Protein AF-0000000067852064 (afdb_homodimer)

pLDDT: mean 93.6, std 8.23, range [38.44, 98.94]

Sequence (1352 aa):
MKDIIADLPKGPLDPYRKCATFDWKLLKLNLEGEDFVKFQKTLWDFIKTSPVFQNHVCDTLDEQRKLCNSRVRALKDNDIANPLIHRHWFTIIYQYEASLPIKMGVMDGMVPITILALGTEDHYDTVTKIQNGQYICCFALTEISHGTNAKGIRTTATYDVKSKSFVLNTPDFEAAKCWVGGLGKTATHAIVFAQLITPDRQNHGLHTFIVPIRDPDTHIPYPNINVGDMGEKIALNGVDNGFMMFHNYHISRTCLLNKTANVTEDGNYTASVKDKSKRFGASLGALSSGRITITSLCSNFTSVAITIAIRYCAVRKQFGPSEFEEWPVIEYQAQQWRLFPHLAATYAIKIFSVAFVNQMFEFNLKLITMNAKNQDNIDSEGMEIHALSSATKPVCSWTSRDIIQDCRESCGGHGYLKISRLGDLRAENDVTCTFEGENNVLIQQASNWLLNQWSNVLSGKPINSPLKTADFMKDANNILIQKFSYTTVDDILKPENLFLSFTWLLCYYLKRTYEQTQNLKRKGCDDFDIRNNTQVFFAQTLSILYGQHVIMKYFIECIQNPLWRSEERNILTKLCSLYGAVILEKRLGDFYAGGYASTKSNMDSLLREGIIILCKQLVREAVALVDVLAPPDFILKSPLGMADGQVYKHIKEEIFKHKENFERPSWWREIVRSKLMKDIIADLPKGPLDPYRKCATFDWKLLKLNLEGEDFVKFQKTLWDFIKTSPVFQNHVCDTLDEQRKLCNSRVRALKDNDIANPLIHRHWFTIIYQYEASLPIKMGVMDGMVPITILALGTEDHYDTVTKIQNGQYICCFALTEISHGTNAKGIRTTATYDVKSKSFVLNTPDFEAAKCWVGGLGKTATHAIVFAQLITPDRQNHGLHTFIVPIRDPDTHIPYPNINVGDMGEKIALNGVDNGFMMFHNYHISRTCLLNKTANVTEDGNYTASVKDKSKRFGASLGALSSGRITITSLCSNFTSVAITIAIRYCAVRKQFGPSEFEEWPVIEYQAQQWRLFPHLAATYAIKIFSVAFVNQMFEFNLKLITMNAKNQDNIDSEGMEIHALSSATKPVCSWTSRDIIQDCRESCGGHGYLKISRLGDLRAENDVTCTFEGENNVLIQQASNWLLNQWSNVLSGKPINSPLKTADFMKDANNILIQKFSYTTVDDILKPENLFLSFTWLLCYYLKRTYEQTQNLKRKGCDDFDIRNNTQVFFAQTLSILYGQHVIMKYFIECIQNPLWRSEERNILTKLCSLYGAVILEKRLGDFYAGGYASTKSNMDSLLREGIIILCKQLVREAVALVDVLAPPDFILKSPLGMADGQVYKHIKEEIFKHKENFERPSWWREIVRSKL

Radius of gyration: 31.58 Å; Cα contacts (8 Å, |Δi|>4): 2363; chains: 2; bounding box: 76×99×89 Å

Foldseek 3Di:
DLVLDDDFAAALCVQLVVLALDFLSVLLCVLQPVVVSNLLVLVVVLLVVDPLNDDDDDPDLVSLQVSLVVVLCSCLVVVSDDCVVPVCNLLLCLLFPNLNSVLCCFFVNLVLLLCVLLADPLCVVVNVCSSVVLFTEWEWQDFQQQAQVSQPAAWAWEQDLVVQWTWTFQPDRRNKTWQIWCQAQHGQWYWYWHFYAFPVRDTLTIFTFTGGQADSVPRHGDPQKDKHFPDDALDSSNTGIIIMGGGRDIDHLNRTSANQWHADSNGDIDGPDPDSVVVVVSSCLSLLLVLLSLLSSLLSLLLLLLLLLLLLQSQDWDDDPDPVDTHRNLQDLVLLLLRLLLLLVSVLSNLVSVVLNVVVVVLSVCSVPDDPPCVVLSVLQSLLSLLLSLQQLQLSLVSSLSSLVSSLVSNPPLSVDVLQVSSVSNSSSVCSCRPSHHNLGSLLSNLVLLLVQLVCLVVPHDRSHPVCLNVLSVCLVVLLVAAQDDDALVVCLFLVNLLSVLSNLLSLLSVVLNVQLVVVVVVVDDPVCSSVVSCPPHSVVNSNSSNLSVSLVSLVVVLPPPVDDPSSSVLSSLSSSLNSLVVVLVCVVVCDVSRRYHPVSCSNVSSVVSNSVSSNVCSSNSNSSSVSSDDACSSSSHLSNHSNSPNVVSVCCVQVVDVVNVDDDPCNCVPDDDPD/DLVLDDDFAAALCVQLVVLALDFLSVLLCVQQPVVLSNLLVLVVVLLVVDPLNDDDDDPDLVSLQVSLVVVLCSCLVVCSDDCVVPVCNLLLCLLFPNLNSVLCCFFVNLVLVLCVLLADPLCVVVNVCSSVVLFTEWEWQDFQQQAQVSQPAAWAWEQDLVVQWTWTFQPDRRNKTWQIWCQAQHGQWYWYWHFYAFPVRDTLTIFTFTGGQADSVPRHGDPQKDKHFPDDALDSSNTGIIIMGGGRDIDHLNRTSANQWHADSNGDIDGPDDDSVVVVVSSCLSLLLVLLSLLSSLLSLLLLLLLLLLLLQSQDWDDDPDPVDTHRNLQDLVLLLLRLLLLLVSVLSNLVSVVLNVVVVVLVVCVVPDDPPCVVLSVLQSLLSLLLSLQQLQLSLVSSLSSLVSSLVSNPPLSVDVLQVSSVSNSSSVCSCPPSHHNLGSLLSNLVLLLVQLVCLVVPHDRSHPVCLNVLSVCLVVLLVAAQDDDALVVCLFLVNLLSVLSNLLSLLSVVLNVQLVVVVVVVDDPVCSSVVSCPPHSVVNSNSSNLSVSLVSLVVVLPPPVDDPSSSVLSSLSSSLNSLVVVLVCVVVCDVSRRYHPVSCSNVSSVVSNSVSSNVCSSNSNSSSVSSDDACVSSSHLSNHSNSPNVVSVCCVQVVDVVNVDDDPCNCVPDDDPD

Structure (mmCIF, N/CA/C/O backbone):
data_AF-0000000067852064-model_v1
#
loop_
_entity.id
_entity.type
_entity.pdbx_description
1 polymer 'Acyl-coenzyme A oxidase'
#
loop_
_atom_site.group_PDB
_atom_site.id
_atom_site.type_symbol
_atom_site.label_atom_id
_atom_site.label_alt_id
_atom_site.label_comp_id
_atom_site.label_asym_id
_atom_site.label_entity_id
_atom_site.label_seq_id
_atom_site.pdbx_PDB_ins_code
_atom_site.Cartn_x
_atom_site.Cartn_y
_atom_site.Cartn_z
_atom_site.occupancy
_atom_site.B_iso_or_equiv
_atom_site.auth_seq_id
_atom_site.auth_comp_id
_atom_site.auth_asym_id
_atom_site.auth_atom_id
_atom_site.pdbx_PDB_model_num
ATOM 1 N N . MET A 1 1 ? 39.031 -6.098 -12.891 1 60.34 1 MET A N 1
ATOM 2 C CA . MET A 1 1 ? 37.656 -6.629 -12.773 1 60.34 1 MET A CA 1
ATOM 3 C C . MET A 1 1 ? 36.656 -5.516 -12.469 1 60.34 1 MET A C 1
ATOM 5 O O . MET A 1 1 ? 35.594 -5.438 -13.086 1 60.34 1 MET A O 1
ATOM 9 N N . LYS A 1 2 ? 37.188 -4.555 -11.82 1 68.94 2 LYS A N 1
ATOM 10 C CA . LYS A 1 2 ? 36.25 -3.482 -11.43 1 68.94 2 LYS A CA 1
ATOM 11 C C . LYS A 1 2 ? 36.062 -2.49 -12.57 1 68.94 2 LYS A C 1
ATOM 13 O O . LYS A 1 2 ? 35.094 -1.724 -12.57 1 68.94 2 LYS A O 1
ATOM 18 N N . ASP A 1 3 ? 36.812 -2.613 -13.523 1 79.94 3 ASP A N 1
ATOM 19 C CA . ASP A 1 3 ? 36.781 -1.632 -14.609 1 79.94 3 ASP A CA 1
ATOM 20 C C . ASP A 1 3 ? 35.594 -1.842 -15.508 1 79.94 3 ASP A C 1
ATOM 22 O O . ASP A 1 3 ? 35.25 -0.98 -16.328 1 79.94 3 ASP A O 1
ATOM 26 N N . ILE A 1 4 ? 35.031 -2.904 -15.25 1 86.06 4 ILE A N 1
ATOM 27 C CA . ILE A 1 4 ? 33.812 -3.221 -16.016 1 86.06 4 ILE A CA 1
ATOM 28 C C . ILE A 1 4 ? 32.688 -2.289 -15.594 1 86.06 4 ILE A C 1
ATOM 30 O O . ILE A 1 4 ? 31.781 -2.012 -16.375 1 86.06 4 ILE A O 1
ATOM 34 N N . ILE A 1 5 ? 32.75 -1.868 -14.406 1 93 5 ILE A N 1
ATOM 35 C CA . ILE A 1 5 ? 31.703 -0.989 -13.867 1 93 5 ILE A CA 1
ATOM 36 C C . ILE A 1 5 ? 32.25 0.439 -13.781 1 93 5 ILE A C 1
ATOM 38 O O . ILE A 1 5 ? 33.281 0.683 -13.172 1 93 5 ILE A O 1
ATOM 42 N N . ALA A 1 6 ? 31.531 1.317 -14.391 1 91.5 6 ALA A N 1
ATOM 43 C CA . ALA A 1 6 ? 31.953 2.717 -14.391 1 91.5 6 ALA A CA 1
ATOM 44 C C . ALA A 1 6 ? 31.844 3.324 -12.992 1 91.5 6 ALA A C 1
ATOM 46 O O . ALA A 1 6 ? 31 2.92 -12.195 1 91.5 6 ALA A O 1
ATOM 47 N N . ASP A 1 7 ? 32.719 4.293 -12.711 1 94.62 7 ASP A N 1
ATOM 48 C CA . ASP A 1 7 ? 32.594 5.051 -11.469 1 94.62 7 ASP A CA 1
ATOM 49 C C . ASP A 1 7 ? 31.328 5.883 -11.438 1 94.62 7 ASP A C 1
ATOM 51 O O . ASP A 1 7 ? 30.781 6.227 -12.484 1 94.62 7 ASP A O 1
ATOM 55 N N . LEU A 1 8 ? 30.922 6.16 -10.281 1 96.25 8 LEU A N 1
ATOM 56 C CA . LEU A 1 8 ? 29.75 7.008 -10.094 1 96.25 8 LEU A CA 1
ATOM 57 C C . LEU A 1 8 ? 30.156 8.484 -10.062 1 96.25 8 LEU A C 1
ATOM 59 O O . LEU A 1 8 ? 31.281 8.82 -9.695 1 96.25 8 LEU A O 1
ATOM 63 N N . PRO A 1 9 ? 29.266 9.312 -10.461 1 97 9 PRO A N 1
ATOM 64 C CA . PRO A 1 9 ? 29.578 10.742 -10.414 1 97 9 PRO A CA 1
ATOM 65 C C . PRO A 1 9 ? 29.734 11.258 -8.984 1 97 9 PRO A C 1
ATOM 67 O O . PRO A 1 9 ? 29.156 10.703 -8.047 1 97 9 PRO A O 1
ATOM 70 N N . LYS A 1 10 ? 30.531 12.344 -8.875 1 97.12 10 LYS A N 1
ATOM 71 C CA . LYS A 1 10 ? 30.703 12.984 -7.578 1 97.12 10 LYS A CA 1
ATOM 72 C C . LYS A 1 10 ? 29.5 13.852 -7.227 1 97.12 10 LYS A C 1
ATOM 74 O O . LYS A 1 10 ? 28.766 14.297 -8.109 1 97.12 10 LYS A O 1
ATOM 79 N N . GLY A 1 11 ? 29.328 14.039 -5.965 1 97.62 11 GLY A N 1
ATOM 80 C CA . GLY A 1 11 ? 28.219 14.867 -5.527 1 97.62 11 GLY A CA 1
ATOM 81 C C . GLY A 1 11 ? 27.875 14.688 -4.059 1 97.62 11 GLY A C 1
ATOM 82 O O . GLY A 1 11 ? 28.703 14.211 -3.281 1 97.62 11 GLY A O 1
ATOM 83 N N . PRO A 1 12 ? 26.688 15.062 -3.701 1 97.94 12 PRO A N 1
ATOM 84 C CA . PRO A 1 12 ? 26.266 15.109 -2.301 1 97.94 12 PRO A CA 1
ATOM 85 C C . PRO A 1 12 ? 26.219 13.727 -1.65 1 97.94 12 PRO A C 1
ATOM 87 O O . PRO A 1 12 ? 26.141 13.617 -0.425 1 97.94 12 PRO A O 1
ATOM 90 N N . LEU A 1 13 ? 26.328 12.672 -2.369 1 98.62 13 LEU A N 1
ATOM 91 C CA . LEU A 1 13 ? 26.266 11.32 -1.824 1 98.62 13 LEU A CA 1
ATOM 92 C C . LEU A 1 13 ? 27.656 10.828 -1.436 1 98.62 13 LEU A C 1
ATOM 94 O O . LEU A 1 13 ? 27.797 9.828 -0.729 1 98.62 13 LEU A O 1
ATOM 98 N N . ASP A 1 14 ? 28.734 11.516 -1.827 1 98.12 14 ASP A N 1
ATOM 99 C CA . ASP A 1 14 ? 30.109 11.078 -1.69 1 98.12 14 ASP A CA 1
ATOM 100 C C . ASP A 1 14 ? 30.484 10.875 -0.223 1 98.12 14 ASP A C 1
ATOM 102 O O . ASP A 1 14 ? 31.203 9.93 0.116 1 98.12 14 ASP A O 1
ATOM 106 N N . PRO A 1 15 ? 30 11.805 0.646 1 97.62 15 PRO A N 1
ATOM 107 C CA . PRO A 1 15 ? 30.375 11.602 2.049 1 97.62 15 PRO A CA 1
ATOM 108 C C . PRO A 1 15 ? 29.953 10.234 2.578 1 97.62 15 PRO A C 1
ATOM 110 O O . PRO A 1 15 ? 30.688 9.609 3.348 1 97.62 15 PRO A O 1
ATOM 113 N N . TYR A 1 16 ? 28.859 9.773 2.195 1 98.25 16 TYR A N 1
ATOM 114 C CA . TYR A 1 16 ? 28.406 8.461 2.639 1 98.25 16 TYR A CA 1
ATOM 115 C C . TYR A 1 16 ? 29.156 7.348 1.914 1 98.25 16 TYR A C 1
ATOM 117 O O . TYR A 1 16 ? 29.5 6.332 2.518 1 98.25 16 TYR A O 1
ATOM 125 N N . ARG A 1 17 ? 29.406 7.5 0.625 1 98.19 17 ARG A N 1
ATOM 126 C CA . ARG A 1 17 ? 30.141 6.504 -0.146 1 98.19 17 ARG A CA 1
ATOM 127 C C . ARG A 1 17 ? 31.547 6.301 0.424 1 98.19 17 ARG A C 1
ATOM 129 O O . ARG A 1 17 ? 32.062 5.176 0.444 1 98.19 17 ARG A O 1
ATOM 136 N N . LYS A 1 18 ? 32.094 7.355 0.894 1 97.69 18 LYS A N 1
ATOM 137 C CA . LYS A 1 18 ? 33.469 7.312 1.431 1 97.69 18 LYS A CA 1
ATOM 138 C C . LYS A 1 18 ? 33.5 6.555 2.756 1 97.69 18 LYS A C 1
ATOM 140 O O . LYS A 1 18 ? 34.562 6.039 3.148 1 97.69 18 LYS A O 1
ATOM 145 N N . CYS A 1 19 ? 32.344 6.492 3.379 1 97.12 19 CYS A N 1
ATOM 146 C CA . CYS A 1 19 ? 32.281 5.844 4.684 1 97.12 19 CYS A CA 1
ATOM 147 C C . CYS A 1 19 ? 32.125 4.336 4.535 1 97.12 19 CYS A C 1
ATOM 149 O O . CYS A 1 19 ? 32.375 3.59 5.488 1 97.12 19 CYS A O 1
ATOM 151 N N . ALA A 1 20 ? 31.812 3.854 3.422 1 97.81 20 ALA A N 1
ATOM 152 C CA . ALA A 1 20 ? 31.516 2.438 3.221 1 97.81 20 ALA A CA 1
ATOM 153 C C . ALA A 1 20 ? 32.719 1.572 3.551 1 97.81 20 ALA A C 1
ATOM 155 O O . ALA A 1 20 ? 33.875 1.942 3.248 1 97.81 20 ALA A O 1
ATOM 156 N N . THR A 1 21 ? 32.5 0.439 4.102 1 98.12 21 THR A N 1
ATOM 157 C CA . THR A 1 21 ? 33.594 -0.436 4.543 1 98.12 21 THR A CA 1
ATOM 158 C C . THR A 1 21 ? 33.844 -1.522 3.506 1 98.12 21 THR A C 1
ATOM 160 O O . THR A 1 21 ? 34.688 -2.418 3.74 1 98.12 21 THR A O 1
ATOM 163 N N . PHE A 1 22 ? 33.156 -1.501 2.43 1 97.81 22 PHE A N 1
ATOM 164 C CA . PHE A 1 22 ? 33.312 -2.461 1.344 1 97.81 22 PHE A CA 1
ATOM 165 C C . PHE A 1 22 ? 33.344 -1.751 -0.004 1 97.81 22 PHE A C 1
ATOM 167 O O . PHE A 1 22 ? 33 -0.574 -0.101 1 97.81 22 PHE A O 1
ATOM 174 N N . ASP A 1 23 ? 33.844 -2.465 -1.002 1 97.06 23 ASP A N 1
ATOM 175 C CA . ASP A 1 23 ? 33.844 -1.951 -2.367 1 97.06 23 ASP A CA 1
ATOM 176 C C . ASP A 1 23 ? 32.594 -2.348 -3.104 1 97.06 23 ASP A C 1
ATOM 178 O O . ASP A 1 23 ? 32.375 -3.518 -3.434 1 97.06 23 ASP A O 1
ATOM 182 N N . TRP A 1 24 ? 31.766 -1.371 -3.428 1 97.5 24 TRP A N 1
ATOM 183 C CA . TRP A 1 24 ? 30.438 -1.66 -3.977 1 97.5 24 TRP A CA 1
ATOM 184 C C . TRP A 1 24 ? 30.547 -2.32 -5.348 1 97.5 24 TRP A C 1
ATOM 186 O O . TRP A 1 24 ? 29.719 -3.148 -5.715 1 97.5 24 TRP A O 1
ATOM 196 N N . LYS A 1 25 ? 31.562 -1.978 -6.191 1 96.81 25 LYS A N 1
ATOM 197 C CA . LYS A 1 25 ? 31.766 -2.598 -7.496 1 96.81 25 LYS A CA 1
ATOM 198 C C . LYS A 1 25 ? 32.094 -4.082 -7.359 1 96.81 25 LYS A C 1
ATOM 200 O O . LYS A 1 25 ? 31.531 -4.914 -8.078 1 96.81 25 LYS A O 1
ATOM 205 N N . LEU A 1 26 ? 33 -4.363 -6.406 1 96.56 26 LEU A N 1
ATOM 206 C CA . LEU A 1 26 ? 33.375 -5.754 -6.188 1 96.56 26 LEU A CA 1
ATOM 207 C C . LEU A 1 26 ? 32.188 -6.57 -5.66 1 96.56 26 LEU A C 1
ATOM 209 O O . LEU A 1 26 ? 32 -7.715 -6.07 1 96.56 26 LEU A O 1
ATOM 213 N N . LEU A 1 27 ? 31.453 -5.977 -4.715 1 97.62 27 LEU A N 1
ATOM 214 C CA . LEU A 1 27 ? 30.281 -6.691 -4.203 1 97.62 27 LEU A CA 1
ATOM 215 C C . LEU A 1 27 ? 29.281 -6.949 -5.312 1 97.62 27 LEU A C 1
ATOM 217 O O . LEU A 1 27 ? 28.672 -8.016 -5.371 1 97.62 27 LEU A O 1
ATOM 221 N N . LYS A 1 28 ? 29.062 -5.996 -6.184 1 96.88 28 LYS A N 1
ATOM 222 C CA . LYS A 1 28 ? 28.156 -6.18 -7.309 1 96.88 28 LYS A CA 1
ATOM 223 C C . LYS A 1 28 ? 28.625 -7.316 -8.211 1 96.88 28 LYS A C 1
ATOM 225 O O . LYS A 1 28 ? 27.828 -8.188 -8.586 1 96.88 28 LYS A O 1
ATOM 230 N N . LEU A 1 29 ? 29.891 -7.316 -8.57 1 95.69 29 LEU A N 1
ATOM 231 C CA . LEU A 1 29 ? 30.469 -8.328 -9.445 1 95.69 29 LEU A CA 1
ATOM 232 C C . LEU A 1 29 ? 30.359 -9.719 -8.82 1 95.69 29 LEU A C 1
ATOM 234 O O . LEU A 1 29 ? 30.016 -10.688 -9.508 1 95.69 29 LEU A O 1
ATOM 238 N N . ASN A 1 30 ? 30.609 -9.766 -7.523 1 95.12 30 ASN A N 1
ATOM 239 C CA . ASN A 1 30 ? 30.594 -11.055 -6.848 1 95.12 30 ASN A CA 1
ATOM 240 C C . ASN A 1 30 ? 29.172 -11.555 -6.602 1 95.12 30 ASN A C 1
ATOM 242 O O . ASN A 1 30 ? 28.922 -12.758 -6.621 1 95.12 30 ASN A O 1
ATOM 246 N N . LEU A 1 31 ? 28.281 -10.633 -6.367 1 94.81 31 LEU A N 1
ATOM 247 C CA . LEU A 1 31 ? 26.891 -10.984 -6.094 1 94.81 31 LEU A CA 1
ATOM 248 C C . LEU A 1 31 ? 26.172 -11.383 -7.375 1 94.81 31 LEU A C 1
ATOM 250 O O . LEU A 1 31 ? 25.406 -12.352 -7.387 1 94.81 31 LEU A O 1
ATOM 254 N N . GLU A 1 32 ? 26.422 -10.672 -8.484 1 92 32 GLU A N 1
ATOM 255 C CA . GLU A 1 32 ? 25.672 -10.867 -9.727 1 92 32 GLU A CA 1
ATOM 256 C C . GLU A 1 32 ? 26.422 -11.773 -10.688 1 92 32 GLU A C 1
ATOM 258 O O . GLU A 1 32 ? 25.828 -12.43 -11.539 1 92 32 GLU A O 1
ATOM 263 N N . GLY A 1 33 ? 27.672 -11.828 -10.547 1 90.25 33 GLY A N 1
ATOM 264 C CA . GLY A 1 33 ? 28.516 -12.508 -11.523 1 90.25 33 GLY A CA 1
ATOM 265 C C . GLY A 1 33 ? 29 -11.594 -12.633 1 90.25 33 GLY A C 1
ATOM 266 O O . GLY A 1 33 ? 28.25 -10.758 -13.133 1 90.25 33 GLY A O 1
ATOM 267 N N . GLU A 1 34 ? 30.203 -11.742 -13.031 1 91.25 34 GLU A N 1
ATOM 268 C CA . GLU A 1 34 ? 30.844 -10.883 -14.023 1 91.25 34 GLU A CA 1
ATOM 269 C C . GLU A 1 34 ? 30.109 -10.938 -15.359 1 91.25 34 GLU A C 1
ATOM 271 O O . GLU A 1 34 ? 29.875 -9.906 -15.992 1 91.25 34 GLU A O 1
ATOM 276 N N . ASP A 1 35 ? 29.703 -12.109 -15.773 1 87.62 35 ASP A N 1
ATOM 277 C CA . ASP A 1 35 ? 29.047 -12.281 -17.062 1 87.62 35 ASP A CA 1
ATOM 278 C C . ASP A 1 35 ? 27.703 -11.555 -17.094 1 87.62 35 ASP A C 1
ATOM 280 O O . ASP A 1 35 ? 27.344 -10.953 -18.109 1 87.62 35 ASP A O 1
ATOM 284 N N . PHE A 1 36 ? 27.031 -11.641 -16.047 1 90 36 PHE A N 1
ATOM 285 C CA . PHE A 1 36 ? 25.734 -10.977 -15.977 1 90 36 PHE A CA 1
ATOM 286 C C . PHE A 1 36 ? 25.906 -9.461 -15.961 1 90 36 PHE A C 1
ATOM 288 O O . PHE A 1 36 ? 25.094 -8.734 -16.562 1 90 36 PHE A O 1
ATOM 295 N N . VAL A 1 37 ? 26.891 -8.953 -15.273 1 92.5 37 VAL A N 1
ATOM 296 C CA . VAL A 1 37 ? 27.156 -7.516 -15.227 1 92.5 37 VAL A CA 1
ATOM 297 C C . VAL A 1 37 ? 27.484 -7.004 -16.625 1 92.5 37 VAL A C 1
ATOM 299 O O . VAL A 1 37 ? 27.047 -5.922 -17.016 1 92.5 37 VAL A O 1
ATOM 302 N N . LYS A 1 38 ? 28.281 -7.789 -17.344 1 90.75 38 LYS A N 1
ATOM 303 C CA . LYS A 1 38 ? 28.625 -7.434 -18.734 1 90.75 38 LYS A CA 1
ATOM 304 C C . LYS A 1 38 ? 27.375 -7.422 -19.609 1 90.75 38 LYS A C 1
ATOM 306 O O . LYS A 1 38 ? 27.219 -6.543 -20.453 1 90.75 38 LYS A O 1
ATOM 311 N N . PHE A 1 39 ? 26.562 -8.367 -19.438 1 90 39 PHE A N 1
ATOM 312 C CA . PHE A 1 39 ? 25.312 -8.422 -20.188 1 90 39 PHE A CA 1
ATOM 313 C C . PHE A 1 39 ? 24.438 -7.207 -19.875 1 90 39 PHE A C 1
ATOM 315 O O . PHE A 1 39 ? 23.844 -6.625 -20.781 1 90 39 PHE A O 1
ATOM 322 N N . GLN A 1 40 ? 24.312 -6.852 -18.594 1 91.94 40 GLN A N 1
ATOM 323 C CA . GLN A 1 40 ? 23.547 -5.668 -18.203 1 91.94 40 GLN A CA 1
ATOM 324 C C . GLN A 1 40 ? 24.031 -4.434 -18.969 1 91.94 40 GLN A C 1
ATOM 326 O O . GLN A 1 40 ? 23.219 -3.641 -19.453 1 91.94 40 GLN A O 1
ATOM 331 N N . LYS A 1 41 ? 25.297 -4.262 -18.984 1 92 41 LYS A N 1
ATOM 332 C CA . LYS A 1 41 ? 25.859 -3.119 -19.688 1 92 41 LYS A CA 1
ATOM 333 C C . LYS A 1 41 ? 25.438 -3.107 -21.141 1 92 41 LYS A C 1
ATOM 335 O O . LYS A 1 41 ? 25.078 -2.059 -21.688 1 92 41 LYS A O 1
ATOM 340 N N . THR A 1 42 ? 25.484 -4.285 -21.75 1 90.19 42 THR A N 1
ATOM 341 C CA . THR A 1 42 ? 25.078 -4.41 -23.156 1 90.19 42 THR A CA 1
ATOM 342 C C . THR A 1 42 ? 23.609 -4.043 -23.328 1 90.19 42 THR A C 1
ATOM 344 O O . THR A 1 42 ? 23.25 -3.297 -24.234 1 90.19 42 THR A O 1
ATOM 347 N N . LEU A 1 43 ? 22.828 -4.531 -22.5 1 92.06 43 LEU A N 1
ATOM 348 C CA . LEU A 1 43 ? 21.391 -4.289 -22.562 1 92.06 43 LEU A CA 1
ATOM 349 C C . LEU A 1 43 ? 21.078 -2.814 -22.328 1 92.06 43 LEU A C 1
ATOM 351 O O . LEU A 1 43 ? 20.297 -2.211 -23.078 1 92.06 43 LEU A O 1
ATOM 355 N N . TRP A 1 44 ? 21.609 -2.195 -21.328 1 94.31 44 TRP A N 1
ATOM 356 C CA . TRP A 1 44 ? 21.328 -0.806 -20.969 1 94.31 44 TRP A CA 1
ATOM 357 C C . TRP A 1 44 ? 21.844 0.141 -22.047 1 94.31 44 TRP A C 1
ATOM 359 O O . TRP A 1 44 ? 21.203 1.154 -22.359 1 94.31 44 TRP A O 1
ATOM 369 N N . ASP A 1 45 ? 23.047 -0.194 -22.578 1 93.81 45 ASP A N 1
ATOM 370 C CA . ASP A 1 45 ? 23.562 0.615 -23.672 1 93.81 45 ASP A CA 1
ATOM 371 C C . ASP A 1 45 ? 22.609 0.577 -24.875 1 93.81 45 ASP A C 1
ATOM 373 O O . ASP A 1 45 ? 22.391 1.6 -25.516 1 93.81 45 ASP A O 1
ATOM 377 N N . PHE A 1 46 ? 22.141 -0.595 -25.141 1 93.81 46 PHE A N 1
ATOM 378 C CA . PHE A 1 46 ? 21.172 -0.733 -26.234 1 93.81 46 PHE A CA 1
ATOM 379 C C . PHE A 1 46 ? 19.938 0.112 -25.969 1 93.81 46 PHE A C 1
ATOM 381 O O . PHE A 1 46 ? 19.469 0.833 -26.859 1 93.81 46 PHE A O 1
ATOM 388 N N . ILE A 1 47 ? 19.391 0.103 -24.797 1 94.75 47 ILE A N 1
ATOM 389 C CA . ILE A 1 47 ? 18.188 0.84 -24.422 1 94.75 47 ILE A CA 1
ATOM 390 C C . ILE A 1 47 ? 18.453 2.342 -24.5 1 94.75 47 ILE A C 1
ATOM 392 O O . ILE A 1 47 ? 17.656 3.094 -25.047 1 94.75 47 ILE A O 1
ATOM 396 N N . LYS A 1 48 ? 19.531 2.746 -23.984 1 95.31 48 LYS A N 1
ATOM 397 C CA . LYS A 1 48 ? 19.891 4.16 -23.938 1 95.31 48 LYS A CA 1
ATOM 398 C C . LYS A 1 48 ? 20 4.75 -25.344 1 95.31 48 LYS A C 1
ATOM 400 O O . LYS A 1 48 ? 19.656 5.914 -25.562 1 95.31 48 LYS A O 1
ATOM 405 N N . THR A 1 49 ? 20.406 3.949 -26.266 1 95.69 49 THR A N 1
ATOM 406 C CA . THR A 1 49 ? 20.75 4.496 -27.578 1 95.69 49 THR A CA 1
ATOM 407 C C . THR A 1 49 ? 19.641 4.188 -28.594 1 95.69 49 THR A C 1
ATOM 409 O O . THR A 1 49 ? 19.672 4.695 -29.719 1 95.69 49 THR A O 1
ATOM 412 N N . SER A 1 50 ? 18.688 3.395 -28.266 1 95.44 50 SER A N 1
ATOM 413 C CA . SER A 1 50 ? 17.609 3.021 -29.172 1 95.44 50 SER A CA 1
ATOM 414 C C . SER A 1 50 ? 16.438 4.004 -29.094 1 95.44 50 SER A C 1
ATOM 416 O O . SER A 1 50 ? 15.883 4.215 -28.016 1 95.44 50 SER A O 1
ATOM 418 N N . PRO A 1 51 ? 15.984 4.5 -30.172 1 95.44 51 PRO A N 1
ATOM 419 C CA . PRO A 1 51 ? 14.93 5.52 -30.172 1 95.44 51 PRO A CA 1
ATOM 420 C C . PRO A 1 51 ? 13.633 5.023 -29.547 1 95.44 51 PRO A C 1
ATOM 422 O O . PRO A 1 51 ? 12.938 5.789 -28.875 1 95.44 51 PRO A O 1
ATOM 425 N N . VAL A 1 52 ? 13.312 3.824 -29.719 1 96.19 52 VAL A N 1
ATOM 426 C CA . VAL A 1 52 ? 12.031 3.291 -29.266 1 96.19 52 VAL A CA 1
ATOM 427 C C . VAL A 1 52 ? 12.008 3.234 -27.734 1 96.19 52 VAL A C 1
ATOM 429 O O . VAL A 1 52 ? 10.938 3.199 -27.125 1 96.19 52 VAL A O 1
ATOM 432 N N . PHE A 1 53 ? 13.156 3.332 -27.125 1 95.81 53 PHE A N 1
ATOM 433 C CA . PHE A 1 53 ? 13.242 3.234 -25.672 1 95.81 53 PHE A CA 1
ATOM 434 C C . PHE A 1 53 ? 13.383 4.617 -25.047 1 95.81 53 PHE A C 1
ATOM 436 O O . PHE A 1 53 ? 13.43 4.746 -23.812 1 95.81 53 PHE A O 1
ATOM 443 N N . GLN A 1 54 ? 13.383 5.633 -25.844 1 92 54 GLN A N 1
ATOM 444 C CA . GLN A 1 54 ? 13.422 6.988 -25.297 1 92 54 GLN A CA 1
ATOM 445 C C . GLN A 1 54 ? 12.078 7.375 -24.688 1 92 54 GLN A C 1
ATOM 447 O O . GLN A 1 54 ? 11.125 6.594 -24.719 1 92 54 GLN A O 1
ATOM 452 N N . ASN A 1 55 ? 12.078 8.531 -24.078 1 84.31 55 ASN A N 1
ATOM 453 C CA . ASN A 1 55 ? 10.859 8.953 -23.391 1 84.31 55 ASN A CA 1
ATOM 454 C C . ASN A 1 55 ? 9.734 9.242 -24.375 1 84.31 55 ASN A C 1
ATOM 456 O O . ASN A 1 55 ? 9.891 10.07 -25.281 1 84.31 55 ASN A O 1
ATOM 460 N N . HIS A 1 56 ? 8.734 8.453 -24.25 1 87.06 56 HIS A N 1
ATOM 461 C CA . HIS A 1 56 ? 7.535 8.633 -25.062 1 87.06 56 HIS A CA 1
ATOM 462 C C . HIS A 1 56 ? 6.324 8.953 -24.188 1 87.06 56 HIS A C 1
ATOM 464 O O . HIS A 1 56 ? 6.172 8.391 -23.109 1 87.06 56 HIS A O 1
ATOM 470 N N . VAL A 1 57 ? 5.57 9.938 -24.609 1 84.81 57 VAL A N 1
ATOM 471 C CA . VAL A 1 57 ? 4.301 10.227 -23.953 1 84.81 57 VAL A CA 1
ATOM 472 C C . VAL A 1 57 ? 3.162 9.547 -24.719 1 84.81 57 VAL A C 1
ATOM 474 O O . VAL A 1 57 ? 2.969 9.797 -25.906 1 84.81 57 VAL A O 1
ATOM 477 N N . CYS A 1 58 ? 2.535 8.555 -24.031 1 89.88 58 CYS A N 1
ATOM 478 C CA . CYS A 1 58 ? 1.373 7.887 -24.609 1 89.88 58 CYS A CA 1
ATOM 479 C C . CYS A 1 58 ? 0.08 8.43 -24.016 1 89.88 58 CYS A C 1
ATOM 481 O O . CYS A 1 58 ? -0.171 8.281 -22.812 1 89.88 58 CYS A O 1
ATOM 483 N N . ASP A 1 59 ? -0.753 8.984 -24.844 1 87.19 59 ASP A N 1
ATOM 484 C CA . ASP A 1 59 ? -1.993 9.594 -24.359 1 87.19 59 ASP A CA 1
ATOM 485 C C . ASP A 1 59 ? -3.123 8.562 -24.312 1 87.19 59 ASP A C 1
ATOM 487 O O . ASP A 1 59 ? -4.102 8.75 -23.594 1 87.19 59 ASP A O 1
ATOM 491 N N . THR A 1 60 ? -2.943 7.496 -25.125 1 91.44 60 THR A N 1
ATOM 492 C CA . THR A 1 60 ? -4.012 6.508 -25.203 1 91.44 60 THR A CA 1
ATOM 493 C C . THR A 1 60 ? -3.486 5.117 -24.859 1 91.44 60 THR A C 1
ATOM 495 O O . THR A 1 60 ? -2.279 4.879 -24.906 1 91.44 60 THR A O 1
ATOM 498 N N . LEU A 1 61 ? -4.418 4.254 -24.578 1 93.25 61 LEU A N 1
ATOM 499 C CA . LEU A 1 61 ? -4.098 2.854 -24.312 1 93.25 61 LEU A CA 1
ATOM 500 C C . LEU A 1 61 ? -3.461 2.203 -25.531 1 93.25 61 LEU A C 1
ATOM 502 O O . LEU A 1 61 ? -2.518 1.42 -25.406 1 93.25 61 LEU A O 1
ATOM 506 N N . ASP A 1 62 ? -3.977 2.488 -26.672 1 94.75 62 ASP A N 1
ATOM 507 C CA . ASP A 1 62 ? -3.486 1.929 -27.922 1 94.75 62 ASP A CA 1
ATOM 508 C C . ASP A 1 62 ? -2.033 2.328 -28.172 1 94.75 62 ASP A C 1
ATOM 510 O O . ASP A 1 62 ? -1.23 1.512 -28.625 1 94.75 62 ASP A O 1
ATOM 514 N N . GLU A 1 63 ? -1.688 3.543 -27.859 1 95.31 63 GLU A N 1
ATOM 515 C CA . GLU A 1 63 ? -0.315 4.012 -28.031 1 95.31 63 GLU A CA 1
ATOM 516 C C . GLU A 1 63 ? 0.642 3.254 -27.109 1 95.31 63 GLU A C 1
ATOM 518 O O . GLU A 1 63 ? 1.767 2.939 -27.5 1 95.31 63 GLU A O 1
ATOM 523 N N . GLN A 1 64 ? 0.205 2.98 -25.938 1 95.75 64 GLN A N 1
ATOM 524 C CA . GLN A 1 64 ? 1.027 2.227 -25 1 95.75 64 GLN A CA 1
ATOM 525 C C . GLN A 1 64 ? 1.28 0.809 -25.5 1 95.75 64 GLN A C 1
ATOM 527 O O . GLN A 1 64 ? 2.395 0.294 -25.391 1 95.75 64 GLN A O 1
ATOM 532 N N . ARG A 1 65 ? 0.269 0.177 -26.047 1 97 65 ARG A N 1
ATOM 533 C CA . ARG A 1 65 ? 0.389 -1.179 -26.578 1 97 65 ARG A CA 1
ATOM 534 C C . ARG A 1 65 ? 1.328 -1.22 -27.781 1 97 65 ARG A C 1
ATOM 536 O O . ARG A 1 65 ? 2.15 -2.131 -27.906 1 97 65 ARG A O 1
ATOM 543 N N . LYS A 1 66 ? 1.167 -0.263 -28.594 1 97.12 66 LYS A N 1
ATOM 544 C CA . LYS A 1 66 ? 2.023 -0.178 -29.781 1 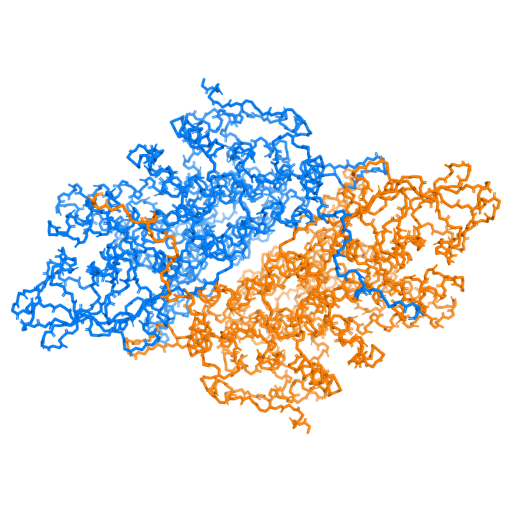97.12 66 LYS A CA 1
ATOM 545 C C . LYS A 1 66 ? 3.486 -0.001 -29.375 1 97.12 66 LYS A C 1
ATOM 547 O O . LYS A 1 66 ? 4.367 -0.661 -29.938 1 97.12 66 LYS A O 1
ATOM 552 N N . LEU A 1 67 ? 3.68 0.915 -28.469 1 97.31 67 LEU A N 1
ATOM 553 C CA . LEU A 1 67 ? 5.039 1.176 -28.016 1 97.31 67 LEU A CA 1
ATOM 554 C C . LEU A 1 67 ? 5.668 -0.084 -27.422 1 97.31 67 LEU A C 1
ATOM 556 O O . LEU A 1 67 ? 6.832 -0.391 -27.703 1 97.31 67 LEU A O 1
ATOM 560 N N . CYS A 1 68 ? 4.973 -0.785 -26.609 1 96.62 68 CYS A N 1
ATOM 561 C CA . CYS A 1 68 ? 5.465 -2.025 -26.016 1 96.62 68 CYS A CA 1
ATOM 562 C C . CYS A 1 68 ? 5.828 -3.037 -27.094 1 96.62 68 CYS A C 1
ATOM 564 O O . CYS A 1 68 ? 6.883 -3.67 -27.031 1 96.62 68 CYS A O 1
ATOM 566 N N . ASN A 1 69 ? 4.969 -3.205 -28.047 1 95.44 69 ASN A N 1
ATOM 567 C CA . ASN A 1 69 ? 5.238 -4.113 -29.156 1 95.44 69 ASN A CA 1
ATOM 568 C C . ASN A 1 69 ? 6.516 -3.729 -29.906 1 95.44 69 ASN A C 1
ATOM 570 O O . ASN A 1 69 ? 7.32 -4.594 -30.25 1 95.44 69 ASN A O 1
ATOM 574 N N . SER A 1 70 ? 6.645 -2.455 -30.109 1 96.06 70 SER A N 1
ATOM 575 C CA . SER A 1 70 ? 7.828 -1.963 -30.812 1 96.06 70 SER A CA 1
ATOM 576 C C . SER A 1 70 ? 9.102 -2.264 -30.031 1 96.06 70 SER A C 1
ATOM 578 O O . SER A 1 70 ? 10.133 -2.605 -30.609 1 96.06 70 SER A O 1
ATOM 580 N N . ARG A 1 71 ? 9.039 -2.111 -28.781 1 94.88 71 ARG A N 1
ATOM 581 C CA . ARG A 1 71 ? 10.188 -2.377 -27.922 1 94.88 71 ARG A CA 1
ATOM 582 C C . ARG A 1 71 ? 10.531 -3.863 -27.922 1 94.88 71 ARG A C 1
ATOM 584 O O . ARG A 1 71 ? 11.711 -4.234 -27.953 1 94.88 71 ARG A O 1
ATOM 591 N N . VAL A 1 72 ? 9.523 -4.715 -27.844 1 92.12 72 VAL A N 1
ATOM 592 C CA . VAL A 1 72 ? 9.742 -6.156 -27.906 1 92.12 72 VAL A CA 1
ATOM 593 C C . VAL A 1 72 ? 10.438 -6.523 -29.203 1 92.12 72 VAL A C 1
ATOM 595 O O . VAL A 1 72 ? 11.398 -7.293 -29.219 1 92.12 72 VAL A O 1
ATOM 598 N N . ARG A 1 73 ? 9.984 -5.984 -30.312 1 91.25 73 ARG A N 1
ATOM 599 C CA . ARG A 1 73 ? 10.57 -6.25 -31.625 1 91.25 73 ARG A CA 1
ATOM 600 C C . ARG A 1 73 ? 12.016 -5.777 -31.688 1 91.25 73 ARG A C 1
ATOM 602 O O . ARG A 1 73 ? 12.867 -6.449 -32.281 1 91.25 73 ARG A O 1
ATOM 609 N N . ALA A 1 74 ? 12.195 -4.609 -31.094 1 92.75 74 ALA A N 1
ATOM 610 C CA . ALA A 1 74 ? 13.555 -4.074 -31.094 1 92.75 74 ALA A CA 1
ATOM 611 C C . ALA A 1 74 ? 14.516 -5.008 -30.359 1 92.75 74 ALA A C 1
ATOM 613 O O . ALA A 1 74 ? 15.641 -5.223 -30.812 1 92.75 74 ALA A O 1
ATOM 614 N N . LEU A 1 75 ? 14.133 -5.527 -29.266 1 90.06 75 LEU A N 1
ATOM 615 C CA . LEU A 1 75 ? 14.969 -6.441 -28.484 1 90.06 75 LEU A CA 1
ATOM 616 C C . LEU A 1 75 ? 15.211 -7.738 -29.266 1 90.06 75 LEU A C 1
ATOM 618 O O . LEU A 1 75 ? 16.328 -8.234 -29.312 1 90.06 75 LEU A O 1
ATOM 622 N N . LYS A 1 76 ? 14.188 -8.289 -29.875 1 86 76 LYS A N 1
ATOM 623 C CA . LYS A 1 76 ? 14.281 -9.555 -30.594 1 86 76 LYS A CA 1
ATOM 624 C C . LYS A 1 76 ? 15.125 -9.406 -31.859 1 86 76 LYS A C 1
ATOM 626 O O . LYS A 1 76 ? 15.961 -10.258 -32.156 1 86 76 LYS A O 1
ATOM 631 N N . ASP A 1 77 ? 14.883 -8.344 -32.562 1 88.12 77 ASP A N 1
ATOM 632 C CA . ASP A 1 77 ? 15.547 -8.133 -33.844 1 88.12 77 ASP A CA 1
ATOM 633 C C . ASP A 1 77 ? 17.047 -7.875 -33.656 1 88.12 77 ASP A C 1
ATOM 635 O O . ASP A 1 77 ? 17.828 -8.094 -34.562 1 88.12 77 ASP A O 1
ATOM 639 N N . ASN A 1 78 ? 17.422 -7.453 -32.531 1 88.81 78 ASN A N 1
ATOM 640 C CA . ASN A 1 78 ? 18.828 -7.148 -32.281 1 88.81 78 ASN A CA 1
ATOM 641 C C . ASN A 1 78 ? 19.5 -8.219 -31.438 1 88.81 78 ASN A C 1
ATOM 643 O O . ASN A 1 78 ? 20.609 -8.023 -30.953 1 88.81 78 ASN A O 1
ATOM 647 N N . ASP A 1 79 ? 18.875 -9.258 -31.172 1 82.69 79 ASP A N 1
ATOM 648 C CA . ASP A 1 79 ? 19.391 -10.438 -30.469 1 82.69 79 ASP A CA 1
ATOM 649 C C . ASP A 1 79 ? 20 -10.047 -29.125 1 82.69 79 ASP A C 1
ATOM 651 O O . ASP A 1 79 ? 21.109 -10.461 -28.797 1 82.69 79 ASP A O 1
ATOM 655 N N . ILE A 1 80 ? 19.516 -9.016 -28.531 1 78.25 80 ILE A N 1
ATOM 656 C CA . ILE A 1 80 ? 20.031 -8.555 -27.25 1 78.25 80 ILE A CA 1
ATOM 657 C C . ILE A 1 80 ? 19.828 -9.641 -26.203 1 78.25 80 ILE A C 1
ATOM 659 O O . ILE A 1 80 ? 20.625 -9.758 -25.25 1 78.25 80 ILE A O 1
ATOM 663 N N . ALA A 1 81 ? 18.828 -10.688 -26.578 1 62.44 81 ALA A N 1
ATOM 664 C CA . ALA A 1 81 ? 18.469 -11.602 -25.484 1 62.44 81 ALA A CA 1
ATOM 665 C C . ALA A 1 81 ? 18.625 -13.055 -25.922 1 62.44 81 ALA A C 1
ATOM 667 O O . ALA A 1 81 ? 17.922 -13.516 -26.828 1 62.44 81 ALA A O 1
ATOM 668 N N . ASN A 1 82 ? 19.906 -13.5 -25.703 1 63.31 82 ASN A N 1
ATOM 669 C CA . ASN A 1 82 ? 20 -14.945 -25.891 1 63.31 82 ASN A CA 1
ATOM 670 C C . ASN A 1 82 ? 19.688 -15.695 -24.594 1 63.31 82 ASN A C 1
ATOM 672 O O . ASN A 1 82 ? 20.469 -15.648 -23.641 1 63.31 82 ASN A O 1
ATOM 676 N N . PRO A 1 83 ? 18.469 -16.219 -24.547 1 61.22 83 PRO A N 1
ATOM 677 C CA . PRO A 1 83 ? 18.094 -16.875 -23.297 1 61.22 83 PRO A CA 1
ATOM 678 C C . PRO A 1 83 ? 19.031 -18.016 -22.906 1 61.22 83 PRO A C 1
ATOM 680 O O . PRO A 1 83 ? 19.094 -18.406 -21.734 1 61.22 83 PRO A O 1
ATOM 683 N N . LEU A 1 84 ? 19.703 -18.5 -23.844 1 58.06 84 LEU A N 1
ATOM 684 C CA . LEU A 1 84 ? 20.594 -19.609 -23.578 1 58.06 84 LEU A CA 1
ATOM 685 C C . LEU A 1 84 ? 21.844 -19.141 -22.844 1 58.06 84 LEU A C 1
ATOM 687 O O . LEU A 1 84 ? 22.484 -19.938 -22.141 1 58.06 84 LEU A O 1
ATOM 691 N N . ILE A 1 85 ? 22.109 -17.922 -23.047 1 59.19 85 ILE A N 1
ATOM 692 C CA . ILE A 1 85 ? 23.328 -17.438 -22.422 1 59.19 85 ILE A CA 1
ATOM 693 C C . ILE A 1 85 ? 23.016 -16.844 -21.047 1 59.19 85 ILE A C 1
ATOM 695 O O . ILE A 1 85 ? 23.75 -17.094 -20.078 1 59.19 85 ILE A O 1
ATOM 699 N N . HIS A 1 86 ? 22 -16.125 -20.938 1 64.62 86 HIS A N 1
ATOM 700 C CA . HIS A 1 86 ? 21.672 -15.539 -19.656 1 64.62 86 HIS A CA 1
ATOM 701 C C . HIS A 1 86 ? 20.234 -15.844 -19.25 1 64.62 86 HIS A C 1
ATOM 703 O O . HIS A 1 86 ? 19.297 -15.188 -19.703 1 64.62 86 HIS A O 1
ATOM 709 N N . ARG A 1 87 ? 20.188 -16.75 -18.297 1 63.47 87 ARG A N 1
ATOM 710 C CA . ARG A 1 87 ? 18.891 -17.25 -17.844 1 63.47 87 ARG A CA 1
ATOM 711 C C . ARG A 1 87 ? 18.078 -16.125 -17.203 1 63.47 87 ARG A C 1
ATOM 713 O O . ARG A 1 87 ? 16.844 -16.172 -17.203 1 63.47 87 ARG A O 1
ATOM 720 N N . HIS A 1 88 ? 18.844 -15.078 -16.719 1 67.56 88 HIS A N 1
ATOM 721 C CA . HIS A 1 88 ? 18.219 -14 -15.969 1 67.56 88 HIS A CA 1
ATOM 722 C C . HIS A 1 88 ? 18 -12.773 -16.844 1 67.56 88 HIS A C 1
ATOM 724 O O . HIS A 1 88 ? 17.641 -11.703 -16.344 1 67.56 88 HIS A O 1
ATOM 730 N N . TRP A 1 89 ? 18.281 -13 -18.094 1 66.12 89 TRP A N 1
ATOM 731 C CA . TRP A 1 89 ? 18.375 -11.805 -18.922 1 66.12 89 TRP A CA 1
ATOM 732 C C . TRP A 1 89 ? 17.047 -11.039 -18.922 1 66.12 89 TRP A C 1
ATOM 734 O O . TRP A 1 89 ? 17.031 -9.812 -18.891 1 66.12 89 TRP A O 1
ATOM 744 N N . PHE A 1 90 ? 16 -11.773 -18.734 1 78.75 90 PHE A N 1
ATOM 745 C CA . PHE A 1 90 ? 14.711 -11.133 -18.969 1 78.75 90 PHE A CA 1
ATOM 746 C C . PHE A 1 90 ? 14.203 -10.453 -17.703 1 78.75 90 PHE A C 1
ATOM 748 O O . PHE A 1 90 ? 13.461 -9.469 -17.781 1 78.75 90 PHE A O 1
ATOM 755 N N . THR A 1 91 ? 14.781 -10.805 -16.641 1 85.62 91 THR A N 1
ATOM 756 C CA . THR A 1 91 ? 14.227 -10.289 -15.398 1 85.62 91 THR A CA 1
ATOM 757 C C . THR A 1 91 ? 14.781 -8.906 -15.086 1 85.62 91 THR A C 1
ATOM 759 O O . THR A 1 91 ? 14.109 -8.094 -14.438 1 85.62 91 THR A O 1
ATOM 762 N N . ILE A 1 92 ? 15.945 -8.539 -15.656 1 91.81 92 ILE A N 1
ATOM 763 C CA . ILE A 1 92 ? 16.562 -7.266 -15.305 1 91.81 92 ILE A CA 1
ATOM 764 C C . ILE A 1 92 ? 15.82 -6.125 -15.992 1 91.81 92 ILE A C 1
ATOM 766 O O . ILE A 1 92 ? 15.891 -4.977 -15.547 1 91.81 92 ILE A O 1
ATOM 770 N N . ILE A 1 93 ? 15.07 -6.422 -17.062 1 93.19 93 ILE A N 1
ATOM 771 C CA . ILE A 1 93 ? 14.336 -5.414 -17.828 1 93.19 93 ILE A CA 1
ATOM 772 C C . ILE A 1 93 ? 13.195 -4.852 -16.984 1 93.19 93 ILE A C 1
ATOM 774 O O . ILE A 1 93 ? 12.688 -3.764 -17.266 1 93.19 93 ILE A O 1
ATOM 778 N N . TYR A 1 94 ? 12.828 -5.57 -15.891 1 95.12 94 TYR A N 1
ATOM 779 C CA . TYR A 1 94 ? 11.797 -5.09 -14.977 1 95.12 94 TYR A CA 1
ATOM 780 C C . TYR A 1 94 ? 12.203 -3.771 -14.336 1 95.12 94 TYR A C 1
ATOM 782 O O . TYR A 1 94 ? 11.352 -3 -13.883 1 95.12 94 TYR A O 1
ATOM 790 N N . GLN A 1 95 ? 13.484 -3.506 -14.297 1 96.69 95 GLN A N 1
ATOM 791 C CA . GLN A 1 95 ? 13.969 -2.258 -13.711 1 96.69 95 GLN A CA 1
ATOM 792 C C . GLN A 1 95 ? 13.656 -1.071 -14.617 1 96.69 95 GLN A C 1
ATOM 794 O O . GLN A 1 95 ? 13.625 0.074 -14.164 1 96.69 95 GLN A O 1
ATOM 799 N N . TYR A 1 96 ? 13.5 -1.319 -15.914 1 94.81 96 TYR A N 1
ATOM 800 C CA . TYR A 1 96 ? 13.203 -0.269 -16.875 1 94.81 96 TYR A CA 1
ATOM 801 C C . TYR A 1 96 ? 11.703 -0.117 -17.078 1 94.81 96 TYR A C 1
ATOM 803 O O . TYR A 1 96 ? 11.141 0.959 -16.844 1 94.81 96 TYR A O 1
ATOM 811 N N . GLU A 1 97 ? 11.078 -1.229 -17.516 1 93.62 97 GLU A N 1
ATOM 812 C CA . GLU A 1 97 ? 9.648 -1.244 -17.797 1 93.62 97 GLU A CA 1
ATOM 813 C C . GLU A 1 97 ? 9.086 -2.66 -17.719 1 93.62 97 GLU A C 1
ATOM 815 O O . GLU A 1 97 ? 9.523 -3.551 -18.438 1 93.62 97 GLU A O 1
ATOM 820 N N . ALA A 1 98 ? 7.992 -2.83 -16.969 1 95.25 98 ALA A N 1
ATOM 821 C CA . ALA A 1 98 ? 7.594 -4.176 -16.562 1 95.25 98 ALA A CA 1
ATOM 822 C C . ALA A 1 98 ? 6.727 -4.836 -17.641 1 95.25 98 ALA A C 1
ATOM 824 O O . ALA A 1 98 ? 6.652 -6.062 -17.719 1 95.25 98 ALA A O 1
ATOM 825 N N . SER A 1 99 ? 6.027 -4.098 -18.516 1 95.94 99 SER A N 1
ATOM 826 C CA . SER A 1 99 ? 5.18 -4.699 -19.547 1 95.94 99 SER A CA 1
ATOM 827 C C . SER A 1 99 ? 5.996 -5.547 -20.516 1 95.94 99 SER A C 1
ATOM 829 O O . SER A 1 99 ? 5.527 -6.586 -20.984 1 95.94 99 SER A O 1
ATOM 831 N N . LEU A 1 100 ? 7.223 -5.16 -20.734 1 94.06 100 LEU A N 1
ATOM 832 C CA . LEU A 1 100 ? 8.062 -5.793 -21.75 1 94.06 100 LEU A CA 1
ATOM 833 C C . LEU A 1 100 ? 8.406 -7.223 -21.344 1 94.06 100 LEU A C 1
ATOM 835 O O . LEU A 1 100 ? 8.062 -8.172 -22.062 1 94.06 100 LEU A O 1
ATOM 839 N N . PRO A 1 101 ? 9.023 -7.363 -20.203 1 92.38 101 PRO A N 1
ATOM 840 C CA . PRO A 1 101 ? 9.375 -8.742 -19.828 1 92.38 101 PRO A CA 1
ATOM 841 C C . PRO A 1 101 ? 8.148 -9.602 -19.531 1 92.38 101 PRO A C 1
ATOM 843 O O . PRO A 1 101 ? 8.18 -10.82 -19.734 1 92.38 101 PRO A O 1
ATOM 846 N N . ILE A 1 102 ? 7.062 -9.07 -19.109 1 92.88 102 ILE A N 1
ATOM 847 C CA . ILE A 1 102 ? 5.852 -9.844 -18.859 1 92.88 102 ILE A CA 1
ATOM 848 C C . ILE A 1 102 ? 5.305 -10.375 -20.188 1 92.88 102 ILE A C 1
ATOM 850 O O . ILE A 1 102 ? 4.984 -11.555 -20.297 1 92.88 102 ILE A O 1
ATOM 854 N N . LYS A 1 103 ? 5.234 -9.484 -21.156 1 92.88 103 LYS A N 1
ATOM 855 C CA . LYS A 1 103 ? 4.738 -9.875 -22.469 1 92.88 103 LYS A CA 1
ATOM 856 C C . LYS A 1 103 ? 5.648 -10.922 -23.109 1 92.88 103 LYS A C 1
ATOM 858 O O . LYS A 1 103 ? 5.172 -11.945 -23.609 1 92.88 103 LYS A O 1
ATOM 863 N N . MET A 1 104 ? 6.906 -10.703 -23.047 1 90 104 MET A N 1
ATOM 864 C CA . MET A 1 104 ? 7.879 -11.633 -23.625 1 90 104 MET A CA 1
ATOM 865 C C . MET A 1 104 ? 7.871 -12.961 -22.875 1 90 104 MET A C 1
ATOM 867 O O . MET A 1 104 ? 7.996 -14.023 -23.484 1 90 104 MET A O 1
ATOM 871 N N . GLY A 1 105 ? 7.746 -12.852 -21.531 1 87.5 105 GLY A N 1
ATOM 872 C CA . GLY A 1 105 ? 7.746 -14.055 -20.719 1 87.5 105 GLY A CA 1
ATOM 873 C C . GLY A 1 105 ? 6.625 -15.016 -21.078 1 87.5 105 GLY A C 1
ATOM 874 O O . GLY A 1 105 ? 6.812 -16.234 -21.062 1 87.5 105 GLY A O 1
ATOM 875 N N . VAL A 1 106 ? 5.52 -14.453 -21.438 1 88.56 106 VAL A N 1
ATOM 876 C CA . VAL A 1 106 ? 4.371 -15.289 -21.781 1 88.56 106 VAL A CA 1
ATOM 877 C C . VAL A 1 106 ? 4.512 -15.789 -23.219 1 88.56 106 VAL A C 1
ATOM 879 O O . VAL A 1 106 ? 4.535 -17 -23.453 1 88.56 106 VAL A O 1
ATOM 882 N N . MET A 1 107 ? 4.727 -14.945 -24.109 1 89.5 107 MET A N 1
ATOM 883 C CA . MET A 1 107 ? 4.617 -15.25 -25.531 1 89.5 107 MET A CA 1
ATOM 884 C C . MET A 1 107 ? 5.844 -16.016 -26.016 1 89.5 107 MET A C 1
ATOM 886 O O . MET A 1 107 ? 5.727 -16.906 -26.875 1 89.5 107 MET A O 1
ATOM 890 N N . ASP A 1 108 ? 6.984 -15.711 -25.422 1 86.62 108 ASP A N 1
ATOM 891 C CA . ASP A 1 108 ? 8.227 -16.297 -25.922 1 86.62 108 ASP A CA 1
ATOM 892 C C . ASP A 1 108 ? 8.766 -17.344 -24.953 1 86.62 108 ASP A C 1
ATOM 894 O O . ASP A 1 108 ? 9.672 -18.109 -25.281 1 86.62 108 ASP A O 1
ATOM 898 N N . GLY A 1 109 ? 8.227 -17.328 -23.75 1 84.19 109 GLY A N 1
ATOM 899 C CA . GLY A 1 109 ? 8.703 -18.281 -22.766 1 84.19 109 GLY A CA 1
ATOM 900 C C . GLY A 1 109 ? 7.68 -19.328 -22.391 1 84.19 109 GLY A C 1
ATOM 901 O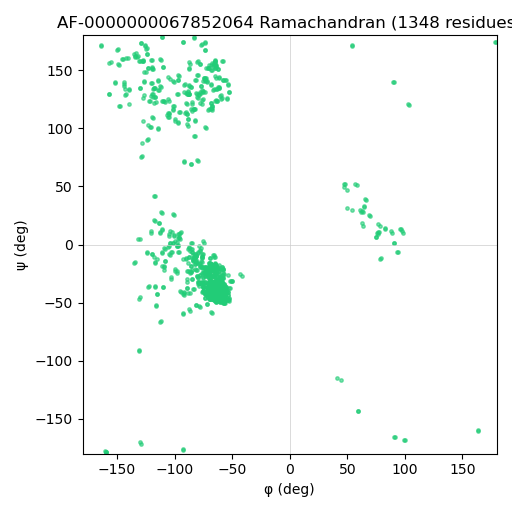 O . GLY A 1 109 ? 7.742 -20.469 -22.875 1 84.19 109 GLY A O 1
ATOM 902 N N . MET A 1 110 ? 6.668 -18.938 -21.797 1 85.25 110 MET A N 1
ATOM 903 C CA . MET A 1 110 ? 5.684 -19.844 -21.203 1 85.25 110 MET A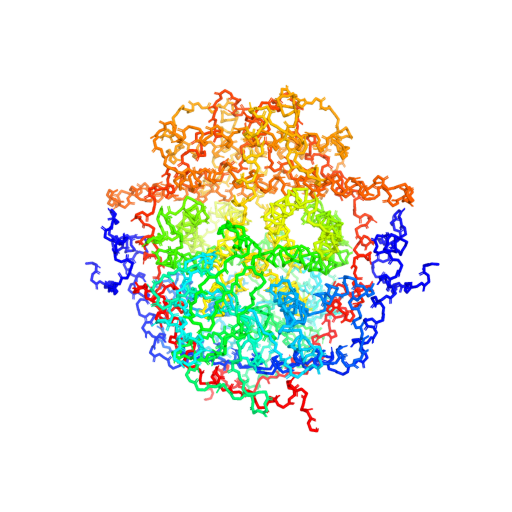 CA 1
ATOM 904 C C . MET A 1 110 ? 4.996 -20.672 -22.281 1 85.25 110 MET A C 1
ATOM 906 O O . MET A 1 110 ? 4.836 -21.875 -22.125 1 85.25 110 MET A O 1
ATOM 910 N N . VAL A 1 111 ? 4.645 -20.062 -23.391 1 90.69 111 VAL A N 1
ATOM 911 C CA . VAL A 1 111 ? 3.846 -20.75 -24.406 1 90.69 111 VAL A CA 1
ATOM 912 C C . VAL A 1 111 ? 4.699 -21.797 -25.125 1 90.69 111 VAL A C 1
ATOM 914 O O . VAL A 1 111 ? 4.336 -22.969 -25.172 1 90.69 111 VAL A O 1
ATOM 917 N N . PRO A 1 112 ? 5.871 -21.391 -25.609 1 88.25 112 PRO A N 1
ATOM 918 C CA . PRO A 1 112 ? 6.695 -22.422 -26.25 1 88.25 112 PRO A CA 1
ATOM 919 C C . PRO A 1 112 ? 7.062 -23.562 -25.297 1 88.25 112 PRO A C 1
ATOM 921 O O . PRO A 1 112 ? 7.066 -24.719 -25.703 1 88.25 112 PRO A O 1
ATOM 924 N N . ILE A 1 113 ? 7.305 -23.266 -24.047 1 82.75 113 ILE A N 1
ATOM 925 C CA . ILE A 1 113 ? 7.672 -24.281 -23.078 1 82.75 113 ILE A CA 1
ATOM 926 C C . ILE A 1 113 ? 6.492 -25.234 -22.844 1 82.75 113 ILE A C 1
ATOM 928 O O . ILE A 1 113 ? 6.68 -26.438 -22.688 1 82.75 113 ILE A O 1
ATOM 932 N N . THR A 1 114 ? 5.352 -24.688 -22.812 1 86.81 114 THR A N 1
ATOM 933 C CA . THR A 1 114 ? 4.148 -25.5 -22.641 1 86.81 114 THR A CA 1
ATOM 934 C C . THR A 1 114 ? 3.949 -26.438 -23.828 1 86.81 114 THR A C 1
ATOM 936 O O . THR A 1 114 ? 3.615 -27.609 -23.641 1 86.81 114 THR A O 1
ATOM 939 N N . ILE A 1 115 ? 4.195 -25.953 -25.016 1 91.06 115 ILE A N 1
ATOM 940 C CA . ILE A 1 115 ? 4.031 -26.781 -26.203 1 91.06 115 ILE A CA 1
ATOM 941 C C . ILE A 1 115 ? 5.059 -27.906 -26.203 1 91.06 115 ILE A C 1
ATOM 943 O O . ILE A 1 115 ? 4.73 -29.062 -26.5 1 91.06 115 ILE A O 1
ATOM 947 N N . LEU A 1 116 ? 6.254 -27.578 -25.797 1 85.38 116 LEU A N 1
ATOM 948 C CA . LEU A 1 116 ? 7.312 -28.578 -25.781 1 85.38 116 LEU A CA 1
ATOM 949 C C . LEU A 1 116 ? 7.062 -29.609 -24.672 1 85.38 116 LEU A C 1
ATOM 951 O O . LEU A 1 116 ? 7.398 -30.781 -24.828 1 85.38 116 LEU A O 1
ATOM 955 N N . ALA A 1 117 ? 6.477 -29.141 -23.594 1 81.38 117 ALA A N 1
ATOM 956 C CA . ALA A 1 117 ? 6.273 -30.016 -22.438 1 81.38 117 ALA A CA 1
ATOM 957 C C . ALA A 1 117 ? 5.066 -30.922 -22.625 1 81.38 117 ALA A C 1
ATOM 959 O O . ALA A 1 117 ? 5.059 -32.062 -22.172 1 81.38 117 ALA A O 1
ATOM 960 N N . LEU A 1 118 ? 4.07 -30.422 -23.328 1 87.69 118 LEU A N 1
ATOM 961 C CA . LEU A 1 118 ? 2.803 -31.156 -23.328 1 87.69 118 LEU A CA 1
ATOM 962 C C . LEU A 1 118 ? 2.461 -31.625 -24.734 1 87.69 118 LEU A C 1
ATOM 964 O O . LEU A 1 118 ? 1.551 -32.438 -24.922 1 87.69 118 LEU A O 1
ATOM 968 N N . GLY A 1 119 ? 3.207 -31.109 -25.688 1 91.06 119 GLY A N 1
ATOM 969 C CA . GLY A 1 119 ? 2.957 -31.484 -27.078 1 91.06 119 GLY A CA 1
ATOM 970 C C . GLY A 1 119 ? 3.814 -32.656 -27.531 1 91.06 119 GLY A C 1
ATOM 971 O O . GLY A 1 119 ? 4.477 -33.312 -26.719 1 91.06 119 GLY A O 1
ATOM 972 N N . THR A 1 120 ? 3.682 -33 -28.797 1 91.69 120 THR A N 1
ATOM 973 C CA . THR A 1 120 ? 4.453 -34.031 -29.5 1 91.69 120 THR A CA 1
ATOM 974 C C . THR A 1 120 ? 5.031 -33.469 -30.797 1 91.69 120 THR A C 1
ATOM 976 O O . THR A 1 120 ? 5.027 -32.25 -31.016 1 91.69 120 THR A O 1
ATOM 979 N N . GLU A 1 121 ? 5.578 -34.344 -31.578 1 92.69 121 GLU A N 1
ATOM 980 C CA . GLU A 1 121 ? 6.219 -33.938 -32.812 1 92.69 121 GLU A CA 1
ATOM 981 C C . GLU A 1 121 ? 5.254 -33.188 -33.719 1 92.69 121 GLU A C 1
ATOM 983 O O . GLU A 1 121 ? 5.672 -32.281 -34.469 1 92.69 121 GLU A O 1
ATOM 988 N N . ASP A 1 122 ? 3.992 -33.438 -33.531 1 91.38 122 ASP A N 1
ATOM 989 C CA . ASP A 1 122 ? 2.965 -32.781 -34.312 1 91.38 122 ASP A CA 1
ATOM 990 C C . ASP A 1 122 ? 2.932 -31.281 -34 1 91.38 122 ASP A C 1
ATOM 992 O O . ASP A 1 122 ? 2.406 -30.5 -34.812 1 91.38 122 ASP A O 1
ATOM 996 N N . HIS A 1 123 ? 3.492 -30.859 -32.938 1 94.94 123 HIS A N 1
ATOM 997 C CA . HIS A 1 123 ? 3.32 -29.484 -32.469 1 94.94 123 HIS A CA 1
ATOM 998 C C . HIS A 1 123 ? 4.613 -28.703 -32.594 1 94.94 123 HIS A C 1
ATOM 1000 O O . HIS A 1 123 ? 4.617 -27.469 -32.438 1 94.94 123 HIS A O 1
ATOM 1006 N N . TYR A 1 124 ? 5.684 -29.312 -32.938 1 92.56 124 TYR A N 1
ATOM 1007 C CA . TYR A 1 124 ? 6.988 -28.672 -32.875 1 92.56 124 TYR A CA 1
ATOM 1008 C C . TYR A 1 124 ? 7.129 -27.609 -33.969 1 92.56 124 TYR A C 1
ATOM 1010 O O . TYR A 1 124 ? 7.855 -26.625 -33.812 1 92.56 124 TYR A O 1
ATOM 1018 N N . ASP A 1 125 ? 6.371 -27.859 -35.031 1 93.12 125 ASP A N 1
ATOM 1019 C CA . ASP A 1 125 ? 6.355 -26.844 -36.094 1 93.12 125 ASP A CA 1
ATOM 1020 C C . ASP A 1 125 ? 5.805 -25.531 -35.562 1 93.12 125 ASP A C 1
ATOM 1022 O O . ASP A 1 125 ? 6.266 -24.453 -35.969 1 93.12 125 ASP A O 1
ATOM 1026 N N . THR A 1 126 ? 4.828 -25.562 -34.75 1 93.62 126 THR A N 1
ATOM 1027 C CA . THR A 1 126 ? 4.246 -24.359 -34.156 1 93.62 126 THR A CA 1
ATOM 1028 C C . THR A 1 126 ? 5.297 -23.594 -33.344 1 93.62 126 THR A C 1
ATOM 1030 O O . THR A 1 126 ? 5.336 -22.359 -33.406 1 93.62 126 THR A O 1
ATOM 1033 N N . VAL A 1 127 ? 6.148 -24.281 -32.625 1 93.12 127 VAL A N 1
ATOM 1034 C CA . VAL A 1 127 ? 7.203 -23.656 -31.844 1 93.12 127 VAL A CA 1
ATOM 1035 C C . VAL A 1 127 ? 8.164 -22.906 -32.781 1 93.12 127 VAL A C 1
ATOM 1037 O O . VAL A 1 127 ? 8.578 -21.781 -32.469 1 93.12 127 VAL A O 1
ATOM 1040 N N . THR A 1 128 ? 8.477 -23.562 -33.875 1 92.75 128 THR A N 1
ATOM 1041 C CA . THR A 1 128 ? 9.359 -22.938 -34.844 1 92.75 128 THR A CA 1
ATOM 1042 C C . THR A 1 128 ? 8.734 -21.656 -35.406 1 92.75 128 THR A C 1
ATOM 1044 O O . THR A 1 128 ? 9.414 -20.641 -35.562 1 92.75 128 THR A O 1
ATOM 1047 N N . LYS A 1 129 ? 7.469 -21.703 -35.688 1 93.69 129 LYS A N 1
ATOM 1048 C CA . LYS A 1 129 ? 6.754 -20.547 -36.219 1 93.69 129 LYS A CA 1
ATOM 1049 C C . LYS A 1 129 ? 6.703 -19.422 -35.188 1 93.69 129 LYS A C 1
ATOM 1051 O O . LYS A 1 129 ? 6.73 -18.25 -35.531 1 93.69 129 LYS A O 1
ATOM 1056 N N . ILE A 1 130 ? 6.566 -19.734 -33.938 1 92.31 130 ILE A N 1
ATOM 1057 C CA . ILE A 1 130 ? 6.602 -18.734 -32.875 1 92.31 130 ILE A CA 1
ATOM 1058 C C . ILE A 1 130 ? 7.984 -18.094 -32.812 1 92.31 130 ILE A C 1
ATOM 1060 O O . ILE A 1 130 ? 8.094 -16.859 -32.75 1 92.31 130 ILE A O 1
ATOM 1064 N N . GLN A 1 131 ? 9.016 -18.875 -32.844 1 87 131 GLN A N 1
ATOM 1065 C CA . GLN A 1 131 ? 10.391 -18.375 -32.781 1 87 131 GLN A CA 1
ATOM 1066 C C . GLN A 1 131 ? 10.695 -17.438 -33.969 1 87 131 GLN A C 1
ATOM 1068 O O . GLN A 1 131 ? 11.453 -16.469 -33.812 1 87 131 GLN A O 1
ATOM 1073 N N . ASN A 1 132 ? 10.07 -17.812 -35.094 1 88.5 132 ASN A N 1
ATOM 1074 C CA . ASN A 1 132 ? 10.312 -17.016 -36.281 1 88.5 132 ASN A CA 1
ATOM 1075 C C . ASN A 1 132 ? 9.391 -15.797 -36.344 1 88.5 132 ASN A C 1
ATOM 1077 O O . ASN A 1 132 ? 9.5 -14.977 -37.25 1 88.5 132 ASN A O 1
ATOM 1081 N N . GLY A 1 133 ? 8.5 -15.664 -35.438 1 89.38 133 GLY A N 1
ATOM 1082 C CA . GLY A 1 133 ? 7.625 -14.508 -35.344 1 89.38 133 GLY A CA 1
ATOM 1083 C C . GLY A 1 133 ? 6.418 -14.602 -36.281 1 89.38 133 GLY A C 1
ATOM 1084 O O . GLY A 1 133 ? 5.707 -13.617 -36.469 1 89.38 133 GLY A O 1
ATOM 1085 N N . GLN A 1 134 ? 6.203 -15.812 -36.781 1 92.75 134 GLN A N 1
ATOM 1086 C CA . GLN A 1 134 ? 5.055 -16.016 -37.656 1 92.75 134 GLN A CA 1
ATOM 1087 C C . GLN A 1 134 ? 3.766 -16.156 -36.844 1 92.75 134 GLN A C 1
ATOM 1089 O O . GLN A 1 134 ? 2.689 -15.773 -37.312 1 92.75 134 GLN A O 1
ATOM 1094 N N . TYR A 1 135 ? 3.906 -16.734 -35.719 1 95 135 TYR A N 1
ATOM 1095 C CA . TYR A 1 135 ? 2.809 -16.844 -34.781 1 95 135 TYR A CA 1
ATOM 1096 C C . TYR A 1 135 ? 3.141 -16.125 -33.469 1 95 135 TYR A C 1
ATOM 1098 O O . TYR A 1 135 ? 4.289 -16.125 -33.031 1 95 135 TYR A O 1
ATOM 1106 N N . ILE A 1 136 ? 2.234 -15.383 -33 1 95.69 136 ILE A N 1
ATOM 1107 C CA . ILE A 1 136 ? 2.307 -14.844 -31.641 1 95.69 136 ILE A CA 1
ATOM 1108 C C . ILE A 1 136 ? 1.254 -15.523 -30.75 1 95.69 136 ILE A C 1
ATOM 1110 O O . ILE A 1 136 ? 0.061 -15.484 -31.062 1 95.69 136 ILE A O 1
ATOM 1114 N N . CYS A 1 137 ? 1.753 -16.078 -29.719 1 96.12 137 CYS A N 1
ATOM 1115 C CA . CYS A 1 137 ? 0.836 -16.938 -28.969 1 96.12 137 CYS A CA 1
ATOM 1116 C C . CYS A 1 137 ? 0.665 -16.422 -27.531 1 96.12 137 CYS A C 1
ATOM 1118 O O . CYS A 1 137 ? 1.513 -15.68 -27.031 1 96.12 137 CYS A O 1
ATOM 1120 N N . CYS A 1 138 ? -0.451 -16.688 -26.922 1 96.94 138 CYS A N 1
ATOM 1121 C CA . CYS A 1 138 ? -0.765 -16.328 -25.547 1 96.94 138 CYS A CA 1
ATOM 1122 C C . CYS A 1 138 ? -1.279 -17.531 -24.781 1 96.94 138 CYS A C 1
ATOM 1124 O O . CYS A 1 138 ? -1.357 -18.641 -25.312 1 96.94 138 CYS A O 1
ATOM 1126 N N . PHE A 1 139 ? -1.463 -17.375 -23.5 1 95.19 139 PHE A N 1
ATOM 1127 C CA . PHE A 1 139 ? -1.8 -18.453 -22.562 1 95.19 139 PHE A CA 1
ATOM 1128 C C . PHE A 1 139 ? -3.146 -18.188 -21.906 1 95.19 139 PHE A C 1
ATOM 1130 O O . PHE A 1 139 ? -3.254 -17.328 -21.031 1 95.19 139 PHE A O 1
ATOM 1137 N N . ALA A 1 140 ? -4.211 -18.969 -22.25 1 96.62 140 ALA A N 1
ATOM 1138 C CA . ALA A 1 140 ? -5.574 -18.703 -21.812 1 96.62 140 ALA A CA 1
ATOM 1139 C C . ALA A 1 140 ? -6.086 -19.812 -20.891 1 96.62 140 ALA A C 1
ATOM 1141 O O . ALA A 1 140 ? -6.582 -20.828 -21.359 1 96.62 140 ALA A O 1
ATOM 1142 N N . LEU A 1 141 ? -6.047 -19.547 -19.625 1 93.62 141 LEU A N 1
ATOM 1143 C CA . LEU A 1 141 ? -6.516 -20.516 -18.625 1 93.62 141 LEU A CA 1
ATOM 1144 C C . LEU A 1 141 ? -7.723 -19.969 -17.875 1 93.62 141 LEU A C 1
ATOM 1146 O O . LEU A 1 141 ? -8.812 -20.531 -17.953 1 93.62 141 LEU A O 1
ATOM 1150 N N . THR A 1 142 ? -7.633 -18.812 -17.328 1 94.81 142 THR A N 1
ATOM 1151 C CA . THR A 1 142 ? -8.562 -18.234 -16.375 1 94.81 142 THR A CA 1
ATOM 1152 C C . THR A 1 142 ? -9.852 -17.797 -17.047 1 94.81 142 THR A C 1
ATOM 1154 O O . THR A 1 142 ? -9.844 -17.375 -18.203 1 94.81 142 THR A O 1
ATOM 1157 N N . GLU A 1 143 ? -10.922 -18 -16.406 1 97.19 143 GLU A N 1
ATOM 1158 C CA . GLU A 1 143 ? -12.219 -17.5 -16.859 1 97.19 143 GLU A CA 1
ATOM 1159 C C . GLU A 1 143 ? -12.75 -16.422 -15.914 1 97.19 143 GLU A C 1
ATOM 1161 O O . GLU A 1 143 ? -12.352 -16.359 -14.75 1 97.19 143 GLU A O 1
ATOM 1166 N N . ILE A 1 144 ? -13.633 -15.617 -16.344 1 97.06 144 ILE A N 1
ATOM 1167 C CA . ILE A 1 144 ? -14.141 -14.422 -15.672 1 97.06 144 ILE A CA 1
ATOM 1168 C C . ILE A 1 144 ? -14.633 -14.789 -14.273 1 97.06 144 ILE A C 1
ATOM 1170 O O . ILE A 1 144 ? -14.328 -14.102 -13.305 1 97.06 144 ILE A O 1
ATOM 1174 N N . SER A 1 145 ? -15.328 -15.844 -14.125 1 95 145 SER A N 1
ATOM 1175 C CA . SER A 1 145 ? -15.945 -16.156 -12.836 1 95 145 SER A CA 1
ATOM 1176 C C . SER A 1 145 ? -15.156 -17.234 -12.094 1 95 145 SER A C 1
ATOM 1178 O O . SER A 1 145 ? -15.414 -17.5 -10.914 1 95 145 SER A O 1
ATOM 1180 N N . HIS A 1 146 ? -14.117 -17.906 -12.625 1 90.19 146 HIS A N 1
ATOM 1181 C CA . HIS A 1 146 ? -13.516 -19.062 -11.969 1 90.19 146 HIS A CA 1
ATOM 1182 C C . HIS A 1 146 ? -12.125 -18.719 -11.438 1 90.19 146 HIS A C 1
ATOM 1184 O O . HIS A 1 146 ? -11.641 -19.375 -10.508 1 90.19 146 HIS A O 1
ATOM 1190 N N . GLY A 1 147 ? -11.531 -17.734 -11.977 1 85.06 147 GLY A N 1
ATOM 1191 C CA . GLY A 1 147 ? -10.281 -17.281 -11.383 1 85.06 147 GLY A CA 1
ATOM 1192 C C . GLY A 1 147 ? -9.344 -18.406 -11.031 1 85.06 147 GLY A C 1
ATOM 1193 O O . GLY A 1 147 ? -9.008 -19.234 -11.891 1 85.06 147 GLY A O 1
ATOM 1194 N N . THR A 1 148 ? -9.016 -18.594 -9.688 1 85.31 148 THR A N 1
ATOM 1195 C CA . THR A 1 148 ? -8.055 -19.562 -9.18 1 85.31 148 THR A CA 1
ATOM 1196 C C . THR A 1 148 ? -8.625 -20.984 -9.266 1 85.31 148 THR A C 1
ATOM 1198 O O . THR A 1 148 ? -7.879 -21.969 -9.25 1 85.31 148 THR A O 1
ATOM 1201 N N . ASN A 1 149 ? -9.891 -21.141 -9.375 1 88 149 ASN A N 1
ATOM 1202 C CA . ASN A 1 149 ? -10.523 -22.438 -9.508 1 88 149 ASN A CA 1
ATOM 1203 C C . ASN A 1 149 ? -10.438 -22.969 -10.938 1 88 149 ASN A C 1
ATOM 1205 O O . ASN A 1 149 ? -11.461 -23.125 -11.602 1 88 149 ASN A O 1
ATOM 1209 N N . ALA A 1 150 ? -9.297 -23.359 -11.352 1 86.31 150 ALA A N 1
ATOM 1210 C CA . ALA A 1 150 ? -9.039 -23.781 -12.727 1 86.31 150 ALA A CA 1
ATOM 1211 C C . ALA A 1 150 ? -9.844 -25.031 -13.062 1 86.31 150 ALA A C 1
ATOM 1213 O O . ALA A 1 150 ? -10.281 -25.203 -14.203 1 86.31 150 ALA A O 1
ATOM 1214 N N . LYS A 1 151 ? -10.023 -25.844 -12.062 1 85.88 151 LYS A N 1
ATOM 1215 C CA . LYS A 1 151 ? -10.734 -27.094 -12.312 1 85.88 151 LYS A CA 1
ATOM 1216 C C . LYS A 1 151 ? -12.203 -26.828 -12.641 1 85.88 151 LYS A C 1
ATOM 1218 O O . LYS A 1 151 ? -12.859 -27.656 -13.266 1 85.88 151 LYS A O 1
ATOM 1223 N N . GLY A 1 152 ? -12.641 -25.656 -12.25 1 89.31 152 GLY A N 1
ATOM 1224 C CA . GLY A 1 152 ? -14.062 -25.359 -12.391 1 89.31 152 GLY A CA 1
ATOM 1225 C C . GLY A 1 152 ? -14.383 -24.609 -13.672 1 89.31 152 GLY A C 1
ATOM 1226 O O . GLY A 1 152 ? -15.531 -24.219 -13.891 1 89.31 152 GLY A O 1
ATOM 1227 N N . ILE A 1 153 ? -13.414 -24.5 -14.586 1 93.38 153 ILE A N 1
ATOM 1228 C CA . ILE A 1 153 ? -13.672 -23.734 -15.805 1 93.38 153 ILE A CA 1
ATOM 1229 C C . ILE A 1 153 ? -14.758 -24.422 -16.625 1 93.38 153 ILE A C 1
ATOM 1231 O O . ILE A 1 153 ? -14.945 -25.641 -16.516 1 93.38 153 ILE A O 1
ATOM 1235 N N . ARG A 1 154 ? -15.438 -23.672 -17.5 1 96.31 154 ARG A N 1
ATOM 1236 C CA . ARG A 1 154 ? -16.641 -24.203 -18.141 1 96.31 154 ARG A CA 1
ATOM 1237 C C . ARG A 1 154 ? -16.484 -24.25 -19.656 1 96.31 154 ARG A C 1
ATOM 1239 O O . ARG A 1 154 ? -17.344 -24.812 -20.344 1 96.31 154 ARG A O 1
ATOM 1246 N N . THR A 1 155 ? -15.398 -23.672 -20.188 1 98.12 155 THR A N 1
ATOM 1247 C CA . THR A 1 155 ? -15.141 -23.875 -21.609 1 98.12 155 THR A CA 1
ATOM 1248 C C . THR A 1 155 ? -14.938 -25.344 -21.922 1 98.12 155 THR A C 1
ATOM 1250 O O . THR A 1 155 ? -14.219 -26.047 -21.203 1 98.12 155 THR A O 1
ATOM 1253 N N . THR A 1 156 ? -15.594 -25.844 -23.016 1 98.19 156 THR A N 1
ATOM 1254 C CA . THR A 1 156 ? -15.508 -27.25 -23.359 1 98.19 156 THR A CA 1
ATOM 1255 C C . THR A 1 156 ? -14.883 -27.438 -24.734 1 98.19 156 THR A C 1
ATOM 1257 O O . THR A 1 156 ? -14.883 -26.516 -25.562 1 98.19 156 THR A O 1
ATOM 1260 N N . ALA A 1 157 ? -14.266 -28.5 -24.906 1 98.5 157 ALA A N 1
ATOM 1261 C CA . ALA A 1 157 ? -13.836 -29.031 -26.188 1 98.5 157 ALA A CA 1
ATOM 1262 C C . ALA A 1 157 ? -14.438 -30.422 -26.438 1 98.5 157 ALA A C 1
ATOM 1264 O O . ALA A 1 157 ? -13.945 -31.422 -25.906 1 98.5 157 ALA A O 1
ATOM 1265 N N . THR A 1 158 ? -15.43 -30.453 -27.203 1 98.38 158 THR A N 1
ATOM 1266 C CA . THR A 1 158 ? -16.109 -31.703 -27.5 1 98.38 158 THR A CA 1
ATOM 1267 C C . THR A 1 158 ? -15.625 -32.281 -28.812 1 98.38 158 THR A C 1
ATOM 1269 O O . THR A 1 158 ? -15.625 -31.609 -29.844 1 98.38 158 THR A O 1
ATOM 1272 N N . TYR A 1 159 ? -15.242 -33.594 -28.781 1 98.31 159 TYR A N 1
ATOM 1273 C CA . TYR A 1 159 ? -14.758 -34.219 -30 1 98.31 159 TYR A CA 1
ATOM 1274 C C . TYR A 1 159 ? -15.922 -34.594 -30.906 1 98.31 159 TYR A C 1
ATOM 1276 O O . TYR A 1 159 ? -16.875 -35.25 -30.453 1 98.31 159 TYR A O 1
ATOM 1284 N N . ASP A 1 160 ? -15.812 -34.188 -32.125 1 97.12 160 ASP A N 1
ATOM 1285 C CA . ASP A 1 160 ? -16.766 -34.531 -33.156 1 97.12 160 ASP A CA 1
ATOM 1286 C C . ASP A 1 160 ? -16.188 -35.562 -34.125 1 97.12 160 ASP A C 1
ATOM 1288 O O . ASP A 1 160 ? -15.297 -35.25 -34.906 1 97.12 160 ASP A O 1
ATOM 1292 N N . VAL A 1 161 ? -16.656 -36.75 -34.156 1 96.06 161 VAL A N 1
ATOM 1293 C CA . VAL A 1 161 ? -16.125 -37.875 -34.938 1 96.06 161 VAL A CA 1
ATOM 1294 C C . VAL A 1 161 ? -16.281 -37.562 -36.438 1 96.06 161 VAL A C 1
ATOM 1296 O O . VAL A 1 161 ? -15.406 -37.875 -37.25 1 96.06 161 VAL A O 1
ATOM 1299 N N . LYS A 1 162 ? -17.391 -37.031 -36.781 1 96.31 162 LYS A N 1
ATOM 1300 C CA . LYS A 1 162 ? -17.703 -36.781 -38.188 1 96.31 162 LYS A CA 1
ATOM 1301 C C . LYS A 1 162 ? -16.672 -35.844 -38.812 1 96.31 162 LYS A C 1
ATOM 1303 O O . LYS A 1 162 ? -16.141 -36.125 -39.906 1 96.31 162 LYS A O 1
ATOM 1308 N N . SER A 1 163 ? -16.328 -34.812 -38.156 1 95.5 163 SER A N 1
ATOM 1309 C CA . SER A 1 163 ? -15.406 -33.844 -38.688 1 95.5 163 SER A CA 1
ATOM 1310 C C . SER A 1 163 ? -13.984 -34.062 -38.188 1 95.5 163 SER A C 1
ATOM 1312 O O . SER A 1 163 ? -13.055 -33.375 -38.625 1 95.5 163 SER A O 1
ATOM 1314 N N . LYS A 1 164 ? -13.805 -35.031 -37.375 1 95.44 164 LYS A N 1
ATOM 1315 C CA . LYS A 1 164 ? -12.5 -35.312 -36.75 1 95.44 164 LYS A CA 1
ATOM 1316 C C . LYS A 1 164 ? -11.867 -34.062 -36.188 1 95.44 164 LYS A C 1
ATOM 1318 O O . LYS A 1 164 ? -10.703 -33.75 -36.438 1 95.44 164 LYS A O 1
ATOM 1323 N N . SER A 1 165 ? -12.719 -33.375 -35.438 1 96.94 165 SER A N 1
ATOM 1324 C CA . SER A 1 165 ? -12.297 -32.125 -34.875 1 96.94 165 SER A CA 1
ATOM 1325 C C . SER A 1 165 ? -12.852 -31.938 -33.469 1 96.94 165 SER A C 1
ATOM 1327 O O . SER A 1 165 ? -13.727 -32.688 -33.031 1 96.94 165 SER A O 1
ATOM 1329 N N . PHE A 1 166 ? -12.242 -31.062 -32.719 1 98.31 166 PHE A N 1
ATOM 1330 C CA . PHE A 1 166 ? -12.812 -30.609 -31.453 1 98.31 166 PHE A CA 1
ATOM 1331 C C . PHE A 1 166 ? -13.672 -29.359 -31.656 1 98.31 166 PHE A C 1
ATOM 1333 O O . PHE A 1 166 ? -13.312 -28.484 -32.438 1 98.31 166 PHE A O 1
ATOM 1340 N N . VAL A 1 167 ? -14.812 -29.312 -31.031 1 98.5 167 VAL A N 1
ATOM 1341 C CA . VAL A 1 167 ? -15.688 -28.156 -31.047 1 98.5 167 VAL A CA 1
ATOM 1342 C C . VAL A 1 167 ? -15.594 -27.422 -29.703 1 98.5 167 VAL A C 1
ATOM 1344 O O . VAL A 1 167 ? -16.062 -27.922 -28.672 1 98.5 167 VAL A O 1
ATOM 1347 N N . LEU A 1 168 ? -14.977 -26.219 -29.703 1 98.69 168 LEU A N 1
ATOM 1348 C CA . LEU A 1 168 ? -14.859 -25.422 -28.5 1 98.69 168 LEU A CA 1
ATOM 1349 C C . LEU A 1 168 ? -16.109 -24.562 -28.281 1 98.69 168 LEU A C 1
ATOM 1351 O O . LEU A 1 168 ? -16.641 -24 -29.234 1 98.69 168 LEU A O 1
ATOM 1355 N N . ASN A 1 169 ? -16.594 -24.516 -27.062 1 98.69 169 ASN A N 1
ATOM 1356 C CA . ASN A 1 169 ? -17.766 -23.719 -26.703 1 98.69 169 ASN A CA 1
ATOM 1357 C C . ASN A 1 169 ? -17.625 -23.094 -25.312 1 98.69 169 ASN A C 1
ATOM 1359 O O . ASN A 1 169 ? -17.188 -23.766 -24.375 1 98.69 169 ASN A O 1
ATOM 1363 N N . THR A 1 170 ? -17.844 -21.781 -25.203 1 98.56 170 THR A N 1
ATOM 1364 C CA . THR A 1 170 ? -17.969 -21.031 -23.953 1 98.56 170 THR A CA 1
ATOM 1365 C C . THR A 1 170 ? -19.438 -20.672 -23.688 1 98.56 170 THR A C 1
ATOM 1367 O O . THR A 1 170 ? -20.031 -19.906 -24.438 1 98.56 170 THR A O 1
ATOM 1370 N N . PRO A 1 171 ? -20.016 -21.219 -22.688 1 97.62 171 PRO A N 1
ATOM 1371 C CA . PRO A 1 171 ? -21.469 -21.188 -22.562 1 97.62 171 PRO A CA 1
ATOM 1372 C C . PRO A 1 171 ? -22.016 -19.797 -22.297 1 97.62 171 PRO A C 1
ATOM 1374 O O . PRO A 1 171 ? -23.125 -19.469 -22.719 1 97.62 171 PRO A O 1
ATOM 1377 N N . ASP A 1 172 ? -21.328 -18.922 -21.594 1 97.31 172 ASP A N 1
ATOM 1378 C CA . ASP A 1 172 ? -21.75 -17.562 -21.266 1 97.31 172 ASP A CA 1
ATOM 1379 C C . ASP A 1 172 ? -20.562 -16.688 -20.891 1 97.31 172 ASP A C 1
ATOM 1381 O O . ASP A 1 172 ? -19.422 -17.141 -20.953 1 97.31 172 ASP A O 1
ATOM 1385 N N . PHE A 1 173 ? -20.781 -15.438 -20.531 1 97.44 173 PHE A N 1
ATOM 1386 C CA . PHE A 1 173 ? -19.703 -14.484 -20.266 1 97.44 173 PHE A CA 1
ATOM 1387 C C . PHE A 1 173 ? -18.938 -14.859 -19.016 1 97.44 173 PHE A C 1
ATOM 1389 O O . PHE A 1 173 ? -17.734 -14.625 -18.922 1 97.44 173 PHE A O 1
ATOM 1396 N N . GLU A 1 174 ? -19.562 -15.43 -18.062 1 96.88 174 GLU A N 1
ATOM 1397 C CA . GLU A 1 174 ? -18.891 -15.859 -16.844 1 96.88 174 GLU A CA 1
ATOM 1398 C C . GLU A 1 174 ? -17.781 -16.875 -17.141 1 96.88 174 GLU A C 1
ATOM 1400 O O . GLU A 1 174 ? -16.797 -16.953 -16.422 1 96.88 174 GLU A O 1
ATOM 1405 N N . ALA A 1 175 ? -17.984 -17.641 -18.234 1 97.81 175 ALA A N 1
ATOM 1406 C CA . ALA A 1 175 ? -17.031 -18.672 -18.625 1 97.81 175 ALA A CA 1
ATOM 1407 C C . ALA A 1 175 ? -16.047 -18.141 -19.672 1 97.81 175 ALA A C 1
ATOM 1409 O O . ALA A 1 175 ? -15.234 -18.906 -20.203 1 97.81 175 ALA A O 1
ATOM 1410 N N . ALA A 1 176 ? -16.141 -16.875 -19.969 1 98.38 176 ALA A N 1
ATOM 1411 C CA . ALA A 1 176 ? -15.188 -16.312 -20.922 1 98.38 176 ALA A CA 1
ATOM 1412 C C . ALA A 1 176 ? -13.758 -16.391 -20.391 1 98.38 176 ALA A C 1
ATOM 1414 O O . ALA A 1 176 ? -13.523 -16.125 -19.203 1 98.38 176 ALA A O 1
ATOM 1415 N N . LYS A 1 177 ? -12.828 -16.859 -21.312 1 98.12 177 LYS A N 1
ATOM 1416 C CA . LYS A 1 177 ? -11.422 -16.688 -20.953 1 98.12 177 LYS A CA 1
ATOM 1417 C C . LYS A 1 177 ? -11.094 -15.219 -20.703 1 98.12 177 LYS A C 1
ATOM 1419 O O . LYS A 1 177 ? -11.625 -14.336 -21.375 1 98.12 177 LYS A O 1
ATOM 1424 N N . CYS A 1 178 ? -10.273 -14.953 -19.719 1 97.69 178 CYS A N 1
ATOM 1425 C CA . CYS A 1 178 ? -9.93 -13.57 -19.422 1 97.69 178 CYS A CA 1
ATOM 1426 C C . CYS A 1 178 ? -8.523 -13.461 -18.844 1 97.69 178 CYS A C 1
ATOM 1428 O O . CYS A 1 178 ? -7.879 -14.477 -18.578 1 97.69 178 CYS A O 1
ATOM 1430 N N . TRP A 1 179 ? -7.984 -12.188 -18.781 1 97.06 179 TRP A N 1
ATOM 1431 C CA . TRP A 1 179 ? -6.676 -11.844 -18.219 1 97.06 179 TRP A CA 1
ATOM 1432 C C . TRP A 1 179 ? -5.559 -12.523 -19 1 97.06 179 TRP A C 1
ATOM 1434 O O . TRP A 1 179 ? -4.547 -12.93 -18.438 1 97.06 179 TRP A O 1
ATOM 1444 N N . VAL A 1 180 ? -5.797 -12.75 -20.234 1 97.62 180 VAL A N 1
ATOM 1445 C CA . VAL A 1 180 ? -4.812 -13.406 -21.094 1 97.62 180 VAL A CA 1
ATOM 1446 C C . VAL A 1 180 ? -3.877 -12.367 -21.703 1 97.62 180 VAL A C 1
ATOM 1448 O O . VAL A 1 180 ? -4.281 -11.602 -22.578 1 97.62 180 VAL A O 1
ATOM 1451 N N . GLY A 1 181 ? -2.676 -12.352 -21.25 1 96.69 181 GLY A N 1
ATOM 1452 C CA . GLY A 1 181 ? -1.708 -11.391 -21.75 1 96.69 181 GLY A CA 1
ATOM 1453 C C . GLY A 1 181 ? -1.396 -11.562 -23.219 1 96.69 181 GLY A C 1
ATOM 1454 O O . GLY A 1 181 ? -1.002 -12.648 -23.656 1 96.69 181 GLY A O 1
ATOM 1455 N N . GLY A 1 182 ? -1.59 -10.523 -24 1 96.88 182 GLY A N 1
ATOM 1456 C CA . GLY A 1 182 ? -1.308 -10.539 -25.422 1 96.88 182 GLY A CA 1
ATOM 1457 C C . GLY A 1 182 ? -2.518 -10.891 -26.266 1 96.88 182 GLY A C 1
ATOM 1458 O O . GLY A 1 182 ? -2.488 -10.742 -27.484 1 96.88 182 GLY A O 1
ATOM 1459 N N . LEU A 1 183 ? -3.582 -11.25 -25.625 1 97.75 183 LEU A N 1
ATOM 1460 C CA . LEU A 1 183 ? -4.75 -11.742 -26.359 1 97.75 183 LEU A CA 1
ATOM 1461 C C . LEU A 1 183 ? -5.547 -10.578 -26.938 1 97.75 183 LEU A C 1
ATOM 1463 O O . LEU A 1 183 ? -6.156 -10.719 -28 1 97.75 183 LEU A O 1
ATOM 1467 N N . GLY A 1 184 ? -5.566 -9.445 -26.266 1 97.25 184 GLY A N 1
ATOM 1468 C CA . GLY A 1 184 ? -6.438 -8.344 -26.641 1 97.25 184 GLY A CA 1
ATOM 1469 C C . GLY A 1 184 ? -6.18 -7.836 -28.047 1 97.25 184 GLY A C 1
ATOM 1470 O O . GLY A 1 184 ? -7.113 -7.68 -28.844 1 97.25 184 GLY A O 1
ATOM 1471 N N . LYS A 1 185 ? -4.91 -7.742 -28.359 1 96.19 185 LYS A N 1
ATOM 1472 C CA . LYS A 1 185 ? -4.594 -7.082 -29.625 1 96.19 185 LYS A CA 1
ATOM 1473 C C . LYS A 1 185 ? -3.543 -7.871 -30.406 1 96.19 185 LYS A C 1
ATOM 1475 O O . LYS A 1 185 ? -3.414 -7.711 -31.625 1 96.19 185 LYS A O 1
ATOM 1480 N N . THR A 1 186 ? -2.836 -8.805 -29.781 1 96.56 186 THR A N 1
ATOM 1481 C CA . THR A 1 186 ? -1.557 -9.195 -30.359 1 96.56 186 THR A CA 1
ATOM 1482 C C . THR A 1 186 ? -1.59 -10.656 -30.812 1 96.56 186 THR A C 1
ATOM 1484 O O . THR A 1 186 ? -1.167 -10.969 -31.922 1 96.56 186 THR A O 1
ATOM 1487 N N . ALA A 1 187 ? -2.115 -11.523 -30.109 1 97.25 187 ALA A N 1
ATOM 1488 C CA . ALA A 1 187 ? -1.927 -12.961 -30.281 1 97.25 187 ALA A CA 1
ATOM 1489 C C . ALA A 1 187 ? -2.703 -13.469 -31.5 1 97.25 187 ALA A C 1
ATOM 1491 O O . ALA A 1 187 ? -3.824 -13.031 -31.75 1 97.25 187 ALA A O 1
ATOM 1492 N N . THR A 1 188 ? -2.084 -14.43 -32.188 1 97.19 188 THR A N 1
ATOM 1493 C CA . THR A 1 188 ? -2.736 -15.125 -33.281 1 97.19 188 THR A CA 1
ATOM 1494 C C . THR A 1 188 ? -3.201 -16.516 -32.844 1 97.19 188 THR A C 1
ATOM 1496 O O . THR A 1 188 ? -4.105 -17.094 -33.469 1 97.19 188 THR A O 1
ATOM 1499 N N . HIS A 1 189 ? -2.502 -17.047 -31.906 1 97.5 189 HIS A N 1
ATOM 1500 C CA . HIS A 1 189 ? -2.824 -18.359 -31.359 1 97.5 189 HIS A CA 1
ATOM 1501 C C . HIS A 1 189 ? -2.852 -18.312 -29.828 1 97.5 189 HIS A C 1
ATOM 1503 O O . HIS A 1 189 ? -2.26 -17.422 -29.219 1 97.5 189 HIS A O 1
ATOM 1509 N N . ALA A 1 190 ? -3.547 -19.25 -29.219 1 98.06 190 ALA A N 1
ATOM 1510 C CA . ALA A 1 190 ? -3.627 -19.312 -27.766 1 98.06 190 ALA A CA 1
ATOM 1511 C C . ALA A 1 190 ? -3.539 -20.75 -27.266 1 98.06 190 ALA A C 1
ATOM 1513 O O . ALA A 1 190 ? -4.117 -21.656 -27.875 1 98.06 190 ALA A O 1
ATOM 1514 N N . ILE A 1 191 ? -2.73 -20.953 -26.297 1 96.5 191 ILE A N 1
ATOM 1515 C CA . ILE A 1 191 ? -2.93 -22.141 -25.484 1 96.5 191 ILE A CA 1
ATOM 1516 C C . ILE A 1 191 ? -4.227 -22.016 -24.688 1 96.5 191 ILE A C 1
ATOM 1518 O O . ILE A 1 191 ? -4.371 -21.094 -23.859 1 96.5 191 ILE A O 1
ATOM 1522 N N . VAL A 1 192 ? -5.145 -22.906 -24.906 1 97.44 192 VAL A N 1
ATOM 1523 C CA . VAL A 1 192 ? -6.457 -22.828 -24.266 1 97.44 192 VAL A CA 1
ATOM 1524 C C . VAL A 1 192 ? -6.691 -24.078 -23.422 1 97.44 192 VAL A C 1
ATOM 1526 O O . VAL A 1 192 ? -6.473 -25.203 -23.875 1 97.44 192 VAL A O 1
ATOM 1529 N N . PHE A 1 193 ? -7.066 -23.859 -22.219 1 95.62 193 PHE A N 1
ATOM 1530 C CA . PHE A 1 193 ? -7.523 -24.938 -21.344 1 95.62 193 PHE A CA 1
ATOM 1531 C C . PHE A 1 193 ? -9.031 -25.141 -21.469 1 95.62 193 PHE A C 1
ATOM 1533 O O . PHE A 1 193 ? -9.789 -24.172 -21.422 1 95.62 193 PHE A O 1
ATOM 1540 N N . ALA A 1 194 ? -9.469 -26.359 -21.656 1 96.44 194 ALA A N 1
ATOM 1541 C CA . ALA A 1 194 ? -10.891 -26.641 -21.797 1 96.44 194 ALA A CA 1
ATOM 1542 C C . ALA A 1 194 ? -11.219 -28.031 -21.25 1 96.44 194 ALA A C 1
ATOM 1544 O O . ALA A 1 194 ? -10.344 -28.906 -21.172 1 96.44 194 ALA A O 1
ATOM 1545 N N . GLN A 1 195 ? -12.477 -28.219 -20.844 1 95.75 195 GLN A N 1
ATOM 1546 C CA . GLN A 1 195 ? -12.984 -29.547 -20.5 1 95.75 195 GLN A CA 1
ATOM 1547 C C . GLN A 1 195 ? -13.141 -30.422 -21.734 1 95.75 195 GLN A C 1
ATOM 1549 O O . GLN A 1 195 ? -13.961 -30.125 -22.609 1 95.75 195 GLN A O 1
ATOM 1554 N N . LEU A 1 196 ? -12.352 -31.484 -21.734 1 96.69 196 LEU A N 1
ATOM 1555 C CA . LEU A 1 196 ? -12.406 -32.344 -22.906 1 96.69 196 LEU A CA 1
ATOM 1556 C C . LEU A 1 196 ? -13.547 -33.344 -22.781 1 96.69 196 LEU A C 1
ATOM 1558 O O . LEU A 1 196 ? -13.617 -34.125 -21.812 1 96.69 196 LEU A O 1
ATOM 1562 N N . ILE A 1 197 ? -14.43 -33.344 -23.719 1 97.69 197 ILE A N 1
ATOM 1563 C CA . ILE A 1 197 ? -15.578 -34.25 -23.75 1 97.69 197 ILE A CA 1
ATOM 1564 C C . ILE A 1 197 ? -15.523 -35.094 -25.016 1 97.69 197 ILE A C 1
ATOM 1566 O O . ILE A 1 197 ? -15.367 -34.562 -26.125 1 97.69 197 ILE A O 1
ATOM 1570 N N . THR A 1 198 ? -15.617 -36.375 -24.844 1 97 198 THR A N 1
ATOM 1571 C CA . THR A 1 198 ? -15.609 -37.281 -25.984 1 97 198 THR A CA 1
ATOM 1572 C C . THR A 1 198 ? -17.031 -37.594 -26.453 1 97 198 THR A C 1
ATOM 1574 O O . THR A 1 198 ? -18 -37.156 -25.812 1 97 198 THR A O 1
ATOM 1577 N N . PRO A 1 199 ? -17.172 -38.312 -27.547 1 95.31 199 PRO A N 1
ATOM 1578 C CA . PRO A 1 199 ? -18.5 -38.5 -28.156 1 95.31 199 PRO A CA 1
ATOM 1579 C C . PRO A 1 199 ? -19.469 -39.219 -27.219 1 95.31 199 PRO A C 1
ATOM 1581 O O . PRO A 1 199 ? -20.688 -39 -27.312 1 95.31 199 PRO A O 1
ATOM 1584 N N . ASP A 1 200 ? -19 -40.031 -26.391 1 95.31 200 ASP A N 1
ATOM 1585 C CA . ASP A 1 200 ? -19.844 -40.719 -25.438 1 95.31 200 ASP A CA 1
ATOM 1586 C C . ASP A 1 200 ? -20.281 -39.812 -24.297 1 95.31 200 ASP A C 1
ATOM 1588 O O . ASP A 1 200 ? -20.844 -40.281 -23.297 1 95.31 200 ASP A O 1
ATOM 1592 N N . ARG A 1 201 ? -19.922 -38.562 -24.344 1 94.75 201 ARG A N 1
ATOM 1593 C CA . ARG A 1 201 ? -20.344 -37.5 -23.422 1 94.75 201 ARG A CA 1
ATOM 1594 C C . ARG A 1 201 ? -19.594 -37.625 -22.094 1 94.75 201 ARG A C 1
ATOM 1596 O O . ARG A 1 201 ? -20.031 -37.031 -21.094 1 94.75 201 ARG A O 1
ATOM 1603 N N . GLN A 1 202 ? -18.516 -38.375 -22.156 1 95.56 202 GLN A N 1
ATOM 1604 C CA . GLN A 1 202 ? -17.688 -38.406 -20.969 1 95.56 202 GLN A CA 1
ATOM 1605 C C . GLN A 1 202 ? -16.781 -37.188 -20.875 1 95.56 202 GLN A C 1
ATOM 1607 O O . GLN A 1 202 ? -16.141 -36.812 -21.859 1 95.56 202 GLN A O 1
ATOM 1612 N N . ASN A 1 203 ? -16.844 -36.5 -19.719 1 94.25 203 ASN A N 1
ATOM 1613 C CA . ASN A 1 203 ? -15.938 -35.406 -19.438 1 94.25 203 ASN A CA 1
ATOM 1614 C C . ASN A 1 203 ? -14.617 -35.906 -18.844 1 94.25 203 ASN A C 1
ATOM 1616 O O . ASN A 1 203 ? -14.594 -36.438 -17.719 1 94.25 203 ASN A O 1
ATOM 1620 N N . HIS A 1 204 ? -13.508 -35.75 -19.5 1 93.12 204 HIS A N 1
ATOM 1621 C CA . HIS A 1 204 ? -12.211 -36.281 -19.094 1 93.12 204 HIS A CA 1
ATOM 1622 C C . HIS A 1 204 ? -11.398 -35.219 -18.344 1 93.12 204 HIS A C 1
ATOM 1624 O O . HIS A 1 204 ? -10.219 -35.438 -18.047 1 93.12 204 HIS A O 1
ATOM 1630 N N . GLY A 1 205 ? -12 -34.062 -18.062 1 90.81 205 GLY A N 1
ATOM 1631 C CA . GLY A 1 205 ? -11.328 -33.031 -17.312 1 90.81 205 GLY A CA 1
ATOM 1632 C C . GLY A 1 205 ? -10.578 -32.031 -18.203 1 90.81 205 GLY A C 1
ATOM 1633 O O . GLY A 1 205 ? -10.789 -32 -19.406 1 90.81 205 GLY A O 1
ATOM 1634 N N . LEU A 1 206 ? -9.734 -31.266 -17.656 1 91.56 206 LEU A N 1
ATOM 1635 C CA . LEU A 1 206 ? -9.055 -30.172 -18.328 1 91.56 206 LEU A CA 1
ATOM 1636 C C . LEU A 1 206 ? -7.941 -30.688 -19.234 1 91.56 206 LEU A C 1
ATOM 1638 O O . LEU A 1 206 ? -7.16 -31.547 -18.828 1 91.56 206 LEU A O 1
ATOM 1642 N N . HIS A 1 207 ? -7.852 -30.25 -20.375 1 92.94 207 HIS A N 1
ATOM 1643 C CA . HIS A 1 207 ? -6.797 -30.516 -21.359 1 92.94 207 HIS A CA 1
ATOM 1644 C C . HIS A 1 207 ? -6.352 -29.234 -22.047 1 92.94 207 HIS A C 1
ATOM 1646 O O . HIS A 1 207 ? -7.031 -28.203 -21.953 1 92.94 207 HIS A O 1
ATOM 1652 N N . THR A 1 208 ? -5.227 -29.312 -22.672 1 94.56 208 THR A N 1
ATOM 1653 C CA . THR A 1 208 ? -4.609 -28.125 -23.266 1 94.56 208 THR A CA 1
ATOM 1654 C C . THR A 1 208 ? -4.582 -28.219 -24.781 1 94.56 208 THR A C 1
ATOM 1656 O O . THR A 1 208 ? -4.242 -29.266 -25.344 1 94.56 208 THR A O 1
ATOM 1659 N N . PHE A 1 209 ? -4.977 -27.172 -25.438 1 96.94 209 PHE A N 1
ATOM 1660 C CA . PHE A 1 209 ? -5.031 -27.094 -26.891 1 96.94 209 PHE A CA 1
ATOM 1661 C C . PHE A 1 209 ? -4.27 -25.875 -27.406 1 96.94 209 PHE A C 1
ATOM 1663 O O . PHE A 1 209 ? -4.289 -24.812 -26.766 1 96.94 209 PHE A O 1
ATOM 1670 N N . ILE A 1 210 ? -3.533 -25.969 -28.484 1 97.5 210 ILE A N 1
ATOM 1671 C CA . ILE A 1 210 ? -3.039 -24.797 -29.203 1 97.5 210 ILE A CA 1
ATOM 1672 C C . ILE A 1 210 ? -4.059 -24.375 -30.266 1 97.5 210 ILE A C 1
ATOM 1674 O O . ILE A 1 210 ? -4.242 -25.062 -31.266 1 97.5 210 ILE A O 1
ATOM 1678 N N . VAL A 1 211 ? -4.68 -23.234 -30.078 1 98.25 211 VAL A N 1
ATOM 1679 C CA . VAL A 1 211 ? -5.875 -22.859 -30.828 1 98.25 211 VAL A CA 1
ATOM 1680 C C . VAL A 1 211 ? -5.594 -21.625 -31.672 1 98.25 211 VAL A C 1
ATOM 1682 O O . VAL A 1 211 ? -5.191 -20.578 -31.141 1 98.25 211 VAL A O 1
ATOM 1685 N N . PRO A 1 212 ? -5.785 -21.688 -33 1 97.88 212 PRO A N 1
ATOM 1686 C CA . PRO A 1 212 ? -5.766 -20.453 -33.781 1 97.88 212 PRO A CA 1
ATOM 1687 C C . PRO A 1 212 ? -6.918 -19.516 -33.469 1 97.88 212 PRO A C 1
ATOM 1689 O O . PRO A 1 212 ? -8.07 -19.953 -33.375 1 97.88 212 PRO A O 1
ATOM 1692 N N . ILE A 1 213 ? -6.637 -18.281 -33.281 1 97.88 213 ILE A N 1
ATOM 1693 C CA . ILE A 1 213 ? -7.688 -17.375 -32.844 1 97.88 213 ILE A CA 1
ATOM 1694 C C . ILE A 1 213 ? -7.84 -16.234 -33.844 1 97.88 213 ILE A C 1
ATOM 1696 O O . ILE A 1 213 ? -8.938 -15.703 -34.031 1 97.88 213 ILE A O 1
ATOM 1700 N N . ARG A 1 214 ? -6.766 -15.766 -34.438 1 97.44 214 ARG A N 1
ATOM 1701 C CA . ARG A 1 214 ? -6.746 -14.75 -35.5 1 97.44 214 ARG A CA 1
ATOM 1702 C C . ARG A 1 214 ? -5.98 -15.242 -36.719 1 97.44 214 ARG A C 1
ATOM 1704 O O . ARG A 1 214 ? -5.008 -15.992 -36.594 1 97.44 214 ARG A O 1
ATOM 1711 N N . ASP A 1 215 ? -6.422 -14.773 -37.906 1 96.25 215 ASP A N 1
ATOM 1712 C CA . ASP A 1 215 ? -5.691 -15.07 -39.125 1 96.25 215 ASP A CA 1
ATOM 1713 C C . ASP A 1 215 ? -4.344 -14.352 -39.156 1 96.25 215 ASP A C 1
ATOM 1715 O O . ASP A 1 215 ? -4.289 -13.125 -39.125 1 96.25 215 ASP A O 1
ATOM 1719 N N . PRO A 1 216 ? -3.238 -15.102 -39.188 1 94.5 216 PRO A N 1
ATOM 1720 C CA . PRO A 1 216 ? -1.92 -14.469 -39.125 1 94.5 216 PRO A CA 1
ATOM 1721 C C . PRO A 1 216 ? -1.678 -13.492 -40.25 1 94.5 216 PRO A C 1
ATOM 1723 O O . PRO A 1 216 ? -0.828 -12.602 -40.156 1 94.5 216 PRO A O 1
ATOM 1726 N N . ASP A 1 217 ? -2.449 -13.602 -41.344 1 93.81 217 ASP A N 1
ATOM 1727 C CA . ASP A 1 217 ? -2.236 -12.75 -42.531 1 93.81 217 ASP A CA 1
ATOM 1728 C C . ASP A 1 217 ? -3.041 -11.453 -42.406 1 93.81 217 ASP A C 1
ATOM 1730 O O . ASP A 1 217 ? -2.637 -10.422 -42.938 1 93.81 217 ASP A O 1
ATOM 1734 N N . THR A 1 218 ? -4.184 -11.539 -41.75 1 94.88 218 THR A N 1
ATOM 1735 C CA . THR A 1 218 ? -5.059 -10.375 -41.719 1 94.88 218 THR A CA 1
ATOM 1736 C C . THR A 1 218 ? -5.223 -9.867 -40.281 1 94.88 218 THR A C 1
ATOM 1738 O O . THR A 1 218 ? -5.688 -8.75 -40.062 1 94.88 218 THR A O 1
ATOM 1741 N N . HIS A 1 219 ? -4.875 -10.664 -39.344 1 96.31 219 HIS A N 1
ATOM 1742 C CA . HIS A 1 219 ? -4.977 -10.406 -37.906 1 96.31 219 HIS A CA 1
ATOM 1743 C C . HIS A 1 219 ? -6.43 -10.227 -37.5 1 96.31 219 HIS A C 1
ATOM 1745 O O . HIS A 1 219 ? -6.707 -9.648 -36.438 1 96.31 219 HIS A O 1
ATOM 1751 N N . ILE A 1 220 ? -7.375 -10.656 -38.281 1 96.69 220 ILE A N 1
ATOM 1752 C CA . ILE A 1 220 ? -8.797 -10.641 -37.969 1 96.69 220 ILE A CA 1
ATOM 1753 C C . ILE A 1 220 ? -9.18 -11.93 -37.25 1 96.69 220 ILE A C 1
ATOM 1755 O O . ILE A 1 220 ? -8.766 -13.016 -37.656 1 96.69 220 ILE A O 1
ATOM 1759 N N . PRO A 1 221 ? -9.891 -11.805 -36.156 1 97.12 221 PRO A N 1
ATOM 1760 C CA . PRO A 1 221 ? -10.344 -13.023 -35.469 1 97.12 221 PRO A CA 1
ATOM 1761 C C . PRO A 1 221 ? -11.141 -13.953 -36.375 1 97.12 221 PRO A C 1
ATOM 1763 O O . PRO A 1 221 ? -11.914 -13.492 -37.219 1 97.12 221 PRO A O 1
ATOM 1766 N N . TYR A 1 222 ? -10.93 -15.25 -36.219 1 97.62 222 TYR A N 1
ATOM 1767 C CA . TYR A 1 222 ? -11.703 -16.219 -37 1 97.62 222 TYR A CA 1
ATOM 1768 C C . TYR A 1 222 ? -13.18 -16.156 -36.625 1 97.62 222 TYR A C 1
ATOM 1770 O O . TYR A 1 222 ? -13.531 -15.664 -35.531 1 97.62 222 TYR A O 1
ATOM 1778 N N . PRO A 1 223 ? -14.055 -16.609 -37.469 1 96.94 223 PRO A N 1
ATOM 1779 C CA . PRO A 1 223 ? -15.484 -16.625 -37.156 1 96.94 223 PRO A CA 1
ATOM 1780 C C . PRO A 1 223 ? -15.789 -17.516 -35.938 1 96.94 223 PRO A C 1
ATOM 1782 O O . PRO A 1 223 ? -15.086 -18.5 -35.688 1 96.94 223 PRO A O 1
ATOM 1785 N N . ASN A 1 224 ? -16.812 -17.188 -35.219 1 97.56 224 ASN A N 1
ATOM 1786 C CA . ASN A 1 224 ? -17.328 -17.953 -34.094 1 97.56 224 ASN A CA 1
ATOM 1787 C C . ASN A 1 224 ? -16.453 -17.797 -32.844 1 97.56 224 ASN A C 1
ATOM 1789 O O . ASN A 1 224 ? -16.531 -18.609 -31.922 1 97.56 224 ASN A O 1
ATOM 1793 N N . ILE A 1 225 ? -15.602 -16.922 -32.969 1 97.62 225 ILE A N 1
ATOM 1794 C CA . ILE A 1 225 ? -14.836 -16.531 -31.781 1 97.62 225 ILE A CA 1
ATOM 1795 C C . ILE A 1 225 ? -15.102 -15.07 -31.453 1 97.62 225 ILE A C 1
ATOM 1797 O O . ILE A 1 225 ? -15.039 -14.211 -32.344 1 97.62 225 ILE A O 1
ATOM 1801 N N . ASN A 1 226 ? -15.492 -14.773 -30.234 1 96.56 226 ASN A N 1
ATOM 1802 C CA . ASN A 1 226 ? -15.477 -13.406 -29.719 1 96.56 226 ASN A CA 1
ATOM 1803 C C . ASN A 1 226 ? -14.211 -13.125 -28.906 1 96.56 226 ASN A C 1
ATOM 1805 O O . ASN A 1 226 ? -14.023 -13.688 -27.828 1 96.56 226 ASN A O 1
ATOM 1809 N N . VAL A 1 227 ? -13.383 -12.43 -29.469 1 97.12 227 VAL A N 1
ATOM 1810 C CA . VAL A 1 227 ? -12.117 -12.078 -28.828 1 97.12 227 VAL A CA 1
ATOM 1811 C C . VAL A 1 227 ? -11.992 -10.562 -28.719 1 97.12 227 VAL A C 1
ATOM 1813 O O . VAL A 1 227 ? -12.398 -9.836 -29.625 1 97.12 227 VAL A O 1
ATOM 1816 N N . GLY A 1 228 ? -11.484 -10.023 -27.578 1 96.44 228 GLY A N 1
ATOM 1817 C CA . GLY A 1 228 ? -11.359 -8.586 -27.391 1 96.44 228 GLY A CA 1
ATOM 1818 C C . GLY A 1 228 ? -10.438 -8.219 -26.25 1 96.44 228 GLY A C 1
ATOM 1819 O O . GLY A 1 228 ? -9.953 -9.094 -25.531 1 96.44 228 GLY A O 1
ATOM 1820 N N . ASP A 1 229 ? -10.156 -6.863 -26.172 1 97.81 229 ASP A N 1
ATOM 1821 C CA . ASP A 1 229 ? -9.344 -6.266 -25.109 1 97.81 229 ASP A CA 1
ATOM 1822 C C . ASP A 1 229 ? -10.18 -6.02 -23.859 1 97.81 229 ASP A C 1
ATOM 1824 O O . ASP A 1 229 ? -11.352 -5.641 -23.953 1 97.81 229 ASP A O 1
ATOM 1828 N N . MET A 1 230 ? -9.625 -6.23 -22.672 1 97.75 230 MET A N 1
ATOM 1829 C CA . MET A 1 230 ? -10.352 -6.066 -21.422 1 97.75 230 MET A CA 1
ATOM 1830 C C . MET A 1 230 ? -10.352 -4.605 -20.969 1 97.75 230 MET A C 1
ATOM 1832 O O . MET A 1 230 ? -11.102 -4.227 -20.078 1 97.75 230 MET A O 1
ATOM 1836 N N . GLY A 1 231 ? -9.508 -3.807 -21.641 1 96.56 231 GLY A N 1
ATOM 1837 C CA . GLY A 1 231 ? -9.461 -2.391 -21.312 1 96.56 231 GLY A CA 1
ATOM 1838 C C . GLY A 1 231 ? -8.297 -2.027 -20.391 1 96.56 231 GLY A C 1
ATOM 1839 O O . GLY A 1 231 ? -7.363 -2.809 -20.234 1 96.56 231 GLY A O 1
ATOM 1840 N N . GLU A 1 232 ? -8.383 -0.739 -19.859 1 96.38 232 GLU A N 1
ATOM 1841 C CA . GLU A 1 232 ? -7.301 -0.148 -19.078 1 96.38 232 GLU A CA 1
ATOM 1842 C C . GLU A 1 232 ? -7.203 -0.796 -17.703 1 96.38 232 GLU A C 1
ATOM 1844 O O . GLU A 1 232 ? -8.219 -1.157 -17.094 1 96.38 232 GLU A O 1
ATOM 1849 N N . LYS A 1 233 ? -6.023 -1.022 -17.203 1 97.12 233 LYS A N 1
ATOM 1850 C CA . LYS A 1 233 ? -5.703 -1.521 -15.867 1 97.12 233 LYS A CA 1
ATOM 1851 C C . LYS A 1 233 ? -5.039 -0.44 -15.023 1 97.12 233 LYS A C 1
ATOM 1853 O O . LYS A 1 233 ? -4.824 0.679 -15.492 1 97.12 233 LYS A O 1
ATOM 1858 N N . ILE A 1 234 ? -4.727 -0.771 -13.781 1 97.44 234 ILE A N 1
ATOM 1859 C CA . ILE A 1 234 ? -4.012 0.141 -12.898 1 97.44 234 ILE A CA 1
ATOM 1860 C C . ILE A 1 234 ? -2.652 0.483 -13.492 1 97.44 234 ILE A C 1
ATOM 1862 O O . ILE A 1 234 ? -2.199 1.628 -13.414 1 97.44 234 ILE A O 1
ATOM 1866 N N . ALA A 1 235 ? -1.98 -0.487 -14.062 1 97.25 235 ALA A N 1
ATOM 1867 C CA . ALA A 1 235 ? -0.688 -0.36 -14.734 1 97.25 235 ALA A CA 1
ATOM 1868 C C . ALA A 1 235 ? -0.439 -1.537 -15.672 1 97.25 235 ALA A C 1
ATOM 1870 O O . ALA A 1 235 ? -1.344 -2.332 -15.938 1 97.25 235 ALA A O 1
ATOM 1871 N N . LEU A 1 236 ? 0.728 -1.569 -16.312 1 97.56 236 LEU A N 1
ATOM 1872 C CA . LEU A 1 236 ? 1.127 -2.625 -17.234 1 97.56 236 LEU A CA 1
ATOM 1873 C C . LEU A 1 236 ? 0.24 -2.627 -18.469 1 97.56 236 LEU A C 1
ATOM 1875 O O . LEU A 1 236 ? -0.172 -3.688 -18.953 1 97.56 236 LEU A O 1
ATOM 1879 N N . ASN A 1 237 ? -0.084 -1.472 -18.906 1 97.56 237 ASN A N 1
ATOM 1880 C CA . ASN A 1 237 ? -1.045 -1.343 -19.984 1 97.56 237 ASN A CA 1
ATOM 1881 C C . ASN A 1 237 ? -0.395 -1.611 -21.344 1 97.56 237 ASN A C 1
ATOM 1883 O O . ASN A 1 237 ? -1.086 -1.728 -22.359 1 97.56 237 ASN A O 1
ATOM 1887 N N . GLY A 1 238 ? 0.965 -1.767 -21.297 1 97.44 238 GLY A N 1
ATOM 1888 C CA . GLY A 1 238 ? 1.606 -2.258 -22.516 1 97.44 238 GLY A CA 1
ATOM 1889 C C . GLY A 1 238 ? 1.209 -3.68 -22.859 1 97.44 238 GLY A C 1
ATOM 1890 O O . GLY A 1 238 ? 1.293 -4.086 -24.016 1 97.44 238 GLY A O 1
ATOM 1891 N N . VAL A 1 239 ? 0.859 -4.438 -21.875 1 97.62 239 VAL A N 1
ATOM 1892 C CA . VAL A 1 239 ? 0.349 -5.785 -22.094 1 97.62 239 VAL A CA 1
ATOM 1893 C C . VAL A 1 239 ? -1.144 -5.73 -22.406 1 97.62 239 VAL A C 1
ATOM 1895 O O . VAL A 1 239 ? -1.939 -5.254 -21.594 1 97.62 239 VAL A O 1
ATOM 1898 N N . ASP A 1 240 ? -1.499 -6.133 -23.562 1 97.5 240 ASP A N 1
ATOM 1899 C CA . ASP A 1 240 ? -2.91 -6.16 -23.938 1 97.5 240 ASP A CA 1
ATOM 1900 C C . ASP A 1 240 ? -3.59 -7.426 -23.422 1 97.5 240 ASP A C 1
ATOM 1902 O O . ASP A 1 240 ? -3.668 -8.43 -24.141 1 97.5 240 ASP A O 1
ATOM 1906 N N . ASN A 1 241 ? -4.207 -7.367 -22.25 1 97.88 241 ASN A N 1
ATOM 1907 C CA . ASN A 1 241 ? -4.977 -8.477 -21.703 1 97.88 241 ASN A CA 1
ATOM 1908 C C . ASN A 1 241 ? -6.352 -8.586 -22.344 1 97.88 241 ASN A C 1
ATOM 1910 O O . ASN A 1 241 ? -7.066 -7.586 -22.469 1 97.88 241 ASN A O 1
ATOM 1914 N N . GLY A 1 242 ? -6.656 -9.781 -22.75 1 98.12 242 GLY A N 1
ATOM 1915 C CA . GLY A 1 242 ? -7.902 -9.922 -23.5 1 98.12 242 GLY A CA 1
ATOM 1916 C C . GLY A 1 242 ? -8.828 -10.969 -22.906 1 98.12 242 GLY A C 1
ATOM 1917 O O . GLY A 1 242 ? -8.516 -11.586 -21.875 1 98.12 242 GLY A O 1
ATOM 1918 N N . PHE A 1 243 ? -10.008 -11.008 -23.422 1 98.25 243 PHE A N 1
ATOM 1919 C CA . PHE A 1 243 ? -11 -12.039 -23.172 1 98.25 243 PHE A CA 1
ATOM 1920 C C . PHE A 1 243 ? -11.391 -12.758 -24.453 1 98.25 243 PHE A C 1
ATOM 1922 O O . PHE A 1 243 ? -11.133 -12.258 -25.547 1 98.25 243 PHE A O 1
ATOM 1929 N N . MET A 1 244 ? -11.938 -13.977 -24.234 1 98.25 244 MET A N 1
ATOM 1930 C CA . MET A 1 244 ? -12.32 -14.758 -25.406 1 98.25 244 MET A CA 1
ATOM 1931 C C . MET A 1 244 ? -13.477 -15.695 -25.094 1 98.25 244 MET A C 1
ATOM 1933 O O . MET A 1 244 ? -13.57 -16.219 -23.969 1 98.25 244 MET A O 1
ATOM 1937 N N . MET A 1 245 ? -14.375 -15.797 -26 1 98.31 245 MET A N 1
ATOM 1938 C CA . MET A 1 245 ? -15.484 -16.734 -25.969 1 98.31 245 MET A CA 1
ATOM 1939 C C . MET A 1 245 ? -15.594 -17.516 -27.281 1 98.31 245 MET A C 1
ATOM 1941 O O . MET A 1 245 ? -15.477 -16.922 -28.359 1 98.31 245 MET A O 1
ATOM 1945 N N . PHE A 1 246 ? -15.781 -18.797 -27.156 1 98.69 246 PHE A N 1
ATOM 1946 C CA . PHE A 1 246 ? -15.969 -19.641 -28.328 1 98.69 246 PHE A CA 1
ATOM 1947 C C . PHE A 1 246 ? -17.438 -19.969 -28.531 1 98.69 246 PHE A C 1
ATOM 1949 O O . PHE A 1 246 ? -18.172 -20.203 -27.562 1 98.69 246 PHE A O 1
ATOM 1956 N N . HIS A 1 247 ? -17.797 -19.953 -29.781 1 98.38 247 HIS A N 1
ATOM 1957 C CA . HIS A 1 247 ? -19.141 -20.328 -30.172 1 98.38 247 HIS A CA 1
ATOM 1958 C C . HIS A 1 247 ? -19.125 -21.469 -31.203 1 98.38 247 HIS A C 1
ATOM 1960 O O . HIS A 1 247 ? -19.188 -21.203 -32.406 1 98.38 247 HIS A O 1
ATOM 1966 N N . ASN A 1 248 ? -19.156 -22.656 -30.75 1 97.88 248 ASN A N 1
ATOM 1967 C CA . ASN A 1 248 ? -19.047 -23.828 -31.594 1 97.88 248 ASN A CA 1
ATOM 1968 C C . ASN A 1 248 ? -17.891 -23.703 -32.594 1 97.88 248 ASN A C 1
ATOM 1970 O O . ASN A 1 248 ? -18.078 -23.859 -33.781 1 97.88 248 ASN A O 1
ATOM 1974 N N . TYR A 1 249 ? -16.812 -23.422 -32.125 1 98.31 249 TYR A N 1
ATOM 1975 C CA . TYR A 1 249 ? -15.609 -23.188 -32.938 1 98.31 249 TYR A CA 1
ATOM 1976 C C . TYR A 1 249 ? -14.852 -24.484 -33.156 1 98.31 249 TYR A C 1
ATOM 1978 O O . TYR A 1 249 ? -14.414 -25.141 -32.219 1 98.31 249 TYR A O 1
ATOM 1986 N N . HIS A 1 250 ? -14.648 -24.891 -34.406 1 97.94 250 HIS A N 1
ATOM 1987 C CA . HIS A 1 250 ? -14.008 -26.156 -34.781 1 97.94 250 HIS A CA 1
ATOM 1988 C C . HIS A 1 250 ? -12.492 -25.984 -34.875 1 97.94 250 HIS A C 1
ATOM 1990 O O . HIS A 1 250 ? -12.016 -25.031 -35.5 1 97.94 250 HIS A O 1
ATOM 1996 N N . ILE A 1 251 ? -11.812 -26.859 -34.219 1 97.88 251 ILE A N 1
ATOM 1997 C CA . ILE A 1 251 ? -10.367 -26.906 -34.375 1 97.88 251 ILE A CA 1
ATOM 1998 C C . ILE A 1 251 ? -9.93 -28.328 -34.719 1 97.88 251 ILE A C 1
ATOM 2000 O O . ILE A 1 251 ? -10.617 -29.297 -34.375 1 97.88 251 ILE A O 1
ATOM 2004 N N . SER A 1 252 ? -8.789 -28.422 -35.312 1 95.62 252 SER A N 1
ATOM 2005 C CA . SER A 1 252 ? -8.258 -29.719 -35.719 1 95.62 252 SER A CA 1
ATOM 2006 C C . SER A 1 252 ? -7.969 -30.594 -34.5 1 95.62 252 SER A C 1
ATOM 2008 O O . SER A 1 252 ? -7.617 -30.078 -33.406 1 95.62 252 SER A O 1
ATOM 2010 N N . ARG A 1 253 ? -8.047 -31.922 -34.688 1 95.69 253 ARG A N 1
ATOM 2011 C CA . ARG A 1 253 ? -7.719 -32.875 -33.625 1 95.69 253 ARG A CA 1
ATOM 2012 C C . ARG A 1 253 ? -6.27 -32.719 -33.188 1 95.69 253 ARG A C 1
ATOM 2014 O O . ARG A 1 253 ? -5.961 -32.906 -32 1 95.69 253 ARG A O 1
ATOM 2021 N N . THR A 1 254 ? -5.422 -32.25 -34.062 1 94.38 254 THR A N 1
ATOM 2022 C CA . THR A 1 254 ? -3.994 -32.125 -33.781 1 94.38 254 THR A CA 1
ATOM 2023 C C . THR A 1 254 ? -3.697 -30.922 -32.906 1 94.38 254 THR A C 1
ATOM 2025 O O . THR A 1 254 ? -2.557 -30.703 -32.5 1 94.38 254 THR A O 1
ATOM 2028 N N . CYS A 1 255 ? -4.75 -30.156 -32.594 1 96.88 255 CYS A N 1
ATOM 2029 C CA . CYS A 1 255 ? -4.555 -29 -31.719 1 96.88 255 CYS A CA 1
ATOM 2030 C C . CYS A 1 255 ? -4.387 -29.422 -30.266 1 96.88 255 CYS A C 1
ATOM 2032 O O . CYS A 1 255 ? -3.91 -28.656 -29.438 1 96.88 255 CYS A O 1
ATOM 2034 N N . LEU A 1 256 ? -4.816 -30.625 -29.953 1 97 256 LEU A N 1
ATOM 2035 C CA . LEU A 1 256 ? -4.648 -31.141 -28.609 1 97 256 LEU A CA 1
ATOM 2036 C C . LEU A 1 256 ? -3.176 -31.406 -28.297 1 97 256 LEU A C 1
ATOM 2038 O O . LEU A 1 256 ? -2.492 -32.094 -29.062 1 97 256 LEU A O 1
ATOM 2042 N N . LEU A 1 257 ? -2.66 -30.781 -27.281 1 94.88 257 LEU A N 1
ATOM 2043 C CA . LEU A 1 257 ? -1.328 -31.156 -26.828 1 94.88 257 LEU A CA 1
ATOM 2044 C C . LEU A 1 257 ? -1.357 -32.5 -26.109 1 94.88 257 LEU A C 1
ATOM 2046 O O . LEU A 1 257 ? -1.661 -32.562 -24.922 1 94.88 257 LEU A O 1
ATOM 2050 N N . ASN A 1 258 ? -0.975 -33.531 -26.766 1 93.5 258 ASN A N 1
ATOM 2051 C CA . ASN A 1 258 ? -1.439 -34.875 -26.438 1 93.5 258 ASN A CA 1
ATOM 2052 C C . ASN A 1 258 ? -0.316 -35.719 -25.859 1 93.5 258 ASN A C 1
ATOM 2054 O O . ASN A 1 258 ? -0.326 -36.938 -26 1 93.5 258 ASN A O 1
ATOM 2058 N N . LYS A 1 259 ? 0.644 -35.125 -25.25 1 87.31 259 LYS A N 1
ATOM 2059 C CA . LYS A 1 259 ? 1.707 -35.906 -24.625 1 87.31 259 LYS A CA 1
ATOM 2060 C C . LYS A 1 259 ? 1.154 -36.812 -23.531 1 87.31 259 LYS A C 1
ATOM 2062 O O . LYS A 1 259 ? 1.6 -37.969 -23.391 1 87.31 259 LYS A O 1
ATOM 2067 N N . THR A 1 260 ? 0.18 -36.312 -22.766 1 86.81 260 THR A N 1
ATOM 2068 C CA . THR A 1 260 ? -0.287 -37.062 -21.594 1 86.81 260 THR A CA 1
ATOM 2069 C C . THR A 1 260 ? -1.575 -37.812 -21.922 1 86.81 260 THR A C 1
ATOM 2071 O O . THR A 1 260 ? -1.937 -38.75 -21.234 1 86.81 260 THR A O 1
ATOM 2074 N N . ALA A 1 261 ? -2.275 -37.375 -22.891 1 91.56 261 ALA A N 1
ATOM 2075 C CA . ALA A 1 261 ? -3.521 -38 -23.328 1 91.56 261 ALA A CA 1
ATOM 2076 C C . ALA A 1 261 ? -3.814 -37.688 -24.781 1 91.56 261 ALA A C 1
ATOM 2078 O O . ALA A 1 261 ? -3.297 -36.688 -25.328 1 91.56 261 ALA A O 1
ATOM 2079 N N . ASN A 1 262 ? -4.594 -38.531 -25.359 1 93.69 262 ASN A N 1
ATOM 2080 C CA . ASN A 1 262 ? -4.934 -38.375 -26.781 1 93.69 262 ASN A CA 1
ATOM 2081 C C . ASN A 1 262 ? -6.367 -38.812 -27.062 1 93.69 262 ASN A C 1
ATOM 2083 O O . ASN A 1 262 ? -7.004 -39.469 -26.219 1 93.69 262 ASN A O 1
ATOM 2087 N N . VAL A 1 263 ? -6.887 -38.312 -28.188 1 96.06 263 VAL A N 1
ATOM 2088 C CA . VAL A 1 263 ? -8.164 -38.781 -28.719 1 96.06 263 VAL A CA 1
ATOM 2089 C C . VAL A 1 263 ? -7.965 -39.312 -30.141 1 96.06 263 VAL A C 1
ATOM 2091 O O . VAL A 1 263 ? -7.477 -38.562 -31.016 1 96.06 263 VAL A O 1
ATOM 2094 N N . THR A 1 264 ? -8.359 -40.562 -30.328 1 95.12 264 THR A N 1
ATOM 2095 C CA . THR A 1 264 ? -8.203 -41.156 -31.641 1 95.12 264 THR A CA 1
ATOM 2096 C C . THR A 1 264 ? -9.234 -40.594 -32.625 1 95.12 264 THR A C 1
ATOM 2098 O O . THR A 1 264 ? -10.188 -39.938 -32.219 1 95.12 264 THR A O 1
ATOM 2101 N N . GLU A 1 265 ? -9.07 -40.844 -33.938 1 95.62 265 GLU A N 1
ATOM 2102 C CA . GLU A 1 265 ? -9.961 -40.344 -34.969 1 95.62 265 GLU A CA 1
ATOM 2103 C C . GLU A 1 265 ? -11.398 -40.812 -34.75 1 95.62 265 GLU A C 1
ATOM 2105 O O . GLU A 1 265 ? -12.344 -40.125 -35.094 1 95.62 265 GLU A O 1
ATOM 2110 N N . ASP A 1 266 ? -11.477 -42.062 -34.156 1 95.06 266 ASP A N 1
ATOM 2111 C CA . ASP A 1 266 ? -12.805 -42.625 -33.938 1 95.06 266 ASP A CA 1
ATOM 2112 C C . ASP A 1 266 ? -13.398 -42.125 -32.625 1 95.06 266 ASP A C 1
ATOM 2114 O O . ASP A 1 266 ? -14.516 -42.5 -32.25 1 95.06 266 ASP A O 1
ATOM 2118 N N . GLY A 1 267 ? -12.617 -41.219 -31.875 1 95.5 267 GLY A N 1
ATOM 2119 C CA . GLY A 1 267 ? -13.18 -40.531 -30.719 1 95.5 267 GLY A CA 1
ATOM 2120 C C . GLY A 1 267 ? -12.852 -41.219 -29.406 1 95.5 267 GLY A C 1
ATOM 2121 O O . GLY A 1 267 ? -13.406 -40.875 -28.375 1 95.5 267 GLY A O 1
ATOM 2122 N N . ASN A 1 268 ? -11.906 -42.156 -29.422 1 95.69 268 ASN A N 1
ATOM 2123 C CA . ASN A 1 268 ? -11.539 -42.844 -28.203 1 95.69 268 ASN A CA 1
ATOM 2124 C C . ASN A 1 268 ? -10.445 -42.094 -27.438 1 95.69 268 ASN A C 1
ATOM 2126 O O . ASN A 1 268 ? -9.453 -41.688 -28.016 1 95.69 268 ASN A O 1
ATOM 2130 N N . TYR A 1 269 ? -10.742 -41.906 -26.172 1 95.38 269 TYR A N 1
ATOM 2131 C CA . TYR A 1 269 ? -9.789 -41.25 -25.281 1 95.38 269 TYR A CA 1
ATOM 2132 C C . TYR A 1 269 ? -8.727 -42.25 -24.797 1 95.38 269 TYR A C 1
ATOM 2134 O O . TYR A 1 269 ? -9.055 -43.344 -24.328 1 95.38 269 TYR A O 1
ATOM 2142 N N . THR A 1 270 ? -7.469 -41.969 -24.875 1 93.38 270 THR A N 1
ATOM 2143 C CA . THR A 1 270 ? -6.352 -42.781 -24.391 1 93.38 270 THR A CA 1
ATOM 2144 C C . THR A 1 270 ? -5.445 -41.938 -23.5 1 93.38 270 THR A C 1
ATOM 2146 O O . THR A 1 270 ? -5.066 -40.812 -23.859 1 93.38 270 THR A O 1
ATOM 2149 N N . ALA A 1 271 ? -5.207 -42.438 -22.297 1 89.56 271 ALA A N 1
ATOM 2150 C CA . ALA A 1 271 ? -4.352 -41.719 -21.359 1 89.56 271 ALA A CA 1
ATOM 2151 C C . ALA A 1 271 ? -3.012 -42.406 -21.172 1 89.56 271 ALA A C 1
ATOM 2153 O O . ALA A 1 271 ? -2.961 -43.625 -20.984 1 89.56 271 ALA A O 1
ATOM 2154 N N . SER A 1 272 ? -1.927 -41.75 -21.422 1 83.12 272 SER A N 1
ATOM 2155 C CA . SER A 1 272 ? -0.606 -42.281 -21.109 1 83.12 272 SER A CA 1
ATOM 2156 C C . SER A 1 272 ? -0.31 -42.219 -19.625 1 83.12 272 SER A C 1
ATOM 2158 O O . SER A 1 272 ? 0.464 -43.031 -19.094 1 83.12 272 SER A O 1
ATOM 2160 N N . VAL A 1 273 ? -0.743 -41.219 -18.969 1 76.38 273 VAL A N 1
ATOM 2161 C CA . VAL A 1 273 ? -0.682 -41.062 -17.516 1 76.38 273 VAL A CA 1
ATOM 2162 C C . VAL A 1 273 ? -2.049 -41.375 -16.906 1 76.38 273 VAL A C 1
ATOM 2164 O O . VAL A 1 273 ? -3.029 -40.688 -17.188 1 76.38 273 VAL A O 1
ATOM 2167 N N . LYS A 1 274 ? -2.082 -42.375 -16.141 1 73.19 274 LYS A N 1
ATOM 2168 C CA . LYS A 1 274 ? -3.357 -42.938 -15.672 1 73.19 274 LYS A CA 1
ATOM 2169 C C . LYS A 1 274 ? -3.967 -42.062 -14.586 1 73.19 274 LYS A C 1
ATOM 2171 O O . LYS A 1 274 ? -5.184 -41.875 -14.523 1 73.19 274 LYS A O 1
ATOM 2176 N N . ASP A 1 275 ? -3.184 -41.438 -13.789 1 75.38 275 ASP A N 1
ATOM 2177 C CA . ASP A 1 275 ? -3.678 -40.656 -12.664 1 75.38 275 ASP A CA 1
ATOM 2178 C C . ASP A 1 275 ? -4.094 -39.25 -13.125 1 75.38 275 ASP A C 1
ATOM 2180 O O . ASP A 1 275 ? -3.27 -38.5 -13.633 1 75.38 275 ASP A O 1
ATOM 2184 N N . LYS A 1 276 ? -5.406 -38.969 -12.969 1 74.56 276 LYS A N 1
ATOM 2185 C CA . LYS A 1 276 ? -5.977 -37.688 -13.391 1 74.56 276 LYS A CA 1
ATOM 2186 C C . LYS A 1 276 ? -5.285 -36.531 -12.703 1 74.56 276 LYS A C 1
ATOM 2188 O O . LYS A 1 276 ? -5.047 -35.469 -13.32 1 74.56 276 LYS A O 1
ATOM 2193 N N . SER A 1 277 ? -5.004 -36.719 -11.477 1 69.38 277 SER A N 1
ATOM 2194 C CA . SER A 1 277 ? -4.367 -35.656 -10.695 1 69.38 277 SER A CA 1
ATOM 2195 C C . SER A 1 277 ? -2.961 -35.375 -11.203 1 69.38 277 SER A C 1
ATOM 2197 O O . SER A 1 277 ? -2.531 -34.219 -11.234 1 69.38 277 SER A O 1
ATOM 2199 N N . LYS A 1 278 ? -2.314 -36.344 -11.68 1 69.62 278 LYS A N 1
ATOM 2200 C CA . LYS A 1 278 ? -0.965 -36.219 -12.219 1 69.62 278 LYS A CA 1
ATOM 2201 C C . LYS A 1 278 ? -0.992 -35.531 -13.586 1 69.62 278 LYS A C 1
ATOM 2203 O O . LYS A 1 278 ? -0.127 -34.688 -13.883 1 69.62 278 LYS A O 1
ATOM 2208 N N . ARG A 1 279 ? -1.982 -35.875 -14.312 1 68.81 279 ARG A N 1
ATOM 2209 C CA . ARG A 1 279 ? -2.139 -35.25 -15.617 1 68.81 279 ARG A CA 1
ATOM 2210 C C . ARG A 1 279 ? -2.418 -33.75 -15.461 1 68.81 279 ARG A C 1
ATOM 2212 O O . ARG A 1 279 ? -1.841 -32.938 -16.172 1 68.81 279 ARG A O 1
ATOM 2219 N N . PHE A 1 280 ? -3.244 -33.469 -14.445 1 68.12 280 PHE A N 1
ATOM 2220 C CA . PHE A 1 280 ? -3.564 -32.094 -14.148 1 68.12 280 PHE A CA 1
ATOM 2221 C C . PHE A 1 280 ? -2.332 -31.328 -13.648 1 68.12 280 PHE A C 1
ATOM 2223 O O . PHE A 1 280 ? -2.072 -30.203 -14.062 1 68.12 280 PHE A O 1
ATOM 2230 N N . GLY A 1 281 ? -1.646 -32.031 -12.844 1 67.62 281 GLY A N 1
ATOM 2231 C CA . GLY A 1 281 ? -0.418 -31.453 -12.32 1 67.62 281 GLY A CA 1
ATOM 2232 C C . GLY A 1 281 ? 0.613 -31.156 -13.391 1 67.62 281 GLY A C 1
ATOM 2233 O O . GLY A 1 281 ? 1.265 -30.109 -13.367 1 67.62 281 GLY A O 1
ATOM 2234 N N . ALA A 1 282 ? 0.715 -32.031 -14.32 1 65.38 282 ALA A N 1
ATOM 2235 C CA . ALA A 1 282 ? 1.644 -31.828 -15.43 1 65.38 282 ALA A CA 1
ATOM 2236 C C . ALA A 1 282 ? 1.266 -30.609 -16.266 1 65.38 282 ALA A C 1
ATOM 2238 O O . ALA A 1 282 ? 2.139 -29.875 -16.719 1 65.38 282 ALA A O 1
ATOM 2239 N N . SER A 1 283 ? 0.057 -30.453 -16.312 1 65.69 283 SER A N 1
ATOM 2240 C CA . SER A 1 283 ? -0.434 -29.344 -17.109 1 65.69 283 SER A CA 1
ATOM 2241 C C . SER A 1 283 ? -0.168 -28 -16.422 1 65.69 283 SER A C 1
ATOM 2243 O O . SER A 1 283 ? -0.062 -26.969 -17.078 1 65.69 283 SER A O 1
ATOM 2245 N N . LEU A 1 284 ? 0.026 -28.125 -15.102 1 64.19 284 LEU A N 1
ATOM 2246 C CA . LEU A 1 284 ? 0.132 -26.875 -14.359 1 64.19 284 LEU A CA 1
ATOM 2247 C C . LEU A 1 284 ? 1.58 -26.594 -13.969 1 64.19 284 LEU A C 1
ATOM 2249 O O . LEU A 1 284 ? 1.873 -25.562 -13.352 1 64.19 284 LEU A O 1
ATOM 2253 N N . GLY A 1 285 ? 2.443 -27.5 -14.328 1 65.69 285 GLY A N 1
ATOM 2254 C CA . GLY A 1 285 ? 3.85 -27.312 -14.008 1 65.69 285 GLY A CA 1
ATOM 2255 C C . GLY A 1 285 ? 4.387 -25.969 -14.453 1 65.69 285 GLY A C 1
ATOM 2256 O O . GLY A 1 285 ? 5.203 -25.359 -13.766 1 65.69 285 GLY A O 1
ATOM 2257 N N . ALA A 1 286 ? 3.852 -25.516 -15.461 1 67.56 286 ALA A N 1
ATOM 2258 C CA . ALA A 1 286 ? 4.242 -24.219 -15.984 1 67.56 286 ALA A CA 1
ATOM 2259 C C . ALA A 1 286 ? 3.918 -23.109 -14.992 1 67.56 286 ALA A C 1
ATOM 2261 O O . ALA A 1 286 ? 4.594 -22.078 -14.961 1 67.56 286 ALA A O 1
ATOM 2262 N N . LEU A 1 287 ? 3.09 -23.422 -14.125 1 75.12 287 LEU A N 1
ATOM 2263 C CA . LEU A 1 287 ? 2.629 -22.359 -13.227 1 75.12 287 LEU A CA 1
ATOM 2264 C C . LEU A 1 287 ? 3.645 -22.109 -12.117 1 75.12 287 LEU A C 1
ATOM 2266 O O . LEU A 1 287 ? 3.781 -20.984 -11.641 1 75.12 287 LEU A O 1
ATOM 2270 N N . SER A 1 288 ? 4.426 -23.078 -11.742 1 84.62 288 SER A N 1
ATOM 2271 C CA . SER A 1 288 ? 5.453 -22.859 -10.727 1 84.62 288 SER A CA 1
ATOM 2272 C C . SER A 1 288 ? 6.559 -21.953 -11.258 1 84.62 288 SER A C 1
ATOM 2274 O O . SER A 1 288 ? 7.07 -21.094 -10.531 1 84.62 288 SER A O 1
ATOM 2276 N N . SER A 1 289 ? 6.891 -22.109 -12.5 1 85.56 289 SER A N 1
ATOM 2277 C CA . SER A 1 289 ? 7.918 -21.281 -13.102 1 85.56 289 SER A CA 1
ATOM 2278 C C . SER A 1 289 ? 7.512 -19.797 -13.078 1 85.56 289 SER A C 1
ATOM 2280 O O . SER A 1 289 ? 8.344 -18.922 -12.836 1 85.56 289 SER A O 1
ATOM 2282 N N . GLY A 1 290 ? 6.238 -19.562 -13.367 1 88.56 290 GLY A N 1
ATOM 2283 C CA . GLY A 1 290 ? 5.734 -18.203 -13.297 1 88.56 290 GLY A CA 1
ATOM 2284 C C . GLY A 1 290 ? 5.859 -17.594 -11.906 1 88.56 290 GLY A C 1
ATOM 2285 O O . GLY A 1 290 ? 6.27 -16.438 -11.766 1 88.56 290 GLY A O 1
ATOM 2286 N N . ARG A 1 291 ? 5.547 -18.375 -10.898 1 93.62 291 ARG A N 1
ATOM 2287 C CA . ARG A 1 291 ? 5.625 -17.922 -9.516 1 93.62 291 ARG A CA 1
ATOM 2288 C C . ARG A 1 291 ? 7.066 -17.609 -9.125 1 93.62 291 ARG A C 1
ATOM 2290 O O . ARG A 1 291 ? 7.324 -16.609 -8.445 1 93.62 291 ARG A O 1
ATOM 2297 N N . ILE A 1 292 ? 7.961 -18.453 -9.562 1 93.44 292 ILE A N 1
ATOM 2298 C CA . ILE A 1 292 ? 9.375 -18.297 -9.242 1 93.44 292 ILE A CA 1
ATOM 2299 C C . ILE A 1 292 ? 9.898 -17.016 -9.898 1 93.44 292 ILE A C 1
ATOM 2301 O O . ILE A 1 292 ? 10.648 -16.266 -9.281 1 93.44 292 ILE A O 1
ATOM 2305 N N . THR A 1 293 ? 9.453 -16.719 -11.109 1 91.75 293 THR A N 1
ATOM 2306 C CA . THR A 1 293 ? 9.859 -15.516 -11.82 1 91.75 293 THR A CA 1
ATOM 2307 C C . THR A 1 293 ? 9.383 -14.266 -11.094 1 91.75 293 THR A C 1
ATOM 2309 O O . THR A 1 293 ? 10.07 -13.242 -11.086 1 91.75 293 THR A O 1
ATOM 2312 N N . ILE A 1 294 ? 8.266 -14.375 -10.453 1 95.19 294 ILE A N 1
ATOM 2313 C CA . ILE A 1 294 ? 7.699 -13.234 -9.75 1 95.19 294 ILE A CA 1
ATOM 2314 C C . ILE A 1 294 ? 8.609 -12.844 -8.586 1 95.19 294 ILE A C 1
ATOM 2316 O O . ILE A 1 294 ? 8.75 -11.656 -8.273 1 95.19 294 ILE A O 1
ATOM 2320 N N . THR A 1 295 ? 9.305 -13.812 -7.934 1 96.81 295 THR A N 1
ATOM 2321 C CA . THR A 1 295 ? 10.258 -13.461 -6.883 1 96.81 295 THR A CA 1
ATOM 2322 C C . THR A 1 295 ? 11.375 -12.578 -7.438 1 96.81 295 THR A C 1
ATOM 2324 O O . THR A 1 295 ? 11.812 -11.633 -6.777 1 96.81 295 THR A O 1
ATOM 2327 N N . SER A 1 296 ? 11.773 -12.836 -8.672 1 94.94 296 SER A N 1
ATOM 2328 C CA . SER A 1 296 ? 12.789 -12.031 -9.328 1 94.94 296 SER A CA 1
ATOM 2329 C C . SER A 1 296 ? 12.25 -10.656 -9.703 1 94.94 296 SER A C 1
ATOM 2331 O O . SER A 1 296 ? 12.961 -9.656 -9.594 1 94.94 296 SER A O 1
ATOM 2333 N N . LEU A 1 297 ? 11.039 -10.68 -10.203 1 95.88 297 LEU A N 1
ATOM 2334 C CA . LEU A 1 297 ? 10.359 -9.422 -10.5 1 95.88 297 LEU A CA 1
ATOM 2335 C C . LEU A 1 297 ? 10.352 -8.508 -9.281 1 95.88 297 LEU A C 1
ATOM 2337 O O . LEU A 1 297 ? 10.688 -7.328 -9.375 1 95.88 297 LEU A O 1
ATOM 2341 N N . CYS A 1 298 ? 10.008 -9.086 -8.133 1 97.81 298 CYS A N 1
ATOM 2342 C CA . CYS A 1 298 ? 9.945 -8.328 -6.887 1 97.81 298 CYS A CA 1
ATOM 2343 C C . CYS A 1 298 ? 11.312 -7.785 -6.504 1 97.81 298 CYS A C 1
ATOM 2345 O O . CYS A 1 298 ? 11.438 -6.641 -6.066 1 97.81 298 CYS A O 1
ATOM 2347 N N . SER A 1 299 ? 12.352 -8.578 -6.707 1 97.44 299 SER A N 1
ATOM 2348 C CA . SER A 1 299 ? 13.711 -8.156 -6.406 1 97.44 299 SER A CA 1
ATOM 2349 C C . SER A 1 299 ? 14.102 -6.934 -7.227 1 97.44 299 SER A C 1
ATOM 2351 O O . SER A 1 299 ? 14.742 -6.008 -6.715 1 97.44 299 SER A O 1
ATOM 2353 N N . ASN A 1 300 ? 13.711 -6.875 -8.445 1 97.5 300 ASN A N 1
ATOM 2354 C CA . ASN A 1 300 ? 14.062 -5.77 -9.328 1 97.5 300 ASN A CA 1
ATOM 2355 C C . ASN A 1 300 ? 13.289 -4.5 -8.977 1 97.5 300 ASN A C 1
ATOM 2357 O O . ASN A 1 300 ? 13.859 -3.41 -8.938 1 97.5 300 ASN A O 1
ATOM 2361 N N . PHE A 1 301 ? 11.977 -4.609 -8.68 1 98.25 301 PHE A N 1
ATOM 2362 C CA . PHE A 1 301 ? 11.18 -3.461 -8.273 1 98.25 301 PHE A CA 1
ATOM 2363 C C . PHE A 1 301 ? 11.727 -2.842 -6.992 1 98.25 301 PHE A C 1
ATOM 2365 O O . PHE A 1 301 ? 11.875 -1.622 -6.902 1 98.25 301 PHE A O 1
ATOM 2372 N N . THR A 1 302 ? 12.023 -3.74 -6.047 1 98.69 302 THR A N 1
ATOM 2373 C CA . THR A 1 302 ? 12.477 -3.238 -4.754 1 98.69 302 THR A CA 1
ATOM 2374 C C . THR A 1 302 ? 13.867 -2.619 -4.867 1 98.69 302 THR A C 1
ATOM 2376 O O . THR A 1 302 ? 14.18 -1.651 -4.172 1 98.69 302 THR A O 1
ATOM 2379 N N . SER A 1 303 ? 14.703 -3.16 -5.762 1 98.69 303 SER A N 1
ATOM 2380 C CA . SER A 1 303 ? 16.031 -2.588 -5.977 1 98.69 303 SER A CA 1
ATOM 2381 C C . SER A 1 303 ? 15.938 -1.148 -6.469 1 98.69 303 SER A C 1
ATOM 2383 O O . SER A 1 303 ? 16.656 -0.276 -5.992 1 98.69 303 SER A O 1
ATOM 2385 N N . VAL A 1 304 ? 15.023 -0.922 -7.371 1 98.81 304 VAL A N 1
ATOM 2386 C CA . VAL A 1 304 ? 14.844 0.418 -7.918 1 98.81 304 VAL A CA 1
ATOM 2387 C C . VAL A 1 304 ? 14.266 1.343 -6.852 1 98.81 304 VAL A C 1
ATOM 2389 O O . VAL A 1 304 ? 14.789 2.434 -6.617 1 98.81 304 VAL A O 1
ATOM 2392 N N . ALA A 1 305 ? 13.258 0.923 -6.148 1 98.88 305 ALA A N 1
ATOM 2393 C CA . ALA A 1 305 ? 12.547 1.757 -5.184 1 98.88 305 ALA A CA 1
ATOM 2394 C C . ALA A 1 305 ? 13.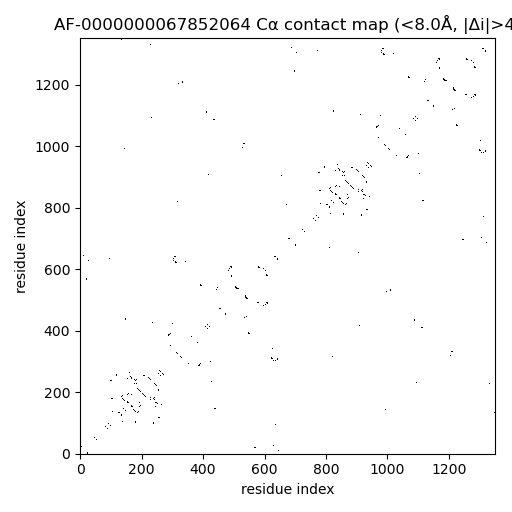445 2.131 -4.012 1 98.88 305 ALA A C 1
ATOM 2396 O O . ALA A 1 305 ? 13.508 3.295 -3.611 1 98.88 305 ALA A O 1
ATOM 2397 N N . ILE A 1 306 ? 14.164 1.12 -3.475 1 98.94 306 ILE A N 1
ATOM 2398 C CA . ILE A 1 306 ? 14.977 1.355 -2.287 1 98.94 306 ILE A CA 1
ATOM 2399 C C . ILE A 1 306 ? 16.156 2.252 -2.643 1 98.94 306 ILE A C 1
ATOM 2401 O O . ILE A 1 306 ? 16.609 3.053 -1.818 1 98.94 306 ILE A O 1
ATOM 2405 N N . THR A 1 307 ? 16.656 2.148 -3.893 1 98.94 307 THR A N 1
ATOM 2406 C CA . THR A 1 307 ? 17.719 3.029 -4.371 1 98.94 307 THR A CA 1
ATOM 2407 C C . THR A 1 307 ? 17.25 4.48 -4.383 1 98.94 307 THR A C 1
ATOM 2409 O O . THR A 1 307 ? 17.922 5.363 -3.857 1 98.94 307 THR A O 1
ATOM 2412 N N . ILE A 1 308 ? 16.062 4.734 -4.91 1 98.94 308 ILE A N 1
ATOM 2413 C CA . ILE A 1 308 ? 15.508 6.082 -4.988 1 98.94 308 ILE A CA 1
ATOM 2414 C C . ILE A 1 308 ? 15.383 6.672 -3.588 1 98.94 308 ILE A C 1
ATOM 2416 O O . ILE A 1 308 ? 15.859 7.781 -3.33 1 98.94 308 ILE A O 1
ATOM 2420 N N . ALA A 1 309 ? 14.859 5.941 -2.693 1 98.94 309 ALA A N 1
ATOM 2421 C CA . ALA A 1 309 ? 14.539 6.457 -1.366 1 98.94 309 ALA A CA 1
ATOM 2422 C C . ALA A 1 309 ? 15.805 6.711 -0.555 1 98.94 309 ALA A C 1
ATOM 2424 O O . ALA A 1 309 ? 15.938 7.75 0.101 1 98.94 309 ALA A O 1
ATOM 2425 N N . ILE A 1 310 ? 16.734 5.773 -0.58 1 98.94 310 ILE A N 1
ATOM 2426 C CA . ILE A 1 310 ? 17.922 5.898 0.252 1 98.94 310 ILE A CA 1
ATOM 2427 C C . ILE A 1 310 ? 18.797 7.039 -0.266 1 98.94 310 ILE A C 1
ATOM 2429 O O . ILE A 1 310 ? 19.297 7.855 0.515 1 98.94 310 ILE A O 1
ATOM 2433 N N . ARG A 1 311 ? 19.031 7.121 -1.601 1 98.94 311 ARG A N 1
ATOM 2434 C CA . ARG A 1 311 ? 19.812 8.227 -2.145 1 98.94 311 ARG A CA 1
ATOM 2435 C C . ARG A 1 311 ? 19.156 9.562 -1.835 1 98.94 311 ARG A C 1
ATOM 2437 O O . ARG A 1 311 ? 19.828 10.523 -1.455 1 98.94 311 ARG A O 1
ATOM 2444 N N . TYR A 1 312 ? 17.859 9.664 -1.947 1 98.75 312 TYR A N 1
ATOM 2445 C CA . TYR A 1 312 ? 17.125 10.883 -1.622 1 98.75 312 TYR A CA 1
ATOM 2446 C C . TYR A 1 312 ? 17.297 11.25 -0.155 1 98.75 312 TYR A C 1
ATOM 2448 O O . TYR A 1 312 ? 17.594 12.406 0.17 1 98.75 312 TYR A O 1
ATOM 2456 N N . CYS A 1 313 ? 17.141 10.25 0.753 1 98.56 313 CYS A N 1
ATOM 2457 C CA . CYS A 1 313 ? 17.156 10.484 2.191 1 98.56 313 CYS A CA 1
ATOM 2458 C C . CYS A 1 313 ? 18.562 10.836 2.666 1 98.56 313 CYS A C 1
ATOM 2460 O O . CYS A 1 313 ? 18.734 11.461 3.715 1 98.56 313 CYS A O 1
ATOM 2462 N N . ALA A 1 314 ? 19.547 10.461 1.864 1 98.56 314 ALA A N 1
ATOM 2463 C CA . ALA A 1 314 ? 20.922 10.789 2.205 1 98.56 314 ALA A CA 1
ATOM 2464 C C . ALA A 1 314 ? 21.234 12.25 1.888 1 98.56 314 ALA A C 1
ATOM 2466 O O . ALA A 1 314 ? 22.188 12.82 2.422 1 98.56 314 ALA A O 1
ATOM 2467 N N . VAL A 1 315 ? 20.406 12.852 1.03 1 97.56 315 VAL A N 1
ATOM 2468 C CA . VAL A 1 315 ? 20.703 14.211 0.583 1 97.56 315 VAL A CA 1
ATOM 2469 C C . VAL A 1 315 ? 19.688 15.188 1.19 1 97.56 315 VAL A C 1
ATOM 2471 O O . VAL A 1 315 ? 20.047 16.312 1.537 1 97.56 315 VAL A O 1
ATOM 2474 N N . ARG A 1 316 ? 18.453 14.781 1.315 1 96.81 316 ARG A N 1
ATOM 2475 C CA . ARG A 1 316 ? 17.391 15.617 1.873 1 96.81 316 ARG A CA 1
ATOM 2476 C C . ARG A 1 316 ? 17.672 15.945 3.336 1 96.81 316 ARG A C 1
ATOM 2478 O O . ARG A 1 316 ? 17.828 15.039 4.16 1 96.81 316 ARG A O 1
ATOM 2485 N N . LYS A 1 317 ? 17.703 17.219 3.631 1 96.06 317 LYS A N 1
ATOM 2486 C CA . LYS A 1 317 ? 17.969 17.625 5.004 1 96.06 317 LYS A CA 1
ATOM 2487 C C . LYS A 1 317 ? 16.75 18.281 5.633 1 96.06 317 LYS A C 1
ATOM 2489 O O . LYS A 1 317 ? 15.992 18.984 4.957 1 96.06 317 LYS A O 1
ATOM 2494 N N . GLN A 1 318 ? 16.453 17.938 6.816 1 94.38 318 GLN A N 1
ATOM 2495 C CA . GLN A 1 318 ? 15.391 18.531 7.617 1 94.38 318 GLN A CA 1
ATOM 2496 C C . GLN A 1 318 ? 15.789 18.609 9.086 1 94.38 318 GLN A C 1
ATOM 2498 O O . GLN A 1 318 ? 16.312 17.656 9.648 1 94.38 318 GLN A O 1
ATOM 2503 N N . PHE A 1 319 ? 15.492 19.688 9.727 1 93.56 319 PHE A N 1
ATOM 2504 C CA . PHE A 1 319 ? 15.734 19.875 11.156 1 93.56 319 PHE A CA 1
ATOM 2505 C C . PHE A 1 319 ? 17.203 19.609 11.5 1 93.56 319 PHE A C 1
ATOM 2507 O O . PHE A 1 319 ? 17.969 19.188 10.641 1 93.56 319 PHE A O 1
ATOM 2514 N N . GLY A 1 320 ? 17.656 19.891 12.711 1 93.06 320 GLY A N 1
ATOM 2515 C CA . GLY A 1 320 ? 19 19.719 13.234 1 93.06 320 GLY A CA 1
ATOM 2516 C C . GLY A 1 320 ? 19.141 20.203 14.664 1 93.06 320 GLY A C 1
ATOM 2517 O O . GLY A 1 320 ? 18.188 20.719 15.258 1 93.06 320 GLY A O 1
ATOM 2518 N N . PRO A 1 321 ? 20.281 19.953 15.164 1 91 321 PRO A N 1
ATOM 2519 C CA . PRO A 1 321 ? 20.5 20.328 16.562 1 91 321 PRO A CA 1
ATOM 2520 C C . PRO A 1 321 ? 20.469 21.844 16.781 1 91 321 PRO A C 1
ATOM 2522 O O . PRO A 1 321 ? 20.297 22.312 17.906 1 91 321 PRO A O 1
ATOM 2525 N N . SER A 1 322 ? 20.734 22.547 15.703 1 88 322 SER A N 1
ATOM 2526 C CA . SER A 1 322 ? 20.641 24 15.773 1 88 322 SER A CA 1
ATOM 2527 C C . SER A 1 322 ? 19.859 24.578 14.602 1 88 322 SER A C 1
ATOM 2529 O O . SER A 1 322 ? 19.609 23.875 13.617 1 88 322 SER A O 1
ATOM 2531 N N . GLU A 1 323 ? 19.422 25.734 14.758 1 80.69 323 GLU A N 1
ATOM 2532 C CA . GLU A 1 323 ? 18.656 26.391 13.703 1 80.69 323 GLU A CA 1
ATOM 2533 C C . GLU A 1 323 ? 19.516 26.656 12.477 1 80.69 323 GLU A C 1
ATOM 2535 O O . GLU A 1 323 ? 19 26.938 11.391 1 80.69 323 GLU A O 1
ATOM 2540 N N . PHE A 1 324 ? 20.812 26.438 12.625 1 82.06 324 PHE A N 1
ATOM 2541 C CA . PHE A 1 324 ? 21.734 26.797 11.555 1 82.06 324 PHE A CA 1
ATOM 2542 C C . PHE A 1 324 ? 22.188 25.562 10.789 1 82.06 324 PHE A C 1
ATOM 2544 O O . PHE A 1 324 ? 22.984 25.672 9.852 1 82.06 324 PHE A O 1
ATOM 2551 N N . GLU A 1 325 ? 21.688 24.547 11.203 1 88.56 325 GLU A N 1
ATOM 2552 C CA . GLU A 1 325 ? 22.109 23.328 10.547 1 88.56 325 GLU A CA 1
ATOM 2553 C C . GLU A 1 325 ? 20.953 22.344 10.406 1 88.56 325 GLU A C 1
ATOM 2555 O O . GLU A 1 325 ? 20.141 22.188 11.32 1 88.56 325 GLU A O 1
ATOM 2560 N N . GLU A 1 326 ? 20.828 21.766 9.203 1 93.31 326 GLU A N 1
ATOM 2561 C CA . GLU A 1 326 ? 19.891 20.656 9.008 1 93.31 326 GLU A CA 1
ATOM 2562 C C . GLU A 1 326 ? 20.625 19.359 8.68 1 93.31 326 GLU A C 1
ATOM 2564 O O . GLU A 1 326 ? 21.641 19.375 7.977 1 93.31 326 GLU A O 1
ATOM 2569 N N . TRP A 1 327 ? 20.156 18.297 9.203 1 95.75 327 TRP A N 1
ATOM 2570 C CA . TRP A 1 327 ? 20.781 17 8.984 1 95.75 327 TRP A CA 1
ATOM 2571 C C . TRP A 1 327 ? 20.062 16.234 7.863 1 95.75 327 TRP A C 1
ATOM 2573 O O . TRP A 1 327 ? 18.859 16.375 7.68 1 95.75 327 TRP A O 1
ATOM 2583 N N . PRO A 1 328 ? 20.938 15.422 7.074 1 97.06 328 PRO A N 1
ATOM 2584 C CA . PRO A 1 328 ? 20.25 14.477 6.188 1 97.06 328 PRO A CA 1
ATOM 2585 C C . PRO A 1 328 ? 19.25 13.586 6.93 1 97.06 328 PRO A C 1
ATOM 2587 O O . PRO A 1 328 ? 19.547 13.102 8.023 1 97.06 328 PRO A O 1
ATOM 2590 N N . VAL A 1 329 ? 18.125 13.406 6.348 1 97.06 329 VAL A N 1
ATOM 2591 C CA . VAL A 1 329 ? 17.047 12.75 7.078 1 97.06 329 VAL A CA 1
ATOM 2592 C C . VAL A 1 329 ? 17.422 11.297 7.359 1 97.06 329 VAL A C 1
ATOM 2594 O O . VAL A 1 329 ? 16.906 10.688 8.305 1 97.06 329 VAL A O 1
ATOM 2597 N N . ILE A 1 330 ? 18.375 10.711 6.598 1 98.12 330 ILE A N 1
ATOM 2598 C CA . ILE A 1 330 ? 18.797 9.328 6.766 1 98.12 330 ILE A CA 1
ATOM 2599 C C . ILE A 1 330 ? 19.469 9.156 8.133 1 98.12 330 ILE A C 1
ATOM 2601 O O . ILE A 1 330 ? 19.609 8.039 8.625 1 98.12 330 ILE A O 1
ATOM 2605 N N . GLU A 1 331 ? 19.859 10.273 8.797 1 97.88 331 GLU A N 1
ATOM 2606 C CA . GLU A 1 331 ? 20.594 10.25 10.07 1 97.88 331 GLU A CA 1
ATOM 2607 C C . GLU A 1 331 ? 19.641 10.031 11.242 1 97.88 331 GLU A C 1
ATOM 2609 O O . GLU A 1 331 ? 20.078 9.711 12.352 1 97.88 331 GLU A O 1
ATOM 2614 N N . TYR A 1 332 ? 18.359 10.172 11.023 1 97.62 332 TYR A N 1
ATOM 2615 C CA . TYR A 1 332 ? 17.391 10.062 12.109 1 97.62 332 TYR A CA 1
ATOM 2616 C C . TYR A 1 332 ? 16.969 8.617 12.305 1 97.62 332 TYR A C 1
ATOM 2618 O O . TYR A 1 332 ? 16.688 7.906 11.336 1 97.62 332 TYR A O 1
ATOM 2626 N N . GLN A 1 333 ? 16.891 8.211 13.562 1 97.94 333 GLN A N 1
ATOM 2627 C CA . GLN A 1 333 ? 16.562 6.848 13.961 1 97.94 333 GLN A CA 1
ATOM 2628 C C . GLN A 1 333 ? 15.25 6.387 13.32 1 97.94 333 GLN A C 1
ATOM 2630 O O . GLN A 1 333 ? 15.141 5.25 12.859 1 97.94 333 GLN A O 1
ATOM 2635 N N . ALA A 1 334 ? 14.281 7.254 13.266 1 97.25 334 ALA A N 1
ATOM 2636 C CA . ALA A 1 334 ? 12.977 6.902 12.719 1 97.25 334 ALA A CA 1
ATOM 2637 C C . ALA A 1 334 ? 13.078 6.578 11.227 1 97.25 334 ALA A C 1
ATOM 2639 O O . ALA A 1 334 ? 12.414 5.656 10.742 1 97.25 334 ALA A O 1
ATOM 2640 N N . GLN A 1 335 ? 13.875 7.332 10.5 1 97.81 335 GLN A N 1
ATOM 2641 C CA . GLN A 1 335 ? 14.047 7.109 9.07 1 97.81 335 GLN A CA 1
ATOM 2642 C C . GLN A 1 335 ? 14.836 5.832 8.805 1 97.81 335 GLN A C 1
ATOM 2644 O O . GLN A 1 335 ? 14.555 5.113 7.84 1 97.81 335 GLN A O 1
ATOM 2649 N N . GLN A 1 336 ? 15.852 5.566 9.617 1 98.62 336 GLN A N 1
ATOM 2650 C CA . GLN A 1 336 ? 16.625 4.332 9.516 1 98.62 336 GLN A CA 1
ATOM 2651 C C . GLN A 1 336 ? 15.734 3.107 9.672 1 98.62 336 GLN A C 1
ATOM 2653 O O . GLN A 1 336 ? 15.789 2.18 8.859 1 98.62 336 GLN A O 1
ATOM 2658 N N . TRP A 1 337 ? 14.891 3.191 10.695 1 98 337 TRP A N 1
ATOM 2659 C CA . TRP A 1 337 ? 13.961 2.105 10.977 1 98 337 TRP A CA 1
ATOM 2660 C C . TRP A 1 337 ? 13 1.902 9.812 1 98 337 TRP A C 1
ATOM 2662 O O . TRP A 1 337 ? 12.625 0.77 9.492 1 98 337 TRP A O 1
ATOM 2672 N N . ARG A 1 338 ? 12.648 2.896 9.156 1 97.12 338 ARG A N 1
ATOM 2673 C CA . ARG A 1 338 ? 11.664 2.857 8.078 1 97.12 338 ARG A CA 1
ATOM 2674 C C . ARG A 1 338 ? 12.266 2.242 6.82 1 97.12 338 ARG A C 1
ATOM 2676 O O . ARG A 1 338 ? 11.555 1.615 6.031 1 97.12 338 ARG A O 1
ATOM 2683 N N . LEU A 1 339 ? 13.586 2.348 6.59 1 98.69 339 LEU A N 1
ATOM 2684 C CA . LEU A 1 339 ? 14.133 2.02 5.277 1 98.69 339 LEU A CA 1
ATOM 2685 C C . LEU A 1 339 ? 15.086 0.831 5.367 1 98.69 339 LEU A C 1
ATOM 2687 O O . LEU A 1 339 ? 15.125 -0.006 4.461 1 98.69 339 LEU A O 1
ATOM 2691 N N . PHE A 1 340 ? 15.852 0.702 6.422 1 98.88 340 PHE A N 1
ATOM 2692 C CA . PHE A 1 340 ? 16.984 -0.218 6.414 1 98.88 340 PHE A CA 1
ATOM 2693 C C . PHE A 1 340 ? 16.516 -1.661 6.535 1 98.88 340 PHE A C 1
ATOM 2695 O O . PHE A 1 340 ? 17.094 -2.566 5.945 1 98.88 340 PHE A O 1
ATOM 2702 N N . PRO A 1 341 ? 15.422 -1.951 7.332 1 98.88 341 PRO A N 1
ATOM 2703 C CA . PRO A 1 341 ? 14.859 -3.299 7.23 1 98.88 341 PRO A CA 1
ATOM 2704 C C . PRO A 1 341 ? 14.469 -3.668 5.801 1 98.88 341 PRO A C 1
ATOM 2706 O O . PRO A 1 341 ? 14.625 -4.82 5.391 1 98.88 341 PRO A O 1
ATOM 2709 N N . HIS A 1 342 ? 13.969 -2.709 5.051 1 98.88 342 HIS A N 1
ATOM 2710 C CA . HIS A 1 342 ? 13.586 -2.932 3.662 1 98.88 342 HIS A CA 1
ATOM 2711 C C . HIS A 1 342 ? 14.812 -3.15 2.783 1 98.88 342 HIS A C 1
ATOM 2713 O O . HIS A 1 342 ? 14.766 -3.928 1.826 1 98.88 342 HIS A O 1
ATOM 2719 N N . LEU A 1 343 ? 15.875 -2.428 3.086 1 98.94 343 LEU A N 1
ATOM 2720 C CA . LEU A 1 343 ? 17.141 -2.674 2.395 1 98.94 343 LEU A CA 1
ATOM 2721 C C . LEU A 1 343 ? 17.594 -4.113 2.6 1 98.94 343 LEU A C 1
ATOM 2723 O O . LEU A 1 343 ? 17.969 -4.797 1.639 1 98.94 343 LEU A O 1
ATOM 2727 N N . ALA A 1 344 ? 17.547 -4.566 3.844 1 98.94 344 ALA A N 1
ATOM 2728 C CA . ALA A 1 344 ? 17.906 -5.941 4.164 1 98.94 344 ALA A CA 1
ATOM 2729 C C . ALA A 1 344 ? 17.016 -6.938 3.441 1 98.94 344 ALA A C 1
ATOM 2731 O O . ALA A 1 344 ? 17.484 -7.934 2.893 1 98.94 344 ALA A O 1
ATOM 2732 N N . ALA A 1 345 ? 15.75 -6.676 3.418 1 98.94 345 ALA A N 1
ATOM 2733 C CA . ALA A 1 345 ? 14.789 -7.555 2.756 1 98.94 345 ALA A CA 1
ATOM 2734 C C . ALA A 1 345 ? 15.031 -7.598 1.25 1 98.94 345 ALA A C 1
ATOM 2736 O O . ALA A 1 345 ? 14.859 -8.641 0.615 1 98.94 345 ALA A O 1
ATOM 2737 N N . THR A 1 346 ? 15.398 -6.465 0.658 1 98.94 346 THR A N 1
ATOM 2738 C CA . THR A 1 346 ? 15.695 -6.418 -0.77 1 98.94 346 THR A CA 1
ATOM 2739 C C . THR A 1 346 ? 16.859 -7.34 -1.112 1 98.94 346 THR A C 1
ATOM 2741 O O . THR A 1 346 ? 16.797 -8.094 -2.084 1 98.94 346 THR A O 1
ATOM 2744 N N . TYR A 1 347 ? 17.875 -7.305 -0.291 1 98.94 347 TYR A N 1
ATOM 2745 C CA . TYR A 1 347 ? 19.016 -8.195 -0.504 1 98.94 347 TYR A CA 1
ATOM 2746 C C . TYR A 1 347 ? 18.609 -9.656 -0.301 1 98.94 347 TYR A C 1
ATOM 2748 O O . TYR A 1 347 ? 19.031 -10.531 -1.052 1 98.94 347 TYR A O 1
ATOM 2756 N N . ALA A 1 348 ? 17.797 -9.906 0.716 1 98.94 348 ALA A N 1
ATOM 2757 C CA . ALA A 1 348 ? 17.344 -11.266 0.979 1 98.94 348 ALA A CA 1
ATOM 2758 C C . ALA A 1 348 ? 16.562 -11.828 -0.214 1 98.94 348 ALA A C 1
ATOM 2760 O O . ALA A 1 348 ? 16.812 -12.953 -0.651 1 98.94 348 ALA A O 1
ATOM 2761 N N . ILE A 1 349 ? 15.672 -11.062 -0.787 1 98.81 349 ILE A N 1
ATOM 2762 C CA . ILE A 1 349 ? 14.836 -11.484 -1.908 1 98.81 349 ILE A CA 1
ATOM 2763 C C . ILE A 1 349 ? 15.703 -11.664 -3.154 1 98.81 349 ILE A C 1
ATOM 2765 O O . ILE A 1 349 ? 15.516 -12.617 -3.916 1 98.81 349 ILE A O 1
ATOM 2769 N N . LYS A 1 350 ? 16.609 -10.758 -3.357 1 97.88 350 LYS A N 1
ATOM 2770 C CA . LYS A 1 350 ? 17.484 -10.844 -4.523 1 97.88 350 LYS A CA 1
ATOM 2771 C C . LYS A 1 350 ? 18.312 -12.133 -4.5 1 97.88 350 LYS A C 1
ATOM 2773 O O . LYS A 1 350 ? 18.328 -12.875 -5.484 1 97.88 350 LYS A O 1
ATOM 2778 N N . ILE A 1 351 ? 18.938 -12.414 -3.34 1 98.31 351 ILE A N 1
ATOM 2779 C CA . ILE A 1 351 ? 19.781 -13.594 -3.193 1 98.31 351 ILE A CA 1
ATOM 2780 C C . ILE A 1 351 ? 18.922 -14.852 -3.373 1 98.31 351 ILE A C 1
ATOM 2782 O O . ILE A 1 351 ? 19.312 -15.766 -4.109 1 98.31 351 ILE A O 1
ATOM 2786 N N . PHE A 1 352 ? 17.812 -14.898 -2.768 1 98.19 352 PHE A N 1
ATOM 2787 C CA . PHE A 1 352 ? 16.922 -16.062 -2.836 1 98.19 352 PHE A CA 1
ATOM 2788 C C . PHE A 1 352 ? 16.422 -16.266 -4.258 1 98.19 352 PHE A C 1
ATOM 2790 O O . PHE A 1 352 ? 16.422 -17.391 -4.766 1 98.19 352 PHE A O 1
ATOM 2797 N N . SER A 1 353 ? 15.906 -15.18 -4.926 1 96.62 353 SER A N 1
ATOM 2798 C CA . SER A 1 353 ? 15.266 -15.289 -6.23 1 96.62 353 SER A CA 1
ATOM 2799 C C . SER A 1 353 ? 16.234 -15.836 -7.273 1 96.62 353 SER A C 1
ATOM 2801 O O . SER A 1 353 ? 15.852 -16.656 -8.117 1 96.62 353 SER A O 1
ATOM 2803 N N . VAL A 1 354 ? 17.469 -15.414 -7.223 1 94.06 354 VAL A N 1
ATOM 2804 C CA . VAL A 1 354 ? 18.484 -15.906 -8.164 1 94.06 354 VAL A CA 1
ATOM 2805 C C . VAL A 1 354 ? 18.688 -17.406 -7.953 1 94.06 354 VAL A C 1
ATOM 2807 O O . VAL A 1 354 ? 18.719 -18.172 -8.914 1 94.06 354 VAL A O 1
ATOM 2810 N N . ALA A 1 355 ? 18.797 -17.797 -6.688 1 94.81 355 ALA A N 1
ATOM 2811 C CA . ALA A 1 355 ? 19 -19.203 -6.371 1 94.81 355 ALA A CA 1
ATOM 2812 C C . ALA A 1 355 ? 17.797 -20.047 -6.797 1 94.81 355 ALA A C 1
ATOM 2814 O O . ALA A 1 355 ? 17.953 -21.141 -7.316 1 94.81 355 ALA A O 1
ATOM 2815 N N . PHE A 1 356 ? 16.641 -19.562 -6.562 1 94.81 356 PHE A N 1
ATOM 2816 C CA . PHE A 1 356 ? 15.422 -20.312 -6.844 1 94.81 356 PHE A CA 1
ATOM 2817 C C . PHE A 1 356 ? 15.195 -20.422 -8.344 1 94.81 356 PHE A C 1
ATOM 2819 O O . PHE A 1 356 ? 14.75 -21.469 -8.828 1 94.81 356 PHE A O 1
ATOM 2826 N N . VAL A 1 357 ? 15.469 -19.375 -9.109 1 90.94 357 VAL A N 1
ATOM 2827 C CA . VAL A 1 357 ? 15.367 -19.422 -10.57 1 90.94 357 VAL A CA 1
ATOM 2828 C C . VAL A 1 357 ? 16.344 -20.453 -11.125 1 90.94 357 VAL A C 1
ATOM 2830 O O . VAL A 1 357 ? 16 -21.219 -12.023 1 90.94 357 VAL A O 1
ATOM 2833 N N . ASN A 1 358 ? 17.562 -20.453 -10.57 1 90.12 358 ASN A N 1
ATOM 2834 C CA . ASN A 1 358 ? 18.562 -21.438 -11 1 90.12 358 ASN A CA 1
ATOM 2835 C C . ASN A 1 358 ? 18.094 -22.859 -10.672 1 90.12 358 ASN A C 1
ATOM 2837 O O . ASN A 1 358 ? 18.297 -23.781 -11.469 1 90.12 358 ASN A O 1
ATOM 2841 N N . GLN A 1 359 ? 17.516 -23 -9.492 1 91.44 359 GLN A N 1
ATOM 2842 C CA . GLN A 1 359 ? 16.984 -24.312 -9.102 1 91.44 359 GLN A CA 1
ATOM 2843 C C . GLN A 1 359 ? 15.898 -24.766 -10.062 1 91.44 359 GLN A C 1
ATOM 2845 O O . GLN A 1 359 ? 15.828 -25.953 -10.422 1 91.44 359 GLN A O 1
ATOM 2850 N N . MET A 1 360 ? 15.023 -23.922 -10.469 1 87.88 360 MET A N 1
ATOM 2851 C CA . MET A 1 360 ? 13.945 -24.25 -11.398 1 87.88 360 MET A CA 1
ATOM 2852 C C . MET A 1 360 ? 14.508 -24.641 -12.766 1 87.88 360 MET A C 1
ATOM 2854 O O . MET A 1 360 ? 13.992 -25.547 -13.422 1 87.88 360 MET A O 1
ATOM 2858 N N . PHE A 1 361 ? 15.547 -23.906 -13.188 1 84.25 361 PHE A N 1
ATOM 2859 C CA . PHE A 1 361 ? 16.188 -24.219 -14.453 1 84.25 361 PHE A CA 1
ATOM 2860 C C . PHE A 1 361 ? 16.766 -25.625 -14.43 1 84.25 361 PHE A C 1
ATOM 2862 O O . PHE A 1 361 ? 16.594 -26.391 -15.383 1 84.25 361 PHE A O 1
ATOM 2869 N N . GLU A 1 362 ? 17.453 -25.984 -13.359 1 86.38 362 GLU A N 1
ATOM 2870 C CA . GLU A 1 362 ? 18.016 -27.328 -13.211 1 86.38 362 GLU A CA 1
ATOM 2871 C C . GLU A 1 362 ? 16.922 -28.391 -13.203 1 86.38 362 GLU A C 1
ATOM 2873 O O . GLU A 1 362 ? 17.094 -29.469 -13.773 1 86.38 362 GLU A O 1
ATOM 2878 N N . PHE A 1 363 ? 15.875 -28.125 -12.5 1 85.75 363 PHE A N 1
ATOM 2879 C CA . PHE A 1 363 ? 14.742 -29.047 -12.438 1 85.75 363 PHE A CA 1
ATOM 2880 C C . PHE A 1 363 ? 14.148 -29.266 -13.828 1 85.75 363 PHE A C 1
ATOM 2882 O O . PHE A 1 363 ? 13.859 -30.406 -14.203 1 85.75 363 PHE A O 1
ATOM 2889 N N . ASN A 1 364 ? 13.977 -28.188 -14.625 1 79.31 364 ASN A N 1
ATOM 2890 C CA . ASN A 1 364 ? 13.438 -28.281 -15.984 1 79.31 364 ASN A CA 1
ATOM 2891 C C . ASN A 1 364 ? 14.352 -29.094 -16.891 1 79.31 364 ASN A C 1
ATOM 2893 O O . ASN A 1 364 ? 13.875 -29.859 -17.734 1 79.31 364 ASN A O 1
ATOM 2897 N N . LEU A 1 365 ? 15.68 -28.906 -16.719 1 79.5 365 LEU A N 1
ATOM 2898 C CA . LEU A 1 365 ? 16.625 -29.688 -17.5 1 79.5 365 LEU A CA 1
ATOM 2899 C C . LEU A 1 365 ? 16.516 -31.172 -17.188 1 79.5 365 LEU A C 1
ATOM 2901 O O . LEU A 1 365 ? 16.594 -32 -18.078 1 79.5 365 LEU A O 1
ATOM 2905 N N . LYS A 1 366 ? 16.328 -31.438 -15.898 1 79.06 366 LYS A N 1
ATOM 2906 C CA . LYS A 1 366 ? 16.141 -32.844 -15.477 1 79.06 366 LYS A CA 1
ATOM 2907 C C . LYS A 1 366 ? 14.883 -33.438 -16.094 1 79.06 366 LYS A C 1
ATOM 2909 O O . LYS A 1 366 ? 14.867 -34.594 -16.484 1 79.06 366 LYS A O 1
ATOM 2914 N N . LEU A 1 367 ? 13.867 -32.656 -16.172 1 72.88 367 LEU A N 1
ATOM 2915 C CA . LEU A 1 367 ? 12.594 -33.125 -16.703 1 72.88 367 LEU A CA 1
ATOM 2916 C C . LEU A 1 367 ? 12.719 -33.438 -18.188 1 72.88 367 LEU A C 1
ATOM 2918 O O . LEU A 1 367 ? 12.062 -34.375 -18.688 1 72.88 367 LEU A O 1
ATOM 2922 N N . ILE A 1 368 ? 13.586 -32.688 -18.844 1 70.25 368 ILE A N 1
ATOM 2923 C CA . ILE A 1 368 ? 13.719 -32.844 -20.281 1 70.25 368 ILE A CA 1
ATOM 2924 C C . ILE A 1 368 ? 14.664 -34 -20.578 1 70.25 368 ILE A C 1
ATOM 2926 O O . ILE A 1 368 ? 14.453 -34.75 -21.547 1 70.25 368 ILE A O 1
ATOM 2930 N N . THR A 1 369 ? 15.789 -34.219 -19.797 1 69.62 369 THR A N 1
ATOM 2931 C CA . THR A 1 369 ? 16.844 -35.156 -20.141 1 69.62 369 THR A CA 1
ATOM 2932 C C . THR A 1 369 ? 16.547 -36.531 -19.516 1 69.62 369 THR A C 1
ATOM 2934 O O . THR A 1 369 ? 17.109 -37.531 -19.953 1 69.62 369 THR A O 1
ATOM 2937 N N . MET A 1 370 ? 16.094 -36.594 -18.312 1 59.69 370 MET A N 1
ATOM 2938 C CA . MET A 1 370 ? 16.141 -37.812 -17.516 1 59.69 370 MET A CA 1
ATOM 2939 C C . MET A 1 370 ? 15.07 -38.781 -17.984 1 59.69 370 MET A C 1
ATOM 2941 O O . MET A 1 370 ? 13.984 -38.375 -18.406 1 59.69 370 MET A O 1
ATOM 2945 N N . ASN A 1 371 ? 15.57 -40.031 -18.188 1 54.62 371 ASN A N 1
ATOM 2946 C CA . ASN A 1 371 ? 14.844 -41.281 -18.422 1 54.62 371 ASN A CA 1
ATOM 2947 C C . ASN A 1 371 ? 14.008 -41.688 -17.203 1 54.62 371 ASN A C 1
ATOM 2949 O O . ASN A 1 371 ? 14.273 -41.219 -16.094 1 54.62 371 ASN A O 1
ATOM 2953 N N . ALA A 1 372 ? 12.875 -42.5 -17.359 1 54.97 372 ALA A N 1
ATOM 2954 C CA . ALA A 1 372 ? 11.797 -42.969 -16.5 1 54.97 372 ALA A CA 1
ATOM 2955 C C . ALA A 1 372 ? 12.32 -43.406 -15.133 1 54.97 372 ALA A C 1
ATOM 2957 O O . ALA A 1 372 ? 11.57 -43.469 -14.156 1 54.97 372 ALA A O 1
ATOM 2958 N N . LYS A 1 373 ? 13.641 -43.844 -14.891 1 56.34 373 LYS A N 1
ATOM 2959 C CA . LYS A 1 373 ? 14.07 -44.625 -13.727 1 56.34 373 LYS A CA 1
ATOM 2960 C C . LYS A 1 373 ? 14.133 -43.75 -12.477 1 56.34 373 LYS A C 1
ATOM 2962 O O . LYS A 1 373 ? 14.023 -44.25 -11.359 1 56.34 373 LYS A O 1
ATOM 2967 N N . ASN A 1 374 ? 14.227 -42.375 -12.477 1 63.34 374 ASN A N 1
ATOM 2968 C CA . ASN A 1 374 ? 14.359 -41.531 -11.281 1 63.34 374 ASN A CA 1
ATOM 2969 C C . ASN A 1 374 ? 13.164 -40.594 -11.109 1 63.34 374 ASN A C 1
ATOM 2971 O O . ASN A 1 374 ? 13.32 -39.5 -10.609 1 63.34 374 ASN A O 1
ATOM 2975 N N . GLN A 1 375 ? 12.148 -41.281 -11.391 1 68.81 375 GLN A N 1
ATOM 2976 C CA . GLN A 1 375 ? 10.914 -40.5 -11.516 1 68.81 375 GLN A CA 1
ATOM 2977 C C . GLN A 1 375 ? 10.406 -40.062 -10.148 1 68.81 375 GLN A C 1
ATOM 2979 O O . GLN A 1 375 ? 9.938 -38.938 -10 1 68.81 375 GLN A O 1
ATOM 2984 N N . ASP A 1 376 ? 10.633 -40.875 -9.117 1 71.38 376 ASP A N 1
ATOM 2985 C CA . ASP A 1 376 ? 10.102 -40.531 -7.801 1 71.38 376 ASP A CA 1
ATOM 2986 C C . ASP A 1 376 ? 10.805 -39.312 -7.215 1 71.38 376 ASP A C 1
ATOM 2988 O O . ASP A 1 376 ? 10.172 -38.438 -6.613 1 71.38 376 ASP A O 1
ATOM 2992 N N . ASN A 1 377 ? 12.047 -39.25 -7.406 1 78.5 377 ASN A N 1
ATOM 2993 C CA . ASN A 1 377 ? 12.82 -38.156 -6.891 1 78.5 377 ASN A CA 1
ATOM 2994 C C . ASN A 1 377 ? 12.477 -36.844 -7.609 1 78.5 377 ASN A C 1
ATOM 2996 O O . ASN A 1 377 ? 12.422 -35.781 -6.992 1 78.5 377 ASN A O 1
ATOM 3000 N N . ILE A 1 378 ? 12.18 -37 -8.781 1 82.5 378 ILE A N 1
ATOM 3001 C CA . ILE A 1 378 ? 11.828 -35.812 -9.586 1 82.5 378 ILE A CA 1
ATOM 3002 C C . ILE A 1 378 ? 10.453 -35.312 -9.18 1 82.5 378 ILE A C 1
ATOM 3004 O O . ILE A 1 378 ? 10.227 -34.094 -9.109 1 82.5 378 ILE A O 1
ATOM 3008 N N . ASP A 1 379 ? 9.602 -36.25 -8.852 1 83.38 379 ASP A N 1
ATOM 3009 C CA . ASP A 1 379 ? 8.258 -35.875 -8.422 1 83.38 379 ASP A CA 1
ATOM 3010 C C . ASP A 1 379 ? 8.289 -35.156 -7.09 1 83.38 379 ASP A C 1
ATOM 3012 O O . ASP A 1 379 ? 7.586 -34.156 -6.91 1 83.38 379 ASP A O 1
ATOM 3016 N N . SER A 1 380 ? 9.062 -35.656 -6.215 1 89.44 380 SER A N 1
ATOM 3017 C CA . SER A 1 380 ? 9.172 -35.031 -4.902 1 89.44 380 SER A CA 1
ATOM 3018 C C . SER A 1 380 ? 9.805 -33.656 -5 1 89.44 380 SER A C 1
ATOM 3020 O O . SER A 1 380 ? 9.406 -32.719 -4.281 1 89.44 380 SER A O 1
ATOM 3022 N N . GLU A 1 381 ? 10.734 -33.562 -5.852 1 91.06 381 GLU A N 1
ATOM 3023 C CA . GLU A 1 381 ? 11.375 -32.25 -6.07 1 91.06 381 GLU A CA 1
ATOM 3024 C C . GLU A 1 381 ? 10.391 -31.25 -6.645 1 91.06 381 GLU A C 1
ATOM 3026 O O . GLU A 1 381 ? 10.367 -30.094 -6.223 1 91.06 381 GLU A O 1
ATOM 3031 N N . GLY A 1 382 ? 9.617 -31.75 -7.578 1 88.69 382 GLY A N 1
ATOM 3032 C CA . GLY A 1 382 ? 8.594 -30.891 -8.164 1 88.69 382 GLY A CA 1
ATOM 3033 C C . GLY A 1 382 ? 7.57 -30.406 -7.16 1 88.69 382 GLY A C 1
ATOM 3034 O O . GLY A 1 382 ? 7.152 -29.25 -7.195 1 88.69 382 GLY A O 1
ATOM 3035 N N . MET A 1 383 ? 7.191 -31.328 -6.289 1 91.12 383 MET A N 1
ATOM 3036 C CA . MET A 1 383 ? 6.207 -30.984 -5.27 1 91.12 383 MET A CA 1
ATOM 3037 C C . MET A 1 383 ? 6.777 -29.969 -4.285 1 91.12 383 MET A C 1
ATOM 3039 O O . MET A 1 383 ? 6.078 -29.047 -3.854 1 91.12 383 MET A O 1
ATOM 3043 N N . GLU A 1 384 ? 8.016 -30.141 -3.924 1 94.56 384 GLU A N 1
ATOM 3044 C CA . GLU A 1 384 ? 8.664 -29.219 -3.008 1 94.56 384 GLU A CA 1
ATOM 3045 C C . GLU A 1 384 ? 8.828 -27.828 -3.646 1 94.56 384 GLU A C 1
ATOM 3047 O O . GLU A 1 384 ? 8.625 -26.812 -2.988 1 94.56 384 GLU A O 1
ATOM 3052 N N . ILE A 1 385 ? 9.148 -27.797 -4.941 1 94.12 385 ILE A N 1
ATOM 3053 C CA . ILE A 1 385 ? 9.266 -26.547 -5.676 1 94.12 385 ILE A CA 1
ATOM 3054 C C . ILE A 1 385 ? 7.91 -25.844 -5.719 1 94.12 385 ILE A C 1
ATOM 3056 O O . ILE A 1 385 ? 7.828 -24.625 -5.543 1 94.12 385 ILE A O 1
ATOM 3060 N N . HIS A 1 386 ? 6.918 -26.625 -5.934 1 93.25 386 HIS A N 1
ATOM 3061 C CA . HIS A 1 386 ? 5.566 -26.078 -5.949 1 93.25 386 HIS A CA 1
ATOM 3062 C C . HIS A 1 386 ? 5.207 -25.469 -4.598 1 93.25 386 HIS A C 1
ATOM 3064 O O . HIS A 1 386 ? 4.703 -24.344 -4.535 1 93.25 386 HIS A O 1
ATOM 3070 N N . ALA A 1 387 ? 5.484 -26.172 -3.551 1 95.81 387 ALA A N 1
ATOM 3071 C CA . ALA A 1 387 ? 5.188 -25.672 -2.207 1 95.81 387 ALA A CA 1
ATOM 3072 C C . ALA A 1 387 ? 5.988 -24.422 -1.894 1 95.81 387 ALA A C 1
ATOM 3074 O O . ALA A 1 387 ? 5.445 -23.438 -1.361 1 95.81 387 ALA A O 1
ATOM 3075 N N . LEU A 1 388 ? 7.23 -24.469 -2.258 1 96.88 388 LEU A N 1
ATOM 3076 C CA . LEU A 1 388 ? 8.117 -23.344 -2.004 1 96.88 388 LEU A CA 1
ATOM 3077 C C . LEU A 1 388 ? 7.668 -22.109 -2.781 1 96.88 388 LEU A C 1
ATOM 3079 O O . LEU A 1 388 ? 7.641 -21 -2.238 1 96.88 388 LEU A O 1
ATOM 3083 N N . SER A 1 389 ? 7.344 -22.312 -4.082 1 96.81 389 SER A N 1
ATOM 3084 C CA . SER A 1 389 ? 6.887 -21.203 -4.898 1 96.81 389 SER A CA 1
ATOM 3085 C C . SER A 1 389 ? 5.566 -20.641 -4.387 1 96.81 389 SER A C 1
ATOM 3087 O O . SER A 1 389 ? 5.328 -19.438 -4.449 1 96.81 389 SER A O 1
ATOM 3089 N N . SER A 1 390 ? 4.703 -21.484 -3.783 1 97 390 SER A N 1
ATOM 3090 C CA . SER A 1 390 ? 3.406 -21.078 -3.244 1 97 390 SER A CA 1
ATOM 3091 C C . SER A 1 390 ? 3.568 -20.266 -1.965 1 97 390 SER A C 1
ATOM 3093 O O . SER A 1 390 ? 2.688 -19.484 -1.606 1 97 390 SER A O 1
ATOM 3095 N N . ALA A 1 391 ? 4.688 -20.438 -1.342 1 98.44 391 ALA A N 1
ATOM 3096 C CA . ALA A 1 391 ? 4.949 -19.672 -0.118 1 98.44 391 ALA A CA 1
ATOM 3097 C C . ALA A 1 391 ? 5.738 -18.406 -0.416 1 98.44 391 ALA A C 1
ATOM 3099 O O . ALA A 1 391 ? 5.445 -17.344 0.131 1 98.44 391 ALA A O 1
ATOM 3100 N N . THR A 1 392 ? 6.688 -18.516 -1.285 1 98.5 392 THR A N 1
ATOM 3101 C CA . THR A 1 392 ? 7.652 -17.422 -1.43 1 98.5 392 THR A CA 1
ATOM 3102 C C . THR A 1 392 ? 7.121 -16.359 -2.379 1 98.5 392 THR A C 1
ATOM 3104 O O . THR A 1 392 ? 7.445 -15.172 -2.234 1 98.5 392 THR A O 1
ATOM 3107 N N . LYS A 1 393 ? 6.281 -16.734 -3.373 1 98.06 393 LYS A N 1
ATOM 3108 C CA . LYS A 1 393 ? 5.68 -15.695 -4.211 1 98.06 393 LYS A CA 1
ATOM 3109 C C . LYS A 1 393 ? 4.867 -14.711 -3.373 1 98.06 393 LYS A C 1
ATOM 3111 O O . LYS A 1 393 ? 5.078 -13.5 -3.455 1 98.06 393 LYS A O 1
ATOM 3116 N N . PRO A 1 394 ? 4.012 -15.188 -2.492 1 98.56 394 PRO A N 1
ATOM 3117 C CA . PRO A 1 394 ? 3.275 -14.258 -1.635 1 98.56 394 PRO A CA 1
ATOM 3118 C C . PRO A 1 394 ? 4.191 -13.438 -0.729 1 98.56 394 PRO A C 1
ATOM 3120 O O . PRO A 1 394 ? 4.02 -12.227 -0.604 1 98.56 394 PRO A O 1
ATOM 3123 N N . VAL A 1 395 ? 5.227 -14.062 -0.138 1 98.75 395 VAL A N 1
ATOM 3124 C CA . VAL A 1 395 ? 6.129 -13.375 0.784 1 98.75 395 VAL A CA 1
ATOM 3125 C C . VAL A 1 395 ? 6.875 -12.266 0.048 1 98.75 395 VAL A C 1
ATOM 3127 O O . VAL A 1 395 ? 6.93 -11.133 0.52 1 98.75 395 VAL A O 1
ATOM 3130 N N . CYS A 1 396 ? 7.395 -12.609 -1.107 1 98.75 396 CYS A N 1
ATOM 3131 C CA . CYS A 1 396 ? 8.164 -11.633 -1.868 1 98.75 396 CYS A CA 1
ATOM 3132 C C . CYS A 1 396 ? 7.266 -10.516 -2.383 1 98.75 396 CYS A C 1
ATOM 3134 O O . CYS A 1 396 ? 7.633 -9.336 -2.326 1 98.75 396 CYS A O 1
ATOM 3136 N N . SER A 1 397 ? 6.094 -10.891 -2.881 1 98.62 397 SER A N 1
ATOM 3137 C CA . SER A 1 397 ? 5.207 -9.891 -3.471 1 98.62 397 SER A CA 1
ATOM 3138 C C . SER A 1 397 ? 4.668 -8.938 -2.414 1 98.62 397 SER A C 1
ATOM 3140 O O . SER A 1 397 ? 4.629 -7.723 -2.627 1 98.62 397 SER A O 1
ATOM 3142 N N . TRP A 1 398 ? 4.273 -9.438 -1.245 1 98.56 398 TRP A N 1
ATOM 3143 C CA . TRP A 1 398 ? 3.801 -8.578 -0.167 1 98.56 398 TRP A CA 1
ATOM 3144 C C . TRP A 1 398 ? 4.934 -7.719 0.379 1 98.56 398 TRP A C 1
ATOM 3146 O O . TRP A 1 398 ? 4.73 -6.547 0.708 1 98.56 398 TRP A O 1
ATOM 3156 N N . THR A 1 399 ? 6.117 -8.281 0.466 1 98.75 399 THR A N 1
ATOM 3157 C CA . THR A 1 399 ? 7.273 -7.512 0.917 1 98.75 399 THR A CA 1
ATOM 3158 C C . THR A 1 399 ? 7.578 -6.379 -0.056 1 98.75 399 THR A C 1
ATOM 3160 O O . THR A 1 399 ? 7.836 -5.246 0.362 1 98.75 399 THR A O 1
ATOM 3163 N N . SER A 1 400 ? 7.578 -6.711 -1.329 1 98.75 400 SER A N 1
ATOM 3164 C CA . SER A 1 400 ? 7.82 -5.699 -2.35 1 98.75 400 SER A CA 1
ATOM 3165 C C . SER A 1 400 ? 6.785 -4.582 -2.277 1 98.75 400 SER A C 1
ATOM 3167 O O . SER A 1 400 ? 7.125 -3.402 -2.4 1 98.75 400 SER A O 1
ATOM 3169 N N . ARG A 1 401 ? 5.539 -4.934 -2.086 1 98.31 401 ARG A N 1
ATOM 3170 C CA . ARG A 1 401 ? 4.453 -3.975 -1.906 1 98.31 401 ARG A CA 1
ATOM 3171 C C . ARG A 1 401 ? 4.762 -3.008 -0.769 1 98.31 401 ARG A C 1
ATOM 3173 O O . ARG A 1 401 ? 4.664 -1.79 -0.938 1 98.31 401 ARG A O 1
ATOM 3180 N N . ASP A 1 402 ? 5.191 -3.514 0.331 1 98.38 402 ASP A N 1
ATOM 3181 C CA . ASP A 1 402 ? 5.461 -2.699 1.513 1 98.38 402 ASP A CA 1
ATOM 3182 C C . ASP A 1 402 ? 6.695 -1.825 1.308 1 98.38 402 ASP A C 1
ATOM 3184 O O . ASP A 1 402 ? 6.719 -0.667 1.728 1 98.38 402 ASP A O 1
ATOM 3188 N N . ILE A 1 403 ? 7.703 -2.369 0.7 1 98.81 403 ILE A N 1
ATOM 3189 C CA . ILE A 1 403 ? 8.938 -1.634 0.458 1 98.81 403 ILE A CA 1
ATOM 3190 C C . ILE A 1 403 ? 8.648 -0.409 -0.406 1 98.81 403 ILE A C 1
ATOM 3192 O O . ILE A 1 403 ? 9.023 0.711 -0.052 1 98.81 403 ILE A O 1
ATOM 3196 N N . ILE A 1 404 ? 7.953 -0.605 -1.465 1 98.75 404 ILE A N 1
ATOM 3197 C CA . ILE A 1 404 ? 7.723 0.476 -2.416 1 98.75 404 ILE A CA 1
ATOM 3198 C C . ILE A 1 404 ? 6.871 1.562 -1.765 1 98.75 404 ILE A C 1
ATOM 3200 O O . ILE A 1 404 ? 7.133 2.756 -1.943 1 98.75 404 ILE A O 1
ATOM 3204 N N . GLN A 1 405 ? 5.887 1.14 -1.003 1 98.25 405 GLN A N 1
ATOM 3205 C CA . GLN A 1 405 ? 5.023 2.102 -0.323 1 98.25 405 GLN A CA 1
ATOM 3206 C C . GLN A 1 405 ? 5.816 2.941 0.674 1 98.25 405 GLN A C 1
ATOM 3208 O O . GLN A 1 405 ? 5.664 4.164 0.726 1 98.25 405 GLN A O 1
ATOM 3213 N N . ASP A 1 406 ? 6.672 2.332 1.436 1 98.12 406 ASP A N 1
ATOM 3214 C CA . ASP A 1 406 ? 7.457 3.057 2.43 1 98.12 406 ASP A CA 1
ATOM 3215 C C . ASP A 1 406 ? 8.5 3.949 1.762 1 98.12 406 ASP A C 1
ATOM 3217 O O . ASP A 1 406 ? 8.82 5.027 2.266 1 98.12 406 ASP A O 1
ATOM 3221 N N . CYS A 1 407 ? 9.023 3.457 0.648 1 98.75 407 CYS A N 1
ATOM 3222 C CA . CYS A 1 407 ? 9.938 4.301 -0.112 1 98.75 407 CYS A CA 1
ATOM 3223 C C . CYS A 1 407 ? 9.242 5.57 -0.585 1 98.75 407 CYS A C 1
ATOM 3225 O O . CYS A 1 407 ? 9.797 6.668 -0.478 1 98.75 407 CYS A O 1
ATOM 3227 N N . ARG A 1 408 ? 8.055 5.438 -1.054 1 98.38 408 ARG A N 1
ATOM 3228 C CA . ARG A 1 408 ? 7.273 6.594 -1.493 1 98.38 408 ARG A CA 1
ATOM 3229 C C . ARG A 1 408 ? 7.043 7.566 -0.344 1 98.38 408 ARG A C 1
ATOM 3231 O O . ARG A 1 408 ? 7.266 8.773 -0.491 1 98.38 408 ARG A O 1
ATOM 3238 N N . GLU A 1 409 ? 6.652 7.078 0.784 1 97.56 409 GLU A N 1
ATOM 3239 C CA . GLU A 1 409 ? 6.367 7.926 1.938 1 97.56 409 GLU A CA 1
ATOM 3240 C C . GLU A 1 409 ? 7.637 8.586 2.471 1 97.56 409 GLU A C 1
ATOM 3242 O O . GLU A 1 409 ? 7.605 9.727 2.936 1 97.56 409 GLU A O 1
ATOM 3247 N N . SER A 1 410 ? 8.742 7.859 2.354 1 97.62 410 SER A N 1
ATOM 3248 C CA . SER A 1 410 ? 10.008 8.359 2.869 1 97.62 410 SER A CA 1
ATOM 3249 C C . SER A 1 410 ? 10.508 9.547 2.049 1 97.62 410 SER A C 1
ATOM 3251 O O . SER A 1 410 ? 11.383 10.289 2.494 1 97.62 410 SER A O 1
ATOM 3253 N N . CYS A 1 411 ? 9.945 9.711 0.887 1 97.81 411 CYS A N 1
ATOM 3254 C CA . CYS A 1 411 ? 10.367 10.82 0.03 1 97.81 411 CYS A CA 1
ATOM 3255 C C . CYS A 1 411 ? 9.43 12.008 0.178 1 97.81 411 CYS A C 1
ATOM 3257 O O . CYS A 1 411 ? 9.531 12.984 -0.568 1 97.81 411 CYS A O 1
ATOM 3259 N N . GLY A 1 412 ? 8.508 11.969 1.145 1 95.44 412 GLY A N 1
ATOM 3260 C CA . GLY A 1 412 ? 7.609 13.086 1.414 1 95.44 412 GLY A CA 1
ATOM 3261 C C . GLY A 1 412 ? 6.746 13.453 0.224 1 95.44 412 GLY A C 1
ATOM 3262 O O . GLY A 1 412 ? 6.27 12.578 -0.5 1 95.44 412 GLY A O 1
ATOM 3263 N N . GLY A 1 413 ? 6.543 14.68 0.106 1 96.19 413 GLY A N 1
ATOM 3264 C CA . GLY A 1 413 ? 5.742 15.172 -1.005 1 96.19 413 GLY A CA 1
ATOM 3265 C C . GLY A 1 413 ? 6.355 14.875 -2.359 1 96.19 413 GLY A C 1
ATOM 3266 O O . GLY A 1 413 ? 5.641 14.578 -3.318 1 96.19 413 GLY A O 1
ATOM 3267 N N . HIS A 1 414 ? 7.68 14.883 -2.416 1 97.94 414 HIS A N 1
ATOM 3268 C CA . HIS A 1 414 ? 8.352 14.672 -3.695 1 97.94 414 HIS A CA 1
ATOM 3269 C C . HIS A 1 414 ? 8.18 13.234 -4.176 1 97.94 414 HIS A C 1
ATOM 3271 O O . HIS A 1 414 ? 8.242 12.969 -5.379 1 97.94 414 HIS A O 1
ATOM 3277 N N . GLY A 1 415 ? 7.93 12.336 -3.227 1 97.69 415 GLY A N 1
ATOM 3278 C CA . GLY A 1 415 ? 7.621 10.969 -3.596 1 97.69 415 GLY A CA 1
ATOM 3279 C C . GLY A 1 415 ? 6.273 10.82 -4.273 1 97.69 415 GLY A C 1
ATOM 3280 O O . GLY A 1 415 ? 5.988 9.789 -4.883 1 97.69 415 GLY A O 1
ATOM 3281 N N . TYR A 1 416 ? 5.469 11.867 -4.219 1 97.56 416 TYR A N 1
ATOM 3282 C CA . TYR A 1 416 ? 4.125 11.836 -4.777 1 97.56 416 TYR A CA 1
ATOM 3283 C C . TYR A 1 416 ? 4.102 12.43 -6.18 1 97.56 416 TYR A C 1
ATOM 3285 O O . TYR A 1 416 ? 3.09 12.359 -6.879 1 97.56 416 TYR A O 1
ATOM 3293 N N . LEU A 1 417 ? 5.219 13 -6.645 1 97.94 417 LEU A N 1
ATOM 3294 C CA . LEU A 1 417 ? 5.344 13.453 -8.023 1 97.94 417 LEU A CA 1
ATOM 3295 C C . LEU A 1 417 ? 5.504 12.266 -8.977 1 97.94 417 LEU A C 1
ATOM 3297 O O . LEU A 1 417 ? 6.184 11.289 -8.648 1 97.94 417 LEU A O 1
ATOM 3301 N N . LYS A 1 418 ? 4.895 12.383 -10.109 1 96.88 418 LYS A N 1
ATOM 3302 C CA . LYS A 1 418 ? 5.055 11.336 -11.117 1 96.88 418 LYS A CA 1
ATOM 3303 C C . LYS A 1 418 ? 6.527 11.133 -11.469 1 96.88 418 LYS A C 1
ATOM 3305 O O . LYS A 1 418 ? 6.965 10 -11.695 1 96.88 418 LYS A O 1
ATOM 3310 N N . ILE A 1 419 ? 7.328 12.148 -11.469 1 97.06 419 ILE A N 1
ATOM 3311 C CA . ILE A 1 419 ? 8.719 12.109 -11.898 1 97.06 419 ILE A CA 1
ATOM 3312 C C . ILE A 1 419 ? 9.539 11.297 -10.891 1 97.06 419 ILE A C 1
ATOM 3314 O O . ILE A 1 419 ? 10.68 10.906 -11.18 1 97.06 419 ILE A O 1
ATOM 3318 N N . SER A 1 420 ? 9.008 11.055 -9.68 1 98.19 420 SER A N 1
ATOM 3319 C CA . SER A 1 420 ? 9.727 10.25 -8.695 1 98.19 420 SER A CA 1
ATOM 3320 C C . SER A 1 420 ? 9.781 8.781 -9.102 1 98.19 420 SER A C 1
ATOM 3322 O O . SER A 1 420 ? 10.633 8.031 -8.625 1 98.19 420 SER A O 1
ATOM 3324 N N . ARG A 1 421 ? 8.805 8.367 -9.891 1 98.06 421 ARG A N 1
ATOM 3325 C CA . ARG A 1 421 ? 8.656 7.023 -10.445 1 98.06 421 ARG A CA 1
ATOM 3326 C C . ARG A 1 421 ? 8.094 6.059 -9.414 1 98.06 421 ARG A C 1
ATOM 3328 O O . ARG A 1 421 ? 7.73 4.926 -9.742 1 98.06 421 ARG A O 1
ATOM 3335 N N . LEU A 1 422 ? 8.031 6.398 -8.141 1 98.56 422 LEU A N 1
ATOM 3336 C CA . LEU A 1 422 ? 7.641 5.484 -7.074 1 98.56 422 LEU A CA 1
ATOM 3337 C C . LEU A 1 422 ? 6.172 5.09 -7.207 1 98.56 422 LEU A C 1
ATOM 3339 O O . LEU A 1 422 ? 5.805 3.945 -6.93 1 98.56 422 LEU A O 1
ATOM 3343 N N . GLY A 1 423 ? 5.316 6.066 -7.629 1 97.62 423 GLY A N 1
ATOM 3344 C CA . GLY A 1 423 ? 3.926 5.734 -7.895 1 97.62 423 GLY A CA 1
ATOM 3345 C C . GLY A 1 423 ? 3.758 4.711 -9 1 97.62 423 GLY A C 1
ATOM 3346 O O . GLY A 1 423 ? 2.924 3.809 -8.898 1 97.62 423 GLY A O 1
ATOM 3347 N N . ASP A 1 424 ? 4.547 4.82 -10.07 1 96.81 424 ASP A N 1
ATOM 3348 C CA . ASP A 1 424 ? 4.5 3.873 -11.18 1 96.81 424 ASP A CA 1
ATOM 3349 C C . ASP A 1 424 ? 4.957 2.486 -10.734 1 96.81 424 ASP A C 1
ATOM 3351 O O . ASP A 1 424 ? 4.336 1.48 -11.094 1 96.81 424 ASP A O 1
ATOM 3355 N N . LEU A 1 425 ? 6.051 2.479 -9.961 1 98.12 425 LEU A N 1
ATOM 3356 C CA . LEU A 1 425 ? 6.562 1.208 -9.461 1 98.12 425 LEU A CA 1
ATOM 3357 C C . LEU A 1 425 ? 5.516 0.504 -8.602 1 98.12 425 LEU A C 1
ATOM 3359 O O . LEU A 1 425 ? 5.348 -0.714 -8.695 1 98.12 425 LEU A O 1
ATOM 3363 N N . ARG A 1 426 ? 4.867 1.261 -7.793 1 97.31 426 ARG A N 1
ATOM 3364 C CA . ARG A 1 426 ? 3.828 0.702 -6.93 1 97.31 426 ARG A CA 1
ATOM 3365 C C . ARG A 1 426 ? 2.697 0.098 -7.758 1 97.31 426 ARG A C 1
ATOM 3367 O O . ARG A 1 426 ? 2.248 -1.016 -7.48 1 97.31 426 ARG A O 1
ATOM 3374 N N . ALA A 1 427 ? 2.225 0.841 -8.742 1 97.38 427 ALA A N 1
ATOM 3375 C CA . ALA A 1 427 ? 1.136 0.383 -9.602 1 97.38 427 ALA A CA 1
ATOM 3376 C C . ALA A 1 427 ? 1.531 -0.881 -10.359 1 97.38 427 ALA A C 1
ATOM 3378 O O . ALA A 1 427 ? 0.73 -1.81 -10.492 1 97.38 427 ALA A O 1
ATOM 3379 N N . GLU A 1 428 ? 2.736 -0.931 -10.836 1 97.12 428 GLU A N 1
ATOM 3380 C CA . GLU A 1 428 ? 3.229 -2.088 -11.578 1 97.12 428 GLU A CA 1
ATOM 3381 C C . GLU A 1 428 ? 3.393 -3.299 -10.664 1 97.12 428 GLU A C 1
ATOM 3383 O O . GLU A 1 428 ? 3.154 -4.434 -11.078 1 97.12 428 GLU A O 1
ATOM 3388 N N . ASN A 1 429 ? 3.783 -3.041 -9.477 1 97.25 429 ASN A N 1
ATOM 3389 C CA . ASN A 1 429 ? 4.062 -4.117 -8.531 1 97.25 429 ASN A CA 1
ATOM 3390 C C . ASN A 1 429 ? 2.777 -4.762 -8.016 1 97.25 429 ASN A C 1
ATOM 3392 O O . ASN A 1 429 ? 2.785 -5.918 -7.594 1 97.25 429 ASN A O 1
ATOM 3396 N N . ASP A 1 430 ? 1.656 -4.07 -8.047 1 95.62 430 ASP A N 1
ATOM 3397 C CA . ASP A 1 430 ? 0.426 -4.504 -7.391 1 95.62 430 ASP A CA 1
ATOM 3398 C C . ASP A 1 430 ? -0.019 -5.871 -7.906 1 95.62 430 ASP A C 1
ATOM 3400 O O . ASP A 1 430 ? -0.536 -6.688 -7.145 1 95.62 430 ASP A O 1
ATOM 3404 N N . VAL A 1 431 ? 0.178 -6.109 -9.102 1 95.12 431 VAL A N 1
ATOM 3405 C CA . VAL A 1 431 ? -0.337 -7.32 -9.734 1 95.12 431 VAL A CA 1
ATOM 3406 C C . VAL A 1 431 ? 0.418 -8.539 -9.211 1 95.12 431 VAL A C 1
ATOM 3408 O O . VAL A 1 431 ? -0.082 -9.664 -9.281 1 95.12 431 VAL A O 1
ATOM 3411 N N . THR A 1 432 ? 1.634 -8.352 -8.648 1 96.94 432 THR A N 1
ATOM 3412 C CA . THR A 1 432 ? 2.436 -9.469 -8.164 1 96.94 432 THR A CA 1
ATOM 3413 C C . THR A 1 432 ? 1.746 -10.164 -6.996 1 96.94 432 THR A C 1
ATOM 3415 O O . THR A 1 432 ? 2.018 -11.336 -6.711 1 96.94 432 THR A O 1
ATOM 3418 N N . CYS A 1 433 ? 0.793 -9.516 -6.395 1 96.88 433 CYS A N 1
ATOM 3419 C CA . CYS A 1 433 ? 0.055 -10.086 -5.273 1 96.88 433 CYS A CA 1
ATOM 3420 C C . CYS A 1 433 ? -1.138 -10.898 -5.762 1 96.88 433 CYS A C 1
ATOM 3422 O O . CYS A 1 433 ? -1.829 -11.539 -4.965 1 96.88 433 CYS A O 1
ATOM 3424 N N . THR A 1 434 ? -1.349 -10.922 -7.105 1 94.56 434 THR A N 1
ATOM 3425 C CA . THR A 1 434 ? -2.609 -11.453 -7.605 1 94.56 434 THR A CA 1
ATOM 3426 C C . THR A 1 434 ? -2.361 -12.469 -8.719 1 94.56 434 THR A C 1
ATOM 3428 O O . THR A 1 434 ? -2.92 -13.57 -8.703 1 94.56 434 THR A O 1
ATOM 3431 N N . PHE A 1 435 ? -1.495 -12.109 -9.664 1 91.12 435 PHE A N 1
ATOM 3432 C CA . PHE A 1 435 ? -1.419 -12.969 -10.836 1 91.12 435 PHE A CA 1
ATOM 3433 C C . PHE A 1 435 ? -0.575 -14.203 -10.555 1 91.12 435 PHE A C 1
ATOM 3435 O O . PHE A 1 435 ? 0.159 -14.25 -9.562 1 91.12 435 PHE A O 1
ATOM 3442 N N . GLU A 1 436 ? -0.749 -15.273 -11.297 1 90.31 436 GLU A N 1
ATOM 3443 C CA . GLU A 1 436 ? -0.136 -16.594 -11.133 1 90.31 436 GLU A CA 1
ATOM 3444 C C . GLU A 1 436 ? -0.589 -17.25 -9.836 1 90.31 436 GLU A C 1
ATOM 3446 O O . GLU A 1 436 ? 0.182 -17.969 -9.195 1 90.31 436 GLU A O 1
ATOM 3451 N N . GLY A 1 437 ? -1.794 -16.984 -9.445 1 90.75 437 GLY A N 1
ATOM 3452 C CA . GLY A 1 437 ? -2.381 -17.469 -8.211 1 90.75 437 GLY A CA 1
ATOM 3453 C C . GLY A 1 437 ? -2.441 -16.422 -7.117 1 90.75 437 GLY A C 1
ATOM 3454 O O . GLY A 1 437 ? -1.411 -15.883 -6.707 1 90.75 437 GLY A O 1
ATOM 3455 N N . GLU A 1 438 ? -3.656 -16.172 -6.691 1 93.44 438 GLU A N 1
ATOM 3456 C CA . GLU A 1 438 ? -3.857 -15.188 -5.625 1 93.44 438 GLU A CA 1
ATOM 3457 C C . GLU A 1 438 ? -3.158 -15.617 -4.34 1 93.44 438 GLU A C 1
ATOM 3459 O O . GLU A 1 438 ? -3.217 -16.797 -3.957 1 93.44 438 GLU A O 1
ATOM 3464 N N . ASN A 1 439 ? -2.479 -14.711 -3.676 1 96.62 439 ASN A N 1
ATOM 3465 C CA . ASN A 1 439 ? -1.549 -15 -2.588 1 96.62 439 ASN A CA 1
ATOM 3466 C C . ASN A 1 439 ? -2.217 -15.797 -1.473 1 96.62 439 ASN A C 1
ATOM 3468 O O . ASN A 1 439 ? -1.621 -16.734 -0.926 1 96.62 439 ASN A O 1
ATOM 3472 N N . ASN A 1 440 ? -3.439 -15.508 -1.113 1 94.44 440 ASN A N 1
ATOM 3473 C CA . ASN A 1 440 ? -4.098 -16.141 0.021 1 94.44 440 ASN A CA 1
ATOM 3474 C C . ASN A 1 440 ? -4.562 -17.562 -0.324 1 94.44 440 ASN A C 1
ATOM 3476 O O . ASN A 1 440 ? -4.887 -18.344 0.567 1 94.44 440 ASN A O 1
ATOM 3480 N N . VAL A 1 441 ? -4.582 -17.875 -1.592 1 93.81 441 VAL A N 1
ATOM 3481 C CA . VAL A 1 441 ? -4.867 -19.234 -2.025 1 93.81 441 VAL A CA 1
ATOM 3482 C C . VAL A 1 441 ? -3.57 -20.047 -2.117 1 93.81 441 VAL A C 1
ATOM 3484 O O . VAL A 1 441 ? -3.514 -21.203 -1.692 1 93.81 441 VAL A O 1
ATOM 3487 N N . LEU A 1 442 ? -2.549 -19.375 -2.559 1 95.38 442 LEU A N 1
ATOM 3488 C CA . LEU A 1 442 ? -1.271 -20.047 -2.762 1 95.38 442 LEU A CA 1
ATOM 3489 C C . LEU A 1 442 ? -0.7 -20.547 -1.436 1 95.38 442 LEU A C 1
ATOM 3491 O O . LEU A 1 442 ? -0.163 -21.641 -1.36 1 95.38 442 LEU A O 1
ATOM 3495 N N . ILE A 1 443 ? -0.808 -19.719 -0.465 1 97.56 443 ILE A N 1
ATOM 3496 C CA . ILE A 1 443 ? -0.166 -20.094 0.791 1 97.56 443 ILE A CA 1
ATOM 3497 C C . ILE A 1 443 ? -0.857 -21.312 1.378 1 97.56 443 ILE A C 1
ATOM 3499 O O . ILE A 1 443 ? -0.257 -22.062 2.154 1 97.56 443 ILE A O 1
ATOM 3503 N N . GLN A 1 444 ? -2.1 -21.625 0.992 1 96.56 444 GLN A N 1
ATOM 3504 C CA . GLN A 1 444 ? -2.779 -22.828 1.437 1 96.56 444 GLN A CA 1
ATOM 3505 C C . GLN A 1 444 ? -2.113 -24.078 0.859 1 96.56 444 GLN A C 1
ATOM 3507 O O . GLN A 1 444 ? -2.084 -25.125 1.505 1 96.56 444 GLN A O 1
ATOM 3512 N N . GLN A 1 445 ? -1.557 -23.938 -0.385 1 94.62 445 GLN A N 1
ATOM 3513 C CA . GLN A 1 445 ? -0.857 -25.062 -1.003 1 94.62 445 GLN A CA 1
ATOM 3514 C C . GLN A 1 445 ? 0.437 -25.391 -0.259 1 94.62 445 GLN A C 1
ATOM 3516 O O . GLN A 1 445 ? 0.788 -26.547 -0.086 1 94.62 445 GLN A O 1
ATOM 3521 N N . ALA A 1 446 ? 1.032 -24.344 0.223 1 97.25 446 ALA A N 1
ATOM 3522 C CA . ALA A 1 446 ? 2.268 -24.547 0.977 1 97.25 446 ALA A CA 1
ATOM 3523 C C . ALA A 1 446 ? 1.994 -25.219 2.316 1 97.25 446 ALA A C 1
ATOM 3525 O O . ALA A 1 446 ? 2.68 -26.172 2.689 1 97.25 446 ALA A O 1
ATOM 3526 N N . SER A 1 447 ? 0.986 -24.734 3.051 1 98.12 447 SER A N 1
ATOM 3527 C CA . SER A 1 447 ? 0.687 -25.328 4.352 1 98.12 447 SER A CA 1
ATOM 3528 C C . SER A 1 447 ? 0.202 -26.766 4.211 1 98.12 447 SER A C 1
ATOM 3530 O O . SER A 1 447 ? 0.514 -27.609 5.051 1 98.12 447 SER A O 1
ATOM 3532 N N . ASN A 1 448 ? -0.557 -27.031 3.119 1 96.44 448 ASN A N 1
ATOM 3533 C CA . ASN A 1 448 ? -0.995 -28.406 2.877 1 96.44 448 ASN A CA 1
ATOM 3534 C C . ASN A 1 448 ? 0.191 -29.344 2.686 1 96.44 448 ASN A C 1
ATOM 3536 O O . ASN A 1 448 ? 0.204 -30.453 3.229 1 96.44 448 ASN A O 1
ATOM 3540 N N . TRP A 1 449 ? 1.126 -28.922 1.915 1 96.44 449 TRP A N 1
ATOM 3541 C CA . TRP A 1 449 ? 2.316 -29.734 1.69 1 96.44 449 TRP A CA 1
ATOM 3542 C C . TRP A 1 449 ? 3.08 -29.953 2.992 1 96.44 449 TRP A C 1
ATOM 3544 O O . TRP A 1 449 ? 3.523 -31.062 3.281 1 96.44 449 TRP A O 1
ATOM 3554 N N . LEU A 1 450 ? 3.213 -28.922 3.787 1 98.12 450 LEU A N 1
ATOM 3555 C CA . LEU A 1 450 ? 3.936 -29 5.051 1 98.12 450 LEU A CA 1
ATOM 3556 C C . LEU A 1 450 ? 3.242 -29.953 6.012 1 98.12 450 LEU A C 1
ATOM 3558 O O . LEU A 1 450 ? 3.898 -30.766 6.68 1 98.12 450 LEU A O 1
ATOM 3562 N N . LEU A 1 451 ? 1.926 -29.875 6.117 1 97.5 451 LEU A N 1
ATOM 3563 C CA . LEU A 1 451 ? 1.165 -30.719 7.023 1 97.5 451 LEU A CA 1
ATOM 3564 C C . LEU A 1 451 ? 1.243 -32.188 6.59 1 97.5 451 LEU A C 1
ATOM 3566 O O . LEU A 1 451 ? 1.254 -33.094 7.43 1 97.5 451 LEU A O 1
ATOM 3570 N N . ASN A 1 452 ? 1.291 -32.375 5.254 1 95.44 452 ASN A N 1
ATOM 3571 C CA . ASN A 1 452 ? 1.478 -33.75 4.75 1 95.44 452 ASN A CA 1
ATOM 3572 C C . ASN A 1 452 ? 2.838 -34.312 5.145 1 95.44 452 ASN A C 1
ATOM 3574 O O . ASN A 1 452 ? 2.945 -35.469 5.531 1 95.44 452 ASN A O 1
ATOM 3578 N N . GLN A 1 453 ? 3.867 -33.5 5.016 1 96.44 453 GLN A N 1
ATOM 3579 C CA . GLN A 1 453 ? 5.195 -33.938 5.441 1 96.44 453 GLN A CA 1
ATOM 3580 C C . GLN A 1 453 ? 5.227 -34.219 6.938 1 96.44 453 GLN A C 1
ATOM 3582 O O . GLN A 1 453 ? 5.875 -35.156 7.387 1 96.44 453 GLN A O 1
ATOM 3587 N N . TRP A 1 454 ? 4.555 -33.344 7.691 1 96.5 454 TRP A N 1
ATOM 3588 C CA . TRP A 1 454 ? 4.504 -33.531 9.141 1 96.5 454 TRP A CA 1
ATOM 3589 C C . TRP A 1 454 ? 3.809 -34.844 9.5 1 96.5 454 TRP A C 1
ATOM 3591 O O . TRP A 1 454 ? 4.238 -35.562 10.414 1 96.5 454 TRP A O 1
ATOM 3601 N N . SER A 1 455 ? 2.748 -35.125 8.82 1 94.12 455 SER A N 1
ATOM 3602 C CA . SER A 1 455 ? 2.047 -36.375 9.016 1 94.12 455 SER A CA 1
ATOM 3603 C C . SER A 1 455 ? 2.959 -37.562 8.727 1 94.12 455 SER A C 1
ATOM 3605 O O . SER A 1 455 ? 2.875 -38.594 9.398 1 94.12 455 SER A O 1
ATOM 3607 N N . ASN A 1 456 ? 3.766 -37.438 7.711 1 93.19 456 ASN A N 1
ATOM 3608 C CA . ASN A 1 456 ? 4.75 -38.469 7.41 1 93.19 456 ASN A CA 1
ATOM 3609 C C . ASN A 1 456 ? 5.719 -38.656 8.57 1 93.19 456 ASN A C 1
ATOM 3611 O O . ASN A 1 456 ? 5.984 -39.812 8.969 1 93.19 456 ASN A O 1
ATOM 3615 N N . VAL A 1 457 ? 6.141 -37.594 9.094 1 93.06 457 VAL A N 1
ATOM 3616 C CA . VAL A 1 457 ? 7.09 -37.656 10.203 1 93.06 457 VAL A CA 1
ATOM 3617 C C . VAL A 1 457 ? 6.449 -38.344 11.398 1 93.06 457 VAL A C 1
ATOM 3619 O O . VAL A 1 457 ? 7.062 -39.219 12.023 1 93.06 457 VAL A O 1
ATOM 3622 N N . LEU A 1 458 ? 5.266 -38 11.727 1 93.12 458 LEU A N 1
ATOM 3623 C CA . LEU A 1 458 ? 4.551 -38.562 12.867 1 93.12 458 LEU A CA 1
ATOM 3624 C C . LEU A 1 458 ? 4.277 -40.031 12.672 1 93.12 458 LEU A C 1
ATOM 3626 O O . LEU A 1 458 ? 4.207 -40.812 13.648 1 93.12 458 LEU A O 1
ATOM 3630 N N . SER A 1 459 ? 4.211 -40.469 11.445 1 93.88 459 SER A N 1
ATOM 3631 C CA . SER A 1 459 ? 3.922 -41.875 11.141 1 93.88 459 SER A CA 1
ATOM 3632 C C . SER A 1 459 ? 5.203 -42.656 10.891 1 93.88 459 SER A C 1
ATOM 3634 O O . SER A 1 459 ? 5.156 -43.812 10.477 1 93.88 459 SER A O 1
ATOM 3636 N N . GLY A 1 460 ? 6.348 -42.062 10.945 1 91.81 460 GLY A N 1
ATOM 3637 C CA . GLY A 1 460 ? 7.629 -42.719 10.789 1 91.81 460 GLY A CA 1
ATOM 3638 C C . GLY A 1 460 ? 8.086 -42.812 9.344 1 91.81 460 GLY A C 1
ATOM 3639 O O . GLY A 1 460 ? 9.023 -43.531 9.023 1 91.81 460 GLY A O 1
ATOM 3640 N N . LYS A 1 461 ? 7.453 -42.125 8.469 1 92.81 461 LYS A N 1
ATOM 3641 C CA . LYS A 1 461 ? 7.852 -42.094 7.066 1 92.81 461 LYS A CA 1
ATOM 3642 C C . LYS A 1 461 ? 8.883 -41 6.824 1 92.81 461 LYS A C 1
ATOM 3644 O O . LYS A 1 461 ? 9.016 -40.062 7.633 1 92.81 461 LYS A O 1
ATOM 3649 N N . PRO A 1 462 ? 9.625 -41.156 5.812 1 91.81 462 PRO A N 1
ATOM 3650 C CA . PRO A 1 462 ? 10.633 -40.125 5.52 1 91.81 462 PRO A CA 1
ATOM 3651 C C . PRO A 1 462 ? 10.031 -38.844 4.992 1 91.81 462 PRO A C 1
ATOM 3653 O O . PRO A 1 462 ? 8.953 -38.844 4.395 1 91.81 462 PRO A O 1
ATOM 3656 N N . ILE A 1 463 ? 10.727 -37.75 5.25 1 93.19 463 ILE A N 1
ATOM 3657 C CA . ILE A 1 463 ? 10.383 -36.469 4.68 1 93.19 463 ILE A CA 1
ATOM 3658 C C . ILE A 1 463 ? 10.805 -36.406 3.213 1 93.19 463 ILE A C 1
ATOM 3660 O O . ILE A 1 463 ? 11.953 -36.688 2.881 1 93.19 463 ILE A O 1
ATOM 3664 N N . ASN A 1 464 ? 9.984 -36.125 2.277 1 90.62 464 ASN A N 1
ATOM 3665 C CA . ASN A 1 464 ? 10.266 -36 0.852 1 90.62 464 ASN A CA 1
ATOM 3666 C C . ASN A 1 464 ? 10.609 -34.562 0.473 1 90.62 464 ASN A C 1
ATOM 3668 O O . ASN A 1 464 ? 9.82 -33.875 -0.181 1 90.62 464 ASN A O 1
ATOM 3672 N N . SER A 1 465 ? 11.758 -34.125 0.87 1 94.06 465 SER A N 1
ATOM 3673 C CA . SER A 1 465 ? 12.227 -32.781 0.648 1 94.06 465 SER A CA 1
ATOM 3674 C C . SER A 1 465 ? 13.625 -32.75 0.034 1 94.06 465 SER A C 1
ATOM 3676 O O . SER A 1 465 ? 14.594 -32.406 0.7 1 94.06 465 SER A O 1
ATOM 3678 N N . PRO A 1 466 ? 13.68 -33.062 -1.297 1 93.12 466 PRO A N 1
ATOM 3679 C CA . PRO A 1 466 ? 14.984 -33.094 -1.955 1 93.12 466 PRO A CA 1
ATOM 3680 C C . PRO A 1 466 ? 15.742 -31.781 -1.861 1 93.12 466 PRO A C 1
ATOM 3682 O O . PRO A 1 466 ? 16.969 -31.781 -1.826 1 93.12 466 PRO A O 1
ATOM 3685 N N . LEU A 1 467 ? 15 -30.688 -1.772 1 94.88 467 LEU A N 1
ATOM 3686 C CA . LEU A 1 467 ? 15.648 -29.391 -1.656 1 94.88 467 LEU A CA 1
ATOM 3687 C C . LEU A 1 467 ? 15.992 -29.078 -0.202 1 94.88 467 LEU A C 1
ATOM 3689 O O . LEU A 1 467 ? 16.641 -28.062 0.088 1 94.88 467 LEU A O 1
ATOM 3693 N N . LYS A 1 468 ? 15.57 -29.891 0.693 1 95.81 468 LYS A N 1
ATOM 3694 C CA . LYS A 1 468 ? 15.93 -29.891 2.109 1 95.81 468 LYS A CA 1
ATOM 3695 C C . LYS A 1 468 ? 15.344 -28.672 2.822 1 95.81 468 LYS A C 1
ATOM 3697 O O . LYS A 1 468 ? 15.906 -28.188 3.803 1 95.81 468 LYS A O 1
ATOM 3702 N N . THR A 1 469 ? 14.281 -28.156 2.301 1 97.19 469 THR A N 1
ATOM 3703 C CA . THR A 1 469 ? 13.68 -26.984 2.922 1 97.19 469 THR A CA 1
ATOM 3704 C C . THR A 1 469 ? 12.789 -27.375 4.09 1 97.19 469 THR A C 1
ATOM 3706 O O . THR A 1 469 ? 12.414 -26.547 4.914 1 97.19 469 THR A O 1
ATOM 3709 N N . ALA A 1 470 ? 12.398 -28.609 4.203 1 96.5 470 ALA A N 1
ATOM 3710 C CA . ALA A 1 470 ? 11.523 -29.078 5.281 1 96.5 470 ALA A CA 1
ATOM 3711 C C . ALA A 1 470 ? 12.273 -30 6.234 1 96.5 470 ALA A C 1
ATOM 3713 O O . ALA A 1 470 ? 11.664 -30.625 7.109 1 96.5 470 ALA A O 1
ATOM 3714 N N . ASP A 1 471 ? 13.57 -30.062 6.164 1 94.25 471 ASP A N 1
ATOM 3715 C CA . ASP A 1 471 ? 14.383 -30.984 6.953 1 94.25 471 ASP A CA 1
ATOM 3716 C C . ASP A 1 471 ? 14.273 -30.672 8.445 1 94.25 471 ASP A C 1
ATOM 3718 O O . ASP A 1 471 ? 14.57 -31.531 9.281 1 94.25 471 ASP A O 1
ATOM 3722 N N . PHE A 1 472 ? 13.859 -29.5 8.773 1 94.56 472 PHE A N 1
ATOM 3723 C CA . PHE A 1 472 ? 13.766 -29.078 10.172 1 94.56 472 PHE A CA 1
ATOM 3724 C C . PHE A 1 472 ? 12.773 -29.953 10.93 1 94.56 472 PHE A C 1
ATOM 3726 O O . PHE A 1 472 ? 12.852 -30.062 12.156 1 94.56 472 PHE A O 1
ATOM 3733 N N . MET A 1 473 ? 11.867 -30.625 10.242 1 96.69 473 MET A N 1
ATOM 3734 C CA . MET A 1 473 ? 10.805 -31.406 10.875 1 96.69 473 MET A CA 1
ATOM 3735 C C . MET A 1 473 ? 11.359 -32.656 11.562 1 96.69 473 MET A C 1
ATOM 3737 O O . MET A 1 473 ? 10.742 -33.188 12.484 1 96.69 473 MET A O 1
ATOM 3741 N N . LYS A 1 474 ? 12.516 -33.062 11.047 1 93.31 474 LYS A N 1
ATOM 3742 C CA . LYS A 1 474 ? 13.125 -34.281 11.617 1 93.31 474 LYS A CA 1
ATOM 3743 C C . LYS A 1 474 ? 13.406 -34.094 13.102 1 93.31 474 LYS A C 1
ATOM 3745 O O . LYS A 1 474 ? 13.281 -35.031 13.883 1 93.31 474 LYS A O 1
ATOM 3750 N N . ASP A 1 475 ? 13.688 -32.906 13.492 1 93.38 475 ASP A N 1
ATOM 3751 C CA . ASP A 1 475 ? 14.062 -32.625 14.875 1 93.38 475 ASP A CA 1
ATOM 3752 C C . ASP A 1 475 ? 13.055 -31.688 15.539 1 93.38 475 ASP A C 1
ATOM 3754 O O . ASP A 1 475 ? 13.406 -30.922 16.438 1 93.38 475 ASP A O 1
ATOM 3758 N N . ALA A 1 476 ? 11.891 -31.625 15.016 1 95.69 476 ALA A N 1
ATOM 3759 C CA . ALA A 1 476 ? 10.898 -30.641 15.438 1 95.69 476 ALA A CA 1
ATOM 3760 C C . ALA A 1 476 ? 10.594 -30.766 16.922 1 95.69 476 ALA A C 1
ATOM 3762 O O . ALA A 1 476 ? 10.492 -29.75 17.625 1 95.69 476 ALA A O 1
ATOM 3763 N N . ASN A 1 477 ? 10.406 -31.984 17.438 1 93.44 477 ASN A N 1
ATOM 3764 C CA . ASN A 1 477 ? 10.078 -32.188 18.844 1 93.44 477 ASN A CA 1
ATOM 3765 C C . ASN A 1 477 ? 11.188 -31.703 19.766 1 93.44 477 ASN A C 1
ATOM 3767 O O . ASN A 1 477 ? 10.906 -31.109 20.812 1 93.44 477 ASN A O 1
ATOM 3771 N N . ASN A 1 478 ? 12.391 -31.938 19.359 1 96.06 478 ASN A N 1
ATOM 3772 C CA . ASN A 1 478 ? 13.523 -31.453 20.141 1 96.06 478 ASN A CA 1
ATOM 3773 C C . ASN A 1 478 ? 13.633 -29.938 20.078 1 96.06 478 ASN A C 1
ATOM 3775 O O . ASN A 1 478 ? 14.008 -29.297 21.062 1 96.06 478 ASN A O 1
ATOM 3779 N N . ILE A 1 479 ? 13.383 -29.406 18.953 1 97.31 479 ILE A N 1
ATOM 3780 C CA . ILE A 1 479 ? 13.445 -27.953 18.75 1 97.31 479 ILE A CA 1
ATOM 3781 C C . ILE A 1 479 ? 12.391 -27.266 19.609 1 97.31 479 ILE A C 1
ATOM 3783 O O . ILE A 1 479 ? 12.656 -26.234 20.219 1 97.31 479 ILE A O 1
ATOM 3787 N N . LEU A 1 480 ? 11.227 -27.844 19.719 1 96.81 480 LEU A N 1
ATOM 3788 C CA . LEU A 1 480 ? 10.086 -27.234 20.391 1 96.81 480 LEU A CA 1
ATOM 3789 C C . LEU A 1 480 ? 10.305 -27.188 21.906 1 96.81 480 LEU A C 1
ATOM 3791 O O . LEU A 1 480 ? 9.656 -26.406 22.594 1 96.81 480 LEU A O 1
ATOM 3795 N N . ILE A 1 481 ? 11.219 -28.016 22.422 1 96.62 481 ILE A N 1
ATOM 3796 C CA . ILE A 1 481 ? 11.461 -28.031 23.859 1 96.62 481 ILE A CA 1
ATOM 3797 C C . ILE A 1 481 ? 12.508 -26.969 24.203 1 96.62 481 ILE A C 1
ATOM 3799 O O . ILE A 1 481 ? 12.688 -26.641 25.375 1 96.62 481 ILE A O 1
ATOM 3803 N N . GLN A 1 482 ? 13.125 -26.438 23.188 1 96.5 482 GLN A N 1
ATOM 3804 C CA . GLN A 1 482 ? 14.156 -25.438 23.422 1 96.5 482 GLN A CA 1
ATOM 3805 C C . GLN A 1 482 ? 13.547 -24.125 23.906 1 96.5 482 GLN A C 1
ATOM 3807 O O . GLN A 1 482 ? 12.391 -23.828 23.609 1 96.5 482 GLN A O 1
ATOM 3812 N N . LYS A 1 483 ? 14.352 -23.359 24.688 1 97.12 483 LYS A N 1
ATOM 3813 C CA . LYS A 1 483 ? 13.977 -22.047 25.188 1 97.12 483 LYS A CA 1
ATOM 3814 C C . LYS A 1 483 ? 14.992 -20.984 24.766 1 97.12 483 LYS A C 1
ATOM 3816 O O . LYS A 1 483 ? 16.141 -21.297 24.484 1 97.12 483 LYS A O 1
ATOM 3821 N N . PHE A 1 484 ? 14.461 -19.828 24.656 1 97.25 484 PHE A N 1
ATOM 3822 C CA . PHE A 1 484 ? 15.344 -18.719 24.359 1 97.25 484 PHE A CA 1
ATOM 3823 C C . PHE A 1 484 ? 16.422 -18.562 25.438 1 97.25 484 PHE A C 1
ATOM 3825 O O . PHE A 1 484 ? 16.109 -18.469 26.625 1 97.25 484 PHE A O 1
ATOM 3832 N N . SER A 1 485 ? 17.703 -18.531 25.062 1 95.25 485 SER A N 1
ATOM 3833 C CA . SER A 1 485 ? 18.75 -18.594 26.078 1 95.25 485 SER A CA 1
ATOM 3834 C C . SER A 1 485 ? 19.797 -17.516 25.844 1 95.25 485 SER A C 1
ATOM 3836 O O . SER A 1 485 ? 20.797 -17.453 26.562 1 95.25 485 SER A O 1
ATOM 3838 N N . TYR A 1 486 ? 19.594 -16.688 24.906 1 96.62 486 TYR A N 1
ATOM 3839 C CA . TYR A 1 486 ? 20.594 -15.672 24.625 1 96.62 486 TYR A CA 1
ATOM 3840 C C . TYR A 1 486 ? 20.469 -14.516 25.625 1 96.62 486 TYR A C 1
ATOM 3842 O O . TYR A 1 486 ? 19.359 -14.125 26 1 96.62 486 TYR A O 1
ATOM 3850 N N . THR A 1 487 ? 21.641 -13.906 25.984 1 96 487 THR A N 1
ATOM 3851 C CA . THR A 1 487 ? 21.594 -12.883 27.031 1 96 487 THR A CA 1
ATOM 3852 C C . THR A 1 487 ? 22.188 -11.57 26.531 1 96 487 THR A C 1
ATOM 3854 O O . THR A 1 487 ? 22.125 -10.555 27.234 1 96 487 THR A O 1
ATOM 3857 N N . THR A 1 488 ? 22.734 -11.609 25.344 1 97.75 488 THR A N 1
ATOM 3858 C CA . THR A 1 488 ? 23.312 -10.375 24.812 1 97.75 488 THR A CA 1
ATOM 3859 C C . THR A 1 488 ? 22.766 -10.086 23.406 1 97.75 488 THR A C 1
ATOM 3861 O O . THR A 1 488 ? 22.328 -11 22.703 1 97.75 488 THR A O 1
ATOM 3864 N N . VAL A 1 489 ? 22.844 -8.859 23.047 1 98.12 489 VAL A N 1
ATOM 3865 C CA . VAL A 1 489 ? 22.422 -8.422 21.719 1 98.12 489 VAL A CA 1
ATOM 3866 C C . VAL A 1 489 ? 23.312 -9.086 20.656 1 98.12 489 VAL A C 1
ATOM 3868 O O . VAL A 1 489 ? 22.812 -9.555 19.625 1 98.12 489 VAL A O 1
ATOM 3871 N N . ASP A 1 490 ? 24.578 -9.188 20.875 1 98 490 ASP A N 1
ATOM 3872 C CA . ASP A 1 490 ? 25.516 -9.789 19.938 1 98 490 ASP A CA 1
ATOM 3873 C C . ASP A 1 490 ? 25.172 -11.25 19.672 1 98 490 ASP A C 1
ATOM 3875 O O . ASP A 1 490 ? 25.234 -11.719 18.531 1 98 490 ASP A O 1
ATOM 3879 N N . ASP A 1 491 ? 24.766 -11.922 20.688 1 97.62 491 ASP A N 1
ATOM 3880 C CA . ASP A 1 491 ? 24.453 -13.336 20.562 1 97.62 491 ASP A CA 1
ATOM 3881 C C . ASP A 1 491 ? 23.188 -13.539 19.719 1 97.62 491 ASP A C 1
ATOM 3883 O O . ASP A 1 491 ? 23.172 -14.383 18.812 1 97.62 491 ASP A O 1
ATOM 3887 N N . ILE A 1 492 ? 22.188 -12.805 19.984 1 97.88 492 ILE A N 1
ATOM 3888 C CA . ILE A 1 492 ? 20.906 -13.047 19.312 1 97.88 492 ILE A CA 1
ATOM 3889 C C . ILE A 1 492 ? 21 -12.586 17.859 1 97.88 492 ILE A C 1
ATOM 3891 O O . ILE A 1 492 ? 20.344 -13.148 16.984 1 97.88 492 ILE A O 1
ATOM 3895 N N . LEU A 1 493 ? 21.906 -11.633 17.547 1 98.38 493 LEU A N 1
ATOM 3896 C CA . LEU A 1 493 ? 21.969 -11.07 16.203 1 98.38 493 LEU A CA 1
ATOM 3897 C C . LEU A 1 493 ? 22.781 -11.969 15.273 1 98.38 493 LEU A C 1
ATOM 3899 O O . LEU A 1 493 ? 22.797 -11.75 14.055 1 98.38 493 LEU A O 1
ATOM 3903 N N . LYS A 1 494 ? 23.469 -12.992 15.844 1 98.5 494 LYS A N 1
ATOM 3904 C CA . LYS A 1 494 ? 24.125 -13.953 14.945 1 98.5 494 LYS A CA 1
ATOM 3905 C C . LYS A 1 494 ? 23.094 -14.648 14.055 1 98.5 494 LYS A C 1
ATOM 3907 O O . LYS A 1 494 ? 22.109 -15.211 14.547 1 98.5 494 LYS A O 1
ATOM 3912 N N . PRO A 1 495 ? 23.328 -14.641 12.719 1 98.56 495 PRO A N 1
ATOM 3913 C CA . PRO A 1 495 ? 22.344 -15.219 11.805 1 98.56 495 PRO A CA 1
ATOM 3914 C C . PRO A 1 495 ? 21.938 -16.641 12.18 1 98.56 495 PRO A C 1
ATOM 3916 O O . PRO A 1 495 ? 20.766 -17 12.086 1 98.56 495 PRO A O 1
ATOM 3919 N N . GLU A 1 496 ? 22.859 -17.406 12.641 1 97.81 496 GLU A N 1
ATOM 3920 C CA . GLU A 1 496 ? 22.594 -18.797 13.008 1 97.81 496 GLU A CA 1
ATOM 3921 C C . GLU A 1 496 ? 21.641 -18.875 14.203 1 97.81 496 GLU A C 1
ATOM 3923 O O . GLU A 1 496 ? 20.766 -19.75 14.25 1 97.81 496 GLU A O 1
ATOM 3928 N N . ASN A 1 497 ? 21.875 -18 15.195 1 98.38 497 ASN A N 1
ATOM 3929 C CA . ASN A 1 497 ? 21.016 -18 16.375 1 98.38 497 ASN A CA 1
ATOM 3930 C C . ASN A 1 497 ? 19.609 -17.5 16.031 1 98.38 497 ASN A C 1
ATOM 3932 O O . ASN A 1 497 ? 18.625 -18.031 16.531 1 98.38 497 ASN A O 1
ATOM 3936 N N . LEU A 1 498 ? 19.562 -16.438 15.234 1 98.75 498 LEU A N 1
ATOM 3937 C CA . LEU A 1 498 ? 18.266 -15.977 14.742 1 98.75 498 LEU A CA 1
ATOM 3938 C C . LEU A 1 498 ? 17.531 -17.094 14.016 1 98.75 498 LEU A C 1
ATOM 3940 O O . LEU A 1 498 ? 16.328 -17.281 14.203 1 98.75 498 LEU A O 1
ATOM 3944 N N . PHE A 1 499 ? 18.281 -17.828 13.203 1 98.5 499 PHE A N 1
ATOM 3945 C CA . PHE A 1 499 ? 17.703 -18.891 12.391 1 98.5 499 PHE A CA 1
ATOM 3946 C C . PHE A 1 499 ? 17.156 -20.016 13.273 1 98.5 499 PHE A C 1
ATOM 3948 O O . PHE A 1 499 ? 16.109 -20.594 12.961 1 98.5 499 PHE A O 1
ATOM 3955 N N . LEU A 1 500 ? 17.781 -20.312 14.375 1 97.88 500 LEU A N 1
ATOM 3956 C CA . LEU A 1 500 ? 17.297 -21.312 15.32 1 97.88 500 LEU A CA 1
ATOM 3957 C C . LEU A 1 500 ? 15.969 -20.891 15.93 1 97.88 500 LEU A C 1
ATOM 3959 O O . LEU A 1 500 ? 15.047 -21.703 16.047 1 97.88 500 LEU A O 1
ATOM 3963 N N . SER A 1 501 ? 15.898 -19.594 16.391 1 98.31 501 SER A N 1
ATOM 3964 C CA . SER A 1 501 ? 14.641 -19.062 16.906 1 98.31 501 SER A CA 1
ATOM 3965 C C . SER A 1 501 ? 13.547 -19.125 15.859 1 98.31 501 SER A C 1
ATOM 3967 O O . SER A 1 501 ? 12.391 -19.438 16.172 1 98.31 501 SER A O 1
ATOM 3969 N N . PHE A 1 502 ? 13.945 -18.828 14.672 1 98.25 502 PHE A N 1
ATOM 3970 C CA . PHE A 1 502 ? 13.031 -18.859 13.539 1 98.25 502 PHE A CA 1
ATOM 3971 C C . PHE A 1 502 ? 12.5 -20.281 13.312 1 98.25 502 PHE A C 1
ATOM 3973 O O . PHE A 1 502 ? 11.305 -20.469 13.086 1 98.25 502 PHE A O 1
ATOM 3980 N N . THR A 1 503 ? 13.344 -21.234 13.359 1 98.5 503 THR A N 1
ATOM 3981 C CA . THR A 1 503 ? 12.969 -22.625 13.164 1 98.5 503 THR A CA 1
ATOM 3982 C C . THR A 1 503 ? 12.023 -23.094 14.266 1 98.5 503 THR A C 1
ATOM 3984 O O . THR A 1 503 ? 11.094 -23.859 14.008 1 98.5 503 THR A O 1
ATOM 3987 N N . TRP A 1 504 ? 12.297 -22.656 15.469 1 98.62 504 TRP A N 1
ATOM 3988 C CA . TRP A 1 504 ? 11.383 -22.969 16.562 1 98.62 504 TRP A CA 1
ATOM 3989 C C . TRP A 1 504 ? 9.977 -22.469 16.266 1 98.62 504 TRP A C 1
ATOM 3991 O O . TRP A 1 504 ? 8.992 -23.188 16.453 1 98.62 504 TRP A O 1
ATOM 4001 N N . LEU A 1 505 ? 9.922 -21.203 15.867 1 98.5 505 LEU A N 1
ATOM 4002 C CA . LEU A 1 505 ? 8.641 -20.578 15.539 1 98.5 505 LEU A CA 1
ATOM 4003 C C . LEU A 1 505 ? 7.914 -21.375 14.453 1 98.5 505 LEU A C 1
ATOM 4005 O O . LEU A 1 505 ? 6.699 -21.562 14.523 1 98.5 505 LEU A O 1
ATOM 4009 N N . LEU A 1 506 ? 8.648 -21.812 13.414 1 98.38 506 LEU A N 1
ATOM 4010 C CA . LEU A 1 506 ? 8.078 -22.594 12.328 1 98.38 506 LEU A CA 1
ATOM 4011 C C . LEU A 1 506 ? 7.535 -23.922 12.844 1 98.38 506 LEU A C 1
ATOM 4013 O O . LEU A 1 506 ? 6.43 -24.328 12.477 1 98.38 506 LEU A O 1
ATOM 4017 N N . CYS A 1 507 ? 8.289 -24.625 13.695 1 98.25 507 CYS A N 1
ATOM 4018 C CA . CYS A 1 507 ? 7.844 -25.875 14.305 1 98.25 507 CYS A CA 1
ATOM 4019 C C . CYS A 1 507 ? 6.605 -25.656 15.172 1 98.25 507 CYS A C 1
ATOM 4021 O O . CYS A 1 507 ? 5.691 -26.484 15.18 1 98.25 507 CYS A O 1
ATOM 4023 N N . TYR A 1 508 ? 6.66 -24.531 15.891 1 98.12 508 TYR A N 1
ATOM 4024 C CA . TYR A 1 508 ? 5.539 -24.172 16.75 1 98.12 508 TYR A CA 1
ATOM 4025 C C . TYR A 1 508 ? 4.25 -24.047 15.945 1 98.12 508 TYR A C 1
ATOM 4027 O O . TYR A 1 508 ? 3.229 -24.641 16.297 1 98.12 508 TYR A O 1
ATOM 4035 N N . TYR A 1 509 ? 4.234 -23.375 14.836 1 98.5 509 TYR A N 1
ATOM 4036 C CA . TYR A 1 509 ? 3.033 -23.188 14.031 1 98.5 509 TYR A CA 1
ATOM 4037 C C . TYR A 1 509 ? 2.67 -24.453 13.266 1 98.5 509 TYR A C 1
ATOM 4039 O O . TYR A 1 509 ? 1.494 -24.703 13 1 98.5 509 TYR A O 1
ATOM 4047 N N . LEU A 1 510 ? 3.715 -25.203 12.883 1 98.25 510 LEU A N 1
ATOM 4048 C CA . LEU A 1 510 ? 3.436 -26.5 12.258 1 98.25 510 LEU A CA 1
ATOM 4049 C C . LEU A 1 510 ? 2.625 -27.391 13.195 1 98.25 510 LEU A C 1
ATOM 4051 O O . LEU A 1 510 ? 1.597 -27.938 12.797 1 98.25 510 LEU A O 1
ATOM 4055 N N . LYS A 1 511 ? 3.072 -27.484 14.398 1 97.38 511 LYS A N 1
ATOM 4056 C CA . LYS A 1 511 ? 2.396 -28.297 15.398 1 97.38 511 LYS A CA 1
ATOM 4057 C C . LYS A 1 511 ? 1.003 -27.75 15.703 1 97.38 511 LYS A C 1
ATOM 4059 O O . LYS A 1 511 ? 0.027 -28.5 15.727 1 97.38 511 LYS A O 1
ATOM 4064 N N . ARG A 1 512 ? 0.929 -26.453 15.945 1 97.31 512 ARG A N 1
ATOM 4065 C CA . ARG A 1 512 ? -0.339 -25.812 16.297 1 97.31 512 ARG A CA 1
ATOM 4066 C C . ARG A 1 512 ? -1.36 -25.984 15.172 1 97.31 512 ARG A C 1
ATOM 4068 O O . ARG A 1 512 ? -2.541 -26.219 15.438 1 97.31 512 ARG A O 1
ATOM 4075 N N . THR A 1 513 ? -0.956 -25.828 13.945 1 98.44 513 THR A N 1
ATOM 4076 C CA . THR A 1 513 ? -1.854 -25.969 12.805 1 98.44 513 THR A CA 1
ATOM 4077 C C . THR A 1 513 ? -2.34 -27.406 12.672 1 98.44 513 THR A C 1
ATOM 4079 O O . THR A 1 513 ? -3.521 -27.656 12.414 1 98.44 513 THR A O 1
ATOM 4082 N N . TYR A 1 514 ? -1.395 -28.312 12.836 1 97.69 514 TYR A N 1
ATOM 4083 C CA . TYR A 1 514 ? -1.765 -29.734 12.781 1 97.69 514 TYR A CA 1
ATOM 4084 C C . TYR A 1 514 ? -2.773 -30.078 13.867 1 97.69 514 TYR A C 1
ATOM 4086 O O . TYR A 1 514 ? -3.762 -30.766 13.617 1 97.69 514 TYR A O 1
ATOM 4094 N N . GLU A 1 515 ? -2.521 -29.594 15.094 1 97.31 515 GLU A N 1
ATOM 4095 C CA . GLU A 1 515 ? -3.426 -29.844 16.203 1 97.31 515 GLU A CA 1
ATOM 4096 C C . GLU A 1 515 ? -4.812 -29.266 15.938 1 97.31 515 GLU A C 1
ATOM 4098 O O . GLU A 1 515 ? -5.824 -29.875 16.281 1 97.31 515 GLU A O 1
ATOM 4103 N N . GLN A 1 516 ? -4.84 -28.078 15.375 1 97.88 516 GLN A N 1
ATOM 4104 C CA . GLN A 1 516 ? -6.125 -27.469 15.031 1 97.88 516 GLN A CA 1
ATOM 4105 C C . GLN A 1 516 ? -6.855 -28.297 13.977 1 97.88 516 GLN A C 1
ATOM 4107 O O . GLN A 1 516 ? -8.078 -28.422 14.016 1 97.88 516 GLN A O 1
ATOM 4112 N N . THR A 1 517 ? -6.133 -28.859 13.016 1 97.81 517 THR A N 1
ATOM 4113 C CA . THR A 1 517 ? -6.719 -29.734 12.008 1 97.81 517 THR A CA 1
ATOM 4114 C C . THR A 1 517 ? -7.344 -30.969 12.664 1 97.81 517 THR A C 1
ATOM 4116 O O . THR A 1 517 ? -8.461 -31.359 12.32 1 97.81 517 THR A O 1
ATOM 4119 N N . GLN A 1 518 ? -6.605 -31.516 13.602 1 96.69 518 GLN A N 1
ATOM 4120 C CA . GLN A 1 518 ? -7.105 -32.688 14.305 1 96.69 518 GLN A CA 1
ATOM 4121 C C . GLN A 1 518 ? -8.336 -32.344 15.148 1 96.69 518 GLN A C 1
ATOM 4123 O O . GLN A 1 518 ? -9.273 -33.156 15.227 1 96.69 518 GLN A O 1
ATOM 4128 N N . ASN A 1 519 ? -8.25 -31.219 15.773 1 97.25 519 ASN A N 1
ATOM 4129 C CA . ASN A 1 519 ? -9.391 -30.766 16.562 1 97.25 519 ASN A CA 1
ATOM 4130 C C . ASN A 1 519 ? -10.656 -30.656 15.727 1 97.25 519 ASN A C 1
ATOM 4132 O O . ASN A 1 519 ? -11.727 -31.094 16.141 1 97.25 519 ASN A O 1
ATOM 4136 N N . LEU A 1 520 ? -10.547 -30.078 14.562 1 97.5 520 LEU A N 1
ATOM 4137 C CA . LEU A 1 520 ? -11.695 -29.922 13.68 1 97.5 520 LEU A CA 1
ATOM 4138 C C . LEU A 1 520 ? -12.172 -31.266 13.148 1 97.5 520 LEU A C 1
ATOM 4140 O O . LEU A 1 520 ? -13.375 -31.484 12.977 1 97.5 520 LEU A O 1
ATOM 4144 N N . LYS A 1 521 ? -11.203 -32.094 12.898 1 96.62 521 LYS A N 1
ATOM 4145 C CA . LYS A 1 521 ? -11.57 -33.469 12.484 1 96.62 521 LYS A CA 1
ATOM 4146 C C . LYS A 1 521 ? -12.398 -34.156 13.547 1 96.62 521 LYS A C 1
ATOM 4148 O O . LYS A 1 521 ? -13.398 -34.812 13.242 1 96.62 521 LYS A O 1
ATOM 4153 N N . ARG A 1 522 ? -12.023 -34.062 14.742 1 97.38 522 ARG A N 1
ATOM 4154 C CA . ARG A 1 522 ? -12.727 -34.688 15.859 1 97.38 522 ARG A CA 1
ATOM 4155 C C . ARG A 1 522 ? -14.125 -34.094 16.016 1 97.38 522 ARG A C 1
ATOM 4157 O O . ARG A 1 522 ? -15.055 -34.781 16.438 1 97.38 522 ARG A O 1
ATOM 4164 N N . LYS A 1 523 ? -14.242 -32.875 15.664 1 96.69 523 LYS A N 1
ATOM 4165 C CA . LYS A 1 523 ? -15.539 -32.188 15.742 1 96.69 523 LYS A CA 1
ATOM 4166 C C . LYS A 1 523 ? -16.422 -32.594 14.562 1 96.69 523 LYS A C 1
ATOM 4168 O O . LYS A 1 523 ? -17.562 -32.094 14.445 1 96.69 523 LYS A O 1
ATOM 4173 N N . GLY A 1 524 ? -15.953 -33.344 13.641 1 96.62 524 GLY A N 1
ATOM 4174 C CA . GLY A 1 524 ? -16.766 -33.875 12.555 1 96.62 524 GLY A CA 1
ATOM 4175 C C . GLY A 1 524 ? -16.656 -33.094 11.273 1 96.62 524 GLY A C 1
ATOM 4176 O O . GLY A 1 524 ? -17.406 -33.312 10.328 1 96.62 524 GLY A O 1
ATOM 4177 N N . CYS A 1 525 ? -15.688 -32.156 11.234 1 96.25 525 CYS A N 1
ATOM 4178 C CA . CYS A 1 525 ? -15.531 -31.375 10.023 1 96.25 525 CYS A CA 1
ATOM 4179 C C . CYS A 1 525 ? -14.906 -32.219 8.906 1 96.25 525 CYS A C 1
ATOM 4181 O O . CYS A 1 525 ? -14.062 -33.062 9.164 1 96.25 525 CYS A O 1
ATOM 4183 N N . ASP A 1 526 ? -15.367 -31.969 7.664 1 95.25 526 ASP A N 1
ATOM 4184 C CA . ASP A 1 526 ? -14.758 -32.625 6.523 1 95.25 526 ASP A CA 1
ATOM 4185 C C . ASP A 1 526 ? -13.5 -31.906 6.062 1 95.25 526 ASP A C 1
ATOM 4187 O O . ASP A 1 526 ? -13.133 -30.875 6.625 1 95.25 526 ASP A O 1
ATOM 4191 N N . ASP A 1 527 ? -12.828 -32.406 5.078 1 93.44 527 ASP A N 1
ATOM 4192 C CA . ASP A 1 527 ? -11.539 -31.906 4.629 1 93.44 527 ASP A CA 1
ATOM 4193 C C . ASP A 1 527 ? -11.672 -30.469 4.109 1 93.44 527 ASP A C 1
ATOM 4195 O O . ASP A 1 527 ? -10.773 -29.656 4.301 1 93.44 527 ASP A O 1
ATOM 4199 N N . PHE A 1 528 ? -12.742 -30.203 3.428 1 94.88 528 PHE A N 1
ATOM 4200 C CA . PHE A 1 528 ? -12.984 -28.859 2.891 1 94.88 528 PHE A CA 1
ATOM 4201 C C . PHE A 1 528 ? -13.094 -27.844 4.016 1 94.88 528 PHE A C 1
ATOM 4203 O O . PHE A 1 528 ? -12.43 -26.797 3.982 1 94.88 528 PHE A O 1
ATOM 4210 N N . ASP A 1 529 ? -13.867 -28.172 5.02 1 95.69 529 ASP A N 1
ATOM 4211 C CA . ASP A 1 529 ? -14.062 -27.281 6.164 1 95.69 529 ASP A CA 1
ATOM 4212 C C . ASP A 1 529 ? -12.758 -27.109 6.945 1 95.69 529 ASP A C 1
ATOM 4214 O O . ASP A 1 529 ? -12.453 -26.016 7.414 1 95.69 529 ASP A O 1
ATOM 4218 N N . ILE A 1 530 ? -12.102 -28.219 7.129 1 97.12 530 ILE A N 1
ATOM 4219 C CA . ILE A 1 530 ? -10.859 -28.188 7.895 1 97.12 530 ILE A CA 1
ATOM 4220 C C . ILE A 1 530 ? -9.859 -27.25 7.215 1 97.12 530 ILE A C 1
ATOM 4222 O O . ILE A 1 530 ? -9.258 -26.391 7.867 1 97.12 530 ILE A O 1
ATOM 4226 N N . ARG A 1 531 ? -9.703 -27.375 5.922 1 95.25 531 ARG A N 1
ATOM 4227 C CA . ARG A 1 531 ? -8.758 -26.547 5.172 1 95.25 531 ARG A CA 1
ATOM 4228 C C . ARG A 1 531 ? -9.117 -25.078 5.277 1 95.25 531 ARG A C 1
ATOM 4230 O O . ARG A 1 531 ? -8.242 -24.234 5.445 1 95.25 531 ARG A O 1
ATOM 4237 N N . ASN A 1 532 ? -10.391 -24.734 5.219 1 96.38 532 ASN A N 1
ATOM 4238 C CA . ASN A 1 532 ? -10.836 -23.344 5.195 1 96.38 532 ASN A CA 1
ATOM 4239 C C . ASN A 1 532 ? -10.828 -22.734 6.594 1 96.38 532 ASN A C 1
ATOM 4241 O O . ASN A 1 532 ? -10.602 -21.531 6.742 1 96.38 532 ASN A O 1
ATOM 4245 N N . ASN A 1 533 ? -11 -23.578 7.625 1 97.44 533 ASN A N 1
ATOM 4246 C CA . ASN A 1 533 ? -11.18 -23.047 8.969 1 97.44 533 ASN A CA 1
ATOM 4247 C C . ASN A 1 533 ? -9.906 -23.203 9.805 1 97.44 533 ASN A C 1
ATOM 4249 O O . ASN A 1 533 ? -9.93 -23 11.016 1 97.44 533 ASN A O 1
ATOM 4253 N N . THR A 1 534 ? -8.805 -23.547 9.172 1 98 534 THR A N 1
ATOM 4254 C CA . THR A 1 534 ? -7.52 -23.609 9.859 1 98 534 THR A CA 1
ATOM 4255 C C . THR A 1 534 ? -6.582 -22.516 9.344 1 98 534 THR A C 1
ATOM 4257 O O . THR A 1 534 ? -5.387 -22.516 9.656 1 98 534 THR A O 1
ATOM 4260 N N . GLN A 1 535 ? -7.086 -21.594 8.555 1 98 535 GLN A N 1
ATOM 4261 C CA . GLN A 1 535 ? -6.211 -20.625 7.883 1 98 535 GLN A CA 1
ATOM 4262 C C . GLN A 1 535 ? -5.762 -19.531 8.836 1 98 535 GLN A C 1
ATOM 4264 O O . GLN A 1 535 ? -4.562 -19.328 9.047 1 98 535 GLN A O 1
ATOM 4269 N N . VAL A 1 536 ? -6.688 -18.859 9.492 1 98.12 536 VAL A N 1
ATOM 4270 C CA . VAL A 1 536 ? -6.43 -17.641 10.234 1 98.12 536 VAL A CA 1
ATOM 4271 C C . VAL A 1 536 ? -5.746 -17.969 11.562 1 98.12 536 VAL A C 1
ATOM 4273 O O . VAL A 1 536 ? -6.254 -18.781 12.336 1 98.12 536 VAL A O 1
ATOM 4276 N N . PHE A 1 537 ? -4.555 -17.422 11.781 1 98.19 537 PHE A N 1
ATOM 4277 C CA . PHE A 1 537 ? -3.715 -17.531 12.969 1 98.19 537 PHE A CA 1
ATOM 4278 C C . PHE A 1 537 ? -3.045 -18.891 13.031 1 98.19 537 PHE A C 1
ATOM 4280 O O . PHE A 1 537 ? -2.445 -19.25 14.047 1 98.19 537 PHE A O 1
ATOM 4287 N N . PHE A 1 538 ? -3.18 -19.781 11.945 1 98.38 538 PHE A N 1
ATOM 4288 C CA . PHE A 1 538 ? -2.566 -21.094 11.883 1 98.38 538 PHE A CA 1
ATOM 4289 C C . PHE A 1 538 ? -1.847 -21.297 10.555 1 98.38 538 PHE A C 1
ATOM 4291 O O . PHE A 1 538 ? -0.791 -20.703 10.32 1 98.38 538 PHE A O 1
ATOM 4298 N N . ALA A 1 539 ? -2.531 -21.844 9.539 1 98.56 539 ALA A N 1
ATOM 4299 C CA . ALA A 1 539 ? -1.914 -22.281 8.289 1 98.56 539 ALA A CA 1
ATOM 4300 C C . ALA A 1 539 ? -1.358 -21.094 7.512 1 98.56 539 ALA A C 1
ATOM 4302 O O . ALA A 1 539 ? -0.316 -21.188 6.863 1 98.56 539 ALA A O 1
ATOM 4303 N N . GLN A 1 540 ? -2.076 -20 7.504 1 98.38 540 GLN A N 1
ATOM 4304 C CA . GLN A 1 540 ? -1.577 -18.812 6.82 1 98.38 540 GLN A CA 1
ATOM 4305 C C . GLN A 1 540 ? -0.228 -18.375 7.383 1 98.38 540 GLN A C 1
ATOM 4307 O O . GLN A 1 540 ? 0.712 -18.125 6.629 1 98.38 540 GLN A O 1
ATOM 4312 N N . THR A 1 541 ? -0.158 -18.266 8.68 1 98.38 541 THR A N 1
ATOM 4313 C CA . THR A 1 541 ? 1.075 -17.859 9.336 1 98.38 541 THR A CA 1
ATOM 4314 C C . THR A 1 541 ? 2.186 -18.875 9.094 1 98.38 541 THR A C 1
ATOM 4316 O O . THR A 1 541 ? 3.334 -18.5 8.844 1 98.38 541 THR A O 1
ATOM 4319 N N . LEU A 1 542 ? 1.806 -20.156 9.148 1 98.69 542 LEU A N 1
ATOM 4320 C CA . LEU A 1 542 ? 2.756 -21.234 8.906 1 98.69 542 LEU A CA 1
ATOM 4321 C C . LEU A 1 542 ? 3.41 -21.094 7.535 1 98.69 542 LEU A C 1
ATOM 4323 O O . LEU A 1 542 ? 4.633 -21.156 7.418 1 98.69 542 LEU A O 1
ATOM 4327 N N . SER A 1 543 ? 2.615 -20.844 6.512 1 98.75 543 SER A N 1
ATOM 4328 C CA . SER A 1 543 ? 3.113 -20.75 5.145 1 98.75 543 SER A CA 1
ATOM 4329 C C . SER A 1 543 ? 4.023 -19.531 4.98 1 98.75 543 SER A C 1
ATOM 4331 O O . SER A 1 543 ? 5.066 -19.625 4.324 1 98.75 543 SER A O 1
ATOM 4333 N N . ILE A 1 544 ? 3.635 -18.406 5.57 1 98.69 544 ILE A N 1
ATOM 4334 C CA . ILE A 1 544 ? 4.414 -17.188 5.461 1 98.69 544 ILE A CA 1
ATOM 4335 C C . ILE A 1 544 ? 5.762 -17.359 6.16 1 98.69 544 ILE A C 1
ATOM 4337 O O . ILE A 1 544 ? 6.805 -17.016 5.609 1 98.69 544 ILE A O 1
ATOM 4341 N N . LEU A 1 545 ? 5.727 -17.938 7.336 1 98.69 545 LEU A N 1
ATOM 4342 C CA . LEU A 1 545 ? 6.957 -18.188 8.078 1 98.69 545 LEU A CA 1
ATOM 4343 C C . LEU A 1 545 ? 7.863 -19.156 7.328 1 98.69 545 LEU A C 1
ATOM 4345 O O . LEU A 1 545 ? 9.086 -19 7.336 1 98.69 545 LEU A O 1
ATOM 4349 N N . TYR A 1 546 ? 7.223 -20.188 6.719 1 98.69 546 TYR A N 1
ATOM 4350 C CA . TYR A 1 546 ? 7.98 -21.141 5.918 1 98.69 546 TYR A CA 1
ATOM 4351 C C . TYR A 1 546 ? 8.734 -20.422 4.797 1 98.69 546 TYR A C 1
ATOM 4353 O O . TYR A 1 546 ? 9.93 -20.641 4.609 1 98.69 546 TYR A O 1
ATOM 4361 N N . GLY A 1 547 ? 8.047 -19.531 4.039 1 98.81 547 GLY A N 1
ATOM 4362 C CA . GLY A 1 547 ? 8.688 -18.75 2.99 1 98.81 547 GLY A CA 1
ATOM 4363 C C . GLY A 1 547 ? 9.828 -17.891 3.502 1 98.81 547 GLY A C 1
ATOM 4364 O O . GLY A 1 547 ? 10.914 -17.875 2.924 1 98.81 547 GLY A O 1
ATOM 4365 N N . GLN A 1 548 ? 9.586 -17.188 4.605 1 98.88 548 GLN A N 1
ATOM 4366 C CA . GLN A 1 548 ? 10.594 -16.312 5.191 1 98.88 548 GLN A CA 1
ATOM 4367 C C . GLN A 1 548 ? 11.789 -17.109 5.691 1 98.88 548 GLN A C 1
ATOM 4369 O O . GLN A 1 548 ? 12.938 -16.672 5.547 1 98.88 548 GLN A O 1
ATOM 4374 N N . HIS A 1 549 ? 11.492 -18.234 6.293 1 98.75 549 HIS A N 1
ATOM 4375 C CA . HIS A 1 549 ? 12.539 -19.109 6.809 1 98.75 549 HIS A CA 1
ATOM 4376 C C . HIS A 1 549 ? 13.461 -19.594 5.688 1 98.75 549 HIS A C 1
ATOM 4378 O O . HIS A 1 549 ? 14.68 -19.594 5.848 1 98.75 549 HIS A O 1
ATOM 4384 N N . VAL A 1 550 ? 12.883 -20.016 4.57 1 98.69 550 VAL A N 1
ATOM 4385 C CA . VAL A 1 550 ? 13.68 -20.516 3.459 1 98.69 550 VAL A CA 1
ATOM 4386 C C . VAL A 1 550 ? 14.492 -19.391 2.848 1 98.69 550 VAL A C 1
ATOM 4388 O O . VAL A 1 550 ? 15.648 -19.578 2.469 1 98.69 550 VAL A O 1
ATOM 4391 N N . ILE A 1 551 ? 13.93 -18.203 2.738 1 98.81 551 ILE A N 1
ATOM 4392 C CA . ILE A 1 551 ? 14.648 -17.047 2.223 1 98.81 551 ILE A CA 1
ATOM 4393 C C . ILE A 1 551 ? 15.859 -16.766 3.102 1 98.81 551 ILE A C 1
ATOM 4395 O O . ILE A 1 551 ? 16.953 -16.516 2.594 1 98.81 551 ILE A O 1
ATOM 4399 N N . MET A 1 552 ? 15.672 -16.781 4.391 1 98.81 552 MET A N 1
ATOM 4400 C CA . MET A 1 552 ? 16.797 -16.562 5.297 1 98.81 552 MET A CA 1
ATOM 4401 C C . MET A 1 552 ? 17.828 -17.688 5.176 1 98.81 552 MET A C 1
ATOM 4403 O O . MET A 1 552 ? 19.031 -17.438 5.254 1 98.81 552 MET A O 1
ATOM 4407 N N . LYS A 1 553 ? 17.328 -18.938 5.047 1 98.44 553 LYS A N 1
ATOM 4408 C CA . LYS A 1 553 ? 18.219 -20.062 4.871 1 98.44 553 LYS A CA 1
ATOM 4409 C C . LYS A 1 553 ? 19.172 -19.844 3.691 1 98.44 553 LYS A C 1
ATOM 4411 O O . LYS A 1 553 ? 20.375 -20.047 3.814 1 98.44 553 LYS A O 1
ATOM 4416 N N . TYR A 1 554 ? 18.609 -19.438 2.586 1 98.12 554 TYR A N 1
ATOM 4417 C CA . TYR A 1 554 ? 19.406 -19.219 1.391 1 98.12 554 TYR A CA 1
ATOM 4418 C C . TYR A 1 554 ? 20.359 -18.031 1.586 1 98.12 554 TYR A C 1
ATOM 4420 O O . TYR A 1 554 ? 21.469 -18.016 1.049 1 98.12 554 TYR A O 1
ATOM 4428 N N . PHE A 1 555 ? 19.938 -17 2.338 1 98.75 555 PHE A N 1
ATOM 4429 C CA . PHE A 1 555 ? 20.812 -15.875 2.656 1 98.75 555 PHE A CA 1
ATOM 4430 C C . PHE A 1 555 ? 22.016 -16.344 3.475 1 98.75 555 PHE A C 1
ATOM 4432 O O . PHE A 1 555 ? 23.141 -15.945 3.193 1 98.75 555 PHE A O 1
ATOM 4439 N N . ILE A 1 556 ? 21.797 -17.156 4.461 1 98.56 556 ILE A N 1
ATOM 4440 C CA . ILE A 1 556 ? 22.859 -17.688 5.309 1 98.56 556 ILE A CA 1
ATOM 4441 C C . ILE A 1 556 ? 23.812 -18.531 4.469 1 98.56 556 ILE A C 1
ATOM 4443 O O . ILE A 1 556 ? 25.031 -18.422 4.617 1 98.56 556 ILE A O 1
ATOM 4447 N N . GLU A 1 557 ? 23.234 -19.359 3.594 1 97.69 557 GLU A N 1
ATOM 4448 C CA . GLU A 1 557 ? 24.062 -20.172 2.703 1 97.69 557 GLU A CA 1
ATOM 4449 C C . GLU A 1 557 ? 24.922 -19.281 1.807 1 97.69 557 GLU A C 1
ATOM 4451 O O . GLU A 1 557 ? 26.078 -19.609 1.546 1 97.69 557 GLU A O 1
ATOM 4456 N N . CYS A 1 558 ? 24.328 -18.203 1.349 1 97.75 558 CYS A N 1
ATOM 4457 C CA . CYS A 1 558 ? 25.078 -17.25 0.533 1 97.75 558 CYS A CA 1
ATOM 4458 C C . CYS A 1 558 ? 26.266 -16.688 1.306 1 97.75 558 CYS A C 1
ATOM 4460 O O . CYS A 1 558 ? 27.375 -16.609 0.778 1 97.75 558 CYS A O 1
ATOM 4462 N N . ILE A 1 559 ? 26.078 -16.312 2.541 1 98 559 ILE A N 1
ATOM 4463 C CA . ILE A 1 559 ? 27.109 -15.719 3.385 1 98 559 ILE A CA 1
ATOM 4464 C C . ILE A 1 559 ? 28.234 -16.719 3.607 1 98 559 ILE A C 1
ATOM 4466 O O . ILE A 1 559 ? 29.406 -16.328 3.723 1 98 559 ILE A O 1
ATOM 4470 N N . GLN A 1 560 ? 27.922 -17.969 3.58 1 96.88 560 GLN A N 1
ATOM 4471 C CA . GLN A 1 560 ? 28.891 -19 3.912 1 96.88 560 GLN A CA 1
ATOM 4472 C C . GLN A 1 560 ? 29.797 -19.312 2.727 1 96.88 560 GLN A C 1
ATOM 4474 O O . GLN A 1 560 ? 30.812 -20 2.875 1 96.88 560 GLN A O 1
ATOM 4479 N N . ASN A 1 561 ? 29.484 -18.781 1.604 1 95.31 561 ASN A N 1
ATOM 4480 C CA . ASN A 1 561 ? 30.406 -18.922 0.483 1 95.31 561 ASN A CA 1
ATOM 4481 C C . ASN A 1 561 ? 31.812 -18.422 0.841 1 95.31 561 ASN A C 1
ATOM 4483 O O . ASN A 1 561 ? 31.984 -17.266 1.206 1 95.31 561 ASN A O 1
ATOM 4487 N N . PRO A 1 562 ? 32.875 -19.188 0.676 1 95.12 562 PRO A N 1
ATOM 4488 C CA . PRO A 1 562 ? 34.219 -18.812 1.107 1 95.12 562 PRO A CA 1
ATOM 4489 C C . PRO A 1 562 ? 34.875 -17.781 0.184 1 95.12 562 PRO A C 1
ATOM 4491 O O . PRO A 1 562 ? 35.906 -17.188 0.533 1 95.12 562 PRO A O 1
ATOM 4494 N N . LEU A 1 563 ? 34.281 -17.5 -0.876 1 93.75 563 LEU A N 1
ATOM 4495 C CA . LEU A 1 563 ? 34.875 -16.625 -1.869 1 93.75 563 LEU A CA 1
ATOM 4496 C C . LEU A 1 563 ? 34.656 -15.156 -1.499 1 93.75 563 LEU A C 1
ATOM 4498 O O . LEU A 1 563 ? 35.312 -14.266 -2.057 1 93.75 563 LEU A O 1
ATOM 4502 N N . TRP A 1 564 ? 33.781 -14.906 -0.491 1 96.94 564 TRP A N 1
ATOM 4503 C CA . TRP A 1 564 ? 33.562 -13.523 -0.086 1 96.94 564 TRP A CA 1
ATOM 4504 C C . TRP A 1 564 ? 34.781 -12.922 0.573 1 96.94 564 TRP A C 1
ATOM 4506 O O . TRP A 1 564 ? 35.469 -13.594 1.357 1 96.94 564 TRP A O 1
ATOM 4516 N N . ARG A 1 565 ? 35.094 -11.695 0.228 1 95.56 565 ARG A N 1
ATOM 4517 C CA . ARG A 1 565 ? 36.031 -10.93 1.039 1 95.56 565 ARG A CA 1
ATOM 4518 C C . ARG A 1 565 ? 35.469 -10.648 2.426 1 95.56 565 ARG A C 1
ATOM 4520 O O . ARG A 1 565 ? 34.25 -10.617 2.607 1 95.56 565 ARG A O 1
ATOM 4527 N N . SER A 1 566 ? 36.312 -10.43 3.369 1 97 566 SER A N 1
ATOM 4528 C CA . SER A 1 566 ? 35.906 -10.25 4.754 1 97 566 SER A CA 1
ATOM 4529 C C . SER A 1 566 ? 34.906 -9.094 4.887 1 97 566 SER A C 1
ATOM 4531 O O . SER A 1 566 ? 33.906 -9.203 5.605 1 97 566 SER A O 1
ATOM 4533 N N . GLU A 1 567 ? 35.188 -7.961 4.234 1 97.44 567 GLU A N 1
ATOM 4534 C CA . GLU A 1 567 ? 34.312 -6.793 4.316 1 97.44 567 GLU A CA 1
ATOM 4535 C C . GLU A 1 567 ? 32.938 -7.082 3.693 1 97.44 567 GLU A C 1
ATOM 4537 O O . GLU A 1 567 ? 31.906 -6.598 4.18 1 97.44 567 GLU A O 1
ATOM 4542 N N . GLU A 1 568 ? 32.938 -7.832 2.596 1 98.12 568 GLU A N 1
ATOM 4543 C CA . GLU A 1 568 ? 31.703 -8.211 1.95 1 98.12 568 GLU A CA 1
ATOM 4544 C C . GLU A 1 568 ? 30.875 -9.133 2.848 1 98.12 568 GLU A C 1
ATOM 4546 O O . GLU A 1 568 ? 29.672 -8.93 3.01 1 98.12 568 GLU A O 1
ATOM 4551 N N . ARG A 1 569 ? 31.5 -10.133 3.43 1 98.12 569 ARG A N 1
ATOM 4552 C CA . ARG A 1 569 ? 30.828 -11.07 4.332 1 98.12 569 ARG A CA 1
ATOM 4553 C C . ARG A 1 569 ? 30.234 -10.336 5.527 1 98.12 569 ARG A C 1
ATOM 4555 O O . ARG A 1 569 ? 29.109 -10.633 5.945 1 98.12 569 ARG A O 1
ATOM 4562 N N . ASN A 1 570 ? 31.031 -9.414 6.027 1 98.06 570 ASN A N 1
ATOM 4563 C CA . ASN A 1 570 ? 30.594 -8.664 7.199 1 98.06 570 ASN A CA 1
ATOM 4564 C C . ASN A 1 570 ? 29.312 -7.879 6.91 1 98.06 570 ASN A C 1
ATOM 4566 O O . ASN A 1 570 ? 28.375 -7.898 7.711 1 98.06 570 ASN A O 1
ATOM 4570 N N . ILE A 1 571 ? 29.281 -7.164 5.797 1 98.44 571 ILE A N 1
ATOM 4571 C CA . ILE A 1 571 ? 28.125 -6.328 5.484 1 98.44 571 ILE A CA 1
ATOM 4572 C C . ILE A 1 571 ? 26.922 -7.211 5.152 1 98.44 571 ILE A C 1
ATOM 4574 O O . ILE A 1 571 ? 25.797 -6.898 5.523 1 98.44 571 ILE A O 1
ATOM 4578 N N . LEU A 1 572 ? 27.078 -8.297 4.438 1 98.81 572 LEU A N 1
ATOM 4579 C CA . LEU A 1 572 ? 26 -9.227 4.133 1 98.81 572 LEU A CA 1
ATOM 4580 C C . LEU A 1 572 ? 25.453 -9.859 5.41 1 98.81 572 LEU A C 1
ATOM 4582 O O . LEU A 1 572 ? 24.25 -10.086 5.527 1 98.81 572 LEU A O 1
ATOM 4586 N N . THR A 1 573 ? 26.344 -10.148 6.348 1 98.81 573 THR A N 1
ATOM 4587 C CA . THR A 1 573 ? 25.922 -10.719 7.629 1 98.81 573 THR A CA 1
ATOM 4588 C C . THR A 1 573 ? 25.031 -9.75 8.391 1 98.81 573 THR A C 1
ATOM 4590 O O . THR A 1 573 ? 24.016 -10.148 8.969 1 98.81 573 THR A O 1
ATOM 4593 N N . LYS A 1 574 ? 25.422 -8.453 8.422 1 98.81 574 LYS A N 1
ATOM 4594 C CA . LYS A 1 574 ? 24.609 -7.441 9.078 1 98.81 574 LYS A CA 1
ATOM 4595 C C . LYS A 1 574 ? 23.219 -7.375 8.461 1 98.81 574 LYS A C 1
ATOM 4597 O O . LYS A 1 574 ? 22.219 -7.273 9.172 1 98.81 574 LYS A O 1
ATOM 4602 N N . LEU A 1 575 ? 23.156 -7.426 7.121 1 98.94 575 LEU A N 1
ATOM 4603 C CA . LEU A 1 575 ? 21.875 -7.387 6.414 1 98.94 575 LEU A CA 1
ATOM 4604 C C . LEU A 1 575 ? 21.047 -8.617 6.734 1 98.94 575 LEU A C 1
ATOM 4606 O O . LEU A 1 575 ? 19.828 -8.516 6.953 1 98.94 575 LEU A O 1
ATOM 4610 N N . CYS A 1 576 ? 21.641 -9.781 6.754 1 98.94 576 CYS A N 1
ATOM 4611 C CA . CYS A 1 576 ? 20.953 -11.016 7.074 1 98.94 576 CYS A CA 1
ATOM 4612 C C . CYS A 1 576 ? 20.391 -10.984 8.492 1 98.94 576 CYS A C 1
ATOM 4614 O O . CYS A 1 576 ? 19.25 -11.383 8.734 1 98.94 576 CYS A O 1
ATOM 4616 N N . SER A 1 577 ? 21.25 -10.484 9.414 1 98.94 577 SER A N 1
ATOM 4617 C CA . SER A 1 577 ? 20.828 -10.359 10.805 1 98.94 577 SER A CA 1
ATOM 4618 C C . SER A 1 577 ? 19.625 -9.422 10.938 1 98.94 577 SER A C 1
ATOM 4620 O O . SER A 1 577 ? 18.688 -9.719 11.672 1 98.94 577 SER A O 1
ATOM 4622 N N . LEU A 1 578 ? 19.703 -8.305 10.266 1 98.94 578 LEU A N 1
ATOM 4623 C CA . LEU A 1 578 ? 18.609 -7.352 10.336 1 98.94 578 LEU A CA 1
ATOM 4624 C C . LEU A 1 578 ? 17.328 -7.957 9.758 1 98.94 578 LEU A C 1
ATOM 4626 O O . LEU A 1 578 ? 16.25 -7.777 10.32 1 98.94 578 LEU A O 1
ATOM 4630 N N . TYR A 1 579 ? 17.453 -8.695 8.609 1 98.88 579 TYR A N 1
ATOM 4631 C CA . TYR A 1 579 ? 16.312 -9.359 8.008 1 98.88 579 TYR A CA 1
ATOM 4632 C C . TYR A 1 579 ? 15.633 -10.297 9 1 98.88 579 TYR A C 1
ATOM 4634 O O . TYR A 1 579 ? 14.422 -10.219 9.219 1 98.88 579 TYR A O 1
ATOM 4642 N N . GLY A 1 580 ? 16.422 -11.164 9.648 1 98.88 580 GLY A N 1
ATOM 4643 C CA . GLY A 1 580 ? 15.883 -12.125 10.602 1 98.88 580 GLY A CA 1
ATOM 4644 C C . GLY A 1 580 ? 15.312 -11.477 11.844 1 98.88 580 GLY A C 1
ATOM 4645 O O . GLY A 1 580 ? 14.219 -11.836 12.297 1 98.88 580 GLY A O 1
ATOM 4646 N N . ALA A 1 581 ? 16.031 -10.469 12.391 1 98.88 581 ALA A N 1
ATOM 4647 C CA . ALA A 1 581 ? 15.641 -9.828 13.648 1 98.88 581 ALA A CA 1
ATOM 4648 C C . ALA A 1 581 ? 14.297 -9.117 13.5 1 98.88 581 ALA A C 1
ATOM 4650 O O . ALA A 1 581 ? 13.461 -9.156 14.414 1 98.88 581 ALA A O 1
ATOM 4651 N N . VAL A 1 582 ? 14.109 -8.508 12.383 1 98.75 582 VAL A N 1
ATOM 4652 C CA . VAL A 1 582 ? 12.883 -7.746 12.148 1 98.75 582 VAL A CA 1
ATOM 4653 C C . VAL A 1 582 ? 11.695 -8.695 12.086 1 98.75 582 VAL A C 1
ATOM 4655 O O . VAL A 1 582 ? 10.625 -8.398 12.625 1 98.75 582 VAL A O 1
ATOM 4658 N N . ILE A 1 583 ? 11.836 -9.812 11.445 1 98.56 583 ILE A N 1
ATOM 4659 C CA . ILE A 1 583 ? 10.766 -10.797 11.32 1 98.56 583 ILE A CA 1
ATOM 4660 C C . ILE A 1 583 ? 10.43 -11.367 12.703 1 98.56 583 ILE A C 1
ATOM 4662 O O . ILE A 1 583 ? 9.258 -11.469 13.07 1 98.56 583 ILE A O 1
ATOM 4666 N N . LEU A 1 584 ? 11.469 -11.703 13.445 1 98.69 584 LEU A N 1
ATOM 4667 C CA . LEU A 1 584 ? 11.266 -12.312 14.758 1 98.69 584 LEU A CA 1
ATOM 4668 C C . LEU A 1 584 ? 10.633 -11.32 15.727 1 98.69 584 LEU A C 1
ATOM 4670 O O . LEU A 1 584 ? 9.812 -11.695 16.562 1 98.69 584 LEU A O 1
ATOM 4674 N N . GLU A 1 585 ? 11.062 -10.039 15.648 1 98.69 585 GLU A N 1
ATOM 4675 C CA . GLU A 1 585 ? 10.5 -9.008 16.516 1 98.69 585 GLU A CA 1
ATOM 4676 C C . GLU A 1 585 ? 8.984 -8.914 16.344 1 98.69 585 GLU A C 1
ATOM 4678 O O . GLU A 1 585 ? 8.258 -8.734 17.312 1 98.69 585 GLU A O 1
ATOM 4683 N N . LYS A 1 586 ? 8.516 -9.133 15.203 1 97.94 586 LYS A N 1
ATOM 4684 C CA . LYS A 1 586 ? 7.09 -9.039 14.906 1 97.94 586 LYS A CA 1
ATOM 4685 C C . LYS A 1 586 ? 6.336 -10.25 15.438 1 97.94 586 LYS A C 1
ATOM 4687 O O . LYS A 1 586 ? 5.105 -10.242 15.508 1 97.94 586 LYS A O 1
ATOM 4692 N N . ARG A 1 587 ? 7.023 -11.227 15.844 1 98.38 587 ARG A N 1
ATOM 4693 C CA . ARG A 1 587 ? 6.41 -12.477 16.281 1 98.38 587 ARG A CA 1
ATOM 4694 C C . ARG A 1 587 ? 6.641 -12.703 17.781 1 98.38 587 ARG A C 1
ATOM 4696 O O 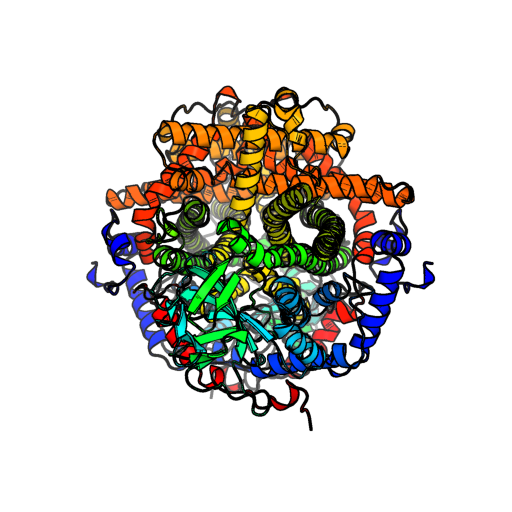. ARG A 1 587 ? 6.504 -13.828 18.266 1 98.38 587 ARG A O 1
ATOM 4703 N N . LEU A 1 588 ? 6.98 -11.664 18.5 1 98.31 588 LEU A N 1
ATOM 4704 C CA . LEU A 1 588 ? 7.277 -11.773 19.922 1 98.31 588 LEU A CA 1
ATOM 4705 C C . LEU A 1 588 ? 6.105 -12.383 20.688 1 98.31 588 LEU A C 1
ATOM 4707 O O . LEU A 1 588 ? 6.305 -13.18 21.609 1 98.31 588 LEU A O 1
ATOM 4711 N N . GLY A 1 589 ? 4.836 -11.992 20.281 1 97.81 589 GLY A N 1
ATOM 4712 C CA . GLY A 1 589 ? 3.666 -12.57 20.938 1 97.81 589 GLY A CA 1
ATOM 4713 C C . GLY A 1 589 ? 3.637 -14.086 20.859 1 97.81 589 GLY A C 1
ATOM 4714 O O . GLY A 1 589 ? 3.254 -14.742 21.828 1 97.81 589 GLY A O 1
ATOM 4715 N N . ASP A 1 590 ? 4.086 -14.641 19.797 1 98 590 ASP A N 1
ATOM 4716 C CA . ASP A 1 590 ? 4.102 -16.078 19.578 1 98 590 ASP A CA 1
ATOM 4717 C C . ASP A 1 590 ? 5.188 -16.75 20.422 1 98 590 ASP A C 1
ATOM 4719 O O . ASP A 1 590 ? 4.98 -17.844 20.953 1 98 590 ASP A O 1
ATOM 4723 N N . PHE A 1 591 ? 6.367 -16.141 20.5 1 98.19 591 PHE A N 1
ATOM 4724 C CA . PHE A 1 591 ? 7.469 -16.672 21.281 1 98.19 591 PHE A CA 1
ATOM 4725 C C . PHE A 1 591 ? 7.094 -16.766 22.75 1 98.19 591 PHE A C 1
ATOM 4727 O O . PHE A 1 591 ? 7.402 -17.75 23.422 1 98.19 591 PHE A O 1
ATOM 4734 N N . TYR A 1 592 ? 6.422 -15.672 23.219 1 97.06 592 TYR A N 1
ATOM 4735 C CA . TYR A 1 592 ? 6.035 -15.633 24.625 1 97.06 592 TYR A CA 1
ATOM 4736 C C . TYR A 1 592 ? 4.867 -16.578 24.891 1 97.06 592 TYR A C 1
ATOM 4738 O O . TYR A 1 592 ? 4.895 -17.344 25.859 1 97.06 592 TYR A O 1
ATOM 4746 N N . ALA A 1 593 ? 3.852 -16.531 24.031 1 96 593 ALA A N 1
ATOM 4747 C CA . ALA A 1 593 ? 2.676 -17.391 24.203 1 96 593 ALA A CA 1
ATOM 4748 C C . ALA A 1 593 ? 3.051 -18.859 24.094 1 96 593 ALA A C 1
ATOM 4750 O O . ALA A 1 593 ? 2.473 -19.703 24.781 1 96 593 ALA A O 1
ATOM 4751 N N . GLY A 1 594 ? 4.047 -19.172 23.188 1 95.81 594 GLY A N 1
ATOM 4752 C CA . GLY A 1 594 ? 4.449 -20.547 22.953 1 95.81 594 GLY A CA 1
ATOM 4753 C C . GLY A 1 594 ? 5.434 -21.062 23.984 1 95.81 594 GLY A C 1
ATOM 4754 O O . GLY A 1 594 ? 5.773 -22.25 23.984 1 95.81 594 GLY A O 1
ATOM 4755 N N . GLY A 1 595 ? 5.93 -20.219 24.828 1 95.69 595 GLY A N 1
ATOM 4756 C CA . GLY A 1 595 ? 6.781 -20.641 25.938 1 95.69 595 GLY A CA 1
ATOM 4757 C C . GLY A 1 595 ? 8.258 -20.656 25.578 1 95.69 595 GLY A C 1
ATOM 4758 O O . GLY A 1 595 ? 9.094 -21.062 26.375 1 95.69 595 GLY A O 1
ATOM 4759 N N . TYR A 1 596 ? 8.562 -20.266 24.344 1 97.56 596 TYR A N 1
ATOM 4760 C CA . TYR A 1 596 ? 9.969 -20.156 23.969 1 97.56 596 TYR A CA 1
ATOM 4761 C C . TYR A 1 596 ? 10.672 -19.094 24.797 1 97.56 596 TYR A C 1
ATOM 4763 O O . TYR A 1 596 ? 11.797 -19.312 25.266 1 97.56 596 TYR A O 1
ATOM 4771 N N . ALA A 1 597 ? 10 -17.906 24.906 1 96.38 597 ALA A N 1
ATOM 4772 C CA . ALA A 1 597 ? 10.508 -16.797 25.719 1 96.38 597 ALA A CA 1
ATOM 4773 C C . ALA A 1 597 ? 9.656 -16.578 26.953 1 96.38 597 ALA A C 1
ATOM 4775 O O . ALA A 1 597 ? 8.5 -17.016 27.016 1 96.38 597 ALA A O 1
ATOM 4776 N N . SER A 1 598 ? 10.234 -16.047 27.984 1 92.81 598 SER A N 1
ATOM 4777 C CA . SER A 1 598 ? 9.547 -15.625 29.203 1 92.81 598 SER A CA 1
ATOM 4778 C C . SER A 1 598 ? 9.828 -14.156 29.5 1 92.81 598 SER A C 1
ATOM 4780 O O . SER A 1 598 ? 10.695 -13.539 28.875 1 92.81 598 SER A O 1
ATOM 4782 N N . THR A 1 599 ? 9.125 -13.617 30.406 1 88.75 599 THR A N 1
ATOM 4783 C CA . THR A 1 599 ? 9.32 -12.219 30.781 1 88.75 599 THR A CA 1
ATOM 4784 C C . THR A 1 599 ? 10.758 -11.984 31.25 1 88.75 599 THR A C 1
ATOM 4786 O O . THR A 1 599 ? 11.297 -10.891 31.078 1 88.75 599 THR A O 1
ATOM 4789 N N . LYS A 1 600 ? 11.336 -13 31.719 1 90.88 600 LYS A N 1
ATOM 4790 C CA . LYS A 1 600 ? 12.68 -12.875 32.281 1 90.88 600 LYS A CA 1
ATOM 4791 C C . LYS A 1 600 ? 13.734 -13 31.172 1 90.88 600 LYS A C 1
ATOM 4793 O O . LYS A 1 600 ? 14.891 -12.641 31.359 1 90.88 600 LYS A O 1
ATOM 4798 N N . SER A 1 601 ? 13.32 -13.555 30.031 1 92.31 601 SER A N 1
ATOM 4799 C CA . SER A 1 601 ? 14.281 -13.805 28.969 1 92.31 601 SER A CA 1
ATOM 4800 C C . SER A 1 601 ? 14.695 -12.508 28.281 1 92.31 601 SER A C 1
ATOM 4802 O O . SER A 1 601 ? 15.766 -12.43 27.672 1 92.31 601 SER A O 1
ATOM 4804 N N . ASN A 1 602 ? 13.906 -11.461 28.266 1 94.81 602 ASN A N 1
ATOM 4805 C CA . ASN A 1 602 ? 14.156 -10.148 27.688 1 94.81 602 ASN A CA 1
ATOM 4806 C C . ASN A 1 602 ? 14.359 -10.234 26.172 1 94.81 602 ASN A C 1
ATOM 4808 O O . ASN A 1 602 ? 15.148 -9.477 25.609 1 94.81 602 ASN A O 1
ATOM 4812 N N . MET A 1 603 ? 13.758 -11.234 25.562 1 97.5 603 MET A N 1
ATOM 4813 C CA . MET A 1 603 ? 13.906 -11.422 24.109 1 97.5 603 MET A CA 1
ATOM 4814 C C . MET A 1 603 ? 13.5 -10.164 23.359 1 97.5 603 MET A C 1
ATOM 4816 O O . MET A 1 603 ? 14.148 -9.781 22.391 1 97.5 603 MET A O 1
ATOM 4820 N N . ASP A 1 604 ? 12.383 -9.5 23.844 1 97.75 604 ASP A N 1
ATOM 4821 C CA . ASP A 1 604 ? 11.883 -8.289 23.188 1 97.75 604 ASP A CA 1
ATOM 4822 C C . ASP A 1 604 ? 12.922 -7.172 23.234 1 97.75 604 ASP A C 1
ATOM 4824 O O . ASP A 1 604 ? 13.227 -6.566 22.203 1 97.75 604 ASP A O 1
ATOM 4828 N N . SER A 1 605 ? 13.539 -6.941 24.359 1 97.44 605 SER A N 1
ATOM 4829 C CA . SER A 1 605 ? 14.523 -5.871 24.531 1 97.44 605 SER A CA 1
ATOM 4830 C C . SER A 1 605 ? 15.773 -6.137 23.703 1 97.44 605 SER A C 1
ATOM 4832 O O . SER A 1 605 ? 16.328 -5.219 23.094 1 97.44 605 SER A O 1
ATOM 4834 N N . LEU A 1 606 ? 16.234 -7.387 23.703 1 98.25 606 LEU A N 1
ATOM 4835 C CA . LEU A 1 606 ? 17.453 -7.75 22.984 1 98.25 606 LEU A CA 1
ATOM 4836 C C . LEU A 1 606 ? 17.25 -7.566 21.484 1 98.25 606 LEU A C 1
ATOM 4838 O O . LEU A 1 606 ? 18.109 -6.988 20.797 1 98.25 606 LEU A O 1
ATOM 4842 N N . LEU A 1 607 ? 16.141 -8.047 20.906 1 98.62 607 LEU A N 1
ATOM 4843 C CA . LEU A 1 607 ? 15.867 -7.91 19.484 1 98.62 607 LEU A CA 1
ATOM 4844 C C . LEU A 1 607 ? 15.719 -6.441 19.094 1 98.62 607 LEU A C 1
ATOM 4846 O O . LEU A 1 607 ? 16.297 -6.004 18.094 1 98.62 607 LEU A O 1
ATOM 4850 N N . ARG A 1 608 ? 14.969 -5.703 19.875 1 98.56 608 ARG A N 1
ATOM 4851 C CA . ARG A 1 608 ? 14.688 -4.312 19.547 1 98.56 608 ARG A CA 1
ATOM 4852 C C . ARG A 1 608 ? 15.945 -3.461 19.641 1 98.56 608 ARG A C 1
ATOM 4854 O O . ARG A 1 608 ? 16.203 -2.633 18.766 1 98.56 608 ARG A O 1
ATOM 4861 N N . GLU A 1 609 ? 16.719 -3.674 20.688 1 98.38 609 GLU A N 1
ATOM 4862 C CA . GLU A 1 609 ? 18 -2.986 20.797 1 98.38 609 GLU A CA 1
ATOM 4863 C C . GLU A 1 609 ? 18.938 -3.361 19.641 1 98.38 609 GLU A C 1
ATOM 4865 O O . GLU A 1 609 ? 19.609 -2.498 19.078 1 98.38 609 GLU A O 1
ATOM 4870 N N . GLY A 1 610 ? 18.984 -4.672 19.344 1 98.81 610 GLY A N 1
ATOM 4871 C CA . GLY A 1 610 ? 19.797 -5.133 18.234 1 98.81 610 GLY A CA 1
ATOM 4872 C C . GLY A 1 610 ? 19.406 -4.508 16.906 1 98.81 610 GLY A C 1
ATOM 4873 O O . GLY A 1 610 ? 20.281 -4.141 16.109 1 98.81 610 GLY A O 1
ATOM 4874 N N . ILE A 1 611 ? 18.141 -4.383 16.625 1 98.88 611 ILE A N 1
ATOM 4875 C CA . ILE A 1 611 ? 17.641 -3.781 15.398 1 98.88 611 ILE A CA 1
ATOM 4876 C C . ILE A 1 611 ? 18.094 -2.324 15.32 1 98.88 611 ILE A C 1
ATOM 4878 O O . ILE A 1 611 ? 18.562 -1.867 14.273 1 98.88 611 ILE A O 1
ATOM 4882 N N . ILE A 1 612 ? 17.969 -1.586 16.406 1 98.62 612 ILE A N 1
ATOM 4883 C CA . ILE A 1 612 ? 18.359 -0.182 16.438 1 98.62 612 ILE A CA 1
ATOM 4884 C C . ILE A 1 612 ? 19.859 -0.057 16.172 1 98.62 612 ILE A C 1
ATOM 4886 O O . ILE A 1 612 ? 20.297 0.807 15.398 1 98.62 612 ILE A O 1
ATOM 4890 N N . ILE A 1 613 ? 20.625 -0.971 16.75 1 98.56 613 ILE A N 1
ATOM 4891 C CA . ILE A 1 613 ? 22.078 -0.946 16.594 1 98.56 613 ILE A CA 1
ATOM 4892 C C . ILE A 1 613 ? 22.438 -1.228 15.141 1 98.56 613 ILE A C 1
ATOM 4894 O O . ILE A 1 613 ? 23.266 -0.517 14.555 1 98.56 613 ILE A O 1
ATOM 4898 N N . LEU A 1 614 ? 21.828 -2.248 14.562 1 98.81 614 LEU A N 1
ATOM 4899 C CA . LEU A 1 614 ? 22.109 -2.602 13.18 1 98.81 614 LEU A CA 1
ATOM 4900 C C . LEU A 1 614 ? 21.734 -1.463 12.234 1 98.81 614 LEU A C 1
ATOM 4902 O O . LEU A 1 614 ? 22.469 -1.164 11.289 1 98.81 614 LEU A O 1
ATOM 4906 N N . CYS A 1 615 ? 20.594 -0.844 12.492 1 98.81 615 CYS A N 1
ATOM 4907 C CA . CYS A 1 615 ? 20.172 0.275 11.664 1 98.81 615 CYS A CA 1
ATOM 4908 C C . CYS A 1 615 ? 21.172 1.426 11.742 1 98.81 615 CYS A C 1
ATOM 4910 O O . CYS A 1 615 ? 21.5 2.031 10.727 1 98.81 615 CYS A O 1
ATOM 4912 N N . LYS A 1 616 ? 21.609 1.691 12.914 1 98.31 616 LYS A N 1
ATOM 4913 C CA . LYS A 1 616 ? 22.594 2.758 13.094 1 98.31 616 LYS A CA 1
ATOM 4914 C C . LYS A 1 616 ? 23.891 2.443 12.344 1 98.31 616 LYS A C 1
ATOM 4916 O O . LYS A 1 616 ? 24.469 3.318 11.703 1 98.31 616 LYS A O 1
ATOM 4921 N N . GLN A 1 617 ? 24.297 1.205 12.391 1 98.25 617 GLN A N 1
ATOM 4922 C CA . GLN A 1 617 ? 25.516 0.788 11.727 1 98.25 617 GLN A CA 1
ATOM 4923 C C . GLN A 1 617 ? 25.391 0.882 10.203 1 98.25 617 GLN A C 1
ATOM 4925 O O . GLN A 1 617 ? 26.359 1.147 9.508 1 98.25 617 GLN A O 1
ATOM 4930 N N . LEU A 1 618 ? 24.219 0.775 9.695 1 98.69 618 LEU A N 1
ATOM 4931 C CA . LEU A 1 618 ? 23.984 0.704 8.258 1 98.69 618 LEU A CA 1
ATOM 4932 C C . LEU A 1 618 ? 23.938 2.1 7.645 1 98.69 618 LEU A C 1
ATOM 4934 O O . LEU A 1 618 ? 24.016 2.248 6.422 1 98.69 618 LEU A O 1
ATOM 4938 N N . VAL A 1 619 ? 23.859 3.156 8.445 1 98.5 619 VAL A N 1
ATOM 4939 C CA . VAL A 1 619 ? 23.781 4.523 7.938 1 98.5 619 VAL A CA 1
ATOM 4940 C C . VAL A 1 619 ? 24.984 4.805 7.039 1 98.5 619 VAL A C 1
ATOM 4942 O O . VAL A 1 619 ? 24.828 5.375 5.953 1 98.5 619 VAL A O 1
ATOM 4945 N N . ARG A 1 620 ? 26.156 4.328 7.469 1 97.31 620 ARG A N 1
ATOM 4946 C CA . ARG A 1 620 ? 27.391 4.641 6.75 1 97.31 620 ARG A CA 1
ATOM 4947 C C . ARG A 1 620 ? 27.578 3.721 5.547 1 97.31 620 ARG A C 1
ATOM 4949 O O . ARG A 1 620 ? 28.438 3.957 4.699 1 97.31 620 ARG A O 1
ATOM 4956 N N . GLU A 1 621 ? 26.719 2.67 5.465 1 98.62 621 GLU A N 1
ATOM 4957 C CA . GLU A 1 621 ? 26.891 1.657 4.426 1 98.62 621 GLU A CA 1
ATOM 4958 C C . GLU A 1 621 ? 25.797 1.761 3.373 1 98.62 621 GLU A C 1
ATOM 4960 O O . GLU A 1 621 ? 25.938 1.234 2.268 1 98.62 621 GLU A O 1
ATOM 4965 N N . ALA A 1 622 ? 24.672 2.412 3.688 1 98.81 622 ALA A N 1
ATOM 4966 C CA . ALA A 1 622 ? 23.391 2.279 2.973 1 98.81 622 ALA A CA 1
ATOM 4967 C C . ALA A 1 622 ? 23.516 2.781 1.537 1 98.81 622 ALA A C 1
ATOM 4969 O O . ALA A 1 622 ? 23.031 2.143 0.605 1 98.81 622 ALA A O 1
ATOM 4970 N N . VAL A 1 623 ? 24.172 3.936 1.289 1 98.88 623 VAL A N 1
ATOM 4971 C CA . VAL A 1 623 ? 24.297 4.508 -0.049 1 98.88 623 VAL A CA 1
ATOM 4972 C C . VAL A 1 623 ? 25.109 3.572 -0.943 1 98.88 623 VAL A C 1
ATOM 4974 O O . VAL A 1 623 ? 24.719 3.303 -2.082 1 98.88 623 VAL A O 1
ATOM 4977 N N . ALA A 1 624 ? 26.203 3.049 -0.408 1 98.81 624 ALA A N 1
ATOM 4978 C CA . ALA A 1 624 ? 27.016 2.111 -1.179 1 98.81 624 ALA A CA 1
ATOM 4979 C C . ALA A 1 624 ? 26.234 0.824 -1.465 1 98.81 624 ALA A C 1
ATOM 4981 O O . ALA A 1 624 ? 26.375 0.24 -2.543 1 98.81 624 ALA A O 1
ATOM 4982 N N . LEU A 1 625 ? 25.469 0.37 -0.484 1 98.94 625 LEU A N 1
ATOM 4983 C CA . LEU A 1 625 ? 24.688 -0.856 -0.646 1 98.94 625 LEU A CA 1
ATOM 4984 C C . LEU A 1 625 ? 23.656 -0.703 -1.754 1 98.94 625 LEU A C 1
ATOM 4986 O O . LEU A 1 625 ? 23.406 -1.643 -2.514 1 98.94 625 LEU A O 1
ATOM 4990 N N . VAL A 1 626 ? 23.016 0.465 -1.878 1 98.88 626 VAL A N 1
ATOM 4991 C CA . VAL A 1 626 ? 22.031 0.624 -2.947 1 98.88 626 VAL A CA 1
ATOM 4992 C C . VAL A 1 626 ? 22.75 0.861 -4.273 1 98.88 626 VAL A C 1
ATOM 4994 O O . VAL A 1 626 ? 22.203 0.575 -5.344 1 98.88 626 VAL A O 1
ATOM 4997 N N . ASP A 1 627 ? 23.969 1.4 -4.258 1 98.62 627 ASP A N 1
ATOM 4998 C CA . ASP A 1 627 ? 24.75 1.518 -5.492 1 98.62 627 ASP A CA 1
ATOM 4999 C C . ASP A 1 627 ? 25.016 0.145 -6.098 1 98.62 627 ASP A C 1
ATOM 5001 O O . ASP A 1 627 ? 25.109 0.006 -7.32 1 98.62 627 ASP A O 1
ATOM 5005 N N . VAL A 1 628 ? 25.141 -0.873 -5.227 1 98.5 628 VAL A N 1
ATOM 5006 C CA . VAL A 1 628 ? 25.312 -2.25 -5.68 1 98.5 628 VAL A CA 1
ATOM 5007 C C . VAL A 1 628 ? 24.094 -2.686 -6.484 1 98.5 628 VAL A C 1
ATOM 5009 O O . VAL A 1 628 ? 24.219 -3.373 -7.5 1 98.5 628 VAL A O 1
ATOM 5012 N N . LEU A 1 629 ? 22.906 -2.295 -6.074 1 98.19 629 LEU A N 1
ATOM 5013 C CA . LEU A 1 629 ? 21.625 -2.754 -6.621 1 98.19 629 LEU A CA 1
ATOM 5014 C C . LEU A 1 629 ? 21.234 -1.918 -7.832 1 98.19 629 LEU A C 1
ATOM 5016 O O . LEU A 1 629 ? 20.484 -2.387 -8.695 1 98.19 629 LEU A O 1
ATOM 5020 N N . ALA A 1 630 ? 21.688 -0.731 -7.996 1 97.88 630 ALA A N 1
ATOM 5021 C CA . ALA A 1 630 ? 21.109 0.317 -8.836 1 97.88 630 ALA A CA 1
ATOM 5022 C C . ALA A 1 630 ? 21.422 0.073 -10.312 1 97.88 630 ALA A C 1
ATOM 5024 O O . ALA A 1 630 ? 22.562 -0.257 -10.664 1 97.88 630 ALA A O 1
ATOM 5025 N N . PRO A 1 631 ? 20.438 0.25 -11.203 1 96.94 631 PRO A N 1
ATOM 5026 C CA . PRO A 1 631 ? 20.75 0.428 -12.625 1 96.94 631 PRO A CA 1
ATOM 5027 C C . PRO A 1 631 ? 21.266 1.826 -12.945 1 96.94 631 PRO A C 1
ATOM 5029 O O . PRO A 1 631 ? 21.312 2.691 -12.062 1 96.94 631 PRO A O 1
ATOM 5032 N N . PRO A 1 632 ? 21.734 2.031 -14.195 1 97 632 PRO A N 1
ATOM 5033 C CA . PRO A 1 632 ? 22.094 3.396 -14.57 1 97 632 PRO A CA 1
ATOM 5034 C C . PRO A 1 632 ? 20.953 4.383 -14.43 1 97 632 PRO A C 1
ATOM 5036 O O . PRO A 1 632 ? 19.781 3.988 -14.492 1 97 632 PRO A O 1
ATOM 5039 N N . ASP A 1 633 ? 21.297 5.648 -14.305 1 97.25 633 ASP A N 1
ATOM 5040 C CA . ASP A 1 633 ? 20.312 6.684 -13.977 1 97.25 633 ASP A CA 1
ATOM 5041 C C . ASP A 1 633 ? 19.234 6.77 -15.047 1 97.25 633 ASP A C 1
ATOM 5043 O O . ASP A 1 633 ? 18.062 7.062 -14.742 1 97.25 633 ASP A O 1
ATOM 5047 N N . PHE A 1 634 ? 19.641 6.562 -16.312 1 95.88 634 PHE A N 1
ATOM 5048 C CA . PHE A 1 634 ? 18.641 6.68 -17.375 1 95.88 634 PHE A CA 1
ATOM 5049 C C . PHE A 1 634 ? 17.625 5.543 -17.281 1 95.88 634 PHE A C 1
ATOM 5051 O O . PHE A 1 634 ? 16.516 5.648 -17.812 1 95.88 634 PHE A O 1
ATOM 5058 N N . ILE A 1 635 ? 17.984 4.402 -16.594 1 96.62 635 ILE A N 1
ATOM 5059 C CA . ILE A 1 635 ? 17.062 3.301 -16.312 1 96.62 635 ILE A CA 1
ATOM 5060 C C . ILE A 1 635 ? 16.297 3.576 -15.023 1 96.62 635 ILE A C 1
ATOM 5062 O O . ILE A 1 635 ? 15.102 3.316 -14.938 1 96.62 635 ILE A O 1
ATOM 5066 N N . LEU A 1 636 ? 17.031 4.074 -14.055 1 97.5 636 LEU A N 1
ATOM 5067 C CA . LEU A 1 636 ? 16.406 4.422 -12.781 1 97.5 636 LEU A CA 1
ATOM 5068 C C . LEU A 1 636 ? 15.281 5.43 -12.977 1 97.5 636 LEU A C 1
ATOM 5070 O O . LEU A 1 636 ? 14.227 5.32 -12.352 1 97.5 636 LEU A O 1
ATOM 5074 N N . LYS A 1 637 ? 15.516 6.453 -13.766 1 96.44 637 LYS A N 1
ATOM 5075 C CA . LYS A 1 637 ? 14.539 7.426 -14.258 1 96.44 637 LYS A CA 1
ATOM 5076 C C . LYS A 1 637 ? 13.836 8.133 -13.109 1 96.44 637 LYS A C 1
ATOM 5078 O O . LYS A 1 637 ? 12.609 8.195 -13.062 1 96.44 637 LYS A O 1
ATOM 5083 N N . SER A 1 638 ? 14.586 8.672 -12.156 1 98.44 638 SER A N 1
ATOM 5084 C CA . SER A 1 638 ? 14.047 9.414 -11.023 1 98.44 638 SER A CA 1
ATOM 5085 C C . SER A 1 638 ? 15.008 10.516 -10.578 1 98.44 638 SER A C 1
ATOM 5087 O O . SER A 1 638 ? 16.125 10.242 -10.141 1 98.44 638 SER A O 1
ATOM 5089 N N . PRO A 1 639 ? 14.547 11.781 -10.641 1 98.44 639 PRO A N 1
ATOM 5090 C CA . PRO A 1 639 ? 15.383 12.875 -10.164 1 98.44 639 PRO A CA 1
ATOM 5091 C C . PRO A 1 639 ? 15.773 12.727 -8.695 1 98.44 639 PRO A C 1
ATOM 5093 O O . PRO A 1 639 ? 16.781 13.289 -8.25 1 98.44 639 PRO A O 1
ATOM 5096 N N . LEU A 1 640 ? 14.992 11.922 -7.949 1 98.69 640 LEU A N 1
ATOM 5097 C CA . LEU A 1 640 ? 15.234 11.781 -6.516 1 98.69 640 LEU A CA 1
ATOM 5098 C C . LEU A 1 640 ? 16.359 10.789 -6.254 1 98.69 640 LEU A C 1
ATOM 5100 O O . LEU A 1 640 ? 16.984 10.812 -5.188 1 98.69 640 LEU A O 1
ATOM 5104 N N . GLY A 1 641 ? 16.625 9.906 -7.227 1 98.69 641 GLY A N 1
ATOM 5105 C CA . GLY A 1 641 ? 17.484 8.781 -6.934 1 98.69 641 GLY A CA 1
ATOM 5106 C C . GLY A 1 641 ? 18.734 8.734 -7.809 1 98.69 641 GLY A C 1
ATOM 5107 O O . GLY A 1 641 ? 19.438 7.727 -7.84 1 98.69 641 GLY A O 1
ATOM 5108 N N . MET A 1 642 ? 19.031 9.797 -8.586 1 98.62 642 MET A N 1
ATOM 5109 C CA . MET A 1 642 ? 20.188 9.781 -9.477 1 98.62 642 MET A CA 1
ATOM 5110 C C . MET A 1 642 ? 21.484 9.672 -8.68 1 98.62 642 MET A C 1
ATOM 5112 O O . MET A 1 642 ? 21.578 10.156 -7.551 1 98.62 642 MET A O 1
ATOM 5116 N N . ALA A 1 643 ? 22.5 9.148 -9.289 1 98.56 643 ALA A N 1
ATOM 5117 C CA . ALA A 1 643 ? 23.719 8.719 -8.602 1 98.56 643 ALA A CA 1
ATOM 5118 C C . ALA A 1 643 ? 24.547 9.922 -8.148 1 98.56 643 ALA A C 1
ATOM 5120 O O . ALA A 1 643 ? 25.328 9.82 -7.199 1 98.56 643 ALA A O 1
ATOM 5121 N N . ASP A 1 644 ? 24.406 11.055 -8.789 1 98.38 644 ASP A N 1
ATOM 5122 C CA . ASP A 1 644 ? 25.203 12.219 -8.406 1 98.38 644 ASP A CA 1
ATOM 5123 C C . ASP A 1 644 ? 24.625 12.883 -7.156 1 98.38 644 ASP A C 1
ATOM 5125 O O . ASP A 1 644 ? 25.297 13.727 -6.539 1 98.38 644 ASP A O 1
ATOM 5129 N N . GLY A 1 645 ? 23.391 12.602 -6.77 1 98.31 645 GLY A N 1
ATOM 5130 C CA . GLY A 1 645 ? 22.781 13.117 -5.555 1 98.31 645 GLY A CA 1
ATOM 5131 C C . GLY A 1 645 ? 22.328 14.555 -5.68 1 98.31 645 GLY A C 1
ATOM 5132 O O . GLY A 1 645 ? 22 15.203 -4.68 1 98.31 645 GLY A O 1
ATOM 5133 N N . GLN A 1 646 ? 22.328 15.102 -6.879 1 98.38 646 GLN A N 1
ATOM 5134 C CA . GLN A 1 646 ? 21.891 16.484 -7.074 1 98.38 646 GLN A CA 1
ATOM 5135 C C . GLN A 1 646 ? 20.375 16.562 -7.25 1 98.38 646 GLN A C 1
ATOM 5137 O O . GLN A 1 646 ? 19.891 16.969 -8.305 1 98.38 646 GLN A O 1
ATOM 5142 N N . VAL A 1 647 ? 19.672 16.297 -6.23 1 98.06 647 VAL A N 1
ATOM 5143 C CA . VAL A 1 647 ? 18.234 16.062 -6.234 1 98.06 647 VAL A CA 1
ATOM 5144 C C . VAL A 1 647 ? 17.516 17.328 -6.676 1 98.06 647 VAL A C 1
ATOM 5146 O O . VAL A 1 647 ? 16.672 17.281 -7.586 1 98.06 647 VAL A O 1
ATOM 5149 N N . TYR A 1 648 ? 17.828 18.469 -6.117 1 97.62 648 TYR A N 1
ATOM 5150 C CA . TYR A 1 648 ? 17.094 19.703 -6.375 1 97.62 648 TYR A CA 1
ATOM 5151 C C . TYR A 1 648 ? 17.359 20.203 -7.785 1 97.62 648 TYR A C 1
ATOM 5153 O O . TYR A 1 648 ? 16.469 20.734 -8.445 1 97.62 648 TYR A O 1
ATOM 5161 N N . LYS A 1 649 ? 18.594 20.016 -8.203 1 97.94 649 LYS A N 1
ATOM 5162 C CA . LYS A 1 649 ? 18.922 20.344 -9.586 1 97.94 649 LYS A CA 1
ATOM 5163 C C . LYS A 1 649 ? 18.078 19.531 -10.562 1 97.94 649 LYS A C 1
ATOM 5165 O O . LYS A 1 649 ? 17.516 20.094 -11.508 1 97.94 649 LYS A O 1
ATOM 5170 N N . HIS A 1 650 ? 18 18.281 -10.336 1 98.12 650 HIS A N 1
ATOM 5171 C CA . HIS A 1 650 ? 17.297 17.391 -11.25 1 98.12 650 HIS A CA 1
ATOM 5172 C C . HIS A 1 650 ? 15.781 17.625 -11.18 1 98.12 650 HIS A C 1
ATOM 5174 O O . HIS A 1 650 ? 15.094 17.531 -12.203 1 98.12 650 HIS A O 1
ATOM 5180 N N . ILE A 1 651 ? 15.227 17.906 -9.992 1 98.06 651 ILE A N 1
ATOM 5181 C CA . ILE A 1 651 ? 13.812 18.25 -9.883 1 98.06 651 ILE A CA 1
ATOM 5182 C C . ILE A 1 651 ? 13.516 19.5 -10.688 1 98.06 651 ILE A C 1
ATOM 5184 O O . ILE A 1 651 ? 12.547 19.547 -11.453 1 98.06 651 ILE A O 1
ATOM 5188 N N . LYS A 1 652 ? 14.344 20.516 -10.484 1 97.81 652 LYS A N 1
ATOM 5189 C CA . LYS A 1 652 ? 14.18 21.766 -11.211 1 97.81 652 LYS A CA 1
ATOM 5190 C C . LYS A 1 652 ? 14.211 21.531 -12.719 1 97.81 652 LYS A C 1
ATOM 5192 O O . LYS A 1 652 ? 13.344 22.031 -13.453 1 97.81 652 LYS A O 1
ATOM 5197 N N . GLU A 1 653 ? 15.203 20.75 -13.148 1 97.5 653 GLU A N 1
ATOM 5198 C CA . GLU A 1 653 ? 15.367 20.469 -14.57 1 97.5 653 GLU A CA 1
ATOM 5199 C C . GLU A 1 653 ? 14.125 19.781 -15.141 1 97.5 653 GLU A C 1
ATOM 5201 O O . GLU A 1 653 ? 13.656 20.141 -16.219 1 97.5 653 GLU A O 1
ATOM 5206 N N . GLU A 1 654 ? 13.602 18.859 -14.406 1 96.44 654 GLU A N 1
ATOM 5207 C CA . GLU A 1 654 ? 12.445 18.109 -14.883 1 96.44 654 GLU A CA 1
ATOM 5208 C C . GLU A 1 654 ? 11.203 19 -14.953 1 96.44 654 GLU A C 1
ATOM 5210 O O . GLU A 1 654 ? 10.391 18.859 -15.867 1 96.44 654 GLU A O 1
ATOM 5215 N N . ILE A 1 655 ? 10.969 19.859 -13.969 1 96 655 ILE A N 1
ATOM 5216 C CA . ILE A 1 655 ? 9.805 20.734 -13.93 1 96 655 ILE A CA 1
ATOM 5217 C C . ILE A 1 655 ? 9.922 21.797 -15.016 1 96 655 ILE A C 1
ATOM 5219 O O . ILE A 1 655 ? 8.945 22.094 -15.727 1 96 655 ILE A O 1
ATOM 5223 N N . PHE A 1 656 ? 11.125 22.312 -15.195 1 95.81 656 PHE A N 1
ATOM 5224 C CA . PHE A 1 656 ? 11.344 23.453 -16.078 1 95.81 656 PHE A CA 1
ATOM 5225 C C . PHE A 1 656 ? 11.406 23.016 -17.531 1 95.81 656 PHE A C 1
ATOM 5227 O O . PHE A 1 656 ? 11.297 23.844 -18.438 1 95.81 656 PHE A O 1
ATOM 5234 N N . LYS A 1 657 ? 11.586 21.734 -17.688 1 93.88 657 LYS A N 1
ATOM 5235 C CA . LYS A 1 657 ? 11.664 21.172 -19.031 1 93.88 657 LYS A CA 1
ATOM 5236 C C . LYS A 1 657 ? 10.344 21.375 -19.781 1 93.88 657 LYS A C 1
ATOM 5238 O O . LYS A 1 657 ? 10.328 21.438 -21.016 1 93.88 657 LYS A O 1
ATOM 5243 N N . HIS A 1 658 ? 9.25 21.5 -19.109 1 92.06 658 HIS A N 1
ATOM 5244 C CA . HIS A 1 658 ? 7.93 21.656 -19.703 1 92.06 658 HIS A CA 1
ATOM 5245 C C . HIS A 1 658 ? 7.492 23.109 -19.703 1 92.06 658 HIS A C 1
ATOM 5247 O O . HIS A 1 658 ? 6.941 23.594 -18.719 1 92.06 658 HIS A O 1
ATOM 5253 N N . LYS A 1 659 ? 7.516 23.672 -20.828 1 91.06 659 LYS A N 1
ATOM 5254 C CA . LYS A 1 659 ? 7.203 25.094 -20.938 1 91.06 659 LYS A CA 1
ATOM 5255 C C . LYS A 1 659 ? 5.77 25.391 -20.5 1 91.06 659 LYS A C 1
ATOM 5257 O O . LYS A 1 659 ? 5.484 26.453 -19.953 1 91.06 659 LYS A O 1
ATOM 5262 N N . GLU A 1 660 ? 4.945 24.453 -20.672 1 92.06 660 GLU A N 1
ATOM 5263 C CA . GLU A 1 660 ? 3.535 24.594 -20.328 1 92.06 660 GLU A CA 1
ATOM 5264 C C . GLU A 1 660 ? 3.361 24.828 -18.828 1 92.06 660 GLU A C 1
ATOM 5266 O O . GLU A 1 660 ? 2.348 25.375 -18.391 1 92.06 660 GLU A O 1
ATOM 5271 N N . ASN A 1 661 ? 4.324 24.484 -18.062 1 94.19 661 ASN A N 1
ATOM 5272 C CA . ASN A 1 661 ? 4.262 24.656 -16.609 1 94.19 661 ASN A CA 1
ATOM 5273 C C . ASN A 1 661 ? 4.281 26.141 -16.234 1 94.19 661 ASN A C 1
ATOM 5275 O O . ASN A 1 661 ? 3.875 26.5 -15.125 1 94.19 661 ASN A O 1
ATOM 5279 N N . PHE A 1 662 ? 4.711 27.016 -17.125 1 94.62 662 PHE A N 1
ATOM 5280 C CA . PHE A 1 662 ? 4.863 28.438 -16.812 1 94.62 662 PHE A CA 1
ATOM 5281 C C . PHE A 1 662 ? 3.797 29.266 -17.516 1 94.62 662 PHE A C 1
ATOM 5283 O O . PHE A 1 662 ? 3.699 30.469 -17.297 1 94.62 662 PHE A O 1
ATOM 5290 N N . GLU A 1 663 ? 3.016 28.609 -18.297 1 94.25 663 GLU A N 1
ATOM 5291 C CA . GLU A 1 663 ? 2.049 29.344 -19.109 1 94.25 663 GLU A CA 1
ATOM 5292 C C . GLU A 1 663 ? 0.676 29.375 -18.438 1 94.25 663 GLU A C 1
ATOM 5294 O O . GLU A 1 663 ? 0.282 28.406 -17.781 1 94.25 663 GLU A O 1
ATOM 5299 N N . ARG A 1 664 ? -0.011 30.5 -18.547 1 94 664 ARG A N 1
ATOM 5300 C CA . ARG A 1 664 ? -1.41 30.516 -18.141 1 94 664 ARG A CA 1
ATOM 5301 C C . ARG A 1 664 ? -2.25 29.594 -19.016 1 94 664 ARG A C 1
ATOM 5303 O O . ARG A 1 664 ? -1.996 29.469 -20.219 1 94 664 ARG A O 1
ATOM 5310 N N . PRO A 1 665 ? -3.199 28.938 -18.453 1 94.81 665 PRO A N 1
ATOM 5311 C CA . PRO A 1 665 ? -3.99 28.031 -19.266 1 94.81 665 PRO A CA 1
ATOM 5312 C C . PRO A 1 665 ? -4.867 28.75 -20.281 1 94.81 665 PRO A C 1
ATOM 5314 O O . PRO A 1 665 ? -5.246 29.906 -20.078 1 94.81 665 PRO A O 1
ATOM 5317 N N . SER A 1 666 ? -5.195 28.062 -21.375 1 95.19 666 SER A N 1
ATOM 5318 C CA . SER A 1 666 ? -6.039 28.641 -22.406 1 95.19 666 SER A CA 1
ATOM 5319 C C . SER A 1 666 ? -7.445 28.922 -21.875 1 95.19 666 SER A C 1
ATOM 5321 O O . SER A 1 666 ? -8.164 29.766 -22.438 1 95.19 666 SER A O 1
ATOM 5323 N N . TRP A 1 667 ? -7.824 28.312 -20.797 1 95.88 667 TRP A N 1
ATOM 5324 C CA . TRP A 1 667 ? -9.148 28.469 -20.203 1 95.88 667 TRP A CA 1
ATOM 5325 C C . TRP A 1 667 ? -9.117 29.406 -19.016 1 95.88 667 TRP A C 1
ATOM 5327 O O . TRP A 1 667 ? -9.953 29.328 -18.109 1 95.88 667 TRP A O 1
ATOM 5337 N N . TRP A 1 668 ? -8.188 30.344 -18.922 1 95 668 TRP A N 1
ATOM 5338 C CA . TRP A 1 668 ? -7.984 31.203 -17.766 1 95 668 TRP A CA 1
ATOM 5339 C C . TRP A 1 668 ? -9.188 32.125 -17.547 1 95 668 TRP A C 1
ATOM 5341 O O . TRP A 1 668 ? -9.484 32.5 -16.422 1 95 668 TRP A O 1
ATOM 5351 N N . ARG A 1 669 ? -9.953 32.406 -18.516 1 93.88 669 ARG A N 1
ATOM 5352 C CA . ARG A 1 669 ? -11.117 33.281 -18.391 1 93.88 669 ARG A CA 1
ATOM 5353 C C . ARG A 1 669 ? -12.219 32.625 -17.578 1 93.88 669 ARG A C 1
ATOM 5355 O O . ARG A 1 669 ? -13.125 33.312 -17.078 1 93.88 669 ARG A O 1
ATOM 5362 N N . GLU A 1 670 ? -12.078 31.328 -17.438 1 93.25 670 GLU A N 1
ATOM 5363 C CA . GLU A 1 670 ? -13.078 30.578 -16.672 1 93.25 670 GLU A CA 1
ATOM 5364 C C . GLU A 1 670 ? -12.727 30.547 -15.188 1 93.25 670 GLU A C 1
ATOM 5366 O O . GLU A 1 670 ? -13.531 30.094 -14.367 1 93.25 670 GLU A O 1
ATOM 5371 N N . ILE A 1 671 ? -11.625 31.078 -14.836 1 93.12 671 ILE A N 1
ATOM 5372 C CA . ILE A 1 671 ? -11.125 30.953 -13.469 1 93.12 671 ILE A CA 1
ATOM 5373 C C . ILE A 1 671 ? -11.711 32.062 -12.609 1 93.12 671 ILE A C 1
ATOM 5375 O O . ILE A 1 671 ? -12.328 31.812 -11.578 1 93.12 671 ILE A O 1
ATOM 5379 N N . VAL A 1 672 ? -11.5 33.281 -13 1 87.56 672 VAL A N 1
ATOM 5380 C CA . VAL A 1 672 ? -11.938 34.438 -12.203 1 87.56 672 VAL A CA 1
ATOM 5381 C C . VAL A 1 672 ? -13.18 35.062 -12.836 1 87.56 672 VAL A C 1
ATOM 5383 O O . VAL A 1 672 ? -13.352 35.031 -14.055 1 87.56 672 VAL A O 1
ATOM 5386 N N . ARG A 1 673 ? -14.086 35.5 -11.914 1 81.31 673 ARG A N 1
ATOM 5387 C CA . ARG A 1 673 ? -15.281 36.188 -12.383 1 81.31 673 ARG A CA 1
ATOM 5388 C C . ARG A 1 673 ? -14.977 37.656 -12.648 1 81.31 673 ARG A C 1
ATOM 5390 O O . ARG A 1 673 ? -14.305 38.312 -11.859 1 81.31 673 ARG A O 1
ATOM 5397 N N . SER A 1 674 ? -14.906 38.094 -14.039 1 61.94 674 SER A N 1
ATOM 5398 C CA . SER A 1 674 ? -14.688 39.469 -14.406 1 61.94 674 SER A CA 1
ATOM 5399 C C . SER A 1 674 ? -15.695 40.406 -13.727 1 61.94 674 SER A C 1
ATOM 5401 O O . SER A 1 674 ? -16.844 40 -13.492 1 61.94 674 SER A O 1
ATOM 5403 N N . LYS A 1 675 ? -15.062 41.625 -13.055 1 56.41 675 LYS A N 1
ATOM 5404 C CA . LYS A 1 675 ? -15.875 42.75 -12.617 1 56.41 675 LYS A CA 1
ATOM 5405 C C . LYS A 1 675 ? -16.797 43.219 -13.734 1 56.41 675 LYS A C 1
ATOM 5407 O O . LYS A 1 675 ? -17.719 44 -13.492 1 56.41 675 LYS A O 1
ATOM 5412 N N . LEU A 1 676 ? -16.453 43.125 -15.016 1 38.44 676 LEU A N 1
ATOM 5413 C CA . LEU A 1 676 ? -17.172 43.906 -16 1 38.44 676 LEU A CA 1
ATOM 5414 C C . LEU A 1 676 ? -18.484 43.219 -16.406 1 38.44 676 LEU A C 1
ATOM 5416 O O . LEU A 1 676 ? -18.516 42 -16.609 1 38.44 676 LEU A O 1
ATOM 5420 N N . MET B 1 1 ? -39.594 7.945 8.109 1 61.19 1 MET B N 1
ATOM 5421 C CA . MET B 1 1 ? -38.219 8.367 8.219 1 61.19 1 MET B CA 1
ATOM 5422 C C . MET B 1 1 ? -37.344 7.578 7.254 1 61.19 1 MET B C 1
ATOM 5424 O O . MET B 1 1 ? -36.5 8.156 6.555 1 61.19 1 MET B O 1
ATOM 5428 N N . LYS B 1 2 ? -37.781 6.422 7.004 1 70.19 2 LYS B N 1
ATOM 5429 C CA . LYS B 1 2 ? -36.938 5.582 6.141 1 70.19 2 LYS B CA 1
ATOM 5430 C C . LYS B 1 2 ? -37.188 5.887 4.668 1 70.19 2 LYS B C 1
ATOM 5432 O O . LYS B 1 2 ? -36.375 5.547 3.809 1 70.19 2 LYS B O 1
ATOM 5437 N N . ASP B 1 3 ? -38.156 6.602 4.426 1 80.25 3 ASP B N 1
ATOM 5438 C CA . ASP B 1 3 ? -38.594 6.84 3.047 1 80.25 3 ASP B CA 1
ATOM 5439 C C . ASP B 1 3 ? -37.656 7.832 2.357 1 80.25 3 ASP B C 1
ATOM 5441 O O . ASP B 1 3 ? -37.688 7.977 1.135 1 80.25 3 ASP B O 1
ATOM 5445 N N . ILE B 1 4 ? -36.906 8.375 3.162 1 86.31 4 ILE B N 1
ATOM 5446 C CA . ILE B 1 4 ? -35.906 9.32 2.643 1 86.31 4 ILE B CA 1
ATOM 5447 C C . ILE B 1 4 ? -34.844 8.578 1.842 1 86.31 4 ILE B C 1
ATOM 5449 O O . ILE B 1 4 ? -34.25 9.141 0.927 1 86.31 4 ILE B O 1
ATOM 5453 N N . ILE B 1 5 ? -34.625 7.383 2.203 1 93.25 5 ILE B N 1
ATOM 5454 C CA . ILE B 1 5 ? -33.625 6.566 1.54 1 93.25 5 ILE B CA 1
ATOM 5455 C C . ILE B 1 5 ? -34.281 5.543 0.632 1 93.25 5 ILE B C 1
ATOM 5457 O O . ILE B 1 5 ? -35.156 4.777 1.081 1 93.25 5 ILE B O 1
ATOM 5461 N N . ALA B 1 6 ? -33.906 5.578 -0.593 1 91.56 6 ALA B N 1
ATOM 5462 C CA . ALA B 1 6 ? -34.5 4.656 -1.562 1 91.56 6 ALA B CA 1
ATOM 5463 C C . ALA B 1 6 ? -34.094 3.217 -1.267 1 91.56 6 ALA B C 1
ATOM 5465 O O . ALA B 1 6 ? -33 2.967 -0.748 1 91.56 6 ALA B O 1
ATOM 5466 N N . ASP B 1 7 ? -34.969 2.271 -1.608 1 94.69 7 ASP B N 1
ATOM 5467 C CA . ASP B 1 7 ? -34.625 0.855 -1.519 1 94.69 7 ASP B CA 1
ATOM 5468 C C . ASP B 1 7 ? -33.531 0.495 -2.51 1 94.69 7 ASP B C 1
ATOM 5470 O O . ASP B 1 7 ? -33.344 1.169 -3.527 1 94.69 7 ASP B O 1
ATOM 5474 N N . LEU B 1 8 ? -32.844 -0.522 -2.18 1 96.38 8 LEU B N 1
ATOM 5475 C CA . LEU B 1 8 ? -31.812 -1.025 -3.062 1 96.38 8 LEU B CA 1
ATOM 5476 C C . LEU B 1 8 ? -32.375 -2.02 -4.07 1 96.38 8 LEU B C 1
ATOM 5478 O O . LEU B 1 8 ? -33.406 -2.67 -3.801 1 96.38 8 LEU B O 1
ATOM 5482 N N . PRO B 1 9 ? -31.781 -2.092 -5.191 1 97.12 9 PRO B N 1
ATOM 5483 C CA . PRO B 1 9 ? -32.25 -3.061 -6.184 1 97.12 9 PRO B CA 1
ATOM 5484 C C . PRO B 1 9 ? -32.094 -4.508 -5.723 1 97.12 9 PRO B C 1
ATOM 5486 O O . PRO B 1 9 ? -31.188 -4.805 -4.93 1 97.12 9 PRO B O 1
ATOM 5489 N N . LYS B 1 10 ? -32.969 -5.375 -6.27 1 97.19 10 LYS B N 1
ATOM 5490 C CA . LYS B 1 10 ? -32.844 -6.801 -5.98 1 97.19 10 LYS B CA 1
ATOM 5491 C C . LYS B 1 10 ? -31.734 -7.445 -6.789 1 97.19 10 LYS B C 1
ATOM 5493 O O . LYS B 1 10 ? -31.359 -6.941 -7.848 1 97.19 10 LYS B O 1
ATOM 5498 N N . GLY B 1 11 ? -31.234 -8.508 -6.258 1 97.69 11 GLY B N 1
ATOM 5499 C CA . GLY B 1 11 ? -30.172 -9.203 -6.961 1 97.69 11 GLY B CA 1
ATOM 5500 C C . GLY B 1 11 ? -29.406 -10.18 -6.078 1 97.69 11 GLY B C 1
ATOM 5501 O O . GLY B 1 11 ? -29.922 -10.602 -5.035 1 97.69 11 GLY B O 1
ATOM 5502 N N . PRO B 1 12 ? -28.234 -10.531 -6.496 1 97.94 12 PRO B N 1
ATOM 5503 C CA . PRO B 1 12 ? -27.453 -11.578 -5.855 1 97.94 12 PRO B CA 1
ATOM 5504 C C . PRO B 1 12 ? -27.031 -11.219 -4.43 1 97.94 12 PRO B C 1
ATOM 5506 O O . PRO B 1 12 ? -26.594 -12.094 -3.672 1 97.94 12 PRO B O 1
ATOM 5509 N N . LEU B 1 13 ? -27.188 -10.031 -3.994 1 98.62 13 LEU B N 1
ATOM 5510 C CA . LEU B 1 13 ? -26.797 -9.602 -2.654 1 98.62 13 LEU B CA 1
ATOM 5511 C C . LEU B 1 13 ? -27.938 -9.797 -1.666 1 98.62 13 LEU B C 1
ATOM 5513 O O . LEU B 1 13 ? -27.734 -9.734 -0.451 1 98.62 13 LEU B O 1
ATOM 5517 N N . ASP B 1 14 ? -29.156 -10.062 -2.119 1 98.12 14 ASP B N 1
ATOM 5518 C CA . ASP B 1 14 ? -30.375 -10.086 -1.315 1 98.12 14 ASP B CA 1
ATOM 5519 C C . ASP B 1 14 ? -30.281 -11.148 -0.218 1 98.12 14 ASP B C 1
ATOM 5521 O O . ASP B 1 14 ? -30.75 -10.922 0.906 1 98.12 14 ASP B O 1
ATOM 5525 N N . PRO B 1 15 ? -29.719 -12.336 -0.573 1 97.69 15 PRO B N 1
ATOM 5526 C CA . PRO B 1 15 ? -29.641 -13.344 0.486 1 97.69 15 PRO B CA 1
ATOM 5527 C C . PRO B 1 15 ? -28.906 -12.844 1.726 1 97.69 15 PRO B C 1
ATOM 5529 O O . PRO B 1 15 ? -29.297 -13.164 2.852 1 97.69 15 PRO B O 1
ATOM 5532 N N . TYR B 1 16 ? -27.906 -12.109 1.558 1 98.25 16 TYR B N 1
ATOM 5533 C CA . TYR B 1 16 ? -27.172 -11.578 2.697 1 98.25 16 TYR B CA 1
ATOM 5534 C C . TYR B 1 16 ? -27.938 -10.43 3.354 1 98.25 16 TYR B C 1
ATOM 5536 O O . TYR B 1 16 ? -27.969 -10.312 4.582 1 98.25 16 TYR B O 1
ATOM 5544 N N . ARG B 1 17 ? -28.562 -9.562 2.572 1 98.19 17 ARG B N 1
ATOM 5545 C CA . ARG B 1 17 ? -29.344 -8.453 3.109 1 98.19 17 ARG B CA 1
ATOM 5546 C C . ARG B 1 17 ? -30.484 -8.961 3.982 1 98.19 17 ARG B C 1
ATOM 5548 O O . ARG B 1 17 ? -30.812 -8.352 5.004 1 98.19 17 ARG B O 1
ATOM 5555 N N . LYS B 1 18 ? -31.031 -10.055 3.588 1 97.75 18 LYS B N 1
ATOM 5556 C CA . LYS B 1 18 ? -32.156 -10.633 4.305 1 97.75 18 LYS B CA 1
ATOM 5557 C C . LYS B 1 18 ? -31.734 -11.195 5.656 1 97.75 18 LYS B C 1
ATOM 5559 O O . LYS B 1 18 ? -32.562 -11.32 6.57 1 97.75 18 LYS B O 1
ATOM 5564 N N . CYS B 1 19 ? -30.453 -11.484 5.746 1 97.12 19 CYS B N 1
ATOM 5565 C CA . CYS B 1 19 ? -29.938 -12.078 6.973 1 97.12 19 CYS B CA 1
ATOM 5566 C C . CYS B 1 19 ? -29.625 -11.008 8.008 1 97.12 19 CYS B C 1
ATOM 5568 O O . CYS B 1 19 ? -29.484 -11.312 9.195 1 97.12 19 CYS B O 1
ATOM 5570 N N . ALA B 1 20 ? -29.562 -9.797 7.656 1 97.81 20 ALA B N 1
ATOM 5571 C CA . ALA B 1 20 ? -29.141 -8.727 8.555 1 97.81 20 ALA B CA 1
ATOM 5572 C C . ALA B 1 20 ? -30.078 -8.609 9.75 1 97.81 20 ALA B C 1
ATOM 5574 O O . ALA B 1 20 ? -31.297 -8.758 9.609 1 97.81 20 ALA B O 1
ATOM 5575 N N . THR B 1 21 ? -29.562 -8.32 10.883 1 98.19 21 THR B N 1
ATOM 5576 C CA . THR B 1 21 ? -30.344 -8.266 12.117 1 98.19 21 THR B CA 1
ATOM 5577 C C . THR B 1 21 ? -30.734 -6.824 12.445 1 98.19 21 THR B C 1
ATOM 5579 O O . THR B 1 21 ? -31.312 -6.562 13.5 1 98.19 21 THR B O 1
ATOM 5582 N N . PHE B 1 22 ? -30.375 -5.906 11.617 1 97.88 22 PHE B N 1
ATOM 5583 C CA . PHE B 1 22 ? -30.688 -4.496 11.789 1 97.88 22 PHE B CA 1
ATOM 5584 C C . PHE B 1 22 ? -31.203 -3.895 10.484 1 97.88 22 PHE B C 1
ATOM 5586 O O . PHE B 1 22 ? -31.062 -4.5 9.422 1 97.88 22 PHE B O 1
ATOM 5593 N N . ASP B 1 23 ? -31.859 -2.756 10.617 1 97.06 23 ASP B N 1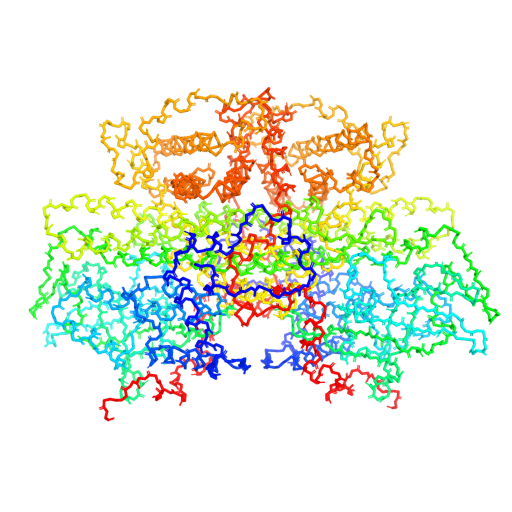
ATOM 5594 C CA . ASP B 1 23 ? -32.312 -2.014 9.438 1 97.06 23 ASP B CA 1
ATOM 5595 C C . ASP B 1 23 ? -31.25 -1.025 8.969 1 97.06 23 ASP B C 1
ATOM 5597 O O . ASP B 1 23 ? -31 -0.02 9.633 1 97.06 23 ASP B O 1
ATOM 5601 N N . TRP B 1 24 ? -30.703 -1.267 7.789 1 97.5 24 TRP B N 1
ATOM 5602 C CA . TRP B 1 24 ? -29.562 -0.482 7.332 1 97.5 24 TRP B CA 1
ATOM 5603 C C . TRP B 1 24 ? -29.953 0.971 7.094 1 97.5 24 TRP B C 1
ATOM 5605 O O . TRP B 1 24 ? -29.141 1.882 7.285 1 97.5 24 TRP B O 1
ATOM 5615 N N . LYS B 1 25 ? -31.203 1.274 6.645 1 96.81 25 LYS B N 1
ATOM 5616 C CA . LYS B 1 25 ? -31.672 2.643 6.434 1 96.81 25 LYS B CA 1
ATOM 5617 C C . LYS B 1 25 ? -31.734 3.41 7.754 1 96.81 25 LYS B C 1
ATOM 5619 O O . LYS B 1 25 ? -31.281 4.559 7.828 1 96.81 25 LYS B O 1
ATOM 5624 N N . LEU B 1 26 ? -32.281 2.723 8.766 1 96.62 26 LEU B N 1
ATOM 5625 C CA . LEU B 1 26 ? -32.406 3.357 10.07 1 96.62 26 LEU B CA 1
ATOM 5626 C C . LEU B 1 26 ? -31.016 3.613 10.672 1 96.62 26 LEU B C 1
ATOM 5628 O O . LEU B 1 26 ? -30.781 4.668 11.273 1 96.62 26 LEU B O 1
ATOM 5632 N N . LEU B 1 27 ? -30.125 2.619 10.547 1 97.69 27 LEU B N 1
ATOM 5633 C CA . LEU B 1 27 ? -28.766 2.822 11.055 1 97.69 27 LEU B CA 1
ATOM 5634 C C . LEU B 1 27 ? -28.078 3.979 10.336 1 97.69 27 LEU B C 1
ATOM 5636 O O . LEU B 1 27 ? -27.375 4.77 10.961 1 97.69 27 LEU B O 1
ATOM 5640 N N . LYS B 1 28 ? -28.266 4.094 9.047 1 96.88 28 LYS B N 1
ATOM 5641 C CA . LYS B 1 28 ? -27.688 5.203 8.289 1 96.88 28 LYS B CA 1
ATOM 5642 C C . LYS B 1 28 ? -28.219 6.543 8.781 1 96.88 28 LYS B C 1
ATOM 5644 O O . LYS B 1 28 ? -27.453 7.477 9.016 1 96.88 28 LYS B O 1
ATOM 5649 N N . LEU B 1 29 ? -29.531 6.641 8.953 1 95.62 29 LEU B N 1
ATOM 5650 C CA . LEU B 1 29 ? -30.172 7.871 9.398 1 95.62 29 LEU B CA 1
ATOM 5651 C C . LEU B 1 29 ? -29.703 8.266 10.789 1 95.62 29 LEU B C 1
ATOM 5653 O O . LEU B 1 29 ? -29.438 9.438 11.055 1 95.62 29 LEU B O 1
ATOM 5657 N N . ASN B 1 30 ? -29.562 7.254 11.633 1 95.06 30 ASN B N 1
ATOM 5658 C CA . ASN B 1 30 ? -29.172 7.531 13.016 1 95.06 30 ASN B CA 1
ATOM 5659 C C . ASN B 1 30 ? -27.688 7.844 13.133 1 95.06 30 ASN B C 1
ATOM 5661 O O . ASN B 1 30 ? -27.281 8.633 13.977 1 95.06 30 ASN B O 1
ATOM 5665 N N . LEU B 1 31 ? -26.906 7.211 12.297 1 94.69 31 LEU B N 1
ATOM 5666 C CA . LEU B 1 31 ? -25.469 7.406 12.328 1 94.69 31 LEU B CA 1
ATOM 5667 C C . LEU B 1 31 ? -25.094 8.742 11.703 1 94.69 31 LEU B C 1
ATOM 5669 O O . LEU B 1 31 ? -24.219 9.453 12.227 1 94.69 31 LEU B O 1
ATOM 5673 N N . GLU B 1 32 ? -25.734 9.133 10.586 1 92 32 GLU B N 1
ATOM 5674 C CA . GLU B 1 32 ? -25.344 10.312 9.82 1 92 32 GLU B CA 1
ATOM 5675 C C . GLU B 1 32 ? -26.219 11.523 10.18 1 92 32 GLU B C 1
ATOM 5677 O O . GLU B 1 32 ? -25.797 12.664 10.016 1 92 32 GLU B O 1
ATOM 5682 N N . GLY B 1 33 ? -27.344 11.273 10.672 1 90 33 GLY B N 1
ATOM 5683 C CA . GLY B 1 33 ? -28.312 12.328 10.891 1 90 33 GLY B CA 1
ATOM 5684 C C . GLY B 1 33 ? -29.219 12.562 9.688 1 90 33 GLY B C 1
ATOM 5685 O O . GLY B 1 33 ? -28.75 12.531 8.547 1 90 33 GLY B O 1
ATOM 5686 N N . GLU B 1 34 ? -30.453 12.789 9.914 1 91 34 GLU B N 1
ATOM 5687 C CA . GLU B 1 34 ? -31.469 12.938 8.867 1 91 34 GLU B CA 1
ATOM 5688 C C . GLU B 1 34 ? -31.141 14.102 7.945 1 91 34 GLU B C 1
ATOM 5690 O O . GLU B 1 34 ? -31.25 13.984 6.723 1 91 34 GLU B O 1
ATOM 5695 N N . ASP B 1 35 ? -30.719 15.219 8.492 1 87.56 35 ASP B N 1
ATOM 5696 C CA . ASP B 1 35 ? -30.438 16.406 7.707 1 87.56 35 ASP B CA 1
ATOM 5697 C C . ASP B 1 35 ? -29.266 16.172 6.75 1 87.56 35 ASP B C 1
ATOM 5699 O O . ASP B 1 35 ? -29.297 16.641 5.609 1 87.56 35 ASP B O 1
ATOM 5703 N N . PHE B 1 36 ? -28.312 15.5 7.227 1 89.94 36 PHE B N 1
ATOM 5704 C CA . PHE B 1 36 ? -27.156 15.227 6.383 1 89.94 36 PHE B CA 1
ATOM 5705 C C . PHE B 1 36 ? -27.516 14.25 5.27 1 89.94 36 PHE B C 1
ATOM 5707 O O . PHE B 1 36 ? -27.016 14.367 4.148 1 89.94 36 PHE B O 1
ATOM 5714 N N . VAL B 1 37 ? -28.328 13.273 5.539 1 92.44 37 VAL B N 1
ATOM 5715 C CA . VAL B 1 37 ? -28.766 12.312 4.531 1 92.44 37 VAL B CA 1
ATOM 5716 C C . VAL B 1 37 ? -29.547 13.023 3.436 1 92.44 37 VAL B C 1
ATOM 5718 O O . VAL B 1 37 ? -29.391 12.719 2.252 1 92.44 37 VAL B O 1
ATOM 5721 N N . LYS B 1 38 ? -30.406 13.953 3.865 1 90.69 38 LYS B N 1
ATOM 5722 C CA . LYS B 1 38 ? -31.156 14.75 2.898 1 90.69 38 LYS B CA 1
ATOM 5723 C C . LYS B 1 38 ? -30.219 15.594 2.039 1 90.69 38 LYS B C 1
ATOM 5725 O O . LYS B 1 38 ? -30.422 15.727 0.832 1 90.69 38 LYS B O 1
ATOM 5730 N N . PHE B 1 39 ? -29.266 16.172 2.639 1 90 39 PHE B N 1
ATOM 5731 C CA . PHE B 1 39 ? -28.281 16.953 1.908 1 90 39 PHE B CA 1
ATOM 5732 C C . PHE B 1 39 ? -27.547 16.094 0.897 1 90 39 PHE B C 1
ATOM 5734 O O . PHE B 1 39 ? -27.312 16.516 -0.238 1 90 39 PHE B O 1
ATOM 5741 N N . GLN B 1 40 ? -27.109 14.883 1.312 1 91.88 40 GLN B N 1
ATOM 5742 C CA . GLN B 1 40 ? -26.438 13.961 0.401 1 91.88 40 GLN B CA 1
ATOM 5743 C C . GLN B 1 40 ? -27.281 13.719 -0.849 1 91.88 40 GLN B C 1
ATOM 5745 O O . GLN B 1 40 ? -26.75 13.703 -1.964 1 91.88 40 GLN B O 1
ATOM 5750 N N . LYS B 1 41 ? -28.516 13.445 -0.636 1 91.94 41 LYS B N 1
ATOM 5751 C CA . LYS B 1 41 ? -29.406 13.203 -1.764 1 91.94 41 LYS B CA 1
ATOM 5752 C C . LYS B 1 41 ? -29.406 14.391 -2.727 1 91.94 41 LYS B C 1
ATOM 5754 O O . LYS B 1 41 ? -29.375 14.203 -3.945 1 91.94 41 LYS B O 1
ATOM 5759 N N . THR B 1 42 ? -29.469 15.57 -2.146 1 90.12 42 THR B N 1
ATOM 5760 C CA . THR B 1 42 ? -29.469 16.781 -2.959 1 90.12 42 THR B CA 1
ATOM 5761 C C . THR B 1 42 ? -28.172 16.891 -3.754 1 90.12 42 THR B C 1
ATOM 5763 O O . THR B 1 42 ? -28.188 17.188 -4.953 1 90.12 42 THR B O 1
ATOM 5766 N N . LEU B 1 43 ? -27.125 16.672 -3.135 1 92.25 43 LEU B N 1
ATOM 5767 C CA . LEU B 1 43 ? -25.812 16.781 -3.766 1 92.25 43 LEU B CA 1
ATOM 5768 C C . LEU B 1 43 ? -25.641 15.719 -4.855 1 92.25 43 LEU B C 1
ATOM 5770 O O . LEU B 1 43 ? -25.203 16.031 -5.961 1 92.25 43 LEU B O 1
ATOM 5774 N N . TRP B 1 44 ? -25.953 14.484 -4.605 1 94.31 44 TRP B N 1
ATOM 5775 C CA . TRP B 1 44 ? -25.781 13.398 -5.562 1 94.31 44 TRP B CA 1
ATOM 5776 C C . TRP B 1 44 ? -26.719 13.578 -6.762 1 94.31 44 TRP B C 1
ATOM 5778 O O . TRP B 1 44 ? -26.328 13.273 -7.898 1 94.31 44 TRP B O 1
ATOM 5788 N N . ASP B 1 45 ? -27.938 14.023 -6.457 1 93.81 45 ASP B N 1
ATOM 5789 C CA . ASP B 1 45 ? -28.859 14.305 -7.566 1 93.81 45 ASP B CA 1
ATOM 5790 C C . ASP B 1 45 ? -28.281 15.391 -8.484 1 93.81 45 ASP B C 1
ATOM 5792 O O . ASP B 1 45 ? -28.391 15.289 -9.703 1 93.81 45 ASP B O 1
ATOM 5796 N N . PHE B 1 46 ? -27.734 16.391 -7.867 1 93.81 46 PHE B N 1
ATOM 5797 C CA . PHE B 1 46 ? -27.109 17.438 -8.648 1 93.81 46 PHE B CA 1
ATOM 5798 C C . PHE B 1 46 ? -25.969 16.891 -9.5 1 93.81 46 PHE B C 1
ATOM 5800 O O . PHE B 1 46 ? -25.875 17.203 -10.688 1 93.81 46 PHE B O 1
ATOM 5807 N N . ILE B 1 47 ? -25.125 16.062 -8.977 1 94.75 47 ILE B N 1
ATOM 5808 C CA . ILE B 1 47 ? -23.984 15.477 -9.672 1 94.75 47 ILE B CA 1
ATOM 5809 C C . ILE B 1 47 ? -24.469 14.578 -10.805 1 94.75 47 ILE B C 1
ATOM 5811 O O . ILE B 1 47 ? -23.953 14.641 -11.93 1 94.75 47 ILE B O 1
ATOM 5815 N N . LYS B 1 48 ? -25.422 13.789 -10.531 1 95.38 48 LYS B N 1
ATOM 5816 C CA . LYS B 1 48 ? -25.953 12.836 -11.5 1 95.38 48 LYS B CA 1
ATOM 5817 C C . LYS B 1 48 ? -26.516 13.547 -12.719 1 95.38 48 LYS B C 1
ATOM 5819 O O . LYS B 1 48 ? -26.406 13.047 -13.844 1 95.38 48 LYS B O 1
ATOM 5824 N N . THR B 1 49 ? -27.047 14.703 -12.516 1 95.69 49 THR B N 1
ATOM 5825 C CA . THR B 1 49 ? -27.812 15.336 -13.594 1 95.69 49 THR B CA 1
ATOM 5826 C C . THR B 1 49 ? -27 16.453 -14.227 1 95.69 49 THR B C 1
ATOM 5828 O O . THR B 1 49 ? -27.406 17.016 -15.25 1 95.69 49 THR B O 1
ATOM 5831 N N . SER B 1 50 ? -25.891 16.812 -13.695 1 95.31 50 SER B N 1
ATOM 5832 C CA . SER B 1 50 ? -25.062 17.906 -14.227 1 95.31 50 SER B CA 1
ATOM 5833 C C . SER B 1 50 ? -24.078 17.391 -15.258 1 95.31 50 SER B C 1
ATOM 5835 O O . SER B 1 50 ? -23.266 16.5 -14.969 1 95.31 50 SER B O 1
ATOM 5837 N N . PRO B 1 51 ? -24 17.969 -16.391 1 95.44 51 PRO B N 1
ATOM 5838 C CA . PRO B 1 51 ? -23.156 17.484 -17.484 1 95.44 51 PRO B CA 1
ATOM 5839 C C . PRO B 1 51 ? -21.672 17.484 -17.109 1 95.44 51 PRO B C 1
ATOM 5841 O O . PRO B 1 51 ? -20.922 16.594 -17.5 1 95.44 51 PRO B O 1
ATOM 5844 N N . VAL B 1 52 ? -21.25 18.406 -16.359 1 96.12 52 VAL B N 1
ATOM 5845 C CA . VAL B 1 52 ? -19.828 18.562 -16.047 1 96.12 52 VAL B CA 1
ATOM 5846 C C . VAL B 1 52 ? -19.375 17.422 -15.141 1 96.12 52 VAL B C 1
ATOM 5848 O O . VAL B 1 52 ? -18.188 17.125 -15.07 1 96.12 52 VAL B O 1
ATOM 5851 N N . PHE B 1 53 ? -20.312 16.734 -14.547 1 95.75 53 PHE B N 1
ATOM 5852 C CA . PHE B 1 53 ? -19.969 15.656 -13.625 1 95.75 53 PHE B CA 1
ATOM 5853 C C . PHE B 1 53 ? -20.109 14.297 -14.297 1 95.75 53 PHE B C 1
ATOM 5855 O O . PHE B 1 53 ? -19.828 13.258 -13.688 1 95.75 53 PHE B O 1
ATOM 5862 N N . GLN B 1 54 ? -20.469 14.281 -15.531 1 91.75 54 GLN B N 1
ATOM 5863 C CA . GLN B 1 54 ? -20.547 13.023 -16.266 1 91.75 54 GLN B CA 1
ATOM 5864 C C . GLN B 1 54 ? -19.156 12.492 -16.594 1 91.75 54 GLN B C 1
ATOM 5866 O O . GLN B 1 54 ? -18.156 13.141 -16.281 1 91.75 54 GLN B O 1
ATOM 5871 N N . ASN B 1 55 ? -19.156 11.297 -17.141 1 83.88 55 ASN B N 1
ATOM 5872 C CA . ASN B 1 55 ? -17.859 10.68 -17.422 1 83.88 55 ASN B CA 1
ATOM 5873 C C . ASN B 1 55 ? -17.109 11.422 -18.516 1 83.88 55 ASN B C 1
ATOM 5875 O O . ASN B 1 55 ? -17.641 11.602 -19.625 1 83.88 55 ASN B O 1
ATOM 5879 N N . HIS B 1 56 ? -15.992 11.945 -18.125 1 86.88 56 HIS B N 1
ATOM 5880 C CA . HIS B 1 56 ? -15.109 12.625 -19.062 1 86.88 56 HIS B CA 1
ATOM 5881 C C . HIS B 1 56 ? -13.758 11.922 -19.156 1 86.88 56 HIS B C 1
ATOM 5883 O O . HIS B 1 56 ? -13.234 11.445 -18.141 1 86.88 56 HIS B O 1
ATOM 5889 N N . VAL B 1 57 ? -13.289 11.734 -20.359 1 84.75 57 VAL B N 1
ATOM 5890 C CA . VAL B 1 57 ? -11.938 11.234 -20.562 1 84.75 57 VAL B CA 1
ATOM 5891 C C . VAL B 1 57 ? -10.977 12.398 -20.781 1 84.75 57 VAL B C 1
ATOM 5893 O O . VAL B 1 57 ? -11.164 13.195 -21.719 1 84.75 57 VAL B O 1
ATOM 5896 N N . CYS B 1 58 ? -10.055 12.57 -19.812 1 89.75 58 CYS B N 1
ATOM 5897 C CA . CYS B 1 58 ? -9.023 13.594 -19.953 1 89.75 58 CYS B CA 1
ATOM 5898 C C . CYS B 1 58 ? -7.699 12.977 -20.391 1 89.75 58 CYS B C 1
ATOM 5900 O O . CYS B 1 58 ? -7.105 12.18 -19.656 1 89.75 58 CYS B O 1
ATOM 5902 N N . ASP B 1 59 ? -7.215 13.383 -21.516 1 87.19 59 ASP B N 1
ATOM 5903 C CA . ASP B 1 59 ? -5.988 12.812 -22.047 1 87.19 59 ASP B CA 1
ATOM 5904 C C . ASP B 1 59 ? -4.758 13.562 -21.547 1 87.19 59 ASP B C 1
ATOM 5906 O O . ASP B 1 59 ? -3.65 13.023 -21.547 1 87.19 59 ASP B O 1
ATOM 5910 N N . THR B 1 60 ? -5.016 14.828 -21.141 1 91.44 60 THR B N 1
ATOM 5911 C CA . THR B 1 60 ? -3.885 15.648 -20.703 1 91.44 60 THR B CA 1
ATOM 5912 C C . THR B 1 60 ? -4.102 16.172 -19.297 1 91.44 60 THR B C 1
ATOM 5914 O O . THR B 1 60 ? -5.227 16.188 -18.797 1 91.44 60 THR B O 1
ATOM 5917 N N . LEU B 1 61 ? -3.023 16.625 -18.719 1 93.25 61 LEU B N 1
ATOM 5918 C CA . LEU B 1 61 ? -3.064 17.25 -17.391 1 93.25 61 LEU B CA 1
ATOM 5919 C C . LEU B 1 61 ? -3.924 18.5 -17.422 1 93.25 61 LEU B C 1
ATOM 5921 O O . LEU B 1 61 ? -4.68 18.766 -16.469 1 93.25 61 LEU B O 1
ATOM 5925 N N . ASP B 1 62 ? -3.783 19.266 -18.422 1 94.75 62 ASP B N 1
ATOM 5926 C CA . ASP B 1 62 ? -4.523 20.516 -18.562 1 94.75 62 ASP B CA 1
ATOM 5927 C C . ASP B 1 62 ? -6.031 20.266 -18.609 1 94.75 62 ASP B C 1
ATOM 5929 O O . ASP B 1 62 ? -6.809 21.016 -18.016 1 94.75 62 ASP B O 1
ATOM 5933 N N . GLU B 1 63 ? -6.43 19.219 -19.281 1 95.31 63 GLU B N 1
ATOM 5934 C CA . GLU B 1 63 ? -7.844 18.875 -19.359 1 95.31 63 GLU B CA 1
ATOM 5935 C C . GLU B 1 63 ? -8.391 18.5 -17.984 1 95.31 63 GLU B C 1
ATOM 5937 O O . GLU B 1 63 ? -9.531 18.844 -17.641 1 95.31 63 GLU B O 1
ATOM 5942 N N . GLN B 1 64 ? -7.617 17.828 -17.219 1 95.75 64 GLN B N 1
ATOM 5943 C CA . GLN B 1 64 ? -8.031 17.453 -15.875 1 95.75 64 GLN B CA 1
ATOM 5944 C C . GLN B 1 64 ? -8.219 18.688 -15 1 95.75 64 GLN B C 1
ATOM 5946 O O . GLN B 1 64 ? -9.172 18.766 -14.227 1 95.75 64 GLN B O 1
ATOM 5951 N N . ARG B 1 65 ? -7.328 19.641 -15.109 1 97 65 ARG B N 1
ATOM 5952 C CA . ARG B 1 65 ? -7.402 20.875 -14.328 1 97 65 ARG B CA 1
ATOM 5953 C C . ARG B 1 65 ? -8.633 21.688 -14.711 1 97 65 ARG B C 1
ATOM 5955 O O . ARG B 1 65 ? -9.32 22.234 -13.844 1 97 65 ARG B O 1
ATOM 5962 N N . LYS B 1 66 ? -8.836 21.75 -15.953 1 97.12 66 LYS B N 1
ATOM 5963 C CA . LYS B 1 66 ? -10 22.484 -16.453 1 97.12 66 LYS B CA 1
ATOM 5964 C C . LYS B 1 66 ? -11.297 21.875 -15.953 1 97.12 66 LYS B C 1
ATOM 5966 O O . LYS B 1 66 ? -12.203 22.578 -15.508 1 97.12 66 LYS B O 1
ATOM 5971 N N . LEU B 1 67 ? -11.344 20.578 -16.094 1 97.25 67 LEU B N 1
ATOM 5972 C CA . LEU B 1 67 ? -12.547 19.875 -15.648 1 97.25 67 LEU B CA 1
ATOM 5973 C C . LEU B 1 67 ? -12.805 20.109 -14.172 1 97.25 67 LEU B C 1
ATOM 5975 O O . LEU B 1 67 ? -13.945 20.344 -13.766 1 97.25 67 LEU B O 1
ATOM 5979 N N . CYS B 1 68 ? -11.828 20 -13.359 1 96.62 68 CYS B N 1
ATOM 5980 C CA . CYS B 1 68 ? -11.961 20.25 -11.922 1 96.62 68 CYS B CA 1
ATOM 5981 C C . CYS B 1 68 ? -12.461 21.656 -11.656 1 96.62 68 CYS B C 1
ATOM 5983 O O . CYS B 1 68 ? -13.359 21.844 -10.836 1 96.62 68 CYS B O 1
ATOM 5985 N N . ASN B 1 69 ? -11.891 22.625 -12.305 1 95.38 69 ASN B N 1
ATOM 5986 C CA . ASN B 1 69 ? -12.328 24 -12.148 1 95.38 69 ASN B CA 1
ATOM 5987 C C . ASN B 1 69 ? -13.805 24.156 -12.516 1 95.38 69 ASN B C 1
ATOM 5989 O O . ASN B 1 69 ? -14.547 24.859 -11.812 1 95.38 69 ASN B O 1
ATOM 5993 N N . SER B 1 70 ? -14.156 23.516 -13.586 1 96.06 70 SER B N 1
ATOM 5994 C CA . SER B 1 70 ? -15.547 23.594 -14.031 1 96.06 70 SER B CA 1
ATOM 5995 C C . SER B 1 70 ? -16.5 23 -13 1 96.06 70 SER B C 1
ATOM 5997 O O . SER B 1 70 ? -17.594 23.516 -12.773 1 96.06 70 SER B O 1
ATOM 5999 N N . ARG B 1 71 ? -16.109 21.938 -12.43 1 94.94 71 ARG B N 1
ATOM 6000 C CA . ARG B 1 71 ? -16.922 21.281 -11.422 1 94.94 71 ARG B CA 1
ATOM 6001 C C . ARG B 1 71 ? -17.047 22.141 -10.164 1 94.94 71 ARG B C 1
ATOM 6003 O O . ARG B 1 71 ? -18.125 22.234 -9.57 1 94.94 71 ARG B O 1
ATOM 6010 N N . VAL B 1 72 ? -15.953 22.75 -9.742 1 92.19 72 VAL B N 1
ATOM 6011 C CA . VAL B 1 72 ? -15.977 23.641 -8.594 1 92.19 72 VAL B CA 1
ATOM 6012 C C . VAL B 1 72 ? -16.953 24.797 -8.852 1 92.19 72 VAL B C 1
ATOM 6014 O O . VAL B 1 72 ? -17.75 25.141 -7.992 1 92.19 72 VAL B O 1
ATOM 6017 N N . ARG B 1 73 ? -16.906 25.375 -10.016 1 91.25 73 ARG B N 1
ATOM 6018 C CA . ARG B 1 73 ? -17.781 26.484 -10.391 1 91.25 73 ARG B CA 1
ATOM 6019 C C . ARG B 1 73 ? -19.234 26.047 -10.391 1 91.25 73 ARG B C 1
ATOM 6021 O O . ARG B 1 73 ? -20.125 26.781 -9.953 1 91.25 73 ARG B O 1
ATOM 6028 N N . ALA B 1 74 ? -19.406 24.844 -10.914 1 92.75 74 ALA B N 1
ATOM 6029 C CA . ALA B 1 74 ? -20.781 24.328 -10.953 1 92.75 74 ALA B CA 1
ATOM 6030 C C . ALA B 1 74 ? -21.359 24.203 -9.547 1 92.75 74 ALA B C 1
ATOM 6032 O O . ALA B 1 74 ? -22.516 24.516 -9.312 1 92.75 74 ALA B O 1
ATOM 6033 N N . LEU B 1 75 ? -20.609 23.734 -8.625 1 90.12 75 LEU B N 1
ATOM 6034 C CA . LEU B 1 75 ? -21.062 23.578 -7.242 1 90.12 75 LEU B CA 1
ATOM 6035 C C . LEU B 1 75 ? -21.328 24.938 -6.609 1 90.12 75 LEU B C 1
ATOM 6037 O O . LEU B 1 75 ? -22.344 25.125 -5.938 1 90.12 75 LEU B O 1
ATOM 6041 N N . LYS B 1 76 ? -20.453 25.906 -6.82 1 86 76 LYS B N 1
ATOM 6042 C CA . LYS B 1 76 ? -20.562 27.234 -6.227 1 86 76 LYS B CA 1
ATOM 6043 C C . LYS B 1 76 ? -21.734 28 -6.824 1 86 76 LYS B C 1
ATOM 6045 O O . LYS B 1 76 ? -22.5 28.641 -6.094 1 86 76 LYS B O 1
ATOM 6050 N N . ASP B 1 77 ? -21.844 27.906 -8.102 1 88.06 77 ASP B N 1
ATOM 6051 C CA . ASP B 1 77 ? -22.859 28.688 -8.812 1 88.06 77 ASP B CA 1
ATOM 6052 C C . ASP B 1 77 ? -24.25 28.188 -8.492 1 88.06 77 ASP B C 1
ATOM 6054 O O . ASP B 1 77 ? -25.234 28.922 -8.633 1 88.06 77 ASP B O 1
ATOM 6058 N N . ASN B 1 78 ? -24.344 27 -8.078 1 89 78 ASN B N 1
ATOM 6059 C CA . ASN B 1 78 ? -25.672 26.438 -7.801 1 89 78 ASN B CA 1
ATOM 6060 C C . ASN B 1 78 ? -25.938 26.344 -6.301 1 89 78 ASN B C 1
ATOM 6062 O O . ASN B 1 78 ? -26.891 25.703 -5.875 1 89 78 ASN B O 1
ATOM 6066 N N . ASP B 1 79 ? -25.125 26.891 -5.523 1 82.81 79 ASP B N 1
ATOM 6067 C CA . ASP B 1 79 ? -25.266 26.984 -4.074 1 82.81 79 ASP B CA 1
ATOM 6068 C C . ASP B 1 79 ? -25.594 25.625 -3.459 1 82.81 79 ASP B C 1
ATOM 6070 O O . ASP B 1 79 ? -26.547 25.5 -2.688 1 82.81 79 ASP B O 1
ATOM 6074 N N . ILE B 1 80 ? -25.109 24.578 -4.051 1 78.19 80 ILE B N 1
ATOM 6075 C CA . ILE B 1 80 ? -25.406 23.234 -3.59 1 78.19 80 ILE B CA 1
ATOM 6076 C C . ILE B 1 80 ? -25.062 23.109 -2.107 1 78.19 80 ILE B C 1
ATOM 6078 O O . ILE B 1 80 ? -25.703 22.344 -1.382 1 78.19 80 ILE B O 1
ATOM 6082 N N . ALA B 1 81 ? -24.062 23.984 -1.608 1 62.31 81 ALA B N 1
ATOM 6083 C CA . ALA B 1 81 ? -23.75 23.688 -0.213 1 62.31 81 ALA B CA 1
ATOM 6084 C C . ALA B 1 81 ? -23.562 24.969 0.596 1 62.31 81 ALA B C 1
ATOM 6086 O O . ALA B 1 81 ? -22.953 25.938 0.117 1 62.31 81 ALA B O 1
ATOM 6087 N N . ASN B 1 82 ? -24.453 24.984 1.586 1 62.59 82 ASN B N 1
ATOM 6088 C CA . ASN B 1 82 ? -24.281 26 2.615 1 62.59 82 ASN B CA 1
ATOM 6089 C C . ASN B 1 82 ? -23.375 25.5 3.742 1 62.59 82 ASN B C 1
ATOM 6091 O O . ASN B 1 82 ? -23.766 24.625 4.516 1 62.59 82 ASN B O 1
ATOM 6095 N N . PRO B 1 83 ? -22.156 25.984 3.727 1 61.88 83 PRO B N 1
ATOM 6096 C CA . PRO B 1 83 ? -21.25 25.469 4.762 1 61.88 83 PRO B CA 1
ATOM 6097 C C . PRO B 1 83 ? -21.781 25.719 6.176 1 61.88 83 PRO B C 1
ATOM 6099 O O . PRO B 1 83 ? -21.359 25.047 7.117 1 61.88 83 PRO B O 1
ATOM 6102 N N . LEU B 1 84 ? -22.625 26.641 6.258 1 58.72 84 LEU B N 1
ATOM 6103 C CA . LEU B 1 84 ? -23.141 26.969 7.578 1 58.72 84 LEU B CA 1
ATOM 6104 C C . LEU B 1 84 ? -24.156 25.922 8.039 1 58.72 84 LEU B C 1
ATOM 6106 O O . LEU B 1 84 ? -24.391 25.766 9.242 1 58.72 84 LEU B O 1
ATOM 6110 N N . ILE B 1 85 ? -24.703 25.312 7.07 1 59.28 85 ILE B N 1
ATOM 6111 C CA . ILE B 1 85 ? -25.734 24.359 7.441 1 59.28 85 ILE B CA 1
ATOM 6112 C C . ILE B 1 85 ? -25.094 22.969 7.629 1 59.28 85 ILE B C 1
ATOM 6114 O O . ILE B 1 85 ? -25.406 22.266 8.586 1 59.28 85 ILE B O 1
ATOM 6118 N N . HIS B 1 86 ? -24.25 22.594 6.77 1 64.56 86 HIS B N 1
ATOM 6119 C CA . HIS B 1 86 ? -23.625 21.281 6.906 1 64.56 86 HIS B CA 1
ATOM 6120 C C . HIS B 1 86 ? -22.094 21.406 6.953 1 64.56 86 HIS B C 1
ATOM 6122 O O . HIS B 1 86 ? -21.453 21.516 5.914 1 64.56 86 HIS B O 1
ATOM 6128 N N . ARG B 1 87 ? -21.672 21.266 8.188 1 63.75 87 ARG B N 1
ATOM 6129 C CA . ARG B 1 87 ? -20.25 21.438 8.445 1 63.75 87 ARG B CA 1
ATOM 6130 C C . ARG B 1 87 ? -19.422 20.406 7.68 1 63.75 87 ARG B C 1
ATOM 6132 O O . ARG B 1 87 ? -18.266 20.656 7.328 1 63.75 87 ARG B O 1
ATOM 6139 N N . HIS B 1 88 ? -20.156 19.266 7.406 1 67.38 88 HIS B N 1
ATOM 6140 C CA . HIS B 1 88 ? -19.484 18.125 6.785 1 67.38 88 HIS B CA 1
ATOM 6141 C C . HIS B 1 88 ? -19.766 18.062 5.289 1 67.38 88 HIS B C 1
ATOM 6143 O O . HIS B 1 88 ? -19.469 17.062 4.637 1 67.38 88 HIS B O 1
ATOM 6149 N N . TRP B 1 89 ? -20.391 19.125 4.859 1 67.25 89 TRP B N 1
ATOM 6150 C CA . TRP B 1 89 ? -20.969 19.016 3.527 1 67.25 89 TRP B CA 1
ATOM 6151 C C . TRP B 1 89 ? -19.891 18.703 2.49 1 67.25 89 TRP B C 1
ATOM 6153 O O . TRP B 1 89 ? -20.109 17.891 1.584 1 67.25 89 TRP B O 1
ATOM 6163 N N . PHE B 1 90 ? -18.719 19.156 2.793 1 79.19 90 PHE B N 1
ATOM 6164 C CA . PHE B 1 90 ? -17.781 19.109 1.676 1 79.19 90 PHE B CA 1
ATOM 6165 C C . PHE B 1 90 ? -16.984 17.812 1.71 1 79.19 90 PHE B C 1
ATOM 6167 O O . PHE B 1 90 ? -16.469 17.359 0.682 1 79.19 90 PHE B O 1
ATOM 6174 N N . THR B 1 91 ? -17.078 17.125 2.801 1 85.88 91 THR B N 1
ATOM 6175 C CA . THR B 1 91 ? -16.203 15.961 2.924 1 85.88 91 THR B CA 1
ATOM 6176 C C . THR B 1 91 ? -16.812 14.766 2.189 1 85.88 91 THR B C 1
ATOM 6178 O O . THR B 1 91 ? -16.078 13.883 1.73 1 85.88 91 THR B O 1
ATOM 6181 N N . ILE B 1 92 ? -18.125 14.797 1.95 1 91.75 92 ILE B N 1
ATOM 6182 C CA . ILE B 1 92 ? -18.766 13.641 1.333 1 91.75 92 ILE B CA 1
ATOM 6183 C C . ILE B 1 92 ? -18.406 13.578 -0.149 1 91.75 92 ILE B C 1
ATOM 6185 O O . ILE B 1 92 ? -18.5 12.516 -0.773 1 91.75 92 ILE B O 1
ATOM 6189 N N . ILE B 1 93 ? -17.953 14.695 -0.73 1 93.31 93 ILE B N 1
ATOM 6190 C CA . ILE B 1 93 ? -17.594 14.773 -2.145 1 93.31 93 ILE B CA 1
ATOM 6191 C C . ILE B 1 93 ? -16.359 13.922 -2.416 1 93.31 93 ILE B C 1
ATOM 6193 O O . ILE B 1 93 ? -16.094 13.539 -3.559 1 93.31 93 ILE B O 1
ATOM 6197 N N . TYR B 1 94 ? -15.602 13.57 -1.342 1 95.25 94 TYR B N 1
ATOM 6198 C CA . TYR B 1 94 ? -14.43 12.711 -1.479 1 95.25 94 TYR B CA 1
ATOM 6199 C C . TYR B 1 94 ? -14.82 11.344 -2.018 1 95.25 94 TYR B C 1
ATOM 6201 O O . TYR B 1 94 ? -13.992 10.633 -2.592 1 95.25 94 TYR B O 1
ATOM 6209 N N . GLN B 1 95 ? -16.062 10.969 -1.845 1 96.69 95 GLN B N 1
ATOM 6210 C CA . GLN B 1 95 ? -16.531 9.68 -2.348 1 96.69 95 GLN B CA 1
ATOM 6211 C C . GLN B 1 95 ? -16.656 9.695 -3.869 1 96.69 95 GLN B C 1
ATOM 6213 O O . GLN B 1 95 ? -16.641 8.641 -4.508 1 96.69 95 GLN B O 1
ATOM 6218 N N . TYR B 1 96 ? -16.828 10.875 -4.457 1 94.75 96 TYR B N 1
ATOM 6219 C CA . TYR B 1 96 ? -16.969 11.023 -5.902 1 94.75 96 TYR B CA 1
ATOM 6220 C C . TYR B 1 96 ? -15.609 11.289 -6.551 1 94.75 96 TYR B C 1
ATOM 6222 O O . TYR B 1 96 ? -15.164 10.516 -7.406 1 94.75 96 TYR B O 1
ATOM 6230 N N . GLU B 1 97 ? -14.992 12.398 -6.109 1 93.62 97 GLU B N 1
ATOM 6231 C CA . GLU B 1 97 ? -13.711 12.82 -6.656 1 93.62 97 GLU B CA 1
ATOM 6232 C C . GLU B 1 97 ? -12.953 13.719 -5.68 1 93.62 97 GLU B C 1
ATOM 6234 O O . GLU B 1 97 ? -13.461 14.773 -5.285 1 93.62 97 GLU B O 1
ATOM 6239 N N . ALA B 1 98 ? -11.688 13.398 -5.43 1 95.31 98 ALA B N 1
ATOM 6240 C CA . ALA B 1 98 ? -11.016 13.977 -4.273 1 95.31 98 ALA B CA 1
ATOM 6241 C C . ALA B 1 98 ? -10.398 15.336 -4.621 1 95.31 98 ALA B C 1
ATOM 6243 O O . ALA B 1 98 ? -10.188 16.172 -3.736 1 95.31 98 ALA B O 1
ATOM 6244 N N . SER B 1 99 ? -10.094 15.656 -5.887 1 96.06 99 SER B N 1
ATOM 6245 C CA . SER B 1 99 ? -9.492 16.938 -6.246 1 96.06 99 SER B CA 1
ATOM 6246 C C . SER B 1 99 ? -10.422 18.094 -5.91 1 96.06 99 SER B C 1
ATOM 6248 O O . SER B 1 99 ? -9.961 19.172 -5.516 1 96.06 99 SER B O 1
ATOM 6250 N N . LEU B 1 100 ? -11.703 17.859 -5.977 1 94.06 100 LEU B N 1
ATOM 6251 C CA . LEU B 1 100 ? -12.703 18.922 -5.816 1 94.06 100 LEU B CA 1
ATOM 6252 C C . LEU B 1 100 ? -12.711 19.453 -4.387 1 94.06 100 LEU B C 1
ATOM 6254 O O . LEU B 1 100 ? -12.438 20.625 -4.156 1 94.06 100 LEU B O 1
ATOM 6258 N N . PRO B 1 101 ? -12.961 18.562 -3.459 1 92.5 101 PRO B N 1
ATOM 6259 C CA . PRO B 1 101 ? -12.992 19.078 -2.088 1 92.5 101 PRO B CA 1
ATOM 6260 C C . PRO B 1 101 ? -11.625 19.547 -1.599 1 92.5 101 PRO B C 1
ATOM 6262 O O . PRO B 1 101 ? -11.539 20.438 -0.754 1 92.5 101 PRO B O 1
ATOM 6265 N N . ILE B 1 102 ? -10.547 19.031 -2.082 1 92.94 102 ILE B N 1
ATOM 6266 C CA . ILE B 1 102 ? -9.219 19.484 -1.688 1 92.94 102 ILE B CA 1
ATOM 6267 C C . ILE B 1 102 ? -8.992 20.906 -2.184 1 92.94 102 ILE B C 1
ATOM 6269 O O . ILE B 1 102 ? -8.555 21.781 -1.423 1 92.94 102 ILE B O 1
ATOM 6273 N N . LYS B 1 103 ? -9.336 21.125 -3.443 1 92.81 103 LYS B N 1
ATOM 6274 C CA . LYS B 1 103 ? -9.18 22.453 -4.027 1 92.81 103 LYS B CA 1
ATOM 6275 C C . LYS B 1 103 ? -10.07 23.469 -3.324 1 92.81 103 LYS B C 1
ATOM 6277 O O . LYS B 1 103 ? -9.609 24.547 -2.939 1 92.81 103 LYS B O 1
ATOM 6282 N N . MET B 1 104 ? -11.273 23.109 -3.096 1 89.81 104 MET B N 1
ATOM 6283 C CA . MET B 1 104 ? -12.227 24 -2.434 1 89.81 104 MET B CA 1
ATOM 6284 C C . MET B 1 104 ? -11.82 24.234 -0.983 1 89.81 104 MET B C 1
ATOM 6286 O O . MET B 1 104 ? -11.961 25.359 -0.477 1 89.81 104 MET B O 1
ATOM 6290 N N . GLY B 1 105 ? -11.344 23.156 -0.342 1 87.38 105 GLY B N 1
ATOM 6291 C CA . GLY B 1 105 ? -10.945 23.266 1.052 1 87.38 105 GLY B CA 1
ATOM 6292 C C . GLY B 1 105 ? -9.844 24.281 1.273 1 87.38 105 GLY B C 1
ATOM 6293 O O . GLY B 1 105 ? -9.852 25 2.275 1 87.38 105 GLY B O 1
ATOM 6294 N N . VAL B 1 106 ? -8.984 24.375 0.319 1 88.38 106 VAL B N 1
ATOM 6295 C CA . VAL B 1 106 ? -7.875 25.328 0.443 1 88.38 106 VAL B CA 1
ATOM 6296 C C . VAL B 1 106 ? -8.344 26.719 0.062 1 88.38 106 VAL B C 1
ATOM 6298 O O . VAL B 1 106 ? -8.266 27.656 0.87 1 88.38 106 VAL B O 1
ATOM 6301 N N . MET B 1 107 ? -8.922 26.859 -1.037 1 89.19 107 MET B N 1
ATOM 6302 C CA . MET B 1 107 ? -9.18 28.172 -1.637 1 89.19 107 MET B CA 1
ATOM 6303 C C . MET B 1 107 ? -10.375 28.844 -0.973 1 89.19 107 MET B C 1
ATOM 6305 O O . MET B 1 107 ? -10.383 30.062 -0.802 1 89.19 107 MET B O 1
ATOM 6309 N N . ASP B 1 108 ? -11.336 28.031 -0.543 1 86.62 108 ASP B N 1
ATOM 6310 C CA . ASP B 1 108 ? -12.57 28.609 -0.022 1 86.62 108 ASP B CA 1
ATOM 6311 C C . ASP B 1 108 ? -12.664 28.438 1.492 1 86.62 108 ASP B C 1
ATOM 6313 O O . ASP B 1 108 ? -13.516 29.047 2.143 1 86.62 108 ASP B O 1
ATOM 6317 N N . GLY B 1 109 ? -11.812 27.578 2.002 1 83.94 109 GLY B N 1
ATOM 6318 C CA . GLY B 1 109 ? -11.859 27.328 3.434 1 83.94 109 GLY B CA 1
ATOM 6319 C C . GLY B 1 109 ? -10.633 27.828 4.168 1 83.94 109 GLY B C 1
ATOM 6320 O O . GLY B 1 109 ? -10.664 28.891 4.789 1 83.94 109 GLY B O 1
ATOM 6321 N N . MET B 1 110 ? -9.555 27.266 3.918 1 84.94 110 MET B N 1
ATOM 6322 C CA . MET B 1 110 ? -8.328 27.5 4.668 1 84.94 110 MET B CA 1
ATOM 6323 C C . MET B 1 110 ? -7.867 28.953 4.508 1 84.94 110 MET B C 1
ATOM 6325 O O . MET B 1 110 ? -7.504 29.609 5.484 1 84.94 110 MET B O 1
ATOM 6329 N N . VAL B 1 111 ? -7.93 29.484 3.316 1 90.44 111 VAL B N 1
ATOM 6330 C CA . VAL B 1 111 ? -7.363 30.797 3.045 1 90.44 111 VAL B CA 1
ATOM 6331 C C . VAL B 1 111 ? -8.227 31.875 3.689 1 90.44 111 VAL B C 1
ATOM 6333 O O . VAL B 1 111 ? -7.738 32.688 4.469 1 90.44 111 VAL B O 1
ATOM 6336 N N . PRO B 1 112 ? -9.531 31.844 3.436 1 87.94 112 PRO B N 1
ATOM 6337 C CA . PRO B 1 112 ? -10.352 32.844 4.102 1 87.94 112 PRO B CA 1
ATOM 6338 C C . PRO B 1 112 ? -10.273 32.781 5.621 1 87.94 112 PRO B C 1
ATOM 6340 O O . PRO B 1 112 ? -10.234 33.812 6.301 1 87.94 112 PRO B O 1
ATOM 6343 N N . ILE B 1 113 ? -10.195 31.594 6.172 1 82.38 113 ILE B N 1
ATOM 6344 C CA . ILE B 1 113 ? -10.125 31.422 7.617 1 82.38 113 ILE B CA 1
ATOM 6345 C C . ILE B 1 113 ? -8.812 31.984 8.148 1 82.38 113 ILE B C 1
ATOM 6347 O O . ILE B 1 113 ? -8.773 32.594 9.219 1 82.38 113 ILE B O 1
ATOM 6351 N N . THR B 1 114 ? -7.797 31.797 7.41 1 86.62 114 THR B N 1
ATOM 6352 C CA . THR B 1 114 ? -6.496 32.312 7.801 1 86.62 114 THR B CA 1
ATOM 6353 C C . THR B 1 114 ? -6.508 33.844 7.797 1 86.62 114 THR B C 1
ATOM 6355 O O . THR B 1 114 ? -5.98 34.469 8.711 1 86.62 114 THR B O 1
ATOM 6358 N N . ILE B 1 115 ? -7.141 34.438 6.836 1 90.81 115 ILE B N 1
ATOM 6359 C CA . ILE B 1 115 ? -7.211 35.875 6.742 1 90.81 115 ILE B CA 1
ATOM 6360 C C . ILE B 1 115 ? -8.031 36.438 7.906 1 90.81 115 ILE B C 1
ATOM 6362 O O . ILE B 1 115 ? -7.645 37.438 8.531 1 90.81 115 ILE B O 1
ATOM 6366 N N . LEU B 1 116 ? -9.086 35.75 8.211 1 84.94 116 LEU B N 1
ATOM 6367 C CA . LEU B 1 116 ? -9.953 36.219 9.297 1 84.94 116 LEU B CA 1
ATOM 6368 C C . LEU B 1 116 ? -9.266 36.031 10.648 1 84.94 116 LEU B C 1
ATOM 6370 O O . LEU B 1 116 ? -9.461 36.844 11.562 1 84.94 116 LEU B O 1
ATOM 6374 N N . ALA B 1 117 ? -8.469 35 10.75 1 81.19 117 ALA B N 1
ATOM 6375 C CA . ALA B 1 117 ? -7.828 34.656 12.016 1 81.19 117 ALA B CA 1
ATOM 6376 C C . ALA B 1 117 ? -6.613 35.562 12.273 1 81.19 117 ALA B C 1
ATOM 6378 O O . ALA B 1 117 ? -6.316 35.906 13.414 1 81.19 117 ALA B O 1
ATOM 6379 N N . LEU B 1 118 ? -5.93 35.906 11.211 1 87.56 118 LEU B N 1
ATOM 6380 C CA . LEU B 1 118 ? -4.633 36.531 11.406 1 87.56 118 LEU B CA 1
ATOM 6381 C C . LEU B 1 118 ? -4.641 37.969 10.891 1 87.56 118 LEU B C 1
ATOM 6383 O O . LEU B 1 118 ? -3.719 38.75 11.164 1 87.56 118 LEU B O 1
ATOM 6387 N N . GLY B 1 119 ? -5.684 38.281 10.148 1 90.88 119 GLY B N 1
ATOM 6388 C CA . GLY B 1 119 ? -5.785 39.625 9.586 1 90.88 119 GLY B CA 1
ATOM 6389 C C . GLY B 1 119 ? -6.57 40.594 10.469 1 90.88 119 GLY B C 1
ATOM 6390 O O . GLY B 1 119 ? -6.879 40.25 11.617 1 90.88 119 GLY B O 1
ATOM 6391 N N . THR B 1 120 ? -6.754 41.781 9.984 1 91.5 120 THR B N 1
ATOM 6392 C CA . THR B 1 120 ? -7.543 42.844 10.602 1 91.5 120 THR B CA 1
ATOM 6393 C C . THR B 1 120 ? -8.539 43.438 9.594 1 91.5 120 THR B C 1
ATOM 6395 O O . THR B 1 120 ? -8.758 42.875 8.531 1 91.5 120 THR B O 1
ATOM 6398 N N . GLU B 1 121 ? -9.141 44.531 10 1 92.56 121 GLU B N 1
ATOM 6399 C CA . GLU B 1 121 ? -10.156 45.156 9.164 1 92.56 121 GLU B CA 1
ATOM 6400 C C . GLU B 1 121 ? -9.602 45.5 7.781 1 92.56 121 GLU B C 1
ATOM 6402 O O . GLU B 1 121 ? -10.328 45.469 6.789 1 92.56 121 GLU B O 1
ATOM 6407 N N . ASP B 1 122 ? -8.305 45.688 7.746 1 91.31 122 ASP B N 1
ATOM 6408 C CA . ASP B 1 122 ? -7.645 46.031 6.488 1 91.31 122 ASP B CA 1
ATOM 6409 C C . ASP B 1 122 ? -7.73 44.875 5.492 1 91.31 122 ASP B C 1
ATOM 6411 O O . ASP B 1 122 ? -7.559 45.062 4.289 1 91.31 122 ASP B O 1
ATOM 6415 N N . HIS B 1 123 ? -8.023 43.688 5.938 1 94.88 123 HIS B N 1
ATOM 6416 C CA . HIS B 1 123 ? -7.918 42.5 5.094 1 94.88 123 HIS B CA 1
ATOM 6417 C C . HIS B 1 123 ? -9.297 41.938 4.77 1 94.88 123 HIS B C 1
ATOM 6419 O O . HIS B 1 123 ? -9.422 41.062 3.92 1 94.88 123 HIS B O 1
ATOM 6425 N N . TYR B 1 124 ? -10.32 42.438 5.355 1 92.44 124 TYR B N 1
ATOM 6426 C CA . TYR B 1 124 ? -11.633 41.812 5.258 1 92.44 124 TYR B CA 1
ATOM 6427 C C . TYR B 1 124 ? -12.219 41.969 3.861 1 92.44 124 TYR B C 1
ATOM 6429 O O . TYR B 1 124 ? -12.992 41.125 3.4 1 92.44 124 TYR B O 1
ATOM 6437 N N . ASP B 1 125 ? -11.781 43.062 3.248 1 93 125 ASP B N 1
ATOM 6438 C CA . ASP B 1 125 ? -12.203 43.25 1.863 1 93 125 ASP B CA 1
ATOM 6439 C C . ASP B 1 125 ? -11.711 42.094 0.981 1 93 125 ASP B C 1
ATOM 6441 O O . ASP B 1 125 ? -12.406 41.688 0.053 1 93 125 ASP B O 1
ATOM 6445 N N . THR B 1 126 ? -10.547 41.625 1.188 1 93.56 126 THR B N 1
ATOM 6446 C CA . THR B 1 126 ? -10 40.5 0.43 1 93.56 126 THR B CA 1
ATOM 6447 C C . THR B 1 126 ? -10.875 39.25 0.579 1 93.56 126 THR B C 1
ATOM 6449 O O . THR B 1 126 ? -11.094 38.531 -0.388 1 93.56 126 THR B O 1
ATOM 6452 N N . VAL B 1 127 ? -11.391 39.031 1.76 1 93.06 127 VAL B N 1
ATOM 6453 C CA . VAL B 1 127 ? -12.258 37.875 2.014 1 93.06 127 VAL B CA 1
ATOM 6454 C C . VAL B 1 127 ? -13.523 38 1.178 1 93.06 127 VAL B C 1
ATOM 6456 O O . VAL B 1 127 ? -13.984 37 0.599 1 93.06 127 VAL B O 1
ATOM 6459 N N . THR B 1 128 ? -14.039 39.219 1.156 1 92.56 128 THR B N 1
ATOM 6460 C CA . THR B 1 128 ? -15.234 39.438 0.363 1 92.56 128 THR B CA 1
ATOM 6461 C C . THR B 1 128 ? -14.969 39.188 -1.116 1 92.56 128 THR B C 1
ATOM 6463 O O . THR B 1 128 ? -15.797 38.562 -1.803 1 92.56 128 THR B O 1
ATOM 6466 N N . LYS B 1 129 ? -13.836 39.594 -1.588 1 93.56 129 LYS B N 1
ATOM 6467 C CA . LYS B 1 129 ? -13.469 39.406 -2.984 1 93.56 129 LYS B CA 1
ATOM 6468 C C . LYS B 1 129 ? -13.281 37.906 -3.293 1 93.56 129 LYS B C 1
ATOM 6470 O O . LYS B 1 129 ? -13.57 37.469 -4.406 1 93.56 129 LYS B O 1
ATOM 6475 N N . ILE B 1 130 ? -12.758 37.156 -2.381 1 92.31 130 ILE B N 1
ATOM 6476 C CA . ILE B 1 130 ? -12.633 35.719 -2.539 1 92.31 130 ILE B CA 1
ATOM 6477 C C . ILE B 1 130 ? -14.016 35.062 -2.639 1 92.31 130 ILE B C 1
ATOM 6479 O O . ILE B 1 130 ? -14.266 34.25 -3.518 1 92.31 130 ILE B O 1
ATOM 6483 N N . GLN B 1 131 ? -14.906 35.469 -1.768 1 86.94 131 GLN B N 1
ATOM 6484 C CA . GLN B 1 131 ? -16.266 34.906 -1.732 1 86.94 131 GLN B CA 1
ATOM 6485 C C . GLN B 1 131 ? -17 35.188 -3.033 1 86.94 131 GLN B C 1
ATOM 6487 O O . GLN B 1 131 ? -17.812 34.375 -3.486 1 86.94 131 GLN B O 1
ATOM 6492 N N . ASN B 1 132 ? -16.672 36.375 -3.566 1 88.5 132 ASN B N 1
ATOM 6493 C CA . ASN B 1 132 ? -17.344 36.781 -4.797 1 88.5 132 ASN B CA 1
ATOM 6494 C C . ASN B 1 132 ? -16.641 36.219 -6.027 1 88.5 132 ASN B C 1
ATOM 6496 O O . ASN B 1 132 ? -17.109 36.406 -7.152 1 88.5 132 ASN B O 1
ATOM 6500 N N . GLY B 1 133 ? -15.57 35.562 -5.871 1 89.38 133 GLY B N 1
ATOM 6501 C CA . GLY B 1 133 ? -14.867 34.906 -6.965 1 89.38 133 GLY B CA 1
ATOM 6502 C C . GLY B 1 133 ? -13.969 35.844 -7.742 1 89.38 133 GLY B C 1
ATOM 6503 O O . GLY B 1 133 ? -13.477 35.5 -8.82 1 89.38 133 GLY B O 1
ATOM 6504 N N . GLN B 1 134 ? -13.742 37.031 -7.152 1 92.69 134 GLN B N 1
ATOM 6505 C CA . GLN B 1 134 ? -12.867 37.969 -7.812 1 92.69 134 GLN B CA 1
ATOM 6506 C C . GLN B 1 134 ? -11.398 37.625 -7.605 1 92.69 134 GLN B C 1
ATOM 6508 O O . GLN B 1 134 ? -10.555 37.906 -8.461 1 92.69 134 GLN B O 1
ATOM 6513 N N . TYR B 1 135 ? -11.141 37.094 -6.477 1 94.94 135 TYR B N 1
ATOM 6514 C CA . TYR B 1 135 ? -9.82 36.562 -6.156 1 94.94 135 TYR B CA 1
ATOM 6515 C C . TYR B 1 135 ? -9.867 35.062 -5.879 1 94.94 135 TYR B C 1
ATOM 6517 O O . TYR B 1 135 ? -10.836 34.562 -5.289 1 94.94 135 TYR B O 1
ATOM 6525 N N . ILE B 1 136 ? -8.984 34.375 -6.422 1 95.62 136 ILE B N 1
ATOM 6526 C CA . ILE B 1 136 ? -8.742 32.969 -6.055 1 95.62 136 ILE B CA 1
ATOM 6527 C C . ILE B 1 136 ? -7.406 32.844 -5.328 1 95.62 136 ILE B C 1
ATOM 6529 O O . ILE B 1 136 ? -6.363 33.219 -5.867 1 95.62 136 ILE B O 1
ATOM 6533 N N . CYS B 1 137 ? -7.508 32.312 -4.16 1 96.06 137 CYS B N 1
ATOM 6534 C CA . CYS B 1 137 ? -6.309 32.375 -3.334 1 96.06 137 CYS B CA 1
ATOM 6535 C C . CYS B 1 137 ? -5.816 30.984 -2.969 1 96.06 137 CYS B C 1
ATOM 6537 O O . CYS B 1 137 ? -6.586 30.031 -3.01 1 96.06 137 CYS B O 1
ATOM 6539 N N . CYS B 1 138 ? -4.555 30.828 -2.74 1 96.94 138 CYS B N 1
ATOM 6540 C CA . CYS B 1 138 ? -3.922 29.594 -2.322 1 96.94 138 CYS B CA 1
ATOM 6541 C C . CYS B 1 138 ? -3.049 29.812 -1.092 1 96.94 138 CYS B C 1
ATOM 6543 O O . CYS B 1 138 ? -2.975 30.922 -0.567 1 96.94 138 CYS B O 1
ATOM 6545 N N . PHE B 1 139 ? -2.535 28.734 -0.542 1 95.12 139 PHE B N 1
ATOM 6546 C CA . PHE B 1 139 ? -1.805 28.734 0.721 1 95.12 139 PHE B CA 1
ATOM 6547 C C . PHE B 1 139 ? -0.375 28.234 0.517 1 95.12 139 PHE B C 1
ATOM 6549 O O . PHE B 1 139 ? -0.145 27.047 0.312 1 95.12 139 PHE B O 1
ATOM 6556 N N . ALA B 1 140 ? 0.642 29.141 0.63 1 96.56 140 ALA B N 1
ATOM 6557 C CA . ALA B 1 140 ? 2.025 28.828 0.288 1 96.56 140 ALA B CA 1
ATOM 6558 C C . ALA B 1 140 ? 2.92 28.859 1.523 1 96.56 140 ALA B C 1
ATOM 6560 O O . ALA B 1 140 ? 3.402 29.938 1.912 1 96.56 140 ALA B O 1
ATOM 6561 N N . LEU B 1 141 ? 3.203 27.719 2.055 1 93.62 141 LEU B N 1
ATOM 6562 C CA . LEU B 1 141 ? 4.059 27.609 3.232 1 93.62 141 LEU B CA 1
ATOM 6563 C C . LEU B 1 141 ? 5.34 26.844 2.904 1 93.62 141 LEU B C 1
ATOM 6565 O O . LEU B 1 141 ? 6.438 27.422 2.979 1 93.62 141 LEU B O 1
ATOM 6569 N N . THR B 1 142 ? 5.246 25.719 2.338 1 94.75 142 THR B N 1
ATOM 6570 C CA . THR B 1 142 ? 6.316 24.734 2.182 1 94.75 142 THR B CA 1
ATOM 6571 C C . THR B 1 142 ? 7.297 25.172 1.096 1 94.75 142 THR B C 1
ATOM 6573 O O . THR B 1 142 ? 6.902 25.812 0.116 1 94.75 142 THR B O 1
ATOM 6576 N N . GLU B 1 143 ? 8.523 24.953 1.33 1 97.12 143 GLU B N 1
ATOM 6577 C CA . GLU B 1 143 ? 9.562 25.172 0.324 1 97.12 143 GLU B CA 1
ATOM 6578 C C . GLU B 1 143 ? 10.172 23.844 -0.13 1 97.12 143 GLU B C 1
ATOM 6580 O O . GLU B 1 143 ? 10.109 22.844 0.589 1 97.12 143 GLU B O 1
ATOM 6585 N N . ILE B 1 144 ? 10.773 23.797 -1.25 1 97.06 144 ILE B N 1
ATOM 6586 C CA . ILE B 1 144 ? 11.281 22.609 -1.933 1 97.06 144 ILE B CA 1
ATOM 6587 C C . ILE B 1 144 ? 12.195 21.828 -0.994 1 97.06 144 ILE B C 1
ATOM 6589 O O . ILE B 1 144 ? 12.086 20.609 -0.887 1 97.06 144 ILE B O 1
ATOM 6593 N N . SER B 1 145 ? 13.047 22.453 -0.274 1 95.06 145 SER B N 1
ATOM 6594 C CA . SER B 1 145 ? 14.039 21.75 0.528 1 95.06 145 SER B CA 1
ATOM 6595 C C . SER B 1 145 ? 13.648 21.734 2.002 1 95.06 145 SER B C 1
ATOM 6597 O O . SER B 1 145 ? 14.258 21.016 2.805 1 95.06 145 SER B O 1
ATOM 6599 N N . HIS B 1 146 ? 12.602 22.406 2.523 1 90.06 146 HIS B N 1
ATOM 6600 C CA . HIS B 1 146 ? 12.367 22.516 3.957 1 90.06 146 HIS B CA 1
ATOM 6601 C C . HIS B 1 146 ? 11.125 21.734 4.375 1 90.06 146 HIS B C 1
ATOM 6603 O O . HIS B 1 146 ? 11 21.344 5.539 1 90.06 146 HIS B O 1
ATOM 6609 N N . GLY B 1 147 ? 10.312 21.438 3.457 1 84.69 147 GLY B N 1
ATOM 6610 C CA . GLY B 1 147 ? 9.211 20.547 3.775 1 84.69 147 GLY B CA 1
ATOM 6611 C C . GLY B 1 147 ? 8.57 20.828 5.117 1 84.69 147 GLY B C 1
ATOM 6612 O O . GLY B 1 147 ? 8.125 21.953 5.363 1 84.69 147 GLY B O 1
ATOM 6613 N N . THR B 1 148 ? 8.664 19.859 6.129 1 85.38 148 THR B N 1
ATOM 6614 C CA . THR B 1 148 ? 8.023 19.938 7.441 1 85.38 148 THR B CA 1
ATOM 6615 C C . THR B 1 148 ? 8.734 20.953 8.328 1 85.38 148 THR B C 1
ATOM 6617 O O . THR B 1 148 ? 8.164 21.438 9.305 1 85.38 148 THR B O 1
ATOM 6620 N N . ASN B 1 149 ? 9.93 21.312 8.031 1 88 149 ASN B N 1
ATOM 6621 C CA . ASN B 1 149 ? 10.664 22.312 8.789 1 88 149 ASN B CA 1
ATOM 6622 C C . ASN B 1 149 ? 10.258 23.719 8.398 1 88 149 ASN B C 1
ATOM 6624 O O . ASN B 1 149 ? 11.07 24.484 7.863 1 88 149 ASN B O 1
ATOM 6628 N N . ALA B 1 150 ? 9.109 24.125 8.789 1 86.19 150 ALA B N 1
ATOM 6629 C CA . ALA B 1 150 ? 8.539 25.422 8.406 1 86.19 150 ALA B CA 1
ATOM 6630 C C . ALA B 1 150 ? 9.383 26.562 8.953 1 86.19 150 ALA B C 1
ATOM 6632 O O . ALA B 1 150 ? 9.508 27.625 8.32 1 86.19 150 ALA B O 1
ATOM 6633 N N . LYS B 1 151 ? 9.945 26.312 10.102 1 85.81 151 LYS B N 1
ATOM 6634 C CA . LYS B 1 151 ? 10.734 27.375 10.719 1 85.81 151 LYS B CA 1
ATOM 6635 C C . LYS B 1 151 ? 12 27.672 9.914 1 85.81 151 LYS B C 1
ATOM 6637 O O . LYS B 1 151 ? 12.57 28.75 10.023 1 85.81 151 LYS B O 1
ATOM 6642 N N . GLY B 1 152 ? 12.367 26.688 9.125 1 89.25 152 GLY B N 1
ATOM 6643 C CA . GLY B 1 152 ? 13.633 26.812 8.414 1 89.25 152 GLY B CA 1
ATOM 6644 C C . GLY B 1 152 ? 13.477 27.375 7.016 1 89.25 152 GLY B C 1
ATOM 6645 O O . GLY B 1 152 ? 14.453 27.453 6.262 1 89.25 152 GLY B O 1
ATOM 6646 N N . ILE B 1 153 ? 12.289 27.891 6.684 1 93.31 153 ILE B N 1
ATOM 6647 C CA . ILE B 1 153 ? 12.086 28.406 5.332 1 93.31 153 ILE B CA 1
ATOM 6648 C C . ILE B 1 153 ? 12.984 29.625 5.098 1 93.31 153 ILE B C 1
ATOM 6650 O O . ILE B 1 153 ? 13.367 30.312 6.047 1 93.31 153 ILE B O 1
ATOM 6654 N N . ARG B 1 154 ? 13.281 29.922 3.822 1 96.31 154 ARG B N 1
ATOM 6655 C CA . ARG B 1 154 ? 14.328 30.906 3.539 1 96.31 154 ARG B CA 1
ATOM 6656 C C . ARG B 1 154 ? 13.766 32.094 2.754 1 96.31 154 ARG B C 1
ATOM 6658 O O . ARG B 1 154 ? 14.453 33.094 2.555 1 96.31 154 ARG B O 1
ATOM 6665 N N . THR B 1 155 ? 12.508 32 2.312 1 98.12 155 THR B N 1
ATOM 6666 C CA . THR B 1 155 ? 11.891 33.188 1.728 1 98.12 155 THR B CA 1
ATOM 6667 C C . THR B 1 155 ? 11.812 34.312 2.752 1 98.12 155 THR B C 1
ATOM 6669 O O . THR B 1 155 ? 11.43 34.094 3.902 1 98.12 155 THR B O 1
ATOM 6672 N N . THR B 1 156 ? 12.188 35.562 2.322 1 98.19 156 THR B N 1
ATOM 6673 C CA . THR B 1 156 ? 12.211 36.688 3.246 1 98.19 156 THR B CA 1
ATOM 6674 C C . THR B 1 156 ? 11.258 37.781 2.783 1 98.19 156 THR B C 1
ATOM 6676 O O . THR B 1 156 ? 10.898 37.844 1.604 1 98.19 156 THR B O 1
ATOM 6679 N N . ALA B 1 157 ? 10.773 38.469 3.688 1 98.44 157 ALA B N 1
ATOM 6680 C CA . ALA B 1 157 ? 10.078 39.75 3.494 1 98.44 157 ALA B CA 1
ATOM 6681 C C . ALA B 1 157 ? 10.773 40.875 4.25 1 98.44 157 ALA B C 1
ATOM 6683 O O . ALA B 1 157 ? 10.602 41 5.461 1 98.44 157 ALA B O 1
ATOM 6684 N N . THR B 1 158 ? 11.508 41.625 3.564 1 98.38 158 THR B N 1
ATOM 6685 C CA . THR B 1 158 ? 12.242 42.719 4.18 1 98.38 158 THR B CA 1
ATOM 6686 C C . THR B 1 158 ? 11.5 44.031 4.012 1 98.38 158 THR B C 1
ATOM 6688 O O . THR B 1 158 ? 11.117 44.406 2.898 1 98.38 158 THR B O 1
ATOM 6691 N N . TYR B 1 159 ? 11.328 44.75 5.145 1 98.31 159 TYR B N 1
ATOM 6692 C CA . TYR B 1 159 ? 10.609 46.031 5.07 1 98.31 159 TYR B CA 1
ATOM 6693 C C . TYR B 1 159 ? 11.516 47.125 4.531 1 98.31 159 TYR B C 1
ATOM 6695 O O . TYR B 1 159 ? 12.641 47.312 5.008 1 98.31 159 TYR B O 1
ATOM 6703 N N . ASP B 1 160 ? 11 47.781 3.559 1 97.12 160 ASP B N 1
ATOM 6704 C CA . ASP B 1 160 ? 11.664 48.938 2.977 1 97.12 160 ASP B CA 1
ATOM 6705 C C . ASP B 1 160 ? 10.977 50.25 3.389 1 97.12 160 ASP B C 1
ATOM 6707 O O . ASP B 1 160 ? 9.859 50.531 2.941 1 97.12 160 ASP B O 1
ATOM 6711 N N . VAL B 1 161 ? 11.578 51.094 4.145 1 96 161 VAL B N 1
ATOM 6712 C CA . VAL B 1 161 ? 11.008 52.312 4.707 1 96 161 VAL B CA 1
ATOM 6713 C C . VAL B 1 161 ? 10.695 53.281 3.588 1 96 161 VAL B C 1
ATOM 6715 O O . VAL B 1 161 ? 9.672 53.969 3.627 1 96 161 VAL B O 1
ATOM 6718 N N . LYS B 1 162 ? 11.562 53.375 2.658 1 96.25 162 LYS B N 1
ATOM 6719 C CA . LYS B 1 162 ? 11.422 54.344 1.587 1 96.25 162 LYS B CA 1
ATOM 6720 C C . LYS B 1 162 ? 10.141 54.125 0.797 1 96.25 162 LYS B C 1
ATOM 6722 O O . LYS B 1 162 ? 9.375 55.062 0.559 1 96.25 162 LYS B O 1
ATOM 6727 N N . SER B 1 163 ? 9.867 52.906 0.476 1 95.5 163 SER B N 1
ATOM 6728 C CA . SER B 1 163 ? 8.695 52.594 -0.34 1 95.5 163 SER B CA 1
ATOM 6729 C C . SER B 1 163 ? 7.52 52.156 0.525 1 95.5 163 SER B C 1
ATOM 6731 O O . SER B 1 163 ? 6.422 51.938 0.017 1 95.5 163 SER B O 1
ATOM 6733 N N . LYS B 1 164 ? 7.719 52.094 1.792 1 95.44 164 LYS B N 1
ATOM 6734 C CA . LYS B 1 164 ? 6.699 51.625 2.727 1 95.44 164 LYS B CA 1
ATOM 6735 C C . LYS B 1 164 ? 6.094 50.281 2.268 1 95.44 164 LYS B C 1
ATOM 6737 O O . LYS B 1 164 ? 4.871 50.156 2.209 1 95.44 164 LYS B O 1
ATOM 6742 N N . SER B 1 165 ? 7.016 49.438 1.912 1 96.88 165 SER B N 1
ATOM 6743 C CA . SER B 1 165 ? 6.602 48.156 1.373 1 96.88 165 SER B CA 1
ATOM 6744 C C . SER B 1 165 ? 7.5 47.031 1.881 1 96.88 165 SER B C 1
ATOM 6746 O O . SER B 1 165 ? 8.555 47.281 2.465 1 96.88 165 SER B O 1
ATOM 6748 N N . PHE B 1 166 ? 7.004 45.812 1.799 1 98.25 166 PHE B N 1
ATOM 6749 C CA . PHE B 1 166 ? 7.836 44.625 2.004 1 98.25 166 PHE B CA 1
ATOM 6750 C C . PHE B 1 166 ? 8.422 44.156 0.683 1 98.25 166 PHE B C 1
ATOM 6752 O O . PHE B 1 166 ? 7.738 44.156 -0.344 1 98.25 166 PHE B O 1
ATOM 6759 N N . VAL B 1 167 ? 9.688 43.781 0.693 1 98.5 167 VAL B N 1
ATOM 6760 C CA . VAL B 1 167 ? 10.352 43.188 -0.464 1 98.5 167 VAL B CA 1
ATOM 6761 C C . VAL B 1 167 ? 10.539 41.688 -0.244 1 98.5 167 VAL B C 1
ATOM 6763 O O . VAL B 1 167 ? 11.352 41.281 0.592 1 98.5 167 VAL B O 1
ATOM 6766 N N . LEU B 1 168 ? 9.789 40.875 -1.002 1 98.69 168 LEU B N 1
ATOM 6767 C CA . LEU B 1 168 ? 9.906 39.438 -0.904 1 98.69 168 LEU B CA 1
ATOM 6768 C C . LEU B 1 168 ? 11.023 38.906 -1.794 1 98.69 168 LEU B C 1
ATOM 6770 O O . LEU B 1 168 ? 11.195 39.375 -2.926 1 98.69 168 LEU B O 1
ATOM 6774 N N . ASN B 1 169 ? 11.836 38 -1.264 1 98.69 169 ASN B N 1
ATOM 6775 C CA . ASN B 1 169 ? 12.93 37.406 -2.01 1 98.69 169 ASN B CA 1
ATOM 6776 C C . ASN B 1 169 ? 13.094 35.906 -1.667 1 98.69 169 ASN B C 1
ATOM 6778 O O . ASN B 1 169 ? 13.055 35.531 -0.495 1 98.69 169 ASN B O 1
ATOM 6782 N N . THR B 1 170 ? 13.156 35.031 -2.684 1 98.56 170 THR B N 1
ATOM 6783 C CA . THR B 1 170 ? 13.531 33.625 -2.594 1 98.56 170 THR B CA 1
ATOM 6784 C C . THR B 1 170 ? 14.938 33.406 -3.131 1 98.56 170 THR B C 1
ATOM 6786 O O . THR B 1 170 ? 15.195 33.594 -4.324 1 98.56 170 THR B O 1
ATOM 6789 N N . PRO B 1 171 ? 15.836 33.062 -2.307 1 97.62 171 PRO B N 1
ATOM 6790 C CA . PRO B 1 171 ? 17.25 33.125 -2.668 1 97.62 171 PRO B CA 1
ATOM 6791 C C . PRO B 1 171 ? 17.641 32.125 -3.756 1 97.62 171 PRO B C 1
ATOM 6793 O O . PRO B 1 171 ? 18.531 32.406 -4.562 1 97.62 171 PRO B O 1
ATOM 6796 N N . ASP B 1 172 ? 17.078 30.953 -3.83 1 97.31 172 ASP B N 1
ATOM 6797 C CA . ASP B 1 172 ? 17.391 29.922 -4.82 1 97.31 172 ASP B CA 1
ATOM 6798 C C . ASP B 1 172 ? 16.234 28.922 -4.945 1 97.31 172 ASP B C 1
ATOM 6800 O O . ASP B 1 172 ? 15.188 29.094 -4.312 1 97.31 172 ASP B O 1
ATOM 6804 N N . PHE B 1 173 ? 16.359 27.906 -5.773 1 97.44 173 PHE B N 1
ATOM 6805 C CA . PHE B 1 173 ? 15.273 26.969 -6.062 1 97.44 173 PHE B CA 1
ATOM 6806 C C . PHE B 1 173 ? 14.953 26.109 -4.836 1 97.44 173 PHE B C 1
ATOM 6808 O O . PHE B 1 173 ? 13.805 25.734 -4.629 1 97.44 173 PHE B O 1
ATOM 6815 N N . GLU B 1 174 ? 15.891 25.828 -4.039 1 96.88 174 GLU B N 1
ATOM 6816 C CA . GLU B 1 174 ? 15.664 25.047 -2.822 1 96.88 174 GLU B CA 1
ATOM 6817 C C . GLU B 1 174 ? 14.68 25.766 -1.896 1 96.88 174 GLU B C 1
ATOM 6819 O O . GLU B 1 174 ? 13.953 25.109 -1.142 1 96.88 174 GLU B O 1
ATOM 6824 N N . ALA B 1 175 ? 14.656 27.094 -1.978 1 97.81 175 ALA B N 1
ATOM 6825 C CA . ALA B 1 175 ? 13.781 27.906 -1.134 1 97.81 175 ALA B CA 1
ATOM 6826 C C . ALA B 1 175 ? 12.492 28.266 -1.862 1 97.81 175 ALA B C 1
ATOM 6828 O O . ALA B 1 175 ? 11.672 29.031 -1.349 1 97.81 175 ALA B O 1
ATOM 6829 N N . ALA B 1 176 ? 12.312 27.719 -3.033 1 98.38 176 ALA B N 1
ATOM 6830 C CA . ALA B 1 176 ? 11.062 27.984 -3.748 1 98.38 176 ALA B CA 1
ATOM 6831 C C . ALA B 1 176 ? 9.867 27.422 -2.986 1 98.38 176 ALA B C 1
ATOM 6833 O O . ALA B 1 176 ? 9.93 26.312 -2.455 1 98.38 176 ALA B O 1
ATOM 6834 N N . LYS B 1 177 ? 8.789 28.297 -2.879 1 98.12 177 LYS B N 1
ATOM 6835 C CA . LYS B 1 177 ? 7.531 27.719 -2.414 1 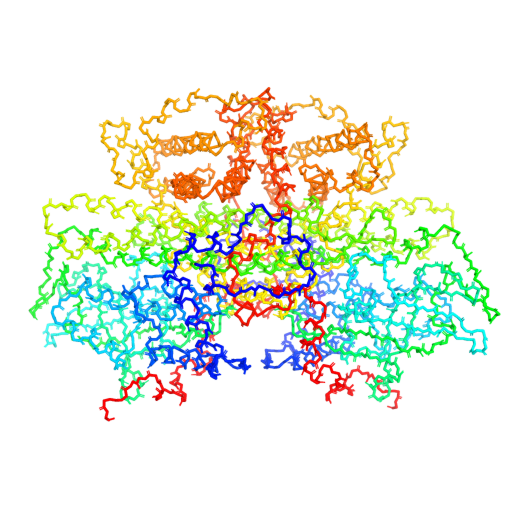98.12 177 LYS B CA 1
ATOM 6836 C C . LYS B 1 177 ? 7.082 26.578 -3.32 1 98.12 177 LYS B C 1
ATOM 6838 O O . LYS B 1 177 ? 7.258 26.641 -4.539 1 98.12 177 LYS B O 1
ATOM 6843 N N . CYS B 1 178 ? 6.543 25.547 -2.73 1 97.69 178 CYS B N 1
ATOM 6844 C CA . CYS B 1 178 ? 6.109 24.406 -3.545 1 97.69 178 CYS B CA 1
ATOM 6845 C C . CYS B 1 178 ? 4.918 23.703 -2.91 1 97.69 178 CYS B C 1
ATOM 6847 O O . CYS B 1 178 ? 4.512 24.047 -1.796 1 97.69 178 CYS B O 1
ATOM 6849 N N . TRP B 1 179 ? 4.258 22.781 -3.707 1 97 179 TRP B N 1
ATOM 6850 C CA . TRP B 1 179 ? 3.123 21.953 -3.291 1 97 179 TRP B CA 1
ATOM 6851 C C . TRP B 1 179 ? 1.938 22.828 -2.895 1 97 179 TRP B C 1
ATOM 6853 O O . TRP B 1 179 ? 1.196 22.5 -1.968 1 97 179 TRP B O 1
ATOM 6863 N N . VAL B 1 180 ? 1.841 23.953 -3.488 1 97.56 180 VAL B N 1
ATOM 6864 C CA . VAL B 1 180 ? 0.761 24.891 -3.188 1 97.56 180 VAL B CA 1
ATOM 6865 C C . VAL B 1 180 ? -0.443 24.594 -4.078 1 97.56 180 VAL B C 1
ATOM 6867 O O . VAL B 1 180 ? -0.411 24.859 -5.285 1 97.56 180 VAL B O 1
ATOM 6870 N N . GLY B 1 181 ? -1.461 24.062 -3.504 1 96.62 181 GLY B N 1
ATOM 6871 C CA . GLY B 1 181 ? -2.652 23.719 -4.266 1 96.62 181 GLY B CA 1
ATOM 6872 C C . GLY B 1 181 ? -3.332 24.938 -4.879 1 96.62 181 GLY B C 1
ATOM 6873 O O . GLY B 1 181 ? -3.67 25.891 -4.172 1 96.62 181 GLY B O 1
ATOM 6874 N N . GLY B 1 182 ? -3.51 24.922 -6.176 1 96.81 182 GLY B N 1
ATOM 6875 C CA . GLY B 1 182 ? -4.172 26 -6.898 1 96.81 182 GLY B CA 1
ATOM 6876 C C . GLY B 1 182 ? -3.205 27.031 -7.441 1 96.81 182 GLY B C 1
ATOM 6877 O O . GLY B 1 182 ? -3.594 27.891 -8.234 1 96.81 182 GLY B O 1
ATOM 6878 N N . LEU B 1 183 ? -1.968 26.906 -7.094 1 97.75 183 LEU B N 1
ATOM 6879 C CA . LEU B 1 183 ? -0.989 27.922 -7.453 1 97.75 183 LEU B CA 1
ATOM 6880 C C . LEU B 1 183 ? -0.559 27.781 -8.906 1 97.75 183 LEU B C 1
ATOM 6882 O O . LEU B 1 183 ? -0.256 28.766 -9.578 1 97.75 183 LEU B O 1
ATOM 6886 N N . GLY B 1 184 ? -0.509 26.547 -9.406 1 97.25 184 GLY B N 1
ATOM 6887 C CA . GLY B 1 184 ? 0.058 26.281 -10.719 1 97.25 184 GLY B CA 1
ATOM 6888 C C . GLY B 1 184 ? -0.651 27.031 -11.836 1 97.25 184 GLY B C 1
ATOM 6889 O O . GLY B 1 184 ? -0.007 27.672 -12.664 1 97.25 184 GLY B O 1
ATOM 6890 N N . LYS B 1 185 ? -1.957 27.031 -11.734 1 96.12 185 LYS B N 1
ATOM 6891 C CA . LYS B 1 185 ? -2.703 27.562 -12.875 1 96.12 185 LYS B CA 1
ATOM 6892 C C . LYS B 1 185 ? -3.812 28.5 -12.414 1 96.12 185 LYS B C 1
ATOM 6894 O O . LYS B 1 185 ? -4.301 29.328 -13.195 1 96.12 185 LYS B O 1
ATOM 6899 N N . THR B 1 186 ? -4.172 28.5 -11.133 1 96.56 186 THR B N 1
ATOM 6900 C CA . THR B 1 186 ? -5.496 29.016 -10.797 1 96.56 186 THR B CA 1
ATOM 6901 C C . THR B 1 186 ? -5.391 30.281 -9.938 1 96.56 186 THR B C 1
ATOM 6903 O O . THR B 1 186 ? -6.059 31.281 -10.211 1 96.56 186 THR B O 1
ATOM 6906 N N . ALA B 1 187 ? -4.578 30.344 -9.016 1 97.25 187 ALA B N 1
ATOM 6907 C CA . ALA B 1 187 ? -4.605 31.344 -7.949 1 97.25 187 ALA B CA 1
ATOM 6908 C C . ALA B 1 187 ? -4.145 32.688 -8.461 1 97.25 187 ALA B C 1
ATOM 6910 O O . ALA B 1 187 ? -3.211 32.781 -9.266 1 97.25 187 ALA B O 1
ATOM 6911 N N . THR B 1 188 ? -4.789 33.75 -7.934 1 97.19 188 THR B N 1
ATOM 6912 C CA . THR B 1 188 ? -4.383 35.125 -8.203 1 97.19 188 THR B CA 1
ATOM 6913 C C . THR B 1 188 ? -3.629 35.688 -7.008 1 97.19 188 THR B C 1
ATOM 6915 O O . THR B 1 188 ? -2.861 36.656 -7.156 1 97.19 188 THR B O 1
ATOM 6918 N N . HIS B 1 189 ? -3.949 35.219 -5.863 1 97.44 189 HIS B N 1
ATOM 6919 C CA . HIS B 1 189 ? -3.307 35.625 -4.621 1 97.44 189 HIS B CA 1
ATOM 6920 C C . HIS B 1 189 ? -2.861 34.406 -3.799 1 97.44 189 HIS B C 1
ATOM 6922 O O . HIS B 1 189 ? -3.373 33.312 -3.984 1 97.44 189 HIS B O 1
ATOM 6928 N N . ALA B 1 190 ? -1.909 34.625 -2.932 1 98.06 190 ALA B N 1
ATOM 6929 C CA . ALA B 1 190 ? -1.416 33.531 -2.084 1 98.06 190 ALA B CA 1
ATOM 6930 C C . ALA B 1 190 ? -1.162 34.031 -0.661 1 98.06 190 ALA B C 1
ATOM 6932 O O . ALA B 1 190 ? -0.659 35.125 -0.459 1 98.06 190 ALA B O 1
ATOM 6933 N N . ILE B 1 191 ? -1.621 33.281 0.281 1 96.44 191 ILE B N 1
ATOM 6934 C CA . ILE B 1 191 ? -1.037 33.406 1.611 1 96.44 191 ILE B CA 1
ATOM 6935 C C . ILE B 1 191 ? 0.401 32.906 1.597 1 96.44 191 ILE B C 1
ATOM 6937 O O . ILE B 1 191 ? 0.645 31.734 1.31 1 96.44 191 ILE B O 1
ATOM 6941 N N . VAL B 1 192 ? 1.332 33.75 1.91 1 97.38 192 VAL B N 1
ATOM 6942 C CA . VAL B 1 192 ? 2.746 33.406 1.845 1 97.38 192 VAL B CA 1
ATOM 6943 C C . VAL B 1 192 ? 3.379 33.531 3.229 1 97.38 192 VAL B C 1
ATOM 6945 O O . VAL B 1 192 ? 3.197 34.562 3.902 1 97.38 192 VAL B O 1
ATOM 6948 N N . PHE B 1 193 ? 4.051 32.531 3.635 1 95.56 193 PHE B N 1
ATOM 6949 C CA . PHE B 1 193 ? 4.875 32.594 4.836 1 95.56 193 PHE B CA 1
ATOM 6950 C C . PHE B 1 193 ? 6.301 33 4.496 1 95.56 193 PHE B C 1
ATOM 6952 O O . PHE B 1 193 ? 6.906 32.469 3.566 1 95.56 193 PHE B O 1
ATOM 6959 N N . ALA B 1 194 ? 6.824 33.969 5.215 1 96.38 194 ALA B N 1
ATOM 6960 C CA . ALA B 1 194 ? 8.18 34.469 4.965 1 96.38 194 ALA B CA 1
ATOM 6961 C C . ALA B 1 194 ? 8.836 34.938 6.258 1 96.38 194 ALA B C 1
ATOM 6963 O O . ALA B 1 194 ? 8.141 35.312 7.215 1 96.38 194 ALA B O 1
ATOM 6964 N N . GLN B 1 195 ? 10.164 34.906 6.273 1 95.69 195 GLN B N 1
ATOM 6965 C CA . GLN B 1 195 ? 10.93 35.531 7.355 1 95.69 195 GLN B CA 1
ATOM 6966 C C . GLN B 1 195 ? 10.852 37.062 7.285 1 95.69 195 GLN B C 1
ATOM 6968 O O . GLN B 1 195 ? 11.352 37.656 6.336 1 95.69 195 GLN B O 1
ATOM 6973 N N . LEU B 1 196 ? 10.258 37.594 8.336 1 96.69 196 LEU B N 1
ATOM 6974 C CA . LEU B 1 196 ? 10.102 39.062 8.328 1 96.69 196 LEU B CA 1
ATOM 6975 C C . LEU B 1 196 ? 11.359 39.75 8.852 1 96.69 196 LEU B C 1
ATOM 6977 O O . LEU B 1 196 ? 11.805 39.469 9.969 1 96.69 196 LEU B O 1
ATOM 6981 N N . ILE B 1 197 ? 11.93 40.562 8.07 1 97.62 197 ILE B N 1
ATOM 6982 C CA . ILE B 1 197 ? 13.133 41.312 8.414 1 97.62 197 ILE B CA 1
ATOM 6983 C C . ILE B 1 197 ? 12.852 42.812 8.375 1 97.62 197 ILE B C 1
ATOM 6985 O O . ILE B 1 197 ? 12.32 43.312 7.387 1 97.62 197 ILE B O 1
ATOM 6989 N N . THR B 1 198 ? 13.164 43.5 9.422 1 96.94 198 THR B N 1
ATOM 6990 C CA . THR B 1 198 ? 12.961 44.938 9.492 1 96.94 198 THR B CA 1
ATOM 6991 C C . THR B 1 198 ? 14.227 45.688 9.055 1 96.94 198 THR B C 1
ATOM 6993 O O . THR B 1 198 ? 15.266 45.062 8.82 1 96.94 198 THR B O 1
ATOM 6996 N N . PRO B 1 199 ? 14.141 47 8.953 1 95.25 199 PRO B N 1
ATOM 6997 C CA . PRO B 1 199 ? 15.258 47.75 8.391 1 95.25 199 PRO B CA 1
ATOM 6998 C C . PRO B 1 199 ? 16.547 47.594 9.203 1 95.25 199 PRO B C 1
ATOM 7000 O O . PRO B 1 199 ? 17.641 47.719 8.648 1 95.25 199 PRO B O 1
ATOM 7003 N N . ASP B 1 200 ? 16.438 47.406 10.438 1 95.25 200 ASP B N 1
ATOM 7004 C CA . ASP B 1 200 ? 17.609 47.219 11.297 1 95.25 200 ASP B CA 1
ATOM 7005 C C . ASP B 1 200 ? 18.219 45.844 11.102 1 95.25 200 ASP B C 1
ATOM 7007 O O . ASP B 1 200 ? 19.094 45.438 11.867 1 95.25 200 ASP B O 1
ATOM 7011 N N . ARG B 1 201 ? 17.703 45.031 10.227 1 94.69 201 ARG B N 1
ATOM 7012 C CA . ARG B 1 201 ? 18.203 43.75 9.805 1 94.69 201 ARG B CA 1
ATOM 7013 C C . ARG B 1 201 ? 17.875 42.656 10.844 1 94.69 201 ARG B C 1
ATOM 7015 O O . ARG B 1 201 ? 18.5 41.594 10.852 1 94.69 201 ARG B O 1
ATOM 7022 N N . GLN B 1 202 ? 16.953 43.031 11.68 1 95.5 202 GLN B N 1
ATOM 7023 C CA . GLN B 1 202 ? 16.5 42.031 12.625 1 95.5 202 GLN B CA 1
ATOM 7024 C C . GLN B 1 202 ? 15.492 41.062 11.984 1 95.5 202 GLN B C 1
ATOM 7026 O O . GLN B 1 202 ? 14.555 41.531 11.32 1 95.5 202 GLN B O 1
ATOM 7031 N N . ASN B 1 203 ? 15.789 39.75 12.094 1 94.19 203 ASN B N 1
ATOM 7032 C CA . ASN B 1 203 ? 14.844 38.75 11.664 1 94.19 203 ASN B CA 1
ATOM 7033 C C . ASN B 1 203 ? 13.828 38.406 12.75 1 94.19 203 ASN B C 1
ATOM 7035 O O . ASN B 1 203 ? 14.195 37.875 13.797 1 94.19 203 ASN B O 1
ATOM 7039 N N . HIS B 1 204 ? 12.57 38.656 12.555 1 93.06 204 HIS B N 1
ATOM 7040 C CA . HIS B 1 204 ? 11.523 38.5 13.555 1 93.06 204 HIS B CA 1
ATOM 7041 C C . HIS B 1 204 ? 10.82 37.156 13.398 1 93.06 204 HIS B C 1
ATOM 7043 O O . HIS B 1 204 ? 9.812 36.875 14.062 1 93.06 204 HIS B O 1
ATOM 7049 N N . GLY B 1 205 ? 11.305 36.312 12.5 1 90.75 205 GLY B N 1
ATOM 7050 C CA . GLY B 1 205 ? 10.727 34.969 12.305 1 90.75 205 GLY B CA 1
ATOM 7051 C C . GLY B 1 205 ? 9.625 34.969 11.258 1 90.75 205 GLY B C 1
ATOM 7052 O O . GLY B 1 205 ? 9.484 35.906 10.484 1 90.75 205 GLY B O 1
ATOM 7053 N N . LEU B 1 206 ? 8.867 33.938 11.203 1 91.5 206 LEU B N 1
ATOM 7054 C CA . LEU B 1 206 ? 7.879 33.688 10.164 1 91.5 206 LEU B CA 1
ATOM 7055 C C . LEU B 1 206 ? 6.645 34.562 10.367 1 91.5 206 LEU B C 1
ATOM 7057 O O . LEU B 1 206 ? 6.133 34.688 11.484 1 91.5 206 LEU B O 1
ATOM 7061 N N . HIS B 1 207 ? 6.184 35.188 9.406 1 92.94 207 HIS B N 1
ATOM 7062 C CA . HIS B 1 207 ? 4.949 35.938 9.352 1 92.94 207 HIS B CA 1
ATOM 7063 C C . HIS B 1 207 ? 4.152 35.625 8.094 1 92.94 207 HIS B C 1
ATOM 7065 O O . HIS B 1 207 ? 4.684 35.031 7.156 1 92.94 207 HIS B O 1
ATOM 7071 N N . THR B 1 208 ? 2.91 36 8.102 1 94.5 208 THR B N 1
ATOM 7072 C CA . THR B 1 208 ? 1.995 35.625 7.031 1 94.5 208 THR B CA 1
ATOM 7073 C C . THR B 1 208 ? 1.555 36.875 6.25 1 94.5 208 THR B C 1
ATOM 7075 O O . THR B 1 208 ? 1.216 37.906 6.844 1 94.5 208 THR B O 1
ATOM 7078 N N . PHE B 1 209 ? 1.607 36.781 4.953 1 96.88 209 PHE B N 1
ATOM 7079 C CA . PHE B 1 209 ? 1.238 37.875 4.051 1 96.88 209 PHE B CA 1
ATOM 7080 C C . PHE B 1 209 ? 0.201 37.406 3.037 1 96.88 209 PHE B C 1
ATOM 7082 O O . PHE B 1 209 ? 0.246 36.25 2.578 1 96.88 209 PHE B O 1
ATOM 7089 N N . ILE B 1 210 ? -0.779 38.188 2.699 1 97.5 210 ILE B N 1
ATOM 7090 C CA . ILE B 1 210 ? -1.61 37.969 1.521 1 97.5 210 ILE B CA 1
ATOM 7091 C C . ILE B 1 210 ? -0.993 38.656 0.312 1 97.5 210 ILE B C 1
ATOM 7093 O O . ILE B 1 210 ? -0.995 39.906 0.229 1 97.5 210 ILE B O 1
ATOM 7097 N N . VAL B 1 211 ? -0.516 37.906 -0.649 1 98.19 211 VAL B N 1
ATOM 7098 C CA . VAL B 1 211 ? 0.36 38.406 -1.695 1 98.19 211 VAL B CA 1
ATOM 7099 C C . VAL B 1 211 ? -0.316 38.25 -3.057 1 98.19 211 VAL B C 1
ATOM 7101 O O . VAL B 1 211 ? -0.695 37.156 -3.449 1 98.19 211 VAL B O 1
ATOM 7104 N N . PRO B 1 212 ? -0.497 39.375 -3.809 1 97.88 212 PRO B N 1
ATOM 7105 C CA . PRO B 1 212 ? -0.911 39.219 -5.207 1 97.88 212 PRO B CA 1
ATOM 7106 C C . PRO B 1 212 ? 0.153 38.531 -6.066 1 97.88 212 PRO B C 1
ATOM 7108 O O . PRO B 1 212 ? 1.331 38.906 -5.996 1 97.88 212 PRO B O 1
ATOM 7111 N N . ILE B 1 213 ? -0.236 37.594 -6.852 1 97.81 213 ILE B N 1
ATOM 7112 C CA . ILE B 1 213 ? 0.763 36.844 -7.602 1 97.81 213 ILE B CA 1
ATOM 7113 C C . ILE B 1 213 ? 0.465 36.938 -9.094 1 97.81 213 ILE B C 1
ATOM 7115 O O . ILE B 1 213 ? 1.381 36.906 -9.922 1 97.81 213 ILE B O 1
ATOM 7119 N N . ARG B 1 214 ? -0.779 36.938 -9.484 1 97.38 214 ARG B N 1
ATOM 7120 C CA . ARG B 1 214 ? -1.232 37.125 -10.859 1 97.38 214 ARG B CA 1
ATOM 7121 C C . ARG B 1 214 ? -2.234 38.281 -10.953 1 97.38 214 ARG B C 1
ATOM 7123 O O . ARG B 1 214 ? -3.018 38.5 -10.031 1 97.38 214 ARG B O 1
ATOM 7130 N N . ASP B 1 215 ? -2.213 38.969 -12.117 1 96.25 215 ASP B N 1
ATOM 7131 C CA . ASP B 1 215 ? -3.211 40 -12.383 1 96.25 215 ASP B CA 1
ATOM 7132 C C . ASP B 1 215 ? -4.598 39.406 -12.578 1 96.25 215 ASP B C 1
ATOM 7134 O O . ASP B 1 215 ? -4.809 38.594 -13.5 1 96.25 215 ASP B O 1
ATOM 7138 N N . PRO B 1 216 ? -5.559 39.719 -11.711 1 94.44 216 PRO B N 1
ATOM 7139 C CA . PRO B 1 216 ? -6.879 39.094 -11.797 1 94.44 216 PRO B CA 1
ATOM 7140 C C . PRO B 1 216 ? -7.562 39.344 -13.141 1 94.44 216 PRO B C 1
ATOM 7142 O O . PRO B 1 216 ? -8.453 38.594 -13.531 1 94.44 216 PRO B O 1
ATOM 7145 N N . ASP B 1 217 ? -7.109 40.375 -13.883 1 93.81 217 ASP B N 1
ATOM 7146 C CA . ASP B 1 217 ? -7.754 40.719 -15.148 1 93.81 217 ASP B CA 1
ATOM 7147 C C . ASP B 1 217 ? -7.141 39.969 -16.312 1 93.81 217 ASP B C 1
ATOM 7149 O O . ASP B 1 217 ? -7.812 39.688 -17.297 1 93.81 217 ASP B O 1
ATOM 7153 N N . THR B 1 218 ? -5.867 39.656 -16.188 1 94.81 218 THR B N 1
ATOM 7154 C CA . THR B 1 218 ? -5.184 39 -17.312 1 94.81 218 THR B CA 1
ATOM 7155 C C . THR B 1 218 ? -4.703 37.625 -16.922 1 94.81 218 THR B C 1
ATOM 7157 O O . THR B 1 218 ? -4.359 36.812 -17.797 1 94.81 218 THR B O 1
ATOM 7160 N N . HIS B 1 219 ? -4.652 37.312 -15.68 1 96.31 219 HIS B N 1
ATOM 7161 C CA . HIS B 1 219 ? -4.191 36.062 -15.102 1 96.31 219 HIS B CA 1
ATOM 7162 C C . HIS B 1 219 ? -2.715 35.844 -15.398 1 96.31 219 HIS B C 1
ATOM 7164 O O . HIS B 1 219 ? -2.238 34.688 -15.328 1 96.31 219 HIS B O 1
ATOM 7170 N N . ILE B 1 220 ? -1.982 36.844 -15.797 1 96.62 220 ILE B N 1
ATOM 7171 C CA . ILE B 1 220 ? -0.542 36.781 -16.031 1 96.62 220 ILE B CA 1
ATOM 7172 C C . ILE B 1 220 ? 0.2 37.094 -14.719 1 96.62 220 ILE B C 1
ATOM 7174 O O . ILE B 1 220 ? -0.158 38 -13.992 1 96.62 220 ILE B O 1
ATOM 7178 N N . PRO B 1 221 ? 1.157 36.281 -14.406 1 97.12 221 PRO B N 1
ATOM 7179 C CA . PRO B 1 221 ? 1.946 36.562 -13.203 1 97.12 221 PRO B CA 1
ATOM 7180 C C . PRO B 1 221 ? 2.574 37.938 -13.219 1 97.12 221 PRO B C 1
ATOM 7182 O O . PRO B 1 221 ? 3.018 38.406 -14.273 1 97.12 221 PRO B O 1
ATOM 7185 N N . TYR B 1 222 ? 2.605 38.594 -12.07 1 97.62 222 TYR B N 1
ATOM 7186 C CA . TYR B 1 222 ? 3.264 39.875 -11.977 1 97.62 222 TYR B CA 1
ATOM 7187 C C . TYR B 1 222 ? 4.762 39.75 -12.227 1 97.62 222 TYR B C 1
ATOM 7189 O O . TYR B 1 222 ? 5.328 38.656 -12.094 1 97.62 222 TYR B O 1
ATOM 7197 N N . PRO B 1 223 ? 5.41 40.844 -12.609 1 96.88 223 PRO B N 1
ATOM 7198 C CA . PRO B 1 223 ? 6.859 40.781 -12.805 1 96.88 223 PRO B CA 1
ATOM 7199 C C . PRO B 1 223 ? 7.613 40.438 -11.516 1 96.88 223 PRO B C 1
ATOM 7201 O O . PRO B 1 223 ? 7.148 40.75 -10.422 1 96.88 223 PRO B O 1
ATOM 7204 N N . ASN B 1 224 ? 8.742 39.812 -11.641 1 97.56 224 ASN B N 1
ATOM 7205 C CA . ASN B 1 224 ? 9.664 39.5 -10.555 1 97.56 224 ASN B CA 1
ATOM 7206 C C . ASN B 1 224 ? 9.156 38.312 -9.727 1 97.56 224 ASN B C 1
ATOM 7208 O O . ASN B 1 224 ? 9.594 38.125 -8.594 1 97.56 224 ASN B O 1
ATOM 7212 N N . ILE B 1 225 ? 8.18 37.75 -10.234 1 97.56 225 ILE B N 1
ATOM 7213 C CA . ILE B 1 225 ? 7.734 36.5 -9.641 1 97.56 225 ILE B CA 1
ATOM 7214 C C . ILE B 1 225 ? 7.875 35.375 -10.664 1 97.56 225 ILE B C 1
ATOM 7216 O O . ILE B 1 225 ? 7.453 35.5 -11.812 1 97.56 225 ILE B O 1
ATOM 7220 N N . ASN B 1 226 ? 8.547 34.281 -10.305 1 96.56 226 ASN B N 1
ATOM 7221 C CA . ASN B 1 226 ? 8.492 33.062 -11.062 1 96.56 226 ASN B CA 1
ATOM 7222 C C . ASN B 1 226 ? 7.473 32.062 -10.477 1 96.56 226 ASN B C 1
ATOM 7224 O O . ASN B 1 226 ? 7.676 31.547 -9.383 1 96.56 226 ASN B O 1
ATOM 7228 N N . VAL B 1 227 ? 6.426 31.969 -11.102 1 97.12 227 VAL B N 1
ATOM 7229 C CA . VAL B 1 227 ? 5.355 31.078 -10.656 1 97.12 227 VAL B CA 1
ATOM 7230 C C . VAL B 1 227 ? 5.062 30.031 -11.734 1 97.12 227 VAL B C 1
ATOM 7232 O O . VAL B 1 227 ? 5.098 30.344 -12.922 1 97.12 227 VAL B O 1
ATOM 7235 N N . GLY B 1 228 ? 4.832 28.75 -11.359 1 96.5 228 GLY B N 1
ATOM 7236 C CA . GLY B 1 228 ? 4.57 27.703 -12.32 1 96.5 228 GLY B CA 1
ATOM 7237 C C . GLY B 1 228 ? 3.961 26.453 -11.703 1 96.5 228 GLY B C 1
ATOM 7238 O O . GLY B 1 228 ? 3.822 26.375 -10.484 1 96.5 228 GLY B O 1
ATOM 7239 N N . ASP B 1 229 ? 3.523 25.531 -12.625 1 97.81 229 ASP B N 1
ATOM 7240 C CA . ASP B 1 229 ? 2.965 24.219 -12.258 1 97.81 229 ASP B CA 1
ATOM 7241 C C . ASP B 1 229 ? 4.074 23.219 -11.969 1 97.81 229 ASP B C 1
ATOM 7243 O O . ASP B 1 229 ? 5.109 23.219 -12.641 1 97.81 229 ASP B O 1
ATOM 7247 N N . MET B 1 230 ? 3.908 22.359 -10.977 1 97.75 230 MET B N 1
ATOM 7248 C CA . MET B 1 230 ? 4.926 21.375 -10.602 1 97.75 230 MET B CA 1
ATOM 7249 C C . MET B 1 230 ? 4.844 20.141 -11.484 1 97.75 230 MET B C 1
ATOM 7251 O O . MET B 1 230 ? 5.754 19.297 -11.477 1 97.75 230 MET B O 1
ATOM 7255 N N . GLY B 1 231 ? 3.74 20.047 -12.234 1 96.56 231 GLY B N 1
ATOM 7256 C CA . GLY B 1 231 ? 3.592 18.906 -13.133 1 96.56 231 GLY B CA 1
ATOM 7257 C C . GLY B 1 231 ? 2.693 17.812 -12.578 1 96.56 231 GLY B C 1
ATOM 7258 O O . GLY B 1 231 ? 1.951 18.047 -11.617 1 96.56 231 GLY B O 1
ATOM 7259 N N . GLU B 1 232 ? 2.746 16.609 -13.289 1 96.38 232 GLU B N 1
ATOM 7260 C CA . GLU B 1 232 ? 1.86 15.484 -13.008 1 96.38 232 GLU B CA 1
ATOM 7261 C C . GLU B 1 232 ? 2.238 14.805 -11.695 1 96.38 232 GLU B C 1
ATOM 7263 O O . GLU B 1 232 ? 3.42 14.703 -11.359 1 96.38 232 GLU B O 1
ATOM 7268 N N . LYS B 1 233 ? 1.288 14.398 -10.906 1 97.12 233 LYS B N 1
ATOM 7269 C CA . LYS B 1 233 ? 1.427 13.633 -9.672 1 97.12 233 LYS B CA 1
ATOM 7270 C C . LYS B 1 233 ? 0.882 12.219 -9.844 1 97.12 233 LYS B C 1
ATOM 7272 O O . LYS B 1 233 ? 0.392 11.859 -10.914 1 97.12 233 LYS B O 1
ATOM 7277 N N . ILE B 1 234 ? 0.983 11.422 -8.789 1 97.38 234 ILE B N 1
ATOM 7278 C CA . ILE B 1 234 ? 0.425 10.07 -8.797 1 97.38 234 ILE B CA 1
ATOM 7279 C C . ILE B 1 234 ? -1.083 10.141 -9.023 1 97.38 234 ILE B C 1
ATOM 7281 O O . ILE B 1 234 ? -1.646 9.305 -9.742 1 97.38 234 ILE B O 1
ATOM 7285 N N . ALA B 1 235 ? -1.75 11.07 -8.406 1 97.25 235 ALA B N 1
ATOM 7286 C CA . ALA B 1 235 ? -3.182 11.336 -8.523 1 97.25 235 ALA B CA 1
ATOM 7287 C C . ALA B 1 235 ? -3.516 12.758 -8.07 1 97.25 235 ALA B C 1
ATOM 7289 O O . ALA B 1 235 ? -2.619 13.57 -7.855 1 97.25 235 ALA B O 1
ATOM 7290 N N . LEU B 1 236 ? -4.801 13.109 -8.094 1 97.56 236 LEU B N 1
ATOM 7291 C CA . LEU B 1 236 ? -5.293 14.422 -7.691 1 97.56 236 LEU B CA 1
ATOM 7292 C C . LEU B 1 236 ? -4.797 15.5 -8.641 1 97.56 236 LEU B C 1
ATOM 7294 O O . LEU B 1 236 ? -4.391 16.578 -8.203 1 97.56 236 LEU B O 1
ATOM 7298 N N . ASN B 1 237 ? -4.77 15.164 -9.867 1 97.56 237 ASN B N 1
ATOM 7299 C CA . ASN B 1 237 ? -4.18 16.062 -10.852 1 97.56 237 ASN B CA 1
ATOM 7300 C C . ASN B 1 237 ? -5.141 17.188 -11.234 1 97.56 237 ASN B C 1
ATOM 7302 O O . ASN B 1 237 ? -4.754 18.141 -11.922 1 97.56 237 ASN B O 1
ATOM 7306 N N . GLY B 1 238 ? -6.395 17.062 -10.703 1 97.44 238 GLY B N 1
ATOM 7307 C CA . GLY B 1 238 ? -7.277 18.219 -10.828 1 97.44 238 GLY B CA 1
ATOM 7308 C C . GLY B 1 238 ? -6.797 19.422 -10.039 1 97.44 238 GLY B C 1
ATOM 7309 O O . GLY B 1 238 ? -7.145 20.562 -10.359 1 97.44 238 GLY B O 1
ATOM 7310 N N . VAL B 1 239 ? -6.074 19.172 -8.992 1 97.62 239 VAL B N 1
ATOM 7311 C CA . VAL B 1 239 ? -5.461 20.25 -8.211 1 97.62 239 VAL B CA 1
ATOM 7312 C C . VAL B 1 239 ? -4.141 20.656 -8.859 1 97.62 239 VAL B C 1
ATOM 7314 O O . VAL B 1 239 ? -3.229 19.844 -9 1 97.62 239 VAL B O 1
ATOM 7317 N N . ASP B 1 240 ? -4.066 21.844 -9.297 1 97.5 240 ASP B N 1
ATOM 7318 C CA . ASP B 1 240 ? -2.83 22.344 -9.883 1 97.5 240 ASP B CA 1
ATOM 7319 C C . ASP B 1 240 ? -1.863 22.828 -8.805 1 97.5 240 ASP B C 1
ATOM 7321 O O . ASP B 1 240 ? -1.852 24.016 -8.461 1 97.5 240 ASP B O 1
ATOM 7325 N N . ASN B 1 241 ? -0.959 21.969 -8.352 1 97.88 241 ASN B N 1
ATOM 7326 C CA . ASN B 1 241 ? 0.079 22.328 -7.398 1 97.88 241 ASN B CA 1
ATOM 7327 C C . ASN B 1 241 ? 1.219 23.094 -8.07 1 97.88 241 ASN B C 1
ATOM 7329 O O . ASN B 1 241 ? 1.729 22.656 -9.109 1 97.88 241 ASN B O 1
ATOM 7333 N N . GLY B 1 242 ? 1.562 24.188 -7.461 1 98.12 242 GLY B N 1
ATOM 7334 C CA . GLY B 1 242 ? 2.557 25.016 -8.117 1 98.12 242 GLY B CA 1
ATOM 7335 C C . GLY B 1 242 ? 3.748 25.344 -7.234 1 98.12 242 GLY B C 1
ATOM 7336 O O . GLY B 1 242 ? 3.816 24.891 -6.09 1 98.12 242 GLY B O 1
ATOM 7337 N N . PHE B 1 243 ? 4.723 25.938 -7.832 1 98.25 243 PHE B N 1
ATOM 7338 C CA . PHE B 1 243 ? 5.883 26.516 -7.152 1 98.25 243 PHE B CA 1
ATOM 7339 C C . PHE B 1 243 ? 5.992 28 -7.441 1 98.25 243 PHE B C 1
ATOM 7341 O O . PHE B 1 243 ? 5.367 28.516 -8.375 1 98.25 243 PHE B O 1
ATOM 7348 N N . MET B 1 244 ? 6.734 28.672 -6.523 1 98.25 244 MET B N 1
ATOM 7349 C CA . MET B 1 244 ? 6.875 30.109 -6.695 1 98.25 244 MET B CA 1
ATOM 7350 C C . MET B 1 244 ? 8.195 30.609 -6.109 1 98.25 244 MET B C 1
ATOM 7352 O O . MET B 1 244 ? 8.664 30.078 -5.098 1 98.25 244 MET B O 1
ATOM 7356 N N . MET B 1 245 ? 8.805 31.5 -6.805 1 98.31 245 MET B N 1
ATOM 7357 C CA . MET B 1 245 ? 10 32.219 -6.355 1 98.31 245 MET B CA 1
ATOM 7358 C C . MET B 1 245 ? 9.852 33.719 -6.535 1 98.31 245 MET B C 1
ATOM 7360 O O . MET B 1 245 ? 9.367 34.156 -7.57 1 98.31 245 MET B O 1
ATOM 7364 N N . PHE B 1 246 ? 10.234 34.438 -5.531 1 98.69 246 PHE B N 1
ATOM 7365 C CA . PHE B 1 246 ? 10.203 35.875 -5.578 1 98.69 246 PHE B CA 1
ATOM 7366 C C . PHE B 1 246 ? 11.594 36.438 -5.852 1 98.69 246 PHE B C 1
ATOM 7368 O O . PHE B 1 246 ? 12.594 35.938 -5.336 1 98.69 246 PHE B O 1
ATOM 7375 N N . HIS B 1 247 ? 11.586 37.438 -6.672 1 98.38 247 HIS B N 1
ATOM 7376 C CA . HIS B 1 247 ? 12.812 38.188 -6.98 1 98.38 247 HIS B CA 1
ATOM 7377 C C . HIS B 1 247 ? 12.656 39.656 -6.68 1 98.38 247 HIS B C 1
ATOM 7379 O O . HIS B 1 247 ? 12.344 40.469 -7.574 1 98.38 247 HIS B O 1
ATOM 7385 N N . ASN B 1 248 ? 12.977 40.062 -5.512 1 97.88 248 ASN B N 1
ATOM 7386 C CA . ASN B 1 248 ? 12.797 41.438 -5.055 1 97.88 248 ASN B CA 1
ATOM 7387 C C . ASN B 1 248 ? 11.406 41.938 -5.387 1 97.88 248 ASN B C 1
ATOM 7389 O O . ASN B 1 248 ? 11.273 43 -6.008 1 97.88 248 ASN B O 1
ATOM 7393 N N . TYR B 1 249 ? 10.461 41.281 -5.051 1 98.31 249 TYR B N 1
ATOM 7394 C CA . TYR B 1 249 ? 9.062 41.594 -5.348 1 98.31 249 TYR B CA 1
ATOM 7395 C C . TYR B 1 249 ? 8.453 42.469 -4.266 1 98.31 249 TYR B C 1
ATOM 7397 O O . TYR B 1 249 ? 8.398 42.062 -3.098 1 98.31 249 TYR B O 1
ATOM 7405 N N . HIS B 1 250 ? 7.973 43.656 -4.609 1 97.88 250 HIS B N 1
ATOM 7406 C CA . HIS B 1 250 ? 7.434 44.625 -3.66 1 97.88 250 HIS B CA 1
ATOM 7407 C C . HIS B 1 250 ? 5.945 44.375 -3.426 1 97.88 250 HIS B C 1
ATOM 7409 O O . HIS B 1 250 ? 5.184 44.219 -4.379 1 97.88 250 HIS B O 1
ATOM 7415 N N . ILE B 1 251 ? 5.594 44.312 -2.195 1 97.81 251 ILE B N 1
ATOM 7416 C CA . ILE B 1 251 ? 4.18 44.281 -1.837 1 97.81 251 ILE B CA 1
ATOM 7417 C C . ILE B 1 251 ? 3.875 45.375 -0.812 1 97.81 251 ILE B C 1
ATOM 7419 O O . ILE B 1 251 ? 4.758 45.781 -0.06 1 97.81 251 ILE B O 1
ATOM 7423 N N . SER B 1 252 ? 2.652 45.719 -0.753 1 95.5 252 SER B N 1
ATOM 7424 C CA . SER B 1 252 ? 2.219 46.75 0.18 1 95.5 252 SER B CA 1
ATOM 7425 C C . SER B 1 252 ? 2.406 46.312 1.626 1 95.5 252 SER B C 1
ATOM 7427 O O . SER B 1 252 ? 2.293 45.125 1.936 1 95.5 252 SER B O 1
ATOM 7429 N N . ARG B 1 253 ? 2.617 47.281 2.527 1 95.56 253 ARG B N 1
ATOM 7430 C CA . ARG B 1 253 ? 2.729 47.031 3.959 1 95.56 253 ARG B CA 1
ATOM 7431 C C . ARG B 1 253 ? 1.455 46.375 4.496 1 95.56 253 ARG B C 1
ATOM 7433 O O . ARG B 1 253 ? 1.512 45.531 5.395 1 95.56 253 ARG B O 1
ATOM 7440 N N . THR B 1 254 ? 0.338 46.656 3.871 1 94.25 254 THR B N 1
ATOM 7441 C CA . THR B 1 254 ? -0.96 46.188 4.344 1 94.25 254 THR B CA 1
ATOM 7442 C C . THR B 1 254 ? -1.175 44.719 3.967 1 94.25 254 THR B C 1
ATOM 7444 O O . THR B 1 254 ? -2.166 44.094 4.371 1 94.25 254 THR B O 1
ATOM 7447 N N . CYS B 1 255 ? -0.193 44.125 3.271 1 96.81 255 CYS B N 1
ATOM 7448 C CA . CYS B 1 255 ? -0.301 42.719 2.926 1 96.81 255 CYS B CA 1
ATOM 7449 C C . CYS B 1 255 ? 0.009 41.844 4.129 1 96.81 255 CYS B C 1
ATOM 7451 O O . CYS B 1 255 ? -0.321 40.656 4.133 1 96.81 255 CYS B O 1
ATOM 7453 N N . LEU B 1 256 ? 0.666 42.406 5.105 1 97 256 LEU B N 1
ATOM 7454 C CA . LEU B 1 256 ? 0.959 41.656 6.328 1 97 256 LEU B CA 1
ATOM 7455 C C . LEU B 1 256 ? -0.318 41.375 7.113 1 97 256 LEU B C 1
ATOM 7457 O O . LEU B 1 256 ? -1.085 42.281 7.406 1 97 256 LEU B O 1
ATOM 7461 N N . LEU B 1 257 ? -0.602 40.125 7.344 1 94.81 257 LEU B N 1
ATOM 7462 C CA . LEU B 1 257 ? -1.686 39.812 8.266 1 94.81 257 LEU B CA 1
ATOM 7463 C C . LEU B 1 257 ? -1.273 40.094 9.711 1 94.81 257 LEU B C 1
ATOM 7465 O O . LEU B 1 257 ? -0.642 39.25 10.359 1 94.81 257 LEU B O 1
ATOM 7469 N N . ASN B 1 258 ? -1.685 41.188 10.242 1 93.38 258 ASN B N 1
ATOM 7470 C CA . ASN B 1 258 ? -0.963 41.812 11.336 1 93.38 258 ASN B CA 1
ATOM 7471 C C . ASN B 1 258 ? -1.75 41.75 12.641 1 93.38 258 ASN B C 1
ATOM 7473 O O . ASN B 1 258 ? -1.607 42.625 13.508 1 93.38 258 ASN B O 1
ATOM 7477 N N . LYS B 1 259 ? -2.572 40.781 12.789 1 87.19 259 LYS B N 1
ATOM 7478 C CA . LYS B 1 259 ? -3.303 40.625 14.047 1 87.19 259 LYS B CA 1
ATOM 7479 C C . LYS B 1 259 ? -2.346 40.438 15.219 1 87.19 259 LYS B C 1
ATOM 7481 O O . LYS B 1 259 ? -2.57 40.938 16.312 1 87.19 259 LYS B O 1
ATOM 7486 N N . THR B 1 260 ? -1.275 39.656 15 1 86.69 260 THR B N 1
ATOM 7487 C CA . THR B 1 260 ? -0.405 39.281 16.109 1 86.69 260 THR B CA 1
ATOM 7488 C C . THR B 1 260 ? 0.833 40.156 16.141 1 86.69 260 THR B C 1
ATOM 7490 O O . THR B 1 260 ? 1.505 40.25 17.172 1 86.69 260 THR B O 1
ATOM 7493 N N . ALA B 1 261 ? 1.168 40.75 15.07 1 91.5 261 ALA B N 1
ATOM 7494 C CA . ALA B 1 261 ? 2.316 41.625 14.953 1 91.5 261 ALA B CA 1
ATOM 7495 C C . ALA B 1 261 ? 2.143 42.594 13.789 1 91.5 261 ALA B C 1
ATOM 7497 O O . ALA B 1 261 ? 1.36 42.344 12.875 1 91.5 261 ALA B O 1
ATOM 7498 N N . ASN B 1 262 ? 2.854 43.688 13.914 1 93.62 262 ASN B N 1
ATOM 7499 C CA . ASN B 1 262 ? 2.76 44.719 12.891 1 93.62 262 ASN B CA 1
ATOM 7500 C C . ASN B 1 262 ? 4.102 45.438 12.672 1 93.62 262 ASN B C 1
ATOM 7502 O O . ASN B 1 262 ? 5.031 45.25 13.461 1 93.62 262 ASN B O 1
ATOM 7506 N N . VAL B 1 263 ? 4.203 46.062 11.492 1 95.94 263 VAL B N 1
ATOM 7507 C CA . VAL B 1 263 ? 5.328 46.938 11.188 1 95.94 263 VAL B CA 1
ATOM 7508 C C . VAL B 1 263 ? 4.812 48.344 10.844 1 95.94 263 VAL B C 1
ATOM 7510 O O . VAL B 1 263 ? 4 48.5 9.93 1 95.94 263 VAL B O 1
ATOM 7513 N N . THR B 1 264 ? 5.312 49.281 11.586 1 95.06 264 THR B N 1
ATOM 7514 C CA . THR B 1 264 ? 4.879 50.656 11.352 1 95.06 264 THR B CA 1
ATOM 7515 C C . THR B 1 264 ? 5.5 51.219 10.078 1 95.06 264 THR B C 1
ATOM 7517 O O . THR B 1 264 ? 6.426 50.625 9.516 1 95.06 264 THR B O 1
ATOM 7520 N N . GLU B 1 265 ? 5.008 52.375 9.586 1 95.56 265 GLU B N 1
ATOM 7521 C CA . GLU B 1 265 ? 5.484 53 8.352 1 95.56 265 GLU B CA 1
ATOM 7522 C C . GLU B 1 265 ? 6.977 53.312 8.438 1 95.56 265 GLU B C 1
ATOM 7524 O O . GLU B 1 265 ? 7.684 53.25 7.426 1 95.56 265 GLU B O 1
ATOM 7529 N N . ASP B 1 266 ? 7.406 53.625 9.703 1 94.94 266 ASP B N 1
ATOM 7530 C CA . ASP B 1 266 ? 8.805 54 9.883 1 94.94 266 ASP B CA 1
ATOM 7531 C C . ASP B 1 266 ? 9.672 52.75 10.078 1 94.94 266 ASP B C 1
ATOM 7533 O O . ASP B 1 266 ? 10.883 52.844 10.258 1 94.94 266 ASP B O 1
ATOM 7537 N N . GLY B 1 267 ? 9 51.5 10.016 1 95.31 267 GLY B N 1
ATOM 7538 C CA . GLY B 1 267 ? 9.766 50.25 9.984 1 95.31 267 GLY B CA 1
ATOM 7539 C C . GLY B 1 267 ? 9.922 49.625 11.352 1 95.31 267 GLY B C 1
ATOM 7540 O O . GLY B 1 267 ? 10.688 48.688 11.516 1 95.31 267 GLY B O 1
ATOM 7541 N N . ASN B 1 268 ? 9.148 50.094 12.344 1 95.62 268 ASN B N 1
ATOM 7542 C CA . ASN B 1 268 ? 9.242 49.5 13.688 1 95.62 268 ASN B CA 1
ATOM 7543 C C . ASN B 1 268 ? 8.32 48.312 13.844 1 95.62 268 ASN B C 1
ATOM 7545 O O . ASN B 1 268 ? 7.148 48.375 13.453 1 95.62 268 ASN B O 1
ATOM 7549 N N . TYR B 1 269 ? 8.93 47.25 14.328 1 95.31 269 TYR B N 1
ATOM 7550 C CA . TYR B 1 269 ? 8.18 46.031 14.594 1 95.31 269 TYR B CA 1
ATOM 7551 C C . TYR B 1 269 ? 7.441 46.125 15.922 1 95.31 2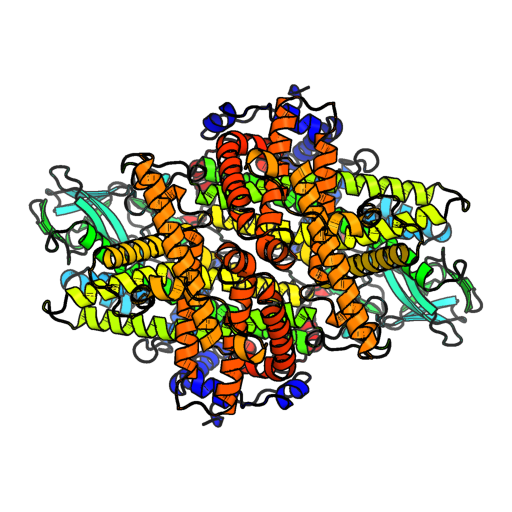69 TYR B C 1
ATOM 7553 O O . TYR B 1 269 ? 8.031 46.469 16.938 1 95.31 269 TYR B O 1
ATOM 7561 N N . THR B 1 270 ? 6.191 45.844 16.016 1 93.31 270 THR B N 1
ATOM 7562 C CA . THR B 1 270 ? 5.379 45.781 17.234 1 93.31 270 THR B CA 1
ATOM 7563 C C . THR B 1 270 ? 4.656 44.438 17.344 1 93.31 270 THR B C 1
ATOM 7565 O O . THR B 1 270 ? 4.055 43.969 16.391 1 93.31 270 THR B O 1
ATOM 7568 N N . ALA B 1 271 ? 4.824 43.812 18.5 1 89.56 271 ALA B N 1
ATOM 7569 C CA . ALA B 1 271 ? 4.18 42.5 18.703 1 89.56 271 ALA B CA 1
ATOM 7570 C C . ALA B 1 271 ? 3.055 42.625 19.734 1 89.56 271 ALA B C 1
ATOM 7572 O O . ALA B 1 271 ? 3.24 43.188 20.797 1 89.56 271 ALA B O 1
ATOM 7573 N N . SER B 1 272 ? 1.867 42.25 19.375 1 83 272 SER B N 1
ATOM 7574 C CA . SER B 1 272 ? 0.776 42.156 20.344 1 83 272 SER B CA 1
ATOM 7575 C C . SER B 1 272 ? 0.905 40.938 21.219 1 83 272 SER B C 1
ATOM 7577 O O . SER B 1 272 ? 0.431 40.906 22.359 1 83 272 SER B O 1
ATOM 7579 N N . VAL B 1 273 ? 1.361 39.844 20.688 1 76.44 273 VAL B N 1
ATOM 7580 C CA . VAL B 1 273 ? 1.693 38.625 21.422 1 76.44 273 VAL B CA 1
ATOM 7581 C C . VAL B 1 273 ? 3.205 38.531 21.609 1 76.44 273 VAL B C 1
ATOM 7583 O O . VAL B 1 273 ? 3.959 38.469 20.641 1 76.44 273 VAL B O 1
ATOM 7586 N N . LYS B 1 274 ? 3.596 38.562 22.812 1 73.19 274 LYS B N 1
ATOM 7587 C CA . LYS B 1 274 ? 5.012 38.719 23.125 1 73.19 274 LYS B CA 1
ATOM 7588 C C . LYS B 1 274 ? 5.773 37.438 22.906 1 73.19 274 LYS B C 1
ATOM 7590 O O . LYS B 1 274 ? 6.922 37.438 22.453 1 73.19 274 LYS B O 1
ATOM 7595 N N . ASP B 1 275 ? 5.164 36.344 23.109 1 75.25 275 ASP B N 1
ATOM 7596 C CA . ASP B 1 275 ? 5.84 35.031 23 1 75.25 275 ASP B CA 1
ATOM 7597 C C . ASP B 1 275 ? 5.91 34.594 21.547 1 75.25 275 ASP B C 1
ATOM 7599 O O . ASP B 1 275 ? 4.879 34.406 20.891 1 75.25 275 ASP B O 1
ATOM 7603 N N . LYS B 1 276 ? 7.16 34.469 21.031 1 74.31 276 LYS B N 1
ATOM 7604 C CA . LYS B 1 276 ? 7.402 34.094 19.641 1 74.31 276 LYS B CA 1
ATOM 7605 C C . LYS B 1 276 ? 6.781 32.719 19.328 1 74.31 276 LYS B C 1
ATOM 7607 O O . LYS B 1 276 ? 6.238 32.531 18.234 1 74.31 276 LYS B O 1
ATOM 7612 N N . SER B 1 277 ? 6.887 31.875 20.25 1 69.06 277 SER B N 1
ATOM 7613 C CA . SER B 1 277 ? 6.355 30.531 20.047 1 69.06 277 SER B CA 1
ATOM 7614 C C . SER B 1 277 ? 4.836 30.547 19.938 1 69.06 277 SER B C 1
ATOM 7616 O O . SER B 1 277 ? 4.258 29.797 19.141 1 69.06 277 SER B O 1
ATOM 7618 N N . LYS B 1 278 ? 4.227 31.438 20.625 1 69.56 278 LYS B N 1
ATOM 7619 C CA . LYS B 1 278 ? 2.771 31.562 20.578 1 69.56 278 LYS B CA 1
ATOM 7620 C C . LYS B 1 278 ? 2.316 32.188 19.266 1 69.56 278 LYS B C 1
ATOM 7622 O O . LYS B 1 278 ? 1.295 31.812 18.703 1 69.56 278 LYS B O 1
ATOM 7627 N N . ARG B 1 279 ? 3.1 33.125 18.859 1 68.88 279 ARG B N 1
ATOM 7628 C CA . ARG B 1 279 ? 2.791 33.781 17.578 1 68.88 279 ARG B CA 1
ATOM 7629 C C . ARG B 1 279 ? 2.895 32.781 16.438 1 68.88 279 ARG B C 1
ATOM 7631 O O . ARG B 1 279 ? 2.031 32.719 15.555 1 68.88 279 ARG B O 1
ATOM 7638 N N . PHE B 1 280 ? 3.926 31.922 16.562 1 67.88 280 PHE B N 1
ATOM 7639 C CA . PHE B 1 280 ? 4.121 30.891 15.562 1 67.88 280 PHE B CA 1
ATOM 7640 C C . PHE B 1 280 ? 2.986 29.859 15.617 1 67.88 280 PHE B C 1
ATOM 7642 O O . PHE B 1 280 ? 2.463 29.453 14.578 1 67.88 280 PHE B O 1
ATOM 7649 N N . GLY B 1 281 ? 2.66 29.578 16.797 1 67.44 281 GLY B N 1
ATOM 7650 C CA . GLY B 1 281 ? 1.562 28.641 16.984 1 67.44 281 GLY B CA 1
ATOM 7651 C C . GLY B 1 281 ? 0.241 29.156 16.453 1 67.44 281 GLY B C 1
ATOM 7652 O O . GLY B 1 281 ? -0.517 28.391 15.836 1 67.44 281 GLY B O 1
ATOM 7653 N N . ALA B 1 282 ? 0.005 30.391 16.625 1 65.38 282 ALA B N 1
ATOM 7654 C CA . ALA B 1 282 ? -1.215 31 16.109 1 65.38 282 ALA B CA 1
ATOM 7655 C C . ALA B 1 282 ? -1.26 30.953 14.594 1 65.38 282 ALA B C 1
ATOM 7657 O O . ALA B 1 282 ? -2.322 30.734 14.008 1 65.38 282 ALA B O 1
ATOM 7658 N N . SER B 1 283 ? -0.153 31.062 14.109 1 65.44 283 SER B N 1
ATOM 7659 C CA . SER B 1 283 ? -0.069 31.062 12.648 1 65.44 283 SER B CA 1
ATOM 7660 C C . SER B 1 283 ? -0.315 29.672 12.078 1 65.44 283 SER B C 1
ATOM 7662 O O . SER B 1 283 ? -0.743 29.531 10.938 1 65.44 283 SER B O 1
ATOM 7664 N N . LEU B 1 284 ? -0.121 28.688 12.977 1 64.06 284 LEU B N 1
ATOM 7665 C CA . LEU B 1 284 ? -0.195 27.328 12.453 1 64.06 284 LEU B CA 1
ATOM 7666 C C . LEU B 1 284 ? -1.499 26.656 12.867 1 64.06 284 LEU B C 1
ATOM 7668 O O . LEU B 1 284 ? -1.751 25.5 12.508 1 64.06 284 LEU B O 1
ATOM 7672 N N . GLY B 1 285 ? -2.279 27.359 13.633 1 65.31 285 GLY B N 1
ATOM 7673 C CA . GLY B 1 285 ? -3.549 26.812 14.062 1 65.31 285 GLY B CA 1
ATOM 7674 C C . GLY B 1 285 ? -4.379 26.25 12.922 1 65.31 285 GLY B C 1
ATOM 7675 O O . GLY B 1 285 ? -5.043 25.219 13.078 1 65.31 285 GLY B O 1
ATOM 7676 N N . ALA B 1 286 ? -4.219 26.828 11.859 1 67 286 ALA B N 1
ATOM 7677 C CA . ALA B 1 286 ? -4.93 26.375 10.672 1 67 286 ALA B CA 1
ATOM 7678 C C . ALA B 1 286 ? -4.5 24.969 10.273 1 67 286 ALA B C 1
ATOM 7680 O O . ALA B 1 286 ? -5.277 24.219 9.688 1 67 286 ALA B O 1
ATOM 7681 N N . LEU B 1 287 ? -3.422 24.609 10.781 1 75.06 287 LEU B N 1
ATOM 7682 C CA . LEU B 1 287 ? -2.881 23.328 10.336 1 75.06 287 LEU B CA 1
ATOM 7683 C C . LEU B 1 287 ? -3.564 22.172 11.047 1 75.06 287 LEU B C 1
ATOM 7685 O O . LEU B 1 287 ? -3.709 21.094 10.484 1 75.06 287 LEU B O 1
ATOM 7689 N N . SER B 1 288 ? -4.07 22.359 12.242 1 84.62 288 SER B N 1
ATOM 7690 C CA . SER B 1 288 ? -4.793 21.297 12.922 1 84.62 288 SER B CA 1
ATOM 7691 C C . SER B 1 288 ? -6.113 20.984 12.227 1 84.62 288 SER B C 1
ATOM 7693 O O . SER B 1 288 ? -6.512 19.828 12.117 1 84.62 288 SER B O 1
ATOM 7695 N N . SER B 1 289 ? -6.758 22 11.742 1 85.38 289 SER B N 1
ATOM 7696 C CA . SER B 1 289 ? -8.016 21.812 11.031 1 85.38 289 SER B CA 1
ATOM 7697 C C . SER B 1 289 ? -7.82 20.938 9.797 1 85.38 289 SER B C 1
ATOM 7699 O O . SER B 1 289 ? -8.664 20.094 9.484 1 85.38 289 SER B O 1
ATOM 7701 N N . GLY B 1 290 ? -6.723 21.188 9.094 1 88.5 290 GLY B N 1
ATOM 7702 C CA . GLY B 1 290 ? -6.406 20.359 7.938 1 88.5 290 GLY B CA 1
ATOM 7703 C C . GLY B 1 290 ? -6.219 18.891 8.289 1 88.5 290 GLY B C 1
ATOM 7704 O O . GLY B 1 290 ? -6.727 18.016 7.59 1 88.5 290 GLY B O 1
ATOM 7705 N N . ARG B 1 291 ? -5.531 18.641 9.375 1 93.5 291 ARG B N 1
ATOM 7706 C CA . ARG B 1 291 ? -5.281 17.281 9.828 1 93.5 291 ARG B CA 1
ATOM 7707 C C . ARG B 1 291 ? -6.586 16.578 10.211 1 93.5 291 ARG B C 1
ATOM 7709 O O . ARG B 1 291 ? -6.781 15.406 9.891 1 93.5 291 ARG B O 1
ATOM 7716 N N . ILE B 1 292 ? -7.438 17.328 10.875 1 93.31 292 ILE B N 1
ATOM 7717 C CA . ILE B 1 292 ? -8.719 16.781 11.32 1 93.31 292 ILE B CA 1
ATOM 7718 C C . ILE B 1 292 ? -9.578 16.422 10.109 1 93.31 292 ILE B C 1
ATOM 7720 O O . ILE B 1 292 ? -10.219 15.375 10.078 1 93.31 292 ILE B O 1
ATOM 7724 N N . THR B 1 293 ? -9.531 17.25 9.062 1 91.69 293 THR B N 1
ATOM 7725 C CA . THR B 1 293 ? -10.289 17 7.84 1 91.69 293 THR B CA 1
ATOM 7726 C C . THR B 1 293 ? -9.797 15.727 7.148 1 91.69 293 THR B C 1
ATOM 7728 O O . THR B 1 293 ? -10.594 14.992 6.555 1 91.69 293 THR B O 1
ATOM 7731 N N . ILE B 1 294 ? -8.555 15.453 7.285 1 95.19 294 ILE B N 1
ATOM 7732 C CA . ILE B 1 294 ? -7.973 14.281 6.641 1 95.19 294 ILE B CA 1
ATOM 7733 C C . ILE B 1 294 ? -8.562 13.008 7.254 1 95.19 294 ILE B C 1
ATOM 7735 O O . ILE B 1 294 ? -8.773 12.016 6.551 1 95.19 294 ILE B O 1
ATOM 7739 N N . THR B 1 295 ? -8.914 13.008 8.578 1 96.81 295 THR B N 1
ATOM 7740 C CA . THR B 1 295 ? -9.57 11.844 9.164 1 96.81 295 THR B CA 1
ATOM 7741 C C . THR B 1 295 ? -10.906 11.57 8.477 1 96.81 295 THR B C 1
ATOM 7743 O O . THR B 1 295 ? -11.266 10.422 8.25 1 96.81 295 THR B O 1
ATOM 7746 N N . SER B 1 296 ? -11.586 12.641 8.078 1 94.94 296 SER B N 1
ATOM 7747 C CA . SER B 1 296 ? -12.852 12.508 7.363 1 94.94 296 SER B CA 1
ATOM 7748 C C . SER B 1 296 ? -12.633 12.016 5.938 1 94.94 296 SER B C 1
ATOM 7750 O O . SER B 1 296 ? -13.414 11.219 5.422 1 94.94 296 SER B O 1
ATOM 7752 N N . LEU B 1 297 ? -11.609 12.594 5.336 1 95.94 297 LEU B N 1
ATOM 7753 C CA . LEU B 1 297 ? -11.219 12.133 4.004 1 95.94 297 LEU B CA 1
ATOM 7754 C C . LEU B 1 297 ? -11 10.625 3.994 1 95.94 297 LEU B C 1
ATOM 7756 O O . LEU B 1 297 ? -11.508 9.922 3.121 1 95.94 297 LEU B O 1
ATOM 7760 N N . CYS B 1 298 ? -10.273 10.141 4.988 1 97.88 298 CYS B N 1
ATOM 7761 C CA . CYS B 1 298 ? -9.969 8.719 5.094 1 97.88 298 CYS B CA 1
ATOM 7762 C C . CYS B 1 298 ? -11.242 7.898 5.277 1 97.88 298 CYS B C 1
ATOM 7764 O O . CYS B 1 298 ? -11.398 6.832 4.676 1 97.88 298 CYS B O 1
ATOM 7766 N N . SER B 1 299 ? -12.18 8.406 6.07 1 97.38 299 SER B N 1
ATOM 7767 C CA . SER B 1 299 ? -13.445 7.723 6.293 1 97.38 299 SER B CA 1
ATOM 7768 C C . SER B 1 299 ? -14.219 7.551 4.988 1 97.38 299 SER B C 1
ATOM 7770 O O . SER B 1 299 ? -14.805 6.496 4.742 1 97.38 299 SER B O 1
ATOM 7772 N N . ASN B 1 300 ? -14.188 8.516 4.141 1 97.56 300 ASN B N 1
ATOM 7773 C CA . ASN B 1 300 ? -14.922 8.469 2.883 1 97.56 300 ASN B CA 1
ATOM 7774 C C . ASN B 1 300 ? -14.266 7.52 1.886 1 97.56 300 ASN B C 1
ATOM 7776 O O . ASN B 1 300 ? -14.945 6.734 1.224 1 97.56 300 ASN B O 1
ATOM 7780 N N . PHE B 1 301 ? -12.922 7.531 1.768 1 98.25 301 PHE B N 1
ATOM 7781 C CA . PHE B 1 301 ? -12.211 6.617 0.884 1 98.25 301 PHE B CA 1
ATOM 7782 C C . PHE B 1 301 ? -12.461 5.168 1.285 1 98.25 301 PHE B C 1
ATOM 7784 O O . PHE B 1 301 ? -12.75 4.324 0.435 1 98.25 301 PHE B O 1
ATOM 7791 N N . THR B 1 302 ? -12.352 4.949 2.6 1 98.69 302 THR B N 1
ATOM 7792 C CA . THR B 1 302 ? -12.484 3.576 3.072 1 98.69 302 THR B CA 1
ATOM 7793 C C . THR B 1 302 ? -13.922 3.088 2.92 1 98.69 302 THR B C 1
ATOM 7795 O O . THR B 1 302 ? -14.156 1.907 2.656 1 98.69 302 THR B O 1
ATOM 7798 N N . SER B 1 303 ? -14.891 4 3.066 1 98.69 303 SER B N 1
ATOM 7799 C CA . SER B 1 303 ? -16.297 3.631 2.871 1 98.69 303 SER B CA 1
ATOM 7800 C C . SER B 1 303 ? -16.547 3.131 1.452 1 98.69 303 SER B C 1
ATOM 7802 O O . SER B 1 303 ? -17.219 2.123 1.252 1 98.69 303 SER B O 1
ATOM 7804 N N . VAL B 1 304 ? -15.961 3.811 0.507 1 98.81 304 VAL B N 1
ATOM 7805 C CA . VAL B 1 304 ? -16.125 3.432 -0.891 1 98.81 304 VAL B CA 1
ATOM 7806 C C . VAL B 1 304 ? -15.406 2.113 -1.16 1 98.81 304 VAL B C 1
ATOM 7808 O O . VAL B 1 304 ? -15.992 1.183 -1.723 1 98.81 304 VAL B O 1
ATOM 7811 N N . ALA B 1 305 ? -14.195 1.973 -0.72 1 98.88 305 ALA B N 1
ATOM 7812 C CA . ALA B 1 305 ? -13.367 0.808 -1.016 1 98.88 305 ALA B CA 1
ATOM 7813 C C . ALA B 1 305 ? -13.945 -0.454 -0.385 1 98.88 305 ALA B C 1
ATOM 7815 O O . ALA B 1 305 ? -14.055 -1.492 -1.043 1 98.88 305 ALA B O 1
ATOM 7816 N N . ILE B 1 306 ? -14.336 -0.353 0.901 1 98.94 306 ILE B N 1
ATOM 7817 C CA . ILE B 1 306 ? -14.805 -1.53 1.622 1 98.94 306 ILE B CA 1
ATOM 7818 C C . ILE B 1 306 ? -16.156 -1.973 1.059 1 98.94 306 ILE B C 1
ATOM 7820 O O . ILE B 1 306 ? -16.469 -3.168 1.031 1 98.94 306 ILE B O 1
ATOM 7824 N N . THR B 1 307 ? -16.953 -0.999 0.565 1 98.94 307 THR B N 1
ATOM 7825 C CA . THR B 1 307 ? -18.219 -1.322 -0.089 1 98.94 307 THR B CA 1
ATOM 7826 C C . THR B 1 307 ? -17.984 -2.146 -1.351 1 98.94 307 THR B C 1
ATOM 7828 O O . THR B 1 307 ? -18.609 -3.193 -1.542 1 98.94 307 THR B O 1
ATOM 7831 N N . ILE B 1 308 ? -17.047 -1.732 -2.178 1 98.94 308 ILE B N 1
ATOM 7832 C CA . ILE B 1 308 ? -16.734 -2.428 -3.42 1 98.94 308 ILE B CA 1
ATOM 7833 C C . ILE B 1 308 ? -16.297 -3.859 -3.113 1 98.94 308 ILE B C 1
ATOM 7835 O O . ILE B 1 308 ? -16.828 -4.812 -3.689 1 98.94 308 ILE B O 1
ATOM 7839 N N . ALA B 1 309 ? -15.445 -4.031 -2.195 1 98.94 309 ALA B N 1
ATOM 7840 C CA . ALA B 1 309 ? -14.844 -5.332 -1.93 1 98.94 309 ALA B CA 1
ATOM 7841 C C . ALA B 1 309 ? -15.852 -6.289 -1.311 1 98.94 309 ALA B C 1
ATOM 7843 O O . ALA B 1 309 ? -15.938 -7.457 -1.705 1 98.94 309 ALA B O 1
ATOM 7844 N N . ILE B 1 310 ? -16.609 -5.816 -0.331 1 98.94 310 ILE B N 1
ATOM 7845 C CA . ILE B 1 310 ? -17.531 -6.703 0.378 1 98.94 310 ILE B CA 1
ATOM 7846 C C . ILE B 1 310 ? -18.672 -7.125 -0.554 1 98.94 310 ILE B C 1
ATOM 7848 O O . ILE B 1 310 ? -19.031 -8.305 -0.605 1 98.94 310 ILE B O 1
ATOM 7852 N N . ARG B 1 311 ? -19.266 -6.172 -1.312 1 98.94 311 ARG B N 1
ATOM 7853 C CA . ARG B 1 311 ? -20.328 -6.543 -2.256 1 98.94 311 ARG B CA 1
ATOM 7854 C C . ARG B 1 311 ? -19.797 -7.523 -3.299 1 98.94 311 ARG B C 1
ATOM 7856 O O . ARG B 1 311 ? -20.469 -8.5 -3.633 1 98.94 311 ARG B O 1
ATOM 7863 N N . TYR B 1 312 ? -18.594 -7.32 -3.811 1 98.75 312 TYR B N 1
ATOM 7864 C CA . TYR B 1 312 ? -17.969 -8.227 -4.773 1 98.75 312 TYR B CA 1
ATOM 7865 C C . TYR B 1 312 ? -17.781 -9.609 -4.172 1 98.75 312 TYR B C 1
ATOM 7867 O O . TYR B 1 312 ? -18.141 -10.617 -4.793 1 98.75 312 TYR B O 1
ATOM 7875 N N . CYS B 1 313 ? -17.234 -9.672 -2.924 1 98.56 313 CYS B N 1
ATOM 7876 C CA . CYS B 1 313 ? -16.875 -10.938 -2.285 1 98.56 313 CYS B CA 1
ATOM 7877 C C . CYS B 1 313 ? -18.125 -11.711 -1.894 1 98.56 313 CYS B C 1
ATOM 7879 O O . CYS B 1 313 ? -18.078 -12.93 -1.73 1 98.56 313 CYS B O 1
ATOM 7881 N N . ALA B 1 314 ? -19.25 -10.992 -1.78 1 98.62 314 ALA B N 1
ATOM 7882 C CA . ALA B 1 314 ? -20.5 -11.648 -1.446 1 98.62 314 ALA B CA 1
ATOM 7883 C C . ALA B 1 314 ? -21.094 -12.352 -2.666 1 98.62 314 ALA B C 1
ATOM 7885 O O . ALA B 1 314 ? -21.938 -13.242 -2.529 1 98.62 314 ALA B O 1
ATOM 7886 N N . VAL B 1 315 ? -20.625 -11.945 -3.859 1 97.56 315 VAL B N 1
ATOM 7887 C CA . VAL B 1 315 ? -21.234 -12.484 -5.074 1 97.56 315 VAL B CA 1
ATOM 7888 C C . VAL B 1 315 ? -20.25 -13.414 -5.773 1 97.56 315 VAL B C 1
ATOM 7890 O O . VAL B 1 315 ? -20.641 -14.43 -6.352 1 97.56 315 VAL B O 1
ATOM 7893 N N . ARG B 1 316 ? -18.984 -13.094 -5.738 1 96.75 316 ARG B N 1
ATOM 7894 C CA . ARG B 1 316 ? -17.938 -13.898 -6.375 1 96.75 316 ARG B CA 1
ATOM 7895 C C . ARG B 1 316 ? -17.828 -15.273 -5.719 1 96.75 316 ARG B C 1
ATOM 7897 O O . ARG B 1 316 ? -17.609 -15.367 -4.512 1 96.75 316 ARG B O 1
ATOM 7904 N N . LYS B 1 317 ? -17.969 -16.281 -6.523 1 96.06 317 LYS B N 1
ATOM 7905 C CA . LYS B 1 317 ? -17.906 -17.641 -5.988 1 96.06 317 LYS B CA 1
ATOM 7906 C C . LYS B 1 317 ? -16.656 -18.359 -6.488 1 96.06 317 LYS B C 1
ATOM 7908 O O . LYS B 1 317 ? -16.234 -18.188 -7.633 1 96.06 317 LYS B O 1
ATOM 7913 N N . GLN B 1 318 ? -15.992 -19.016 -5.625 1 94.38 318 GLN B N 1
ATOM 7914 C CA . GLN B 1 318 ? -14.844 -19.875 -5.938 1 94.38 318 GLN B CA 1
ATOM 7915 C C . GLN B 1 318 ? -14.82 -21.109 -5.051 1 94.38 318 GLN B C 1
ATOM 7917 O O . GLN B 1 318 ? -15.031 -21.016 -3.842 1 94.38 318 GLN B O 1
ATOM 7922 N N . PHE B 1 319 ? -14.492 -22.234 -5.586 1 93.62 319 PHE B N 1
ATOM 7923 C CA . PHE B 1 319 ? -14.344 -23.484 -4.852 1 93.62 319 PHE B CA 1
ATOM 7924 C C . PHE B 1 319 ? -15.602 -23.797 -4.039 1 93.62 319 PHE B C 1
ATOM 7926 O O . PHE B 1 319 ? -16.516 -22.984 -3.984 1 93.62 319 PHE B O 1
ATOM 7933 N N . GLY B 1 320 ? -15.734 -24.969 -3.449 1 93.12 320 GLY B N 1
ATOM 7934 C CA . GLY B 1 320 ? -16.844 -25.453 -2.639 1 93.12 320 GLY B CA 1
ATOM 7935 C C . GLY B 1 320 ? -16.641 -26.875 -2.154 1 93.12 320 GLY B C 1
ATOM 7936 O O . GLY B 1 320 ? -15.641 -27.516 -2.482 1 93.12 320 GLY B O 1
ATOM 7937 N N . PRO B 1 321 ? -17.547 -27.266 -1.354 1 91.12 321 PRO B N 1
ATOM 7938 C CA . PRO B 1 321 ? -17.406 -28.609 -0.788 1 91.12 321 PRO B CA 1
ATOM 7939 C C . PRO B 1 321 ? -17.531 -29.703 -1.841 1 91.12 321 PRO B C 1
ATOM 7941 O O . PRO B 1 321 ? -17.109 -30.844 -1.604 1 91.12 321 PRO B O 1
ATOM 7944 N N . SER B 1 322 ? -18.188 -29.359 -2.926 1 88.25 322 SER B N 1
ATOM 7945 C CA . SER B 1 322 ? -18.297 -30.312 -4.031 1 88.25 322 SER B CA 1
ATOM 7946 C C . SER B 1 322 ? -17.953 -29.641 -5.359 1 88.25 322 SER B C 1
ATOM 7948 O O . SER B 1 322 ? -17.891 -28.422 -5.449 1 88.25 322 SER B O 1
ATOM 7950 N N . GLU B 1 323 ? -17.672 -30.422 -6.305 1 81 323 GLU B N 1
ATOM 7951 C CA . GLU B 1 323 ? -17.344 -29.906 -7.629 1 81 323 GLU B CA 1
ATOM 7952 C C . GLU B 1 323 ? -18.547 -29.234 -8.281 1 81 323 GLU B C 1
ATOM 7954 O O . GLU B 1 323 ? -18.406 -28.516 -9.266 1 81 323 GLU B O 1
ATOM 7959 N N . PHE B 1 324 ? -19.703 -29.391 -7.637 1 82.44 324 PHE B N 1
ATOM 7960 C CA . PHE B 1 324 ? -20.922 -28.906 -8.266 1 82.44 324 PHE B CA 1
ATOM 7961 C C . PHE B 1 324 ? -21.391 -27.609 -7.625 1 82.44 324 PHE B C 1
ATOM 7963 O O . PHE B 1 324 ? -22.422 -27.062 -8.008 1 82.44 324 PHE B O 1
ATOM 7970 N N . GLU B 1 325 ? -20.656 -27.234 -6.758 1 88.75 325 GLU B N 1
ATOM 7971 C CA . GLU B 1 325 ? -21.078 -26 -6.082 1 88.75 325 GLU B CA 1
ATOM 7972 C C . GLU B 1 325 ? -19.875 -25.141 -5.727 1 88.75 325 GLU B C 1
ATOM 7974 O O . GLU B 1 325 ? -18.828 -25.656 -5.328 1 88.75 325 GLU B O 1
ATOM 7979 N N . GLU B 1 326 ? -20 -23.844 -5.98 1 93.44 326 GLU B N 1
ATOM 7980 C CA . GLU B 1 326 ? -19 -22.875 -5.508 1 93.44 326 GLU B CA 1
ATOM 7981 C C . GLU B 1 326 ? -19.609 -21.922 -4.48 1 93.44 326 GLU B C 1
ATOM 7983 O O . GLU B 1 326 ? -20.781 -21.531 -4.602 1 93.44 326 GLU B O 1
ATOM 7988 N N . TRP B 1 327 ? -18.859 -21.609 -3.494 1 95.81 327 TRP B N 1
ATOM 7989 C CA . TRP B 1 327 ? -19.312 -20.719 -2.436 1 95.81 327 TRP B CA 1
ATOM 7990 C C . TRP B 1 327 ? -18.859 -19.281 -2.689 1 95.81 327 TRP B C 1
ATOM 7992 O O . TRP B 1 327 ? -17.781 -19.062 -3.248 1 95.81 327 TRP B O 1
ATOM 8002 N N . PRO B 1 328 ? -19.797 -18.281 -2.258 1 97.06 328 PRO B N 1
ATOM 8003 C CA . PRO B 1 328 ? -19.25 -16.922 -2.229 1 97.06 328 PRO B CA 1
ATOM 8004 C C . PRO B 1 328 ? -17.969 -16.812 -1.404 1 97.06 328 PRO B C 1
ATOM 8006 O O . PRO B 1 328 ? -17.875 -17.391 -0.326 1 97.06 328 PRO B O 1
ATOM 8009 N N . VAL B 1 329 ? -17.047 -16.078 -1.919 1 97.12 329 VAL B N 1
ATOM 8010 C CA . VAL B 1 329 ? -15.719 -16.094 -1.301 1 97.12 329 VAL B CA 1
ATOM 8011 C C . VAL B 1 329 ? -15.789 -15.461 0.089 1 97.12 329 VAL B C 1
ATOM 8013 O O . VAL B 1 329 ? -14.953 -15.75 0.95 1 97.12 329 VAL B O 1
ATOM 8016 N N . ILE B 1 330 ? -16.828 -14.648 0.378 1 98.19 330 ILE B N 1
ATOM 8017 C CA . ILE B 1 330 ? -17 -13.984 1.667 1 98.19 330 ILE B CA 1
ATOM 8018 C C . ILE B 1 330 ? -17.219 -15.031 2.76 1 98.19 330 ILE B C 1
ATOM 8020 O O . ILE B 1 330 ? -17.062 -14.734 3.947 1 98.19 330 ILE B O 1
ATOM 8024 N N . GLU B 1 331 ? -17.562 -16.297 2.391 1 97.88 331 GLU B N 1
ATOM 8025 C CA . GLU B 1 331 ? -17.891 -17.359 3.328 1 97.88 331 GLU B CA 1
ATOM 8026 C C . GLU B 1 331 ? -16.641 -18 3.896 1 97.88 331 GLU B C 1
ATOM 8028 O O . GLU B 1 331 ? -16.703 -18.734 4.891 1 97.88 331 GLU B O 1
ATOM 8033 N N . TYR B 1 332 ? -15.5 -17.75 3.305 1 97.62 332 TYR B N 1
ATOM 8034 C CA . TYR B 1 332 ? -14.266 -18.391 3.734 1 97.62 332 TYR B CA 1
ATOM 8035 C C . TYR B 1 332 ? -13.594 -17.594 4.844 1 97.62 332 TYR B C 1
ATOM 8037 O O . TYR B 1 332 ? -13.508 -16.359 4.766 1 97.62 332 TYR B O 1
ATOM 8045 N N . GLN B 1 333 ? -13.117 -18.297 5.848 1 97.94 333 GLN B N 1
ATOM 8046 C CA . GLN B 1 333 ? -12.508 -17.719 7.043 1 97.94 333 GLN B CA 1
ATOM 8047 C C . GLN B 1 333 ? -11.375 -16.75 6.672 1 97.94 333 GLN B C 1
ATOM 8049 O O . GLN B 1 333 ? -11.25 -15.68 7.258 1 97.94 333 GLN B O 1
ATOM 8054 N N . ALA B 1 334 ? -10.586 -17.109 5.695 1 97.31 334 ALA B N 1
ATOM 8055 C CA . ALA B 1 334 ? -9.453 -16.281 5.293 1 97.31 334 ALA B CA 1
ATOM 8056 C C . ALA B 1 334 ? -9.922 -14.945 4.73 1 97.31 334 ALA B C 1
ATOM 8058 O O . ALA B 1 334 ? -9.305 -13.906 4.98 1 97.31 334 ALA B O 1
ATOM 8059 N N . GLN B 1 335 ? -10.992 -14.961 3.955 1 97.81 335 GLN B N 1
ATOM 8060 C CA . GLN B 1 335 ? -11.523 -13.734 3.361 1 97.81 335 GLN B CA 1
ATOM 8061 C C . GLN B 1 335 ? -12.172 -12.852 4.418 1 97.81 335 GLN B C 1
ATOM 8063 O O . GLN B 1 335 ? -12.086 -11.625 4.348 1 97.81 335 GLN B O 1
ATOM 8068 N N . GLN B 1 336 ? -12.875 -13.461 5.371 1 98.62 336 GLN B N 1
ATOM 8069 C CA . GLN B 1 336 ? -13.469 -12.727 6.48 1 98.62 336 GLN B CA 1
ATOM 8070 C C . GLN B 1 336 ? -12.406 -11.969 7.277 1 98.62 336 GLN B C 1
ATOM 8072 O O . GLN B 1 336 ? -12.562 -10.781 7.551 1 98.62 336 GLN B O 1
ATOM 8077 N N . TRP B 1 337 ? -11.336 -12.695 7.559 1 98 337 TRP B N 1
ATOM 8078 C CA . TRP B 1 337 ? -10.219 -12.109 8.297 1 98 337 TRP B CA 1
ATOM 8079 C C . TRP B 1 337 ? -9.602 -10.945 7.523 1 98 337 TRP B C 1
ATOM 8081 O O . TRP B 1 337 ? -9.188 -9.953 8.117 1 98 337 TRP B O 1
ATOM 8091 N N . ARG B 1 338 ? -9.586 -11.016 6.285 1 97.19 338 ARG B N 1
ATOM 8092 C CA . ARG B 1 338 ? -8.945 -10.016 5.43 1 97.19 338 ARG B CA 1
ATOM 8093 C C . ARG B 1 338 ? -9.789 -8.75 5.355 1 97.19 338 ARG B C 1
ATOM 8095 O O . ARG B 1 338 ? -9.242 -7.648 5.203 1 97.19 338 ARG B O 1
ATOM 8102 N N . LEU B 1 339 ? -11.125 -8.812 5.516 1 98.69 339 LEU B N 1
ATOM 8103 C CA . LEU B 1 339 ? -11.969 -7.676 5.176 1 98.69 339 LEU B CA 1
ATOM 8104 C C . LEU B 1 339 ? -12.688 -7.137 6.414 1 98.69 339 LEU B C 1
ATOM 8106 O O . LEU B 1 339 ? -12.859 -5.926 6.559 1 98.69 339 LEU B O 1
ATOM 8110 N N . PHE B 1 340 ? -13.094 -7.98 7.328 1 98.88 340 PHE B N 1
ATOM 8111 C CA . PHE B 1 340 ? -14.047 -7.559 8.352 1 98.88 340 PHE B CA 1
ATOM 8112 C C . PHE B 1 340 ? -13.359 -6.695 9.406 1 98.88 340 PHE B C 1
ATOM 8114 O O . PHE B 1 340 ? -13.961 -5.758 9.938 1 98.88 340 PHE B O 1
ATOM 8121 N N . PRO B 1 341 ? -12.07 -6.984 9.773 1 98.88 341 PRO B N 1
ATOM 8122 C CA . PRO B 1 341 ? -11.375 -5.992 10.602 1 98.88 341 PRO B CA 1
ATOM 8123 C C . PRO B 1 341 ? -11.359 -4.605 9.969 1 98.88 341 PRO B C 1
ATOM 8125 O O . PRO B 1 341 ? -11.461 -3.598 10.672 1 98.88 341 PRO B O 1
ATOM 8128 N N . HIS B 1 342 ? -11.227 -4.551 8.656 1 98.88 342 HIS B N 1
ATOM 8129 C CA . HIS B 1 342 ? -11.227 -3.285 7.93 1 98.88 342 HIS B CA 1
ATOM 8130 C C . HIS B 1 342 ? -12.602 -2.637 7.945 1 98.88 342 HIS B C 1
ATOM 8132 O O . HIS B 1 342 ? -12.719 -1.41 7.984 1 98.88 342 HIS B O 1
ATOM 8138 N N . LEU B 1 343 ? -13.633 -3.465 7.859 1 98.94 343 LEU B N 1
ATOM 8139 C CA . LEU B 1 343 ? -14.984 -2.953 8.008 1 98.94 343 LEU B CA 1
ATOM 8140 C C . LEU B 1 343 ? -15.164 -2.285 9.367 1 98.94 343 LEU B C 1
ATOM 8142 O O . LEU B 1 343 ? -15.688 -1.172 9.453 1 98.94 343 LEU B O 1
ATOM 8146 N N . ALA B 1 344 ? -14.703 -2.959 10.414 1 98.94 344 ALA B N 1
ATOM 8147 C CA . ALA B 1 344 ? -14.773 -2.41 11.766 1 98.94 344 ALA B CA 1
ATOM 8148 C C . ALA B 1 344 ? -13.984 -1.109 11.867 1 98.94 344 ALA B C 1
ATOM 8150 O O . ALA B 1 344 ? -14.453 -0.137 12.469 1 98.94 344 ALA B O 1
ATOM 8151 N N . ALA B 1 345 ? -12.828 -1.084 11.297 1 98.94 345 ALA B N 1
ATOM 8152 C CA . ALA B 1 345 ? -11.977 0.105 11.328 1 98.94 345 ALA B CA 1
ATOM 8153 C C . ALA B 1 345 ? -12.625 1.264 10.578 1 98.94 345 ALA B C 1
ATOM 8155 O O . ALA B 1 345 ? -12.492 2.424 10.977 1 98.94 345 ALA B O 1
ATOM 8156 N N . THR B 1 346 ? -13.305 0.973 9.469 1 98.94 346 THR B N 1
ATOM 8157 C CA . THR B 1 346 ? -13.984 2.008 8.703 1 98.94 346 THR B CA 1
ATOM 8158 C C . THR B 1 346 ? -15.062 2.682 9.547 1 98.94 346 THR B C 1
ATOM 8160 O O . THR B 1 346 ? -15.172 3.91 9.562 1 98.94 346 THR B O 1
ATOM 8163 N N . TYR B 1 347 ? -15.805 1.886 10.281 1 98.94 347 TYR B N 1
ATOM 8164 C CA . TYR B 1 347 ? -16.812 2.445 11.172 1 98.94 347 TYR B CA 1
ATOM 8165 C C . TYR B 1 347 ? -16.172 3.244 12.297 1 98.94 347 TYR B C 1
ATOM 8167 O O . TYR B 1 347 ? -16.672 4.309 12.672 1 98.94 347 TYR B O 1
ATOM 8175 N N . ALA B 1 348 ? -15.094 2.723 12.844 1 98.94 348 ALA B N 1
ATOM 8176 C CA . ALA B 1 348 ? -14.391 3.422 13.914 1 98.94 348 ALA B CA 1
ATOM 8177 C C . ALA B 1 348 ? -13.914 4.797 13.453 1 98.94 348 ALA B C 1
ATOM 8179 O O . ALA B 1 348 ? -14.117 5.797 14.148 1 98.94 348 ALA B O 1
ATOM 8180 N N . ILE B 1 349 ? -13.32 4.895 12.281 1 98.81 349 ILE B N 1
ATOM 8181 C CA . ILE B 1 349 ? -12.789 6.141 11.742 1 98.81 349 ILE B CA 1
ATOM 8182 C C . ILE B 1 349 ? -13.93 7.094 11.414 1 98.81 349 ILE B C 1
ATOM 8184 O O . ILE B 1 349 ? -13.836 8.297 11.672 1 98.81 349 ILE B O 1
ATOM 8188 N N . LYS B 1 350 ? -14.984 6.57 10.859 1 97.88 350 LYS B N 1
ATOM 8189 C CA . LYS B 1 350 ? -16.125 7.406 10.508 1 97.88 350 LYS B CA 1
ATOM 8190 C C . LYS B 1 350 ? -16.719 8.07 11.75 1 97.88 350 LYS B C 1
ATOM 8192 O O . LYS B 1 350 ? -16.922 9.281 11.773 1 97.88 350 LYS B O 1
ATOM 8197 N N . ILE B 1 351 ? -16.953 7.25 12.797 1 98.25 351 ILE B N 1
ATOM 8198 C CA . ILE B 1 351 ? -17.547 7.754 14.031 1 98.25 351 ILE B CA 1
ATOM 8199 C C . ILE B 1 351 ? -16.609 8.781 14.664 1 98.25 351 ILE B C 1
ATOM 8201 O O . ILE B 1 351 ? -17.047 9.867 15.062 1 98.25 351 ILE B O 1
ATOM 8205 N N . PHE B 1 352 ? -15.367 8.5 14.719 1 98.12 352 PHE B N 1
ATOM 8206 C CA . PHE B 1 352 ? -14.391 9.391 15.336 1 98.12 352 PHE B CA 1
ATOM 8207 C C . PHE B 1 352 ? -14.273 10.688 14.547 1 98.12 352 PHE B C 1
ATOM 8209 O O . PHE B 1 352 ? -14.266 11.773 15.133 1 98.12 352 PHE B O 1
ATOM 8216 N N . SER B 1 353 ? -14.133 10.609 13.188 1 96.62 353 SER B N 1
ATOM 8217 C CA . SER B 1 353 ? -13.875 11.773 12.352 1 96.62 353 SER B CA 1
ATOM 8218 C C . SER B 1 353 ? -15.008 12.789 12.461 1 96.62 353 SER B C 1
ATOM 8220 O O . SER B 1 353 ? -14.766 14 12.516 1 96.62 353 SER B O 1
ATOM 8222 N N . VAL B 1 354 ? -16.234 12.328 12.516 1 94.06 354 VAL B N 1
ATOM 8223 C CA . VAL B 1 354 ? -17.375 13.219 12.656 1 94.06 354 VAL B CA 1
ATOM 8224 C C . VAL B 1 354 ? -17.312 13.945 13.992 1 94.06 354 VAL B C 1
ATOM 8226 O O . VAL B 1 354 ? -17.484 15.164 14.055 1 94.06 354 VAL B O 1
ATOM 8229 N N . ALA B 1 355 ? -17.016 13.18 15.047 1 94.75 355 ALA B N 1
ATOM 8230 C CA . ALA B 1 355 ? -16.906 13.773 16.375 1 94.75 355 ALA B CA 1
ATOM 8231 C C . ALA B 1 355 ? -15.781 14.789 16.453 1 94.75 355 ALA B C 1
ATOM 8233 O O . ALA B 1 355 ? -15.922 15.844 17.062 1 94.75 355 ALA B O 1
ATOM 8234 N N . PHE B 1 356 ? -14.68 14.477 15.867 1 94.75 356 PHE B N 1
ATOM 8235 C CA . PHE B 1 356 ? -13.492 15.32 15.945 1 94.75 356 PHE B CA 1
ATOM 8236 C C . PHE B 1 356 ? -13.688 16.594 15.133 1 94.75 356 PHE B C 1
ATOM 8238 O O . PHE B 1 356 ? -13.266 17.672 15.547 1 94.75 356 PHE B O 1
ATOM 8245 N N . VAL B 1 357 ? -14.312 16.516 13.977 1 90.94 357 VAL B N 1
ATOM 8246 C CA . VAL B 1 357 ? -14.625 17.688 13.164 1 90.94 357 VAL B CA 1
ATOM 8247 C C . VAL B 1 357 ? -15.57 18.609 13.93 1 90.94 357 VAL B C 1
ATOM 8249 O O . VAL B 1 357 ? -15.398 19.828 13.922 1 90.94 357 VAL B O 1
ATOM 8252 N N . ASN B 1 358 ? -16.578 18.016 14.578 1 90.12 358 ASN B N 1
ATOM 8253 C CA . ASN B 1 358 ? -17.484 18.812 15.391 1 90.12 358 ASN B CA 1
ATOM 8254 C C . ASN B 1 358 ? -16.766 19.5 16.547 1 90.12 358 ASN B C 1
ATOM 8256 O O . ASN B 1 358 ? -17.062 20.641 16.859 1 90.12 358 ASN B O 1
ATOM 8260 N N . GLN B 1 359 ? -15.859 18.75 17.156 1 91.31 359 GLN B N 1
ATOM 8261 C CA . GLN B 1 359 ? -15.062 19.312 18.234 1 91.31 359 GLN B CA 1
ATOM 8262 C C . GLN B 1 359 ? -14.242 20.5 17.734 1 91.31 359 GLN B C 1
ATOM 8264 O O . GLN B 1 359 ? -14.109 21.5 18.438 1 91.31 359 GLN B O 1
ATOM 8269 N N . MET B 1 360 ? -13.641 20.422 16.609 1 87.75 360 MET B N 1
ATOM 8270 C CA . MET B 1 360 ? -12.844 21.5 16.031 1 87.75 360 MET B CA 1
ATOM 8271 C C . MET B 1 360 ? -13.703 22.719 15.719 1 87.75 360 MET B C 1
ATOM 8273 O O . MET B 1 360 ? -13.273 23.844 15.906 1 87.75 360 MET B O 1
ATOM 8277 N N . PHE B 1 361 ? -14.906 22.438 15.211 1 84.19 361 PHE B N 1
ATOM 8278 C CA . PHE B 1 361 ? -15.836 23.531 14.93 1 84.19 361 PHE B CA 1
ATOM 8279 C C . PHE B 1 361 ? -16.172 24.297 16.203 1 84.19 361 PHE B C 1
ATOM 8281 O O . PHE B 1 361 ? -16.172 25.531 16.203 1 84.19 361 PHE B O 1
ATOM 8288 N N . GLU B 1 362 ? -16.484 23.594 17.266 1 86.38 362 GLU B N 1
ATOM 8289 C CA . GLU B 1 362 ? -16.781 24.219 18.547 1 86.38 362 GLU B CA 1
ATOM 8290 C C . GLU B 1 362 ? -15.594 25.016 19.078 1 86.38 362 GLU B C 1
ATOM 8292 O O . GLU B 1 362 ? -15.758 26.109 19.641 1 86.38 362 GLU B O 1
ATOM 8297 N N . PHE B 1 363 ? -14.438 24.453 18.969 1 85.56 363 PHE B N 1
ATOM 8298 C CA . PHE B 1 363 ? -13.219 25.125 19.391 1 85.56 363 PHE B CA 1
ATOM 8299 C C . PHE B 1 363 ? -13.023 26.422 18.609 1 85.56 363 PHE B C 1
ATOM 8301 O O . PHE B 1 363 ? -12.688 27.453 19.203 1 85.56 363 PHE B O 1
ATOM 8308 N N . ASN B 1 364 ? -13.242 26.422 17.281 1 79.38 364 ASN B N 1
ATOM 8309 C CA . ASN B 1 364 ? -13.102 27.594 16.438 1 79.38 364 ASN B CA 1
ATOM 8310 C C . ASN B 1 364 ? -14.109 28.688 16.812 1 79.38 364 ASN B C 1
ATOM 8312 O O . ASN B 1 364 ? -13.789 29.875 16.797 1 79.38 364 ASN B O 1
ATOM 8316 N N . LEU B 1 365 ? -15.328 28.25 17.141 1 79.12 365 LEU B N 1
ATOM 8317 C CA . LEU B 1 365 ? -16.344 29.203 17.578 1 79.12 365 LEU B CA 1
ATOM 8318 C C . LEU B 1 365 ? -15.93 29.875 18.875 1 79.12 365 LEU B C 1
ATOM 8320 O O . LEU B 1 365 ? -16.141 31.078 19.047 1 79.12 365 LEU B O 1
ATOM 8324 N N . LYS B 1 366 ? -15.367 29.078 19.75 1 78.94 366 LYS B N 1
ATOM 8325 C CA . LYS B 1 366 ? -14.875 29.625 21.016 1 78.94 366 LYS B CA 1
ATOM 8326 C C . LYS B 1 366 ? -13.773 30.656 20.766 1 78.94 366 LYS B C 1
ATOM 8328 O O . LYS B 1 366 ? -13.695 31.672 21.453 1 78.94 366 LYS B O 1
ATOM 8333 N N . LEU B 1 367 ? -12.938 30.375 19.828 1 72.81 367 LEU B N 1
ATOM 8334 C CA . LEU B 1 367 ? -11.82 31.25 19.516 1 72.81 367 LEU B CA 1
ATOM 8335 C C . LEU B 1 367 ? -12.312 32.594 18.984 1 72.81 367 LEU B C 1
ATOM 8337 O O . LEU B 1 367 ? -11.695 33.625 19.234 1 72.81 367 LEU B O 1
ATOM 8341 N N . ILE B 1 368 ? -13.422 32.5 18.281 1 69.94 368 ILE B N 1
ATOM 8342 C CA . ILE B 1 368 ? -13.938 33.688 17.641 1 69.94 368 ILE B CA 1
ATOM 8343 C C . ILE B 1 368 ? -14.75 34.5 18.641 1 69.94 368 ILE B C 1
ATOM 8345 O O . ILE B 1 368 ? -14.719 35.75 18.625 1 69.94 368 ILE B O 1
ATOM 8349 N N . THR B 1 369 ? -15.562 33.875 19.562 1 69.5 369 THR B N 1
ATOM 8350 C CA . THR B 1 369 ? -16.516 34.594 20.422 1 69.5 369 THR B CA 1
ATOM 8351 C C . THR B 1 369 ? -15.875 34.969 21.734 1 69.5 369 THR B C 1
ATOM 8353 O O . THR B 1 369 ? -16.391 35.844 22.438 1 69.5 369 THR B O 1
ATOM 8356 N N . MET B 1 370 ? -15.102 34.125 22.328 1 59.53 370 MET B N 1
ATOM 8357 C CA . MET B 1 370 ? -14.734 34.281 23.734 1 59.53 370 MET B CA 1
ATOM 8358 C C . MET B 1 370 ? -13.727 35.406 23.938 1 59.53 370 MET B C 1
ATOM 8360 O O . MET B 1 370 ? -12.867 35.625 23.078 1 59.53 370 MET B O 1
ATOM 8364 N N . ASN B 1 371 ? -14.102 36.25 24.938 1 54.53 371 ASN B N 1
ATOM 8365 C CA . ASN B 1 371 ? -13.297 37.312 25.562 1 54.53 371 ASN B CA 1
ATOM 8366 C C . ASN B 1 371 ? -12.109 36.719 26.328 1 54.53 371 ASN B C 1
ATOM 8368 O O . ASN B 1 371 ? -12.109 35.531 26.672 1 54.53 371 ASN B O 1
ATOM 8372 N N . ALA B 1 372 ? -10.969 37.5 26.547 1 55.16 372 ALA B N 1
ATOM 8373 C CA . ALA B 1 372 ? -9.633 37.312 27.094 1 55.16 372 ALA B CA 1
ATOM 8374 C C . ALA B 1 372 ? -9.688 36.438 28.344 1 55.16 372 ALA B C 1
ATOM 8376 O O . ALA B 1 372 ? -8.672 35.844 28.75 1 55.16 372 ALA B O 1
ATOM 8377 N N . LYS B 1 373 ? -10.805 36.312 29.219 1 56.41 373 LYS B N 1
ATOM 8378 C CA . LYS B 1 373 ? -10.773 35.844 30.594 1 56.41 373 LYS B CA 1
ATOM 8379 C C . LYS B 1 373 ? -10.609 34.312 30.641 1 56.41 373 LYS B C 1
ATOM 8381 O O . LYS B 1 373 ? -10.141 33.75 31.641 1 56.41 373 LYS B O 1
ATOM 8386 N N . ASN B 1 374 ? -10.875 33.438 29.578 1 63.47 374 ASN B N 1
ATOM 8387 C CA . ASN B 1 374 ? -10.781 31.984 29.641 1 63.47 374 ASN B CA 1
ATOM 8388 C C . ASN B 1 374 ? -9.734 31.438 28.672 1 63.47 374 ASN B C 1
ATOM 8390 O O . ASN B 1 374 ? -9.898 30.344 28.125 1 63.47 374 ASN B O 1
ATOM 8394 N N . GLN B 1 375 ? -8.75 32.219 28.75 1 68.5 375 GLN B N 1
ATOM 8395 C CA . GLN B 1 375 ? -7.73 32 27.734 1 68.5 375 GLN B CA 1
ATOM 8396 C C . GLN B 1 375 ? -6.922 30.734 28 1 68.5 375 GLN B C 1
ATOM 8398 O O . GLN B 1 375 ? -6.594 30 27.078 1 68.5 375 GLN B O 1
ATOM 8403 N N . ASP B 1 376 ? -6.75 30.406 29.281 1 71.31 376 ASP B N 1
ATOM 8404 C CA . ASP B 1 376 ? -5.914 29.25 29.609 1 71.31 376 ASP B CA 1
ATOM 8405 C C . ASP B 1 376 ? -6.59 27.953 29.203 1 71.31 376 ASP B C 1
ATOM 8407 O O . ASP B 1 376 ? -5.934 27.047 28.672 1 71.31 376 ASP B O 1
ATOM 8411 N N . ASN B 1 377 ? -7.82 27.891 29.391 1 78.5 377 ASN B N 1
ATOM 8412 C CA . ASN B 1 377 ? -8.562 26.688 29.031 1 78.5 377 ASN B CA 1
ATOM 8413 C C . ASN B 1 377 ? -8.625 26.5 27.531 1 78.5 377 ASN B C 1
ATOM 8415 O O . ASN B 1 377 ? -8.547 25.359 27.031 1 78.5 377 ASN B O 1
ATOM 8419 N N . ILE B 1 378 ? -8.664 27.531 26.891 1 82.38 378 ILE B N 1
ATOM 8420 C CA . ILE B 1 378 ? -8.719 27.484 25.438 1 82.38 378 ILE B CA 1
ATOM 8421 C C . ILE B 1 378 ? -7.367 27.062 24.875 1 82.38 378 ILE B C 1
ATOM 8423 O O . ILE B 1 378 ? -7.305 26.297 23.922 1 82.38 378 ILE B O 1
ATOM 8427 N N . ASP B 1 379 ? -6.328 27.5 25.562 1 83.38 379 ASP B N 1
ATOM 8428 C CA . ASP B 1 379 ? -4.98 27.141 25.125 1 83.38 379 ASP B CA 1
ATOM 8429 C C . ASP B 1 379 ? -4.734 25.641 25.312 1 83.38 379 ASP B C 1
ATOM 8431 O O . ASP B 1 379 ? -4.16 24.984 24.453 1 83.38 379 ASP B O 1
ATOM 8435 N N . SER B 1 380 ? -5.156 25.172 26.422 1 89.44 380 SER B N 1
ATOM 8436 C CA . SER B 1 380 ? -4.973 23.75 26.703 1 89.44 380 SER B CA 1
ATOM 8437 C C . SER B 1 380 ? -5.793 22.891 25.766 1 89.44 380 SER B C 1
ATOM 8439 O O . SER B 1 380 ? -5.344 21.828 25.344 1 89.44 380 SER B O 1
ATOM 8441 N N . GLU B 1 381 ? -6.93 23.359 25.484 1 91.12 381 GLU B N 1
ATOM 8442 C CA . GLU B 1 381 ? -7.777 22.641 24.531 1 91.12 381 GLU B CA 1
ATOM 8443 C C . GLU B 1 381 ? -7.145 22.609 23.141 1 91.12 381 GLU B C 1
ATOM 8445 O O . GLU B 1 381 ? -7.168 21.562 22.469 1 91.12 381 GLU B O 1
ATOM 8450 N N . GLY B 1 382 ? -6.609 23.734 22.781 1 88.56 382 GLY B N 1
ATOM 8451 C CA . GLY B 1 382 ? -5.926 23.812 21.5 1 88.56 382 GLY B CA 1
ATOM 8452 C C . GLY B 1 382 ? -4.73 22.875 21.406 1 88.56 382 GLY B C 1
ATOM 8453 O O . GLY B 1 382 ? -4.508 22.25 20.375 1 88.56 382 GLY B O 1
ATOM 8454 N N . MET B 1 383 ? -3.996 22.828 22.5 1 91 383 MET B N 1
ATOM 8455 C CA . MET B 1 383 ? -2.822 21.953 22.531 1 91 383 MET B CA 1
ATOM 8456 C C . MET B 1 383 ? -3.23 20.484 22.453 1 91 383 MET B C 1
ATOM 8458 O O . MET B 1 383 ? -2.572 19.688 21.797 1 91 383 MET B O 1
ATOM 8462 N N . GLU B 1 384 ? -4.277 20.156 23.141 1 94.62 384 GLU B N 1
ATOM 8463 C CA . GLU B 1 384 ? -4.766 18.781 23.125 1 94.62 384 GLU B CA 1
ATOM 8464 C C . GLU B 1 384 ? -5.293 18.406 21.734 1 94.62 384 GLU B C 1
ATOM 8466 O O . GLU B 1 384 ? -5.062 17.281 21.266 1 94.62 384 GLU B O 1
ATOM 8471 N N . ILE B 1 385 ? -5.965 19.344 21.078 1 94.12 385 ILE B N 1
ATOM 8472 C CA . ILE B 1 385 ? -6.461 19.109 19.719 1 94.12 385 ILE B CA 1
ATOM 8473 C C . ILE B 1 385 ? -5.285 18.906 18.766 1 94.12 385 ILE B C 1
ATOM 8475 O O . ILE B 1 385 ? -5.328 18.031 17.906 1 94.12 385 ILE B O 1
ATOM 8479 N N . HIS B 1 386 ? -4.297 19.703 18.969 1 93.19 386 HIS B N 1
ATOM 8480 C CA . HIS B 1 386 ? -3.094 19.562 18.156 1 93.19 386 HIS B CA 1
ATOM 8481 C C . HIS B 1 386 ? -2.457 18.188 18.344 1 93.19 386 HIS B C 1
ATOM 8483 O O . HIS B 1 386 ? -2.117 17.516 17.359 1 93.19 386 HIS B O 1
ATOM 8489 N N . ALA B 1 387 ? -2.326 17.766 19.562 1 95.75 387 ALA B N 1
ATOM 8490 C CA . ALA B 1 387 ? -1.733 16.453 19.844 1 95.75 387 ALA B CA 1
ATOM 8491 C C . ALA B 1 387 ? -2.582 15.328 19.281 1 95.75 387 ALA B C 1
ATOM 8493 O O . ALA B 1 387 ? -2.053 14.391 18.672 1 95.75 387 ALA B O 1
ATOM 8494 N N . LEU B 1 388 ? -3.854 15.469 19.469 1 96.88 388 LEU B N 1
ATOM 8495 C CA . LEU B 1 388 ? -4.785 14.453 18.984 1 96.88 388 LEU B CA 1
ATOM 8496 C C . LEU B 1 388 ? -4.746 14.359 17.453 1 96.88 388 LEU B C 1
ATOM 8498 O O . LEU B 1 388 ? -4.723 13.258 16.906 1 96.88 388 LEU B O 1
ATOM 8502 N N . SER B 1 389 ? -4.781 15.539 16.797 1 96.75 389 SER B N 1
ATOM 8503 C CA . SER B 1 389 ? -4.734 15.547 15.336 1 96.75 389 SER B CA 1
ATOM 8504 C C . SER B 1 389 ? -3.41 14.992 14.82 1 96.75 389 SER B C 1
ATOM 8506 O O . SER B 1 389 ? -3.371 14.328 13.781 1 96.75 389 SER B O 1
ATOM 8508 N N . SER B 1 390 ? -2.305 15.164 15.562 1 97 390 SER B N 1
ATOM 8509 C CA . SER B 1 390 ? -0.979 14.68 15.195 1 97 390 SER B CA 1
ATOM 8510 C C . SER B 1 390 ? -0.883 13.164 15.336 1 97 390 SER B C 1
ATOM 8512 O O . SER B 1 390 ? -0.051 12.523 14.688 1 97 390 SER B O 1
ATOM 8514 N N . ALA B 1 391 ? -1.753 12.625 16.141 1 98.38 391 ALA B N 1
ATOM 8515 C CA . ALA B 1 391 ? -1.761 11.18 16.312 1 98.38 391 ALA B CA 1
ATOM 8516 C C . ALA B 1 391 ? -2.775 10.516 15.391 1 98.38 391 ALA B C 1
ATOM 8518 O O . ALA B 1 391 ? -2.49 9.469 14.797 1 98.38 391 ALA B O 1
ATOM 8519 N N . THR B 1 392 ? -3.9 11.117 15.25 1 98.5 392 THR B N 1
ATOM 8520 C CA . THR B 1 392 ? -5.004 10.43 14.602 1 98.5 392 THR B CA 1
ATOM 8521 C C . THR B 1 392 ? -4.918 10.578 13.086 1 98.5 392 THR B C 1
ATOM 8523 O O . THR B 1 392 ? -5.352 9.695 12.344 1 98.5 392 THR B O 1
ATOM 8526 N N . LYS B 1 393 ? -4.348 11.695 12.57 1 98 393 LYS B N 1
ATOM 8527 C CA . LYS B 1 393 ? -4.152 11.789 11.125 1 98 393 LYS B CA 1
ATOM 8528 C C . LYS B 1 393 ? -3.285 10.641 10.609 1 98 393 LYS B C 1
ATOM 8530 O O . LYS B 1 393 ? -3.676 9.922 9.688 1 98 393 LYS B O 1
ATOM 8535 N N . PRO B 1 394 ? -2.158 10.375 11.234 1 98.56 394 PRO B N 1
ATOM 8536 C CA . PRO B 1 394 ? -1.349 9.242 10.789 1 98.56 394 PRO B CA 1
ATOM 8537 C C . PRO B 1 394 ? -2.08 7.906 10.93 1 98.56 394 PRO B C 1
ATOM 8539 O O . PRO B 1 394 ? -2.047 7.082 10.008 1 98.56 394 PRO B O 1
ATOM 8542 N N . VAL B 1 395 ? -2.807 7.688 12.039 1 98.75 395 VAL B N 1
ATOM 8543 C CA . VAL B 1 395 ? -3.5 6.426 12.281 1 98.75 395 VAL B CA 1
ATOM 8544 C C . VAL B 1 395 ? -4.57 6.207 11.219 1 98.75 395 VAL B C 1
ATOM 8546 O O . VAL B 1 395 ? -4.645 5.133 10.617 1 98.75 395 VAL B O 1
ATOM 8549 N N . CYS B 1 396 ? -5.34 7.246 10.977 1 98.75 396 CYS B N 1
ATOM 8550 C CA . CYS B 1 396 ? -6.418 7.125 10 1 98.75 396 CYS B CA 1
ATOM 8551 C C . CYS B 1 396 ? -5.863 6.957 8.594 1 98.75 396 CYS B C 1
ATOM 8553 O O . CYS B 1 396 ? -6.363 6.137 7.82 1 98.75 396 CYS B O 1
ATOM 8555 N N . SER B 1 397 ? -4.84 7.738 8.266 1 98.62 397 SER B N 1
ATOM 8556 C CA . SER B 1 397 ? -4.301 7.703 6.91 1 98.62 397 SER B CA 1
ATOM 8557 C C . SER B 1 397 ? -3.623 6.367 6.621 1 98.62 397 SER B C 1
ATOM 8559 O O . SER B 1 397 ? -3.816 5.785 5.551 1 98.62 397 SER B O 1
ATOM 8561 N N . TRP B 1 398 ? -2.848 5.828 7.566 1 98.56 398 TRP B N 1
ATOM 8562 C CA . TRP B 1 398 ? -2.217 4.523 7.379 1 98.56 398 TRP B CA 1
ATOM 8563 C C . TRP B 1 398 ? -3.262 3.414 7.34 1 98.56 398 TRP B C 1
ATOM 8565 O O . TRP B 1 398 ? -3.137 2.463 6.566 1 98.56 398 TRP B O 1
ATOM 8575 N N . THR B 1 399 ? -4.285 3.531 8.156 1 98.75 399 THR B N 1
ATOM 8576 C CA . THR B 1 399 ? -5.363 2.549 8.141 1 98.75 399 THR B CA 1
ATOM 8577 C C . THR B 1 399 ? -6.082 2.557 6.793 1 98.75 399 THR B C 1
ATOM 8579 O O . THR B 1 399 ? -6.359 1.499 6.223 1 98.75 399 THR B O 1
ATOM 8582 N N . SER B 1 400 ? -6.391 3.752 6.328 1 98.75 400 SER B N 1
ATOM 8583 C CA . SER B 1 400 ? -7.047 3.881 5.031 1 98.75 400 SER B CA 1
ATOM 8584 C C . SER B 1 400 ? -6.195 3.277 3.92 1 98.75 400 SER B C 1
ATOM 8586 O O . SER B 1 400 ? -6.719 2.6 3.031 1 98.75 400 SER B O 1
ATOM 8588 N N . ARG B 1 401 ? -4.91 3.518 3.951 1 98.31 401 ARG B N 1
ATOM 8589 C CA . ARG B 1 401 ? -3.963 2.934 3.008 1 98.31 401 ARG B CA 1
ATOM 8590 C C . ARG B 1 401 ? -4.074 1.412 2.992 1 98.31 401 ARG B C 1
ATOM 8592 O O . ARG B 1 401 ? -4.195 0.804 1.928 1 98.31 401 ARG B O 1
ATOM 8599 N N . ASP B 1 402 ? -4.109 0.811 4.137 1 98.38 402 ASP B N 1
ATOM 8600 C CA . ASP B 1 402 ? -4.148 -0.644 4.25 1 98.38 402 ASP B CA 1
ATOM 8601 C C . ASP B 1 402 ? -5.5 -1.193 3.803 1 98.38 402 ASP B C 1
ATOM 8603 O O . ASP B 1 402 ? -5.566 -2.236 3.148 1 98.38 402 ASP B O 1
ATOM 8607 N N . ILE B 1 403 ? -6.551 -0.524 4.164 1 98.81 403 ILE B N 1
ATOM 8608 C CA . ILE B 1 403 ? -7.895 -0.962 3.801 1 98.81 403 ILE B CA 1
ATOM 8609 C C . ILE B 1 403 ? -8.031 -1.01 2.279 1 98.81 403 ILE B C 1
ATOM 8611 O O . ILE B 1 403 ? -8.438 -2.027 1.718 1 98.81 403 ILE B O 1
ATOM 8615 N N . ILE B 1 404 ? -7.641 0.028 1.639 1 98.75 404 ILE B N 1
ATOM 8616 C CA . ILE B 1 404 ? -7.832 0.13 0.197 1 98.75 404 ILE B CA 1
ATOM 8617 C C . ILE B 1 404 ? -6.992 -0.93 -0.512 1 98.75 404 ILE B C 1
ATOM 8619 O O . ILE B 1 404 ? -7.457 -1.566 -1.461 1 98.75 404 ILE B O 1
ATOM 8623 N N . GLN B 1 405 ? -5.785 -1.123 -0.037 1 98.25 405 GLN B N 1
ATOM 8624 C CA . GLN B 1 405 ? -4.914 -2.123 -0.642 1 98.25 405 GLN B CA 1
ATOM 8625 C C . GLN B 1 405 ? -5.5 -3.523 -0.5 1 98.25 405 GLN B C 1
ATOM 8627 O O . GLN B 1 405 ? -5.508 -4.301 -1.459 1 98.25 405 GLN B O 1
ATOM 8632 N N . ASP B 1 406 ? -6.008 -3.859 0.649 1 98.12 406 ASP B N 1
ATOM 8633 C CA . ASP B 1 406 ? -6.57 -5.188 0.872 1 98.12 406 ASP B CA 1
ATOM 8634 C C . ASP B 1 406 ? -7.875 -5.367 0.099 1 98.12 406 ASP B C 1
ATOM 8636 O O . ASP B 1 406 ? -8.188 -6.469 -0.36 1 98.12 406 ASP B O 1
ATOM 8640 N N . CYS B 1 407 ? -8.617 -4.266 -0.005 1 98.75 407 CYS B N 1
ATOM 8641 C CA . CYS B 1 407 ? -9.82 -4.332 -0.833 1 98.75 407 CYS B CA 1
ATOM 8642 C C . CYS B 1 407 ? -9.469 -4.652 -2.281 1 98.75 407 CYS B C 1
ATOM 8644 O O . CYS B 1 407 ? -10.109 -5.488 -2.91 1 98.75 407 CYS B O 1
ATOM 8646 N N . ARG B 1 408 ? -8.453 -4.039 -2.779 1 98.44 408 ARG B N 1
ATOM 8647 C CA . ARG B 1 408 ? -7.996 -4.309 -4.141 1 98.44 408 ARG B CA 1
ATOM 8648 C C . ARG B 1 408 ? -7.594 -5.77 -4.301 1 98.44 408 ARG B C 1
ATOM 8650 O O . ARG B 1 408 ? -8.016 -6.434 -5.254 1 98.44 408 ARG B O 1
ATOM 8657 N N . GLU B 1 409 ? -6.832 -6.285 -3.393 1 97.56 409 GLU B N 1
ATOM 8658 C CA . GLU B 1 409 ? -6.355 -7.66 -3.473 1 97.56 409 GLU B CA 1
ATOM 8659 C C . GLU B 1 409 ? -7.504 -8.656 -3.318 1 97.56 409 GLU B C 1
ATOM 8661 O O . GLU B 1 409 ? -7.5 -9.719 -3.945 1 97.56 409 GLU B O 1
ATOM 8666 N N . SER B 1 410 ? -8.477 -8.273 -2.512 1 97.69 410 SER B N 1
ATOM 8667 C CA . SER B 1 410 ? -9.609 -9.156 -2.252 1 97.69 410 SER B CA 1
ATOM 8668 C C . SER B 1 410 ? -10.477 -9.32 -3.494 1 97.69 410 SER B C 1
ATOM 8670 O O . SER B 1 410 ? -11.289 -10.25 -3.574 1 97.69 410 SER B O 1
ATOM 8672 N N . CYS B 1 411 ? -10.305 -8.445 -4.441 1 97.88 411 CYS B N 1
ATOM 8673 C CA . CYS B 1 411 ? -11.094 -8.523 -5.664 1 97.88 411 CYS B CA 1
ATOM 8674 C C . CYS B 1 411 ? -10.328 -9.25 -6.766 1 97.88 411 CYS B C 1
ATOM 8676 O O . CYS B 1 411 ? -10.773 -9.281 -7.914 1 97.88 411 CYS B O 1
ATOM 8678 N N . GLY B 1 412 ? -9.18 -9.852 -6.445 1 95.56 412 GLY B N 1
ATOM 8679 C CA . GLY B 1 412 ? -8.414 -10.625 -7.406 1 95.56 412 GLY B CA 1
ATOM 8680 C C . GLY B 1 412 ? -7.973 -9.82 -8.609 1 95.56 412 GLY B C 1
ATOM 8681 O O . GLY B 1 412 ? -7.598 -8.648 -8.477 1 95.56 412 GLY B O 1
ATOM 8682 N N . GLY B 1 413 ? -7.984 -10.453 -9.688 1 96.25 413 GLY B N 1
ATOM 8683 C CA . GLY B 1 413 ? -7.605 -9.789 -10.93 1 96.25 413 GLY B CA 1
ATOM 8684 C C . GLY B 1 413 ? -8.523 -8.641 -11.297 1 96.25 413 GLY B C 1
ATOM 8685 O O . GLY B 1 413 ? -8.062 -7.613 -11.805 1 96.25 413 GLY B O 1
ATOM 8686 N N . HIS B 1 414 ? -9.797 -8.781 -10.961 1 98 414 HIS B N 1
ATOM 8687 C CA . HIS B 1 414 ? -10.758 -7.75 -11.336 1 98 414 HIS B CA 1
ATOM 8688 C C . HIS B 1 414 ? -10.531 -6.469 -10.547 1 98 414 HIS B C 1
ATOM 8690 O O . HIS B 1 414 ? -10.898 -5.379 -11 1 98 414 HIS B O 1
ATOM 8696 N N . GLY B 1 415 ? -9.898 -6.621 -9.383 1 97.69 415 GLY B N 1
ATOM 8697 C CA . GLY B 1 415 ? -9.516 -5.445 -8.609 1 97.69 415 GLY B CA 1
ATOM 8698 C C . GLY B 1 415 ? -8.406 -4.645 -9.258 1 97.69 415 GLY B C 1
ATOM 8699 O O . GLY B 1 415 ? -8.164 -3.494 -8.883 1 97.69 415 GLY B O 1
ATOM 8700 N N . TYR B 1 416 ? -7.773 -5.219 -10.273 1 97.62 416 TYR B N 1
ATOM 8701 C CA . TYR B 1 416 ? -6.648 -4.578 -10.945 1 97.62 416 TYR B CA 1
ATOM 8702 C C . TYR B 1 416 ? -7.105 -3.852 -12.203 1 97.62 416 TYR B C 1
ATOM 8704 O O . TYR B 1 416 ? -6.336 -3.111 -12.812 1 97.62 416 TYR B O 1
ATOM 8712 N N . LEU B 1 417 ? -8.367 -3.998 -12.594 1 97.94 417 LEU B N 1
ATOM 8713 C CA . LEU B 1 417 ? -8.938 -3.223 -13.695 1 97.94 417 LEU B CA 1
ATOM 8714 C C . LEU B 1 417 ? -9.188 -1.78 -13.266 1 97.94 417 LEU B C 1
ATOM 8716 O O . LEU B 1 417 ? -9.609 -1.527 -12.133 1 97.94 417 LEU B O 1
ATOM 8720 N N . LYS B 1 418 ? -8.945 -0.897 -14.172 1 96.88 418 LYS B N 1
ATOM 8721 C CA . LYS B 1 418 ? -9.234 0.506 -13.891 1 96.88 418 LYS B CA 1
ATOM 8722 C C . LYS B 1 418 ? -10.703 0.701 -13.523 1 96.88 418 LYS B C 1
ATOM 8724 O O . LYS B 1 418 ? -11.031 1.515 -12.656 1 96.88 418 LYS B O 1
ATOM 8729 N N . ILE B 1 419 ? -11.609 -0.032 -14.086 1 97 419 ILE B N 1
ATOM 8730 C CA . ILE B 1 419 ? -13.047 0.136 -13.906 1 97 419 ILE B CA 1
ATOM 8731 C C . ILE B 1 419 ? -13.438 -0.25 -12.484 1 97 419 ILE B C 1
ATOM 8733 O O . ILE B 1 419 ? -14.539 0.058 -12.031 1 97 419 ILE B O 1
ATOM 8737 N N . SER B 1 420 ? -12.555 -0.98 -11.758 1 98.19 420 SER B N 1
ATOM 8738 C CA . SER B 1 420 ? -12.859 -1.349 -10.383 1 98.19 420 SER B CA 1
ATOM 8739 C C . SER B 1 420 ? -12.812 -0.133 -9.461 1 98.19 420 SER B C 1
ATOM 8741 O O . SER B 1 420 ? -13.383 -0.153 -8.367 1 98.19 420 SER B O 1
ATOM 8743 N N . ARG B 1 421 ? -12.039 0.872 -9.852 1 98.06 421 ARG B N 1
ATOM 8744 C CA . ARG B 1 421 ? -11.867 2.154 -9.18 1 98.06 421 ARG B CA 1
ATOM 8745 C C . ARG B 1 421 ? -10.914 2.027 -7.996 1 98.06 421 ARG B C 1
ATOM 8747 O O . ARG B 1 421 ? -10.508 3.033 -7.41 1 98.06 421 ARG B O 1
ATOM 8754 N N . LEU B 1 422 ? -10.539 0.841 -7.551 1 98.56 422 LEU B N 1
ATOM 8755 C CA . LEU B 1 422 ? -9.742 0.636 -6.348 1 98.56 422 LEU B CA 1
ATOM 8756 C C . LEU B 1 422 ? -8.336 1.187 -6.531 1 98.56 422 LEU B C 1
ATOM 8758 O O . LEU B 1 422 ? -7.746 1.732 -5.594 1 98.56 422 LEU B O 1
ATOM 8762 N N . GLY B 1 423 ? -7.777 1.035 -7.77 1 97.62 423 GLY B N 1
ATOM 8763 C CA . GLY B 1 423 ? -6.484 1.637 -8.055 1 97.62 423 GLY B CA 1
ATOM 8764 C C . GLY B 1 423 ? -6.492 3.15 -7.941 1 97.62 423 GLY B C 1
ATOM 8765 O O . GLY B 1 423 ? -5.543 3.744 -7.422 1 97.62 423 GLY B O 1
ATOM 8766 N N . ASP B 1 424 ? -7.555 3.801 -8.406 1 96.81 424 ASP B N 1
ATOM 8767 C CA . ASP B 1 424 ? -7.695 5.25 -8.32 1 96.81 424 ASP B CA 1
ATOM 8768 C C . ASP B 1 424 ? -7.812 5.703 -6.867 1 96.81 424 ASP B C 1
ATOM 8770 O O . ASP B 1 424 ? -7.188 6.688 -6.461 1 96.81 424 ASP B O 1
ATOM 8774 N N . LEU B 1 425 ? -8.625 4.949 -6.113 1 98.12 425 LEU B N 1
ATOM 8775 C CA . LEU B 1 425 ? -8.797 5.277 -4.699 1 98.12 425 LEU B CA 1
ATOM 8776 C C . LEU B 1 425 ? -7.469 5.199 -3.959 1 98.12 425 LEU B C 1
ATOM 8778 O O . LEU B 1 425 ? -7.172 6.047 -3.117 1 98.12 425 LEU B O 1
ATOM 8782 N N . ARG B 1 426 ? -6.734 4.207 -4.254 1 97.12 426 ARG B N 1
ATOM 8783 C CA . ARG B 1 426 ? -5.43 4.035 -3.623 1 97.12 426 ARG B CA 1
ATOM 8784 C C . ARG B 1 426 ? -4.508 5.203 -3.945 1 97.12 426 ARG B C 1
ATOM 8786 O O . ARG B 1 426 ? -3.848 5.746 -3.057 1 97.12 426 ARG B O 1
ATOM 8793 N N . ALA B 1 427 ? -4.438 5.566 -5.227 1 97.31 427 ALA B N 1
ATOM 8794 C CA . ALA B 1 427 ? -3.584 6.664 -5.668 1 97.31 427 ALA B CA 1
ATOM 8795 C C . ALA B 1 427 ? -3.998 7.977 -5.008 1 97.31 427 ALA B C 1
ATOM 8797 O O . ALA B 1 427 ? -3.148 8.766 -4.59 1 97.31 427 ALA B O 1
ATOM 8798 N N . GLU B 1 428 ? -5.266 8.203 -4.898 1 97.19 428 GLU B N 1
ATOM 8799 C CA . GLU B 1 428 ? -5.785 9.422 -4.281 1 97.19 428 GLU B CA 1
ATOM 8800 C C . GLU B 1 428 ? -5.516 9.438 -2.781 1 97.19 428 GLU B C 1
ATOM 8802 O O . GLU B 1 428 ? -5.254 10.5 -2.205 1 97.19 428 GLU B O 1
ATOM 8807 N N . ASN B 1 429 ? -5.57 8.305 -2.195 1 97.25 429 ASN B N 1
ATOM 8808 C CA . ASN B 1 429 ? -5.422 8.195 -0.749 1 97.25 429 ASN B CA 1
ATOM 8809 C C . ASN B 1 429 ? -3.969 8.375 -0.32 1 97.25 429 ASN B C 1
ATOM 8811 O O . ASN B 1 429 ? -3.695 8.758 0.819 1 97.25 429 ASN B O 1
ATOM 8815 N N . ASP B 1 430 ? -3.01 8.125 -1.19 1 95.62 430 ASP B N 1
ATOM 8816 C CA . ASP B 1 430 ? -1.597 8.055 -0.83 1 95.62 430 ASP B CA 1
ATOM 8817 C C . ASP B 1 430 ? -1.13 9.367 -0.192 1 95.62 430 ASP B C 1
ATOM 8819 O O . ASP B 1 430 ? -0.311 9.352 0.729 1 95.62 430 ASP B O 1
ATOM 8823 N N . VAL B 1 431 ? -1.617 10.422 -0.623 1 95.12 431 VAL B N 1
ATOM 8824 C CA . VAL B 1 431 ? -1.141 11.727 -0.189 1 95.12 431 VAL B CA 1
ATOM 8825 C C . VAL B 1 431 ? -1.545 11.969 1.263 1 95.12 431 VAL B C 1
ATOM 8827 O O . VAL B 1 431 ? -0.94 12.797 1.953 1 95.12 431 VAL B O 1
ATOM 8830 N N . THR B 1 432 ? -2.566 11.242 1.782 1 96.94 432 THR B N 1
ATOM 8831 C CA . THR B 1 432 ? -3.041 11.453 3.146 1 96.94 432 THR B CA 1
ATOM 8832 C C . THR B 1 432 ? -1.962 11.078 4.156 1 96.94 432 THR B C 1
ATOM 8834 O O . THR B 1 432 ? -1.979 11.547 5.297 1 96.94 432 THR B O 1
ATOM 8837 N N . CYS B 1 433 ? -0.977 10.344 3.73 1 96.81 433 CYS B N 1
ATOM 8838 C CA . CYS B 1 433 ? 0.117 9.938 4.605 1 96.81 433 CYS B CA 1
ATOM 8839 C C . CYS B 1 433 ? 1.223 10.984 4.621 1 96.81 433 CYS B C 1
ATOM 8841 O O . CYS B 1 433 ? 2.184 10.867 5.379 1 96.81 433 CYS B O 1
ATOM 8843 N N . THR B 1 434 ? 1.044 12.062 3.799 1 94.44 434 THR B N 1
ATOM 8844 C CA . THR B 1 434 ? 2.176 12.961 3.572 1 94.44 434 THR B CA 1
ATOM 8845 C C . THR B 1 434 ? 1.769 14.414 3.785 1 94.44 434 THR B C 1
ATOM 8847 O O . THR B 1 434 ? 2.467 15.164 4.469 1 94.44 434 THR B O 1
ATOM 8850 N N . PHE B 1 435 ? 0.625 14.797 3.236 1 90.81 435 PHE B N 1
ATOM 8851 C CA . PHE B 1 435 ? 0.339 16.219 3.248 1 90.81 435 PHE B CA 1
ATOM 8852 C C . PHE B 1 435 ? -0.209 16.656 4.602 1 90.81 435 PHE B C 1
ATOM 8854 O O . PHE B 1 435 ? -0.61 15.82 5.41 1 90.81 435 PHE B O 1
ATOM 8861 N N . GLU B 1 436 ? -0.11 17.906 4.957 1 90.12 436 GLU B N 1
ATOM 8862 C CA . GLU B 1 436 ? -0.459 18.5 6.242 1 90.12 436 GLU B CA 1
ATOM 8863 C C . GLU B 1 436 ? 0.432 17.969 7.359 1 90.12 436 GLU B C 1
ATOM 8865 O O . GLU B 1 436 ? -0.017 17.812 8.5 1 90.12 436 GLU B O 1
ATOM 8870 N N . GLY B 1 437 ? 1.639 17.672 7.031 1 90.56 437 GLY B N 1
ATOM 8871 C CA . GLY B 1 437 ? 2.615 17.109 7.949 1 90.56 437 GLY B CA 1
ATOM 8872 C C . GLY B 1 437 ? 2.836 15.617 7.746 1 90.56 437 GLY B C 1
ATOM 8873 O O . GLY B 1 437 ? 1.896 14.828 7.844 1 90.56 437 GLY B O 1
ATOM 8874 N N . GLU B 1 438 ? 4.074 15.297 7.445 1 93.25 438 GLU B N 1
ATOM 8875 C CA . GLU B 1 438 ? 4.434 13.898 7.242 1 93.25 438 GLU B CA 1
ATOM 8876 C C . GLU B 1 438 ? 4.191 13.078 8.5 1 93.25 438 GLU B C 1
ATOM 8878 O O . GLU B 1 438 ? 4.512 13.516 9.609 1 93.25 438 GLU B O 1
ATOM 8883 N N . ASN B 1 439 ? 3.604 11.898 8.375 1 96.62 439 ASN B N 1
ATOM 8884 C CA . ASN B 1 439 ? 3.066 11.109 9.477 1 96.62 439 ASN B CA 1
ATOM 8885 C C . ASN B 1 439 ? 4.125 10.828 10.539 1 96.62 439 ASN B C 1
ATOM 8887 O O . ASN B 1 439 ? 3.84 10.898 11.734 1 96.62 439 ASN B O 1
ATOM 8891 N N . ASN B 1 440 ? 5.352 10.539 10.172 1 94.44 440 ASN B N 1
ATOM 8892 C CA . ASN B 1 440 ? 6.383 10.148 11.133 1 94.44 440 ASN B CA 1
ATOM 8893 C C . ASN B 1 440 ? 6.922 11.352 11.898 1 94.44 440 ASN B C 1
ATOM 8895 O O . ASN B 1 440 ? 7.586 11.195 12.922 1 94.44 440 ASN B O 1
ATOM 8899 N N . VAL B 1 441 ? 6.625 12.539 11.414 1 93.75 441 VAL B N 1
ATOM 8900 C CA . VAL B 1 441 ? 6.965 13.758 12.141 1 93.75 441 VAL B CA 1
ATOM 8901 C C . VAL B 1 441 ? 5.816 14.141 13.078 1 93.75 441 VAL B C 1
ATOM 8903 O O . VAL B 1 441 ? 6.043 14.516 14.227 1 93.75 441 VAL B O 1
ATOM 8906 N N . LEU B 1 442 ? 4.633 13.922 12.594 1 95.38 442 LEU B N 1
ATOM 8907 C CA . LEU B 1 442 ? 3.455 14.312 13.359 1 95.38 442 LEU B CA 1
ATOM 8908 C C . LEU B 1 442 ? 3.354 13.516 14.656 1 95.38 442 LEU B C 1
ATOM 8910 O O . LEU B 1 442 ? 3.02 14.062 15.703 1 95.38 442 LEU B O 1
ATOM 8914 N N . ILE B 1 443 ? 3.617 12.266 14.547 1 97.56 443 ILE B N 1
ATOM 8915 C CA . ILE B 1 443 ? 3.412 11.438 15.727 1 97.56 443 ILE B CA 1
ATOM 8916 C C . ILE B 1 443 ? 4.406 11.836 16.812 1 97.56 443 ILE B C 1
ATOM 8918 O O . ILE B 1 443 ? 4.156 11.617 18 1 97.56 443 ILE B O 1
ATOM 8922 N N . GLN B 1 444 ? 5.52 12.5 16.484 1 96.56 444 GLN B N 1
ATOM 8923 C CA . GLN B 1 444 ? 6.457 12.992 17.484 1 96.56 444 GLN B CA 1
ATOM 8924 C C . GLN B 1 444 ? 5.84 14.125 18.297 1 96.56 444 GLN B C 1
ATOM 8926 O O . GLN B 1 444 ? 6.141 14.273 19.484 1 96.56 444 GLN B O 1
ATOM 8931 N N . GLN B 1 445 ? 4.938 14.914 17.656 1 94.56 445 GLN B N 1
ATOM 8932 C CA . GLN B 1 445 ? 4.254 15.992 18.359 1 94.56 445 GLN B CA 1
ATOM 8933 C C . GLN B 1 445 ? 3.281 15.438 19.391 1 94.56 445 GLN B C 1
ATOM 8935 O O . GLN B 1 445 ? 3.16 15.977 20.5 1 94.56 445 GLN B O 1
ATOM 8940 N N . ALA B 1 446 ? 2.707 14.344 19.031 1 97.25 446 ALA B N 1
ATOM 8941 C CA . ALA B 1 446 ? 1.771 13.703 19.969 1 97.25 446 ALA B CA 1
ATOM 8942 C C . ALA B 1 446 ? 2.5 13.125 21.172 1 97.25 446 ALA B C 1
ATOM 8944 O O . ALA B 1 446 ? 2.086 13.328 22.312 1 97.25 446 ALA B O 1
ATOM 8945 N N . SER B 1 447 ? 3.592 12.398 20.922 1 98.12 447 SER B N 1
ATOM 8946 C CA . SER B 1 447 ? 4.324 11.789 22.031 1 98.12 447 SER B CA 1
ATOM 8947 C C . SER B 1 447 ? 4.945 12.859 22.938 1 98.12 447 SER B C 1
ATOM 8949 O O . SER B 1 447 ? 5.004 12.688 24.156 1 98.12 447 SER B O 1
ATOM 8951 N N . ASN B 1 448 ? 5.402 13.977 22.312 1 96.44 448 ASN B N 1
ATOM 8952 C CA . ASN B 1 448 ? 5.938 15.07 23.109 1 96.44 448 ASN B CA 1
ATOM 8953 C C . ASN B 1 448 ? 4.891 15.633 24.078 1 96.44 448 ASN B C 1
ATOM 8955 O O . ASN B 1 448 ? 5.184 15.898 25.234 1 96.44 448 ASN B O 1
ATOM 8959 N N . TRP B 1 449 ? 3.721 15.836 23.562 1 96.44 449 TRP B N 1
ATOM 8960 C CA . TRP B 1 449 ? 2.641 16.344 24.406 1 96.44 449 TRP B CA 1
ATOM 8961 C C . TRP B 1 449 ? 2.312 15.367 25.516 1 96.44 449 TRP B C 1
ATOM 8963 O O . TRP B 1 449 ? 2.127 15.766 26.672 1 96.44 449 TRP B O 1
ATOM 8973 N N . LEU B 1 450 ? 2.27 14.094 25.219 1 98.12 450 LEU B N 1
ATOM 8974 C CA . LEU B 1 450 ? 1.951 13.062 26.188 1 98.12 450 LEU B CA 1
ATOM 8975 C C . LEU B 1 450 ? 3.014 13.008 27.281 1 98.12 450 LEU B C 1
ATOM 8977 O O . LEU B 1 450 ? 2.689 12.898 28.469 1 98.12 450 LEU B O 1
ATOM 8981 N N . LEU B 1 451 ? 4.285 13.055 26.906 1 97.5 451 LEU B N 1
ATOM 8982 C CA . LEU B 1 451 ? 5.383 12.984 27.859 1 97.5 451 LEU B CA 1
ATOM 8983 C C . LEU B 1 451 ? 5.391 14.211 28.766 1 97.5 451 LEU B C 1
ATOM 8985 O O . LEU B 1 451 ? 5.742 14.117 29.953 1 97.5 451 LEU B O 1
ATOM 8989 N N . ASN B 1 452 ? 4.996 15.367 28.188 1 95.38 452 ASN B N 1
ATOM 8990 C CA . ASN B 1 452 ? 4.867 16.562 29 1 95.38 452 ASN B CA 1
ATOM 8991 C C . ASN B 1 452 ? 3.762 16.422 30.047 1 95.38 452 ASN B C 1
ATOM 8993 O O . ASN B 1 452 ? 3.932 16.828 31.188 1 95.38 452 ASN B O 1
ATOM 8997 N N . GLN B 1 453 ? 2.637 15.883 29.625 1 96.44 453 GLN B N 1
ATOM 8998 C CA . GLN B 1 453 ? 1.557 15.633 30.578 1 96.44 453 GLN B CA 1
ATOM 8999 C C . GLN B 1 453 ? 1.986 14.641 31.656 1 96.44 453 GLN B C 1
ATOM 9001 O O . GLN B 1 453 ? 1.628 14.789 32.812 1 96.44 453 GLN B O 1
ATOM 9006 N N . TRP B 1 454 ? 2.711 13.625 31.234 1 96.44 454 TRP B N 1
ATOM 9007 C CA . TRP B 1 454 ? 3.189 12.625 32.188 1 96.44 454 TRP B CA 1
ATOM 9008 C C . TRP B 1 454 ? 4.137 13.25 33.188 1 96.44 454 TRP B C 1
ATOM 9010 O O . TRP B 1 454 ? 4.078 12.922 34.406 1 96.44 454 TRP B O 1
ATOM 9020 N N . SER B 1 455 ? 5.004 14.086 32.75 1 94.19 455 SER B N 1
ATOM 9021 C CA . SER B 1 455 ? 5.898 14.82 33.625 1 94.19 455 SER B CA 1
ATOM 9022 C C . SER B 1 455 ? 5.117 15.648 34.656 1 94.19 455 SER B C 1
ATOM 9024 O O . SER B 1 455 ? 5.527 15.781 35.781 1 94.19 455 SER B O 1
ATOM 9026 N N . ASN B 1 456 ? 4.043 16.234 34.188 1 93.25 456 ASN B N 1
ATOM 9027 C CA . ASN B 1 456 ? 3.17 16.969 35.094 1 93.25 456 ASN B CA 1
ATOM 9028 C C . ASN B 1 456 ? 2.602 16.062 36.188 1 93.25 456 ASN B C 1
ATOM 9030 O O . ASN B 1 456 ? 2.613 16.422 37.344 1 93.25 456 ASN B O 1
ATOM 9034 N N . VAL B 1 457 ? 2.195 14.938 35.781 1 93.06 457 VAL B N 1
ATOM 9035 C CA . VAL B 1 457 ? 1.61 13.984 36.719 1 93.06 457 VAL B CA 1
ATOM 9036 C C . VAL B 1 457 ? 2.652 13.578 37.75 1 93.06 457 VAL B C 1
ATOM 9038 O O . VAL B 1 457 ? 2.361 13.539 38.938 1 93.06 457 VAL B O 1
ATOM 9041 N N . LEU B 1 458 ? 3.811 13.273 37.312 1 93.12 458 LEU B N 1
ATOM 9042 C CA . LEU B 1 458 ? 4.887 12.82 38.188 1 93.12 458 LEU B CA 1
ATOM 9043 C C . LEU B 1 458 ? 5.301 13.93 39.156 1 93.12 458 LEU B C 1
ATOM 9045 O O . LEU B 1 458 ? 5.746 13.648 40.281 1 93.12 458 LEU B O 1
ATOM 9049 N N . SER B 1 459 ? 5.086 15.164 38.781 1 93.88 459 SER B N 1
ATOM 9050 C CA . SER B 1 459 ? 5.469 16.297 39.625 1 93.88 459 SER B CA 1
ATOM 9051 C C . SER B 1 459 ? 4.293 16.797 40.438 1 93.88 459 SER B C 1
ATOM 9053 O O . SER B 1 459 ? 4.387 17.844 41.094 1 93.88 459 SER B O 1
ATOM 9055 N N . GLY B 1 460 ? 3.15 16.219 40.312 1 91.75 460 GLY B N 1
ATOM 9056 C CA . GLY B 1 460 ? 1.983 16.578 41.094 1 91.75 460 GLY B CA 1
ATOM 9057 C C . GLY B 1 460 ? 1.153 17.672 40.469 1 91.75 460 GLY B C 1
ATOM 9058 O O . GLY B 1 460 ? 0.28 18.25 41.125 1 91.75 460 GLY B O 1
ATOM 9059 N N . LYS B 1 461 ? 1.405 18.031 39.281 1 92.81 461 LYS B N 1
ATOM 9060 C CA . LYS B 1 461 ? 0.625 19.031 38.562 1 92.81 461 LYS B CA 1
ATOM 9061 C C . LYS B 1 461 ? -0.579 18.391 37.875 1 92.81 461 LYS B C 1
ATOM 9063 O O . LYS B 1 461 ? -0.604 17.188 37.656 1 92.81 461 LYS B O 1
ATOM 9068 N N . PRO B 1 462 ? -1.54 19.172 37.656 1 91.81 462 PRO B N 1
ATOM 9069 C CA . PRO B 1 462 ? -2.727 18.625 36.969 1 91.81 462 PRO B CA 1
ATOM 9070 C C . PRO B 1 462 ? -2.484 18.312 35.5 1 91.81 462 PRO B C 1
ATOM 9072 O O . PRO B 1 462 ? -1.635 18.953 34.875 1 91.81 462 PRO B O 1
ATOM 9075 N N . ILE B 1 463 ? -3.219 17.344 35 1 93 463 ILE B N 1
ATOM 9076 C CA . ILE B 1 463 ? -3.232 17.047 33.594 1 93 463 ILE B CA 1
ATOM 9077 C C . ILE B 1 463 ? -4.055 18.094 32.844 1 93 463 ILE B C 1
ATOM 9079 O O . ILE B 1 463 ? -5.199 18.375 33.219 1 93 463 ILE B O 1
ATOM 9083 N N . ASN B 1 464 ? -3.586 18.766 31.859 1 90.5 464 ASN B N 1
ATOM 9084 C CA . ASN B 1 464 ? -4.281 19.75 31.031 1 90.5 464 ASN B CA 1
ATOM 9085 C C . ASN B 1 464 ? -4.91 19.109 29.797 1 90.5 464 ASN B C 1
ATOM 9087 O O . ASN B 1 464 ? -4.434 19.312 28.688 1 90.5 464 ASN B O 1
ATOM 9091 N N . SER B 1 465 ? -5.945 18.359 30.016 1 94.06 465 SER B N 1
ATOM 9092 C CA . SER B 1 465 ? -6.637 17.625 28.953 1 94.06 465 SER B CA 1
ATOM 9093 C C . SER B 1 465 ? -8.141 17.906 28.984 1 94.06 465 SER B C 1
ATOM 9095 O O . SER B 1 465 ? -8.922 17.031 29.359 1 94.06 465 SER B O 1
ATOM 9097 N N . PRO B 1 466 ? -8.523 19.125 28.484 1 93.06 466 PRO B N 1
ATOM 9098 C CA . PRO B 1 466 ? -9.938 19.484 28.516 1 93.06 466 PRO B CA 1
ATOM 9099 C C . PRO B 1 466 ? -10.82 18.484 27.766 1 93.06 466 PRO B C 1
ATOM 9101 O O . PRO B 1 466 ? -11.984 18.281 28.125 1 93.06 466 PRO B O 1
ATOM 9104 N N . LEU B 1 467 ? -10.234 17.844 26.75 1 94.94 467 LEU B N 1
ATOM 9105 C CA . LEU B 1 467 ? -11 16.859 26 1 94.94 467 LEU B CA 1
ATOM 9106 C C . LEU B 1 467 ? -10.961 15.492 26.672 1 94.94 467 LEU B C 1
ATOM 9108 O O . LEU B 1 467 ? -11.625 14.555 26.234 1 94.94 467 LEU B O 1
ATOM 9112 N N . LYS B 1 468 ? -10.195 15.359 27.688 1 95.81 468 LYS B N 1
ATOM 9113 C CA . LYS B 1 468 ? -10.133 14.211 28.594 1 95.81 468 LYS B CA 1
ATOM 9114 C C . LYS B 1 468 ? -9.539 12.992 27.891 1 95.81 468 LYS B C 1
ATOM 9116 O O . LYS B 1 468 ? -9.867 11.852 28.234 1 95.81 468 LYS B O 1
ATOM 9121 N N . THR B 1 469 ? -8.766 13.219 26.891 1 97.19 469 THR B N 1
ATOM 9122 C CA . THR B 1 469 ? -8.188 12.094 26.156 1 97.19 469 THR B CA 1
ATOM 9123 C C . THR B 1 469 ? -6.949 11.562 26.875 1 97.19 469 THR B C 1
ATOM 9125 O O . THR B 1 469 ? -6.488 10.453 26.594 1 97.19 469 THR B O 1
ATOM 9128 N N . ALA B 1 470 ? -6.371 12.297 27.781 1 96.5 470 ALA B N 1
ATOM 9129 C CA . ALA B 1 470 ? -5.172 11.867 28.516 1 96.5 470 ALA B CA 1
ATOM 9130 C C . ALA B 1 470 ? -5.484 11.602 29.984 1 96.5 470 ALA B C 1
ATOM 9132 O O . ALA B 1 470 ? -4.578 11.398 30.781 1 96.5 470 ALA B O 1
ATOM 9133 N N . ASP B 1 471 ? -6.734 11.516 30.344 1 94.25 471 ASP B N 1
ATOM 9134 C CA . ASP B 1 471 ? -7.16 11.359 31.734 1 94.25 471 ASP B CA 1
ATOM 9135 C C . ASP B 1 471 ? -6.676 10.031 32.312 1 94.25 471 ASP B C 1
ATOM 9137 O O . ASP B 1 471 ? -6.602 9.867 33.531 1 94.25 471 ASP B O 1
ATOM 9141 N N . PHE B 1 472 ? -6.352 9.102 31.469 1 94.56 472 PHE B N 1
ATOM 9142 C CA . PHE B 1 472 ? -5.926 7.777 31.906 1 94.56 472 PHE B CA 1
ATOM 9143 C C . PHE B 1 472 ? -4.648 7.863 32.75 1 94.56 472 PHE B C 1
ATOM 9145 O O . PHE B 1 472 ? -4.363 6.977 33.531 1 94.56 472 PHE B O 1
ATOM 9152 N N . MET B 1 473 ? -3.889 8.938 32.625 1 96.62 473 MET B N 1
ATOM 9153 C CA . MET B 1 473 ? -2.592 9.078 33.281 1 96.62 473 MET B CA 1
ATOM 9154 C C . MET B 1 473 ? -2.756 9.234 34.781 1 96.62 473 MET B C 1
ATOM 9156 O O . MET B 1 473 ? -1.835 8.938 35.531 1 96.62 473 MET B O 1
ATOM 9160 N N . LYS B 1 474 ? -3.938 9.734 35.156 1 93.31 474 LYS B N 1
ATOM 9161 C CA . LYS B 1 474 ? -4.195 9.953 36.562 1 93.31 474 LYS B CA 1
ATOM 9162 C C . LYS B 1 474 ? -4.059 8.656 37.344 1 93.31 474 LYS B C 1
ATOM 9164 O O . LYS B 1 474 ? -3.598 8.664 38.5 1 93.31 474 LYS B O 1
ATOM 9169 N N . ASP B 1 475 ? -4.383 7.578 36.75 1 93.38 475 ASP B N 1
ATOM 9170 C CA . ASP B 1 475 ? -4.387 6.281 37.406 1 93.38 475 ASP B CA 1
ATOM 9171 C C . ASP B 1 475 ? -3.375 5.332 36.781 1 93.38 475 ASP B C 1
ATOM 9173 O O . ASP B 1 475 ? -3.561 4.113 36.812 1 93.38 475 ASP B O 1
ATOM 9177 N N . ALA B 1 476 ? -2.424 5.859 36.094 1 95.69 476 ALA B N 1
ATOM 9178 C CA . ALA B 1 476 ? -1.502 5.062 35.281 1 95.69 476 ALA B CA 1
ATOM 9179 C C . ALA B 1 476 ? -0.774 4.031 36.156 1 95.69 476 ALA B C 1
ATOM 9181 O O . ALA B 1 476 ? -0.619 2.877 35.75 1 95.69 476 ALA B O 1
ATOM 9182 N N . ASN B 1 477 ? -0.282 4.422 37.344 1 93.44 477 ASN B N 1
ATOM 9183 C CA . ASN B 1 477 ? 0.459 3.514 38.219 1 93.44 477 ASN B CA 1
ATOM 9184 C C . ASN B 1 477 ? -0.403 2.336 38.656 1 93.44 477 ASN B C 1
ATOM 9186 O O . ASN B 1 477 ? 0.07 1.2 38.719 1 93.44 477 ASN B O 1
ATOM 9190 N N . ASN B 1 478 ? -1.623 2.625 38.969 1 96.06 478 ASN B N 1
ATOM 9191 C CA . ASN B 1 478 ? -2.547 1.563 39.344 1 96.06 478 ASN B CA 1
ATOM 9192 C C . ASN B 1 478 ? -2.885 0.658 38.188 1 96.06 478 ASN B C 1
ATOM 9194 O O . ASN B 1 478 ? -3.053 -0.551 38.344 1 96.06 478 ASN B O 1
ATOM 9198 N N . ILE B 1 479 ? -3.043 1.229 37.062 1 97.31 479 ILE B N 1
ATOM 9199 C CA . ILE B 1 479 ? -3.363 0.488 35.844 1 97.31 479 ILE B CA 1
ATOM 9200 C C . ILE B 1 479 ? -2.215 -0.457 35.5 1 97.31 479 ILE B C 1
ATOM 9202 O O . ILE B 1 479 ? -2.441 -1.607 35.094 1 97.31 479 ILE B O 1
ATOM 9206 N N . LEU B 1 480 ? -1.005 -0.022 35.656 1 96.81 480 LEU B N 1
ATOM 9207 C CA . LEU B 1 480 ? 0.184 -0.757 35.25 1 96.81 480 LEU B CA 1
ATOM 9208 C C . LEU B 1 480 ? 0.396 -1.988 36.125 1 96.81 480 LEU B C 1
ATOM 9210 O O . LEU B 1 480 ? 1.101 -2.922 35.719 1 96.81 480 LEU B O 1
ATOM 9214 N N . ILE B 1 481 ? -0.205 -1.998 37.312 1 96.62 481 ILE B N 1
ATOM 9215 C CA . ILE B 1 481 ? -0.028 -3.139 38.219 1 96.62 481 ILE B CA 1
ATOM 9216 C C . ILE B 1 481 ? -1.068 -4.211 37.906 1 96.62 481 ILE B C 1
ATOM 9218 O O . ILE B 1 481 ? -0.956 -5.348 38.344 1 96.62 481 ILE B O 1
ATOM 9222 N N . GLN B 1 482 ? -2.014 -3.848 37.094 1 96.5 482 GLN B N 1
ATOM 9223 C CA . GLN B 1 482 ? -3.066 -4.793 36.719 1 96.5 482 GLN B CA 1
ATOM 9224 C C . GLN B 1 482 ? -2.535 -5.891 35.812 1 96.5 482 GLN B C 1
ATOM 9226 O O . GLN B 1 482 ? -1.558 -5.688 35.094 1 96.5 482 GLN B O 1
ATOM 9231 N N . LYS B 1 483 ? -3.189 -7.074 35.875 1 97.12 483 LYS B N 1
ATOM 9232 C CA . LYS B 1 483 ? -2.877 -8.227 35.031 1 97.12 483 LYS B CA 1
ATOM 9233 C C . LYS B 1 483 ? -4.105 -8.688 34.25 1 97.12 483 LYS B C 1
ATOM 9235 O O . LYS B 1 483 ? -5.238 -8.43 34.688 1 97.12 483 LYS B O 1
ATOM 9240 N N . PHE B 1 484 ? -3.795 -9.25 33.156 1 97.31 484 PHE B N 1
ATOM 9241 C CA . PHE B 1 484 ? -4.879 -9.828 32.375 1 97.31 484 PHE B CA 1
ATOM 9242 C C . PHE B 1 484 ? -5.613 -10.906 33.156 1 97.31 484 PHE B C 1
ATOM 9244 O O . PHE B 1 484 ? -4.992 -11.844 33.656 1 97.31 484 PHE B O 1
ATOM 9251 N N . SER B 1 485 ? -6.945 -10.812 33.312 1 95.25 485 SER B N 1
ATOM 9252 C CA . SER B 1 485 ? -7.641 -11.703 34.219 1 95.25 485 SER B CA 1
ATOM 9253 C C . SER B 1 485 ? -8.852 -12.352 33.562 1 95.25 485 SER B C 1
ATOM 9255 O O . SER B 1 485 ? -9.609 -13.078 34.188 1 95.25 485 SER B O 1
ATOM 9257 N N . TYR B 1 486 ? -9.031 -12.102 32.312 1 96.69 486 TYR B N 1
ATOM 9258 C CA . TYR B 1 486 ? -10.203 -12.672 31.656 1 96.69 486 TYR B CA 1
ATOM 9259 C C . TYR B 1 486 ? -9.969 -14.125 31.281 1 96.69 486 TYR B C 1
ATOM 9261 O O . TYR B 1 486 ? -8.867 -14.508 30.891 1 96.69 486 TYR B O 1
ATOM 9269 N N . THR B 1 487 ? -11.062 -14.945 31.344 1 96.06 487 THR B N 1
ATOM 9270 C CA . THR B 1 487 ? -10.859 -16.375 31.141 1 96.06 487 THR B CA 1
ATOM 9271 C C . THR B 1 487 ? -11.742 -16.875 30 1 96.06 487 THR B C 1
ATOM 9273 O O . THR B 1 487 ? -11.641 -18.031 29.594 1 96.06 487 THR B O 1
ATOM 9276 N N . THR B 1 488 ? -12.609 -16 29.516 1 97.81 488 THR B N 1
ATOM 9277 C CA . THR B 1 488 ? -13.477 -16.438 28.422 1 97.81 488 THR B CA 1
ATOM 9278 C C . THR B 1 488 ? -13.391 -15.453 27.25 1 97.81 488 THR B C 1
ATOM 9280 O O . THR B 1 488 ? -13.055 -14.281 27.438 1 97.81 488 THR B O 1
ATOM 9283 N N . VAL B 1 489 ? -13.734 -15.938 26.109 1 98.19 489 VAL B N 1
ATOM 9284 C CA . VAL B 1 489 ? -13.773 -15.125 24.891 1 98.19 489 VAL B CA 1
ATOM 9285 C C . VAL B 1 489 ? -14.82 -14.016 25.062 1 98.19 489 VAL B C 1
ATOM 9287 O O . VAL B 1 489 ? -14.57 -12.867 24.688 1 98.19 489 VAL B O 1
ATOM 9290 N N . ASP B 1 490 ? -15.961 -14.297 25.625 1 98.06 490 ASP B N 1
ATOM 9291 C CA . ASP B 1 490 ? -17.031 -13.328 25.828 1 98.06 490 ASP B CA 1
ATOM 9292 C C . ASP B 1 490 ? -16.578 -12.164 26.703 1 98.06 490 ASP B C 1
ATOM 9294 O O . ASP B 1 490 ? -16.906 -11.008 26.438 1 98.06 490 ASP B O 1
ATOM 9298 N N . ASP B 1 491 ? -15.812 -12.484 27.688 1 97.62 491 ASP B N 1
ATOM 9299 C CA . ASP B 1 491 ? -15.352 -11.461 28.625 1 97.62 491 ASP B CA 1
ATOM 9300 C C . ASP B 1 491 ? -14.359 -10.508 27.953 1 97.62 491 ASP B C 1
ATOM 9302 O O . ASP B 1 491 ? -14.477 -9.289 28.078 1 97.62 491 ASP B O 1
ATOM 9306 N N . ILE B 1 492 ? -13.43 -11.047 27.25 1 97.94 492 ILE B N 1
ATOM 9307 C CA . ILE B 1 492 ? -12.375 -10.195 26.703 1 97.94 492 ILE B CA 1
ATOM 9308 C C . ILE B 1 492 ? -12.938 -9.367 25.547 1 97.94 492 ILE B C 1
ATOM 9310 O O . ILE B 1 492 ? -12.484 -8.25 25.297 1 97.94 492 ILE B O 1
ATOM 9314 N N . LEU B 1 493 ? -14.016 -9.836 24.875 1 98.38 493 LEU B N 1
ATOM 9315 C CA . LEU B 1 493 ? -14.531 -9.156 23.703 1 98.38 493 LEU B CA 1
ATOM 9316 C C . LEU B 1 493 ? -15.43 -7.988 24.094 1 98.38 493 LEU B C 1
ATOM 9318 O O . LEU B 1 493 ? -15.836 -7.191 23.234 1 98.38 493 LEU B O 1
ATOM 9322 N N . LYS B 1 494 ? -15.797 -7.887 25.406 1 98.5 494 LYS B N 1
ATOM 9323 C CA . LYS B 1 494 ? -16.531 -6.691 25.828 1 98.5 494 LYS B CA 1
ATOM 9324 C C . LYS B 1 494 ? -15.703 -5.43 25.562 1 98.5 494 LYS B C 1
ATOM 9326 O O . LYS B 1 494 ? -14.555 -5.328 26 1 98.5 494 LYS B O 1
ATOM 9331 N N . PRO B 1 495 ? -16.297 -4.438 24.875 1 98.56 495 PRO B N 1
ATOM 9332 C CA . PRO B 1 495 ? -15.539 -3.238 24.516 1 98.56 495 PRO B CA 1
ATOM 9333 C C . PRO B 1 495 ? -14.859 -2.594 25.734 1 98.56 495 PRO B C 1
ATOM 9335 O O . PRO B 1 495 ? -13.719 -2.135 25.625 1 98.56 495 PRO B O 1
ATOM 9338 N N . GLU B 1 496 ? -15.492 -2.602 26.844 1 97.81 496 GLU B N 1
ATOM 9339 C CA . GLU B 1 496 ? -14.945 -1.988 28.047 1 97.81 496 GLU B CA 1
ATOM 9340 C C . GLU B 1 496 ? -13.703 -2.732 28.531 1 97.81 496 GLU B C 1
ATOM 9342 O O . GLU B 1 496 ? -12.734 -2.113 28.984 1 97.81 496 GLU B O 1
ATOM 9347 N N . ASN B 1 497 ? -13.758 -4.074 28.469 1 98.38 497 ASN B N 1
ATOM 9348 C CA . ASN B 1 497 ? -12.609 -4.879 28.891 1 98.38 497 ASN B CA 1
ATOM 9349 C C . ASN B 1 497 ? -11.438 -4.73 27.922 1 98.38 497 ASN B C 1
ATOM 9351 O O . ASN B 1 497 ? -10.281 -4.652 28.344 1 98.38 497 ASN B O 1
ATOM 9355 N N . LEU B 1 498 ? -11.773 -4.762 26.625 1 98.75 498 LEU B N 1
ATOM 9356 C CA . LEU B 1 498 ? -10.742 -4.484 25.641 1 98.75 498 LEU B CA 1
ATOM 9357 C C . LEU B 1 498 ? -10.094 -3.129 25.891 1 98.75 498 LEU B C 1
ATOM 9359 O O . LEU B 1 498 ? -8.867 -2.994 25.797 1 98.75 498 LEU B O 1
ATOM 9363 N N . PHE B 1 499 ? -10.914 -2.15 26.203 1 98.5 499 PHE B N 1
ATOM 9364 C CA . PHE B 1 499 ? -10.453 -0.783 26.406 1 98.5 499 PHE B CA 1
ATOM 9365 C C . PHE B 1 499 ? -9.523 -0.699 27.609 1 98.5 499 PHE B C 1
ATOM 9367 O O . PHE B 1 499 ? -8.547 0.05 27.609 1 98.5 499 PHE B O 1
ATOM 9374 N N . LEU B 1 500 ? -9.781 -1.461 28.641 1 97.88 500 LEU B N 1
ATOM 9375 C CA . LEU B 1 500 ? -8.922 -1.504 29.828 1 97.88 500 LEU B CA 1
ATOM 9376 C C . LEU B 1 500 ? -7.547 -2.059 29.469 1 97.88 500 LEU B C 1
ATOM 9378 O O . LEU B 1 500 ? -6.527 -1.518 29.906 1 97.88 500 LEU B O 1
ATOM 9382 N N . SER B 1 501 ? -7.531 -3.203 28.703 1 98.38 501 SER B N 1
ATOM 9383 C CA . SER B 1 501 ? -6.258 -3.752 28.234 1 98.38 501 SER B CA 1
ATOM 9384 C C . SER B 1 501 ? -5.504 -2.748 27.375 1 98.38 501 SER B C 1
ATOM 9386 O O . SER B 1 501 ? -4.277 -2.637 27.469 1 98.38 501 SER B O 1
ATOM 9388 N N . PHE B 1 502 ? -6.258 -2.064 26.594 1 98.38 502 PHE B N 1
ATOM 9389 C CA . PHE B 1 502 ? -5.703 -1.04 25.719 1 98.38 502 PHE B CA 1
ATOM 9390 C C . PHE B 1 502 ? -5.07 0.081 26.531 1 98.38 502 PHE B C 1
ATOM 9392 O O . PHE B 1 502 ? -3.969 0.538 26.219 1 98.38 502 PHE B O 1
ATOM 9399 N N . THR B 1 503 ? -5.727 0.519 27.531 1 98.56 503 THR B N 1
ATOM 9400 C CA . THR B 1 503 ? -5.23 1.585 28.406 1 98.56 503 THR B CA 1
ATOM 9401 C C . THR B 1 503 ? -3.957 1.153 29.125 1 98.56 503 THR B C 1
ATOM 9403 O O . THR B 1 503 ? -3.041 1.956 29.312 1 98.56 503 THR B O 1
ATOM 9406 N N . TRP B 1 504 ? -3.938 -0.092 29.547 1 98.62 504 TRP B N 1
ATOM 9407 C CA . TRP B 1 504 ? -2.721 -0.623 30.141 1 98.62 504 TRP B CA 1
ATOM 9408 C C . TRP B 1 504 ? -1.54 -0.498 29.188 1 98.62 504 TRP B C 1
ATOM 9410 O O . TRP B 1 504 ? -0.453 -0.069 29.578 1 98.62 504 TRP B O 1
ATOM 9420 N N . LEU B 1 505 ? -1.774 -0.964 27.969 1 98.5 505 LEU B N 1
ATOM 9421 C CA . LEU B 1 505 ? -0.741 -0.915 26.953 1 98.5 505 LEU B CA 1
ATOM 9422 C C . LEU B 1 505 ? -0.246 0.513 26.734 1 98.5 505 LEU B C 1
ATOM 9424 O O . LEU B 1 505 ? 0.955 0.74 26.578 1 98.5 505 LEU B O 1
ATOM 9428 N N . LEU B 1 506 ? -1.177 1.484 26.703 1 98.38 506 LEU B N 1
ATOM 9429 C CA . LEU B 1 506 ? -0.833 2.893 26.531 1 98.38 506 LEU B CA 1
ATOM 9430 C C . LEU B 1 506 ? 0.015 3.389 27.688 1 98.38 506 LEU B C 1
ATOM 9432 O O . LEU B 1 506 ? 1.017 4.078 27.484 1 98.38 506 LEU B O 1
ATOM 9436 N N . CYS B 1 507 ? -0.36 3.061 28.938 1 98.31 507 CYS B N 1
ATOM 9437 C CA . CYS B 1 507 ? 0.408 3.42 30.125 1 98.31 507 CYS B CA 1
ATOM 9438 C C . CYS B 1 507 ? 1.795 2.789 30.094 1 98.31 507 CYS B C 1
ATOM 9440 O O . CYS B 1 507 ? 2.779 3.422 30.469 1 98.31 507 CYS B O 1
ATOM 9442 N N . TYR B 1 508 ? 1.796 1.539 29.641 1 98.12 508 TYR B N 1
ATOM 9443 C CA . TYR B 1 508 ? 3.051 0.805 29.531 1 98.12 508 TYR B CA 1
ATOM 9444 C C . TYR B 1 508 ? 4.031 1.533 28.609 1 98.12 508 TYR B C 1
ATOM 9446 O O . TYR B 1 508 ? 5.184 1.759 28.984 1 98.12 508 TYR B O 1
ATOM 9454 N N . TYR B 1 509 ? 3.643 1.976 27.469 1 98.5 509 TYR B N 1
ATOM 9455 C CA . TYR B 1 509 ? 4.527 2.643 26.516 1 98.5 509 TYR B CA 1
ATOM 9456 C C . TYR B 1 509 ? 4.836 4.066 26.969 1 98.5 509 TYR B C 1
ATOM 9458 O O . TYR B 1 509 ? 5.914 4.594 26.688 1 98.5 509 TYR B O 1
ATOM 9466 N N . LEU B 1 510 ? 3.838 4.691 27.625 1 98.25 510 LEU B N 1
ATOM 9467 C CA . LEU B 1 510 ? 4.109 6.008 28.203 1 98.25 510 LEU B CA 1
ATOM 9468 C C . LEU B 1 510 ? 5.266 5.945 29.188 1 98.25 510 LEU B C 1
ATOM 9470 O O . LEU B 1 510 ? 6.207 6.738 29.109 1 98.25 510 LEU B O 1
ATOM 9474 N N . LYS B 1 511 ? 5.195 5.008 30.062 1 97.38 511 LYS B N 1
ATOM 9475 C CA . LYS B 1 511 ? 6.23 4.832 31.078 1 97.38 511 LYS B CA 1
ATOM 9476 C C . LYS B 1 511 ? 7.562 4.449 30.438 1 97.38 511 LYS B C 1
ATOM 9478 O O . LYS B 1 511 ? 8.602 5.035 30.75 1 97.38 511 LYS B O 1
ATOM 9483 N N . ARG B 1 512 ? 7.516 3.469 29.531 1 97.31 512 ARG B N 1
ATOM 9484 C CA . ARG B 1 512 ? 8.727 2.982 28.891 1 97.31 512 ARG B CA 1
ATOM 9485 C C . ARG B 1 512 ? 9.406 4.09 28.094 1 97.31 512 ARG B C 1
ATOM 9487 O O . ARG B 1 512 ? 10.633 4.203 28.094 1 97.31 512 ARG B O 1
ATOM 9494 N N . THR B 1 513 ? 8.656 4.895 27.391 1 98.44 513 THR B N 1
ATOM 9495 C CA . THR B 1 513 ? 9.211 5.988 26.594 1 98.44 513 THR B CA 1
ATOM 9496 C C . THR B 1 513 ? 9.836 7.047 27.5 1 98.44 513 THR B C 1
ATOM 9498 O O . THR B 1 513 ? 10.914 7.562 27.219 1 98.44 513 THR B O 1
ATOM 9501 N N . TYR B 1 514 ? 9.109 7.352 28.562 1 97.75 514 TYR B N 1
ATOM 9502 C CA . TYR B 1 514 ? 9.641 8.32 29.531 1 97.75 514 TYR B CA 1
ATOM 9503 C C . TYR B 1 514 ? 10.953 7.828 30.125 1 97.75 514 TYR B C 1
ATOM 9505 O O . TYR B 1 514 ? 11.914 8.594 30.234 1 97.75 514 TYR B O 1
ATOM 9513 N N . GLU B 1 515 ? 10.984 6.555 30.516 1 97.38 515 GLU B N 1
ATOM 9514 C CA . GLU B 1 515 ? 12.195 5.973 31.094 1 97.38 515 GLU B CA 1
ATOM 9515 C C . GLU B 1 515 ? 13.359 6.02 30.109 1 97.38 515 GLU B C 1
ATOM 9517 O O . GLU B 1 515 ? 14.5 6.277 30.484 1 97.38 515 GLU B O 1
ATOM 9522 N N . GLN B 1 516 ? 13.062 5.719 28.844 1 97.88 516 GLN B N 1
ATOM 9523 C CA . GLN B 1 516 ? 14.102 5.789 27.828 1 97.88 516 GLN B CA 1
ATOM 9524 C C . GLN B 1 516 ? 14.617 7.219 27.656 1 97.88 516 GLN B C 1
ATOM 9526 O O . GLN B 1 516 ? 15.805 7.438 27.438 1 97.88 516 GLN B O 1
ATOM 9531 N N . THR B 1 517 ? 13.734 8.219 27.766 1 97.81 517 THR B N 1
ATOM 9532 C CA . THR B 1 517 ? 14.125 9.625 27.703 1 97.81 517 THR B CA 1
ATOM 9533 C C . THR B 1 517 ? 15.078 9.961 28.859 1 97.81 517 THR B C 1
ATOM 9535 O O . THR B 1 517 ? 16.094 10.625 28.656 1 97.81 517 THR B O 1
ATOM 9538 N N . GLN B 1 518 ? 14.719 9.477 30.016 1 96.69 518 GLN B N 1
ATOM 9539 C CA . GLN B 1 518 ? 15.555 9.727 31.188 1 96.69 518 GLN B CA 1
ATOM 9540 C C . GLN B 1 518 ? 16.906 9.039 31.062 1 96.69 518 GLN B C 1
ATOM 9542 O O . GLN B 1 518 ? 17.938 9.594 31.453 1 96.69 518 GLN B O 1
ATOM 9547 N N . ASN B 1 519 ? 16.844 7.84 30.547 1 97.25 519 ASN B N 1
ATOM 9548 C CA . ASN B 1 519 ? 18.094 7.105 30.344 1 97.25 519 ASN B CA 1
ATOM 9549 C C . ASN B 1 519 ? 19.031 7.859 29.406 1 97.25 519 ASN B C 1
ATOM 9551 O O . ASN B 1 519 ? 20.234 7.953 29.688 1 97.25 519 ASN B O 1
ATOM 9555 N N . LEU B 1 520 ? 18.531 8.391 28.344 1 97.5 520 LEU B N 1
ATOM 9556 C CA . LEU B 1 520 ? 19.344 9.133 27.391 1 97.5 520 LEU B CA 1
ATOM 9557 C C . LEU B 1 520 ? 19.844 10.445 28 1 97.5 520 LEU B C 1
ATOM 9559 O O . LEU B 1 520 ? 20.969 10.875 27.719 1 97.5 520 LEU B O 1
ATOM 9563 N N . LYS B 1 521 ? 18.969 11.023 28.781 1 96.56 521 LYS B N 1
ATOM 9564 C CA . LYS B 1 521 ? 19.375 12.234 29.484 1 96.56 521 LYS B CA 1
ATOM 9565 C C . LYS B 1 521 ? 20.578 11.953 30.406 1 96.56 521 LYS B C 1
ATOM 9567 O O . LYS B 1 521 ? 21.531 12.734 30.453 1 96.56 521 LYS B O 1
ATOM 9572 N N . ARG B 1 522 ? 20.531 10.922 31.109 1 97.31 522 ARG B N 1
ATOM 9573 C CA . ARG B 1 522 ? 21.609 10.531 32.031 1 97.31 522 ARG B CA 1
ATOM 9574 C C . ARG B 1 522 ? 22.891 10.242 31.25 1 97.31 522 ARG B C 1
ATOM 9576 O O . ARG B 1 522 ? 23.984 10.477 31.766 1 97.31 522 ARG B O 1
ATOM 9583 N N . LYS B 1 523 ? 22.734 9.773 30.078 1 96.69 523 LYS B N 1
ATOM 9584 C CA . LYS B 1 523 ? 23.891 9.484 29.234 1 96.69 523 LYS B CA 1
ATOM 9585 C C . LYS B 1 523 ? 24.453 10.758 28.625 1 96.69 523 LYS B C 1
ATOM 9587 O O . LYS B 1 523 ? 25.438 10.711 27.859 1 96.69 523 LYS B O 1
ATOM 9592 N N . GLY B 1 524 ? 23.859 11.883 28.812 1 96.5 524 GLY B N 1
ATOM 9593 C CA . GLY B 1 524 ? 24.391 13.164 28.391 1 96.5 524 GLY B CA 1
ATOM 9594 C C . GLY B 1 524 ? 23.828 13.648 27.078 1 96.5 524 GLY B C 1
ATOM 9595 O O . GLY B 1 524 ? 24.297 14.641 26.516 1 96.5 524 GLY B O 1
ATOM 9596 N N . CYS B 1 525 ? 22.766 12.977 26.609 1 96.19 525 CYS B N 1
ATOM 9597 C CA . CYS B 1 525 ? 22.156 13.406 25.359 1 96.19 525 CYS B CA 1
ATOM 9598 C C . CYS B 1 525 ? 21.375 14.695 25.547 1 96.19 525 CYS B C 1
ATOM 9600 O O . CYS B 1 525 ? 20.766 14.914 26.594 1 96.19 525 CYS B O 1
ATOM 9602 N N . ASP B 1 526 ? 21.422 15.57 24.531 1 95.12 526 ASP B N 1
ATOM 9603 C CA . ASP B 1 526 ? 20.609 16.781 24.578 1 95.12 526 ASP B CA 1
ATOM 9604 C C . ASP B 1 526 ? 19.188 16.516 24.109 1 95.12 526 ASP B C 1
ATOM 9606 O O . ASP B 1 526 ? 18.859 15.391 23.719 1 95.12 526 ASP B O 1
ATOM 9610 N N . ASP B 1 527 ? 18.344 17.5 24.125 1 93.38 527 ASP B N 1
ATOM 9611 C CA . ASP B 1 527 ? 16.922 17.344 23.844 1 93.38 527 ASP B CA 1
ATOM 9612 C C . ASP B 1 527 ? 16.703 16.875 22.391 1 93.38 527 ASP B C 1
ATOM 9614 O O . ASP B 1 527 ? 15.789 16.094 22.125 1 93.38 527 ASP B O 1
ATOM 9618 N N . PHE B 1 528 ? 17.484 17.391 21.5 1 94.81 528 PHE B N 1
ATOM 9619 C CA . PHE B 1 528 ? 17.391 17.016 20.094 1 94.81 528 PHE B CA 1
ATOM 9620 C C . PHE B 1 528 ? 17.672 15.531 19.906 1 94.81 528 PHE B C 1
ATOM 9622 O O . PHE B 1 528 ? 16.875 14.82 19.266 1 94.81 528 PHE B O 1
ATOM 9629 N N . ASP B 1 529 ? 18.734 15.07 20.516 1 95.62 529 ASP B N 1
ATOM 9630 C CA . ASP B 1 529 ? 19.109 13.672 20.422 1 95.62 529 ASP B CA 1
ATOM 9631 C C . ASP B 1 529 ? 18.078 12.773 21.094 1 95.62 529 ASP B C 1
ATOM 9633 O O . ASP B 1 529 ? 17.766 11.688 20.594 1 95.62 529 ASP B O 1
ATOM 9637 N N . ILE B 1 530 ? 17.656 13.211 22.234 1 97.06 530 ILE B N 1
ATOM 9638 C CA . ILE B 1 530 ? 16.688 12.43 23 1 97.06 530 ILE B CA 1
ATOM 9639 C C . ILE B 1 530 ? 15.422 12.234 22.172 1 97.06 530 ILE B C 1
ATOM 9641 O O . ILE B 1 530 ? 14.922 11.117 22.047 1 97.06 530 ILE B O 1
ATOM 9645 N N . ARG B 1 531 ? 14.922 13.281 21.578 1 95.19 531 ARG B N 1
ATOM 9646 C CA . ARG B 1 531 ? 13.703 13.227 20.781 1 95.19 531 ARG B CA 1
ATOM 9647 C C . ARG B 1 531 ? 13.867 12.281 19.594 1 95.19 531 ARG B C 1
ATOM 9649 O O . ARG B 1 531 ? 12.969 11.5 19.281 1 95.19 531 ARG B O 1
ATOM 9656 N N . ASN B 1 532 ? 15.016 12.297 18.953 1 96.31 532 ASN B N 1
ATOM 9657 C CA . ASN B 1 532 ? 15.242 11.516 17.734 1 96.31 532 ASN B CA 1
ATOM 9658 C C . ASN B 1 532 ? 15.539 10.055 18.062 1 96.31 532 ASN B C 1
ATOM 9660 O O . ASN B 1 532 ? 15.195 9.164 17.281 1 96.31 532 ASN B O 1
ATOM 9664 N N . ASN B 1 533 ? 16.125 9.805 19.25 1 97.44 533 ASN B N 1
ATOM 9665 C CA . ASN B 1 533 ? 16.594 8.461 19.562 1 97.44 533 ASN B CA 1
ATOM 9666 C C . ASN B 1 533 ? 15.641 7.73 20.5 1 97.44 533 ASN B C 1
ATOM 9668 O O . ASN B 1 533 ? 15.977 6.668 21.031 1 97.44 533 ASN B O 1
ATOM 9672 N N . THR B 1 534 ? 14.453 8.281 20.719 1 97.94 534 THR B N 1
ATOM 9673 C CA . THR B 1 534 ? 13.438 7.598 21.516 1 97.94 534 THR B CA 1
ATOM 9674 C C . THR B 1 534 ? 12.25 7.195 20.641 1 97.94 534 THR B C 1
ATOM 9676 O O . THR B 1 534 ? 11.203 6.793 21.141 1 97.94 534 THR B O 1
ATOM 9679 N N . GLN B 1 535 ? 12.383 7.297 19.328 1 98 535 GLN B N 1
ATOM 9680 C CA . GLN B 1 535 ? 11.234 7.109 18.453 1 98 535 GLN B CA 1
ATOM 9681 C C . GLN B 1 535 ? 10.922 5.625 18.266 1 98 535 GLN B C 1
ATOM 9683 O O . GLN B 1 535 ? 9.812 5.18 18.562 1 98 535 GLN B O 1
ATOM 9688 N N . VAL B 1 536 ? 11.883 4.836 17.875 1 98.12 536 VAL B N 1
ATOM 9689 C CA . VAL B 1 536 ? 11.672 3.467 17.406 1 98.12 536 VAL B CA 1
ATOM 9690 C C . VAL B 1 536 ? 11.445 2.549 18.609 1 98.12 536 VAL B C 1
ATOM 9692 O O . VAL B 1 536 ? 12.258 2.514 19.531 1 98.12 536 VAL B O 1
ATOM 9695 N N . PHE B 1 537 ? 10.305 1.87 18.641 1 98.25 537 PHE B N 1
ATOM 9696 C CA . PHE B 1 537 ? 9.859 0.904 19.641 1 98.25 537 PHE B CA 1
ATOM 9697 C C . PHE B 1 537 ? 9.43 1.606 20.922 1 98.25 537 PHE B C 1
ATOM 9699 O O . PHE B 1 537 ? 9.203 0.958 21.953 1 98.25 537 PHE B O 1
ATOM 9706 N N . PHE B 1 538 ? 9.375 3.014 20.953 1 98.38 538 PHE B N 1
ATOM 9707 C CA . PHE B 1 538 ? 8.961 3.795 22.109 1 98.38 538 PHE B CA 1
ATOM 9708 C C . PHE B 1 538 ? 7.93 4.844 21.719 1 98.38 538 PHE B C 1
ATOM 9710 O O . PHE B 1 538 ? 6.777 4.516 21.422 1 98.38 538 PHE B O 1
ATOM 9717 N N . ALA B 1 539 ? 8.375 6.066 21.375 1 98.56 539 ALA B N 1
ATOM 9718 C CA . ALA B 1 539 ? 7.492 7.219 21.172 1 98.56 539 ALA B CA 1
ATOM 9719 C C . ALA B 1 539 ? 6.582 7.008 19.969 1 98.56 539 ALA B C 1
ATOM 9721 O O . ALA B 1 539 ? 5.426 7.434 19.969 1 98.56 539 ALA B O 1
ATOM 9722 N N . GLN B 1 540 ? 7.109 6.441 18.922 1 98.38 540 GLN B N 1
ATOM 9723 C CA . GLN B 1 540 ? 6.277 6.176 17.75 1 98.38 540 GLN B CA 1
ATOM 9724 C C . GLN B 1 540 ? 5.098 5.281 18.109 1 98.38 540 GLN B C 1
ATOM 9726 O O . GLN B 1 540 ? 3.955 5.574 17.734 1 98.38 540 GLN B O 1
ATOM 9731 N N . THR B 1 541 ? 5.379 4.199 18.781 1 98.44 541 THR B N 1
ATOM 9732 C CA . THR B 1 541 ? 4.336 3.264 19.188 1 98.44 541 THR B CA 1
ATOM 9733 C C . THR B 1 541 ? 3.355 3.928 20.141 1 98.44 541 THR B C 1
ATOM 9735 O O . THR B 1 541 ? 2.143 3.732 20.031 1 98.44 541 THR B O 1
ATOM 9738 N N . LEU B 1 542 ? 3.908 4.727 21.062 1 98.69 542 LEU B N 1
ATOM 9739 C CA . LEU B 1 542 ? 3.088 5.449 22.031 1 98.69 542 LEU B CA 1
ATOM 9740 C C . LEU B 1 542 ? 2.061 6.328 21.328 1 98.69 542 LEU B C 1
ATOM 9742 O O . LEU B 1 542 ? 0.875 6.293 21.656 1 98.69 542 LEU B O 1
ATOM 9746 N N . SER B 1 543 ? 2.492 7.09 20.328 1 98.75 543 SER B N 1
ATOM 9747 C CA . SER B 1 543 ? 1.62 8.016 19.609 1 98.75 543 SER B CA 1
ATOM 9748 C C . SER B 1 543 ? 0.539 7.27 18.844 1 98.75 543 SER B C 1
ATOM 9750 O O . SER B 1 543 ? -0.622 7.684 18.828 1 98.75 543 SER B O 1
ATOM 9752 N N . ILE B 1 544 ? 0.917 6.168 18.203 1 98.69 544 ILE B N 1
ATOM 9753 C CA . ILE B 1 544 ? -0.026 5.387 17.406 1 98.69 544 ILE B CA 1
ATOM 9754 C C . ILE B 1 544 ? -1.081 4.77 18.312 1 98.69 544 ILE B C 1
ATOM 9756 O O . ILE B 1 544 ? -2.279 4.836 18.031 1 98.69 544 ILE B O 1
ATOM 9760 N N . LEU B 1 545 ? -0.632 4.219 19.422 1 98.69 545 LEU B N 1
ATOM 9761 C CA . LEU B 1 545 ? -1.56 3.625 20.375 1 98.69 545 LEU B CA 1
ATOM 9762 C C . LEU B 1 545 ? -2.496 4.68 20.953 1 98.69 545 LEU B C 1
ATOM 9764 O O . LEU B 1 545 ? -3.678 4.41 21.188 1 98.69 545 LEU B O 1
ATOM 9768 N N . TYR B 1 546 ? -1.914 5.875 21.234 1 98.69 546 TYR B N 1
ATOM 9769 C CA . TYR B 1 546 ? -2.727 6.98 21.734 1 98.69 546 TYR B CA 1
ATOM 9770 C C . TYR B 1 546 ? -3.855 7.305 20.766 1 98.69 546 TYR B C 1
ATOM 9772 O O . TYR B 1 546 ? -5.016 7.418 21.156 1 98.69 546 TYR B O 1
ATOM 9780 N N . GLY B 1 547 ? -3.547 7.438 19.438 1 98.81 547 GLY B N 1
ATOM 9781 C CA . GLY B 1 547 ? -4.562 7.684 18.422 1 98.81 547 GLY B CA 1
ATOM 9782 C C . GLY B 1 547 ? -5.617 6.594 18.359 1 98.81 547 GLY B C 1
ATOM 9783 O O . GLY B 1 547 ? -6.812 6.883 18.328 1 98.81 547 GLY B O 1
ATOM 9784 N N . GLN B 1 548 ? -5.172 5.344 18.375 1 98.88 548 GLN B N 1
ATOM 9785 C CA . GLN B 1 548 ? -6.09 4.211 18.312 1 98.88 548 GLN B CA 1
ATOM 9786 C C . GLN B 1 548 ? -6.973 4.148 19.547 1 98.88 548 GLN B C 1
ATOM 9788 O O . GLN B 1 548 ? -8.164 3.834 19.453 1 98.88 548 GLN B O 1
ATOM 9793 N N . HIS B 1 549 ? -6.359 4.426 20.688 1 98.75 549 HIS B N 1
ATOM 9794 C CA . HIS B 1 549 ? -7.086 4.422 21.953 1 98.75 549 HIS B CA 1
ATOM 9795 C C . HIS B 1 549 ? -8.211 5.449 21.938 1 98.75 549 HIS B C 1
ATOM 9797 O O . HIS B 1 549 ? -9.328 5.156 22.375 1 98.75 549 HIS B O 1
ATOM 9803 N N . VAL B 1 550 ? -7.922 6.656 21.469 1 98.69 550 VAL B N 1
ATOM 9804 C CA . VAL B 1 550 ? -8.922 7.719 21.453 1 98.69 550 VAL B CA 1
ATOM 9805 C C . VAL B 1 550 ? -10.023 7.371 20.453 1 98.69 550 VAL B C 1
ATOM 9807 O O . VAL B 1 550 ? -11.203 7.625 20.719 1 98.69 550 VAL B O 1
ATOM 9810 N N . ILE B 1 551 ? -9.68 6.809 19.328 1 98.81 551 ILE B N 1
ATOM 9811 C CA . ILE B 1 551 ? -10.664 6.391 18.344 1 98.81 551 ILE B CA 1
ATOM 9812 C C . ILE B 1 551 ? -11.617 5.363 18.953 1 98.81 551 ILE B C 1
ATOM 9814 O O . ILE B 1 551 ? -12.828 5.449 18.781 1 98.81 551 ILE B O 1
ATOM 9818 N N . MET B 1 552 ? -11.062 4.402 19.656 1 98.81 552 MET B N 1
ATOM 9819 C CA . MET B 1 552 ? -11.906 3.406 20.297 1 98.81 552 MET B CA 1
ATOM 9820 C C . MET B 1 552 ? -12.766 4.047 21.391 1 98.81 552 MET B C 1
ATOM 9822 O O . MET B 1 552 ? -13.922 3.664 21.578 1 98.81 552 MET B O 1
ATOM 9826 N N . LYS B 1 553 ? -12.156 4.992 22.156 1 98.44 553 LYS B N 1
ATOM 9827 C CA . LYS B 1 553 ? -12.898 5.703 23.188 1 98.44 553 LYS B CA 1
ATOM 9828 C C . LYS B 1 553 ? -14.156 6.348 22.609 1 98.44 553 LYS B C 1
ATOM 9830 O O . LYS B 1 553 ? -15.25 6.203 23.172 1 98.44 553 LYS B O 1
ATOM 9835 N N . TYR B 1 554 ? -14 7.031 21.516 1 98.12 554 TYR B N 1
ATOM 9836 C CA . TYR B 1 554 ? -15.133 7.703 20.891 1 98.12 554 TYR B CA 1
ATOM 9837 C C . TYR B 1 554 ? -16.141 6.691 20.344 1 98.12 554 TYR B C 1
ATOM 9839 O O . TYR B 1 554 ? -17.344 6.945 20.359 1 98.12 554 TYR B O 1
ATOM 9847 N N . PHE B 1 555 ? -15.672 5.527 19.859 1 98.75 555 PHE B N 1
ATOM 9848 C CA . PHE B 1 555 ? -16.562 4.465 19.406 1 98.75 555 PHE B CA 1
ATOM 9849 C C . PHE B 1 555 ? -17.406 3.949 20.562 1 98.75 555 PHE B C 1
ATOM 9851 O O . PHE B 1 555 ? -18.625 3.766 20.422 1 98.75 555 PHE B O 1
ATOM 9858 N N . ILE B 1 556 ? -16.812 3.717 21.703 1 98.56 556 ILE B N 1
ATOM 9859 C CA . ILE B 1 556 ? -17.5 3.24 22.891 1 98.56 556 ILE B CA 1
ATOM 9860 C C . ILE B 1 556 ? -18.531 4.277 23.344 1 98.56 556 ILE B C 1
ATOM 9862 O O . ILE B 1 556 ? -19.656 3.932 23.688 1 98.56 556 ILE B O 1
ATOM 9866 N N . GLU B 1 557 ? -18.109 5.551 23.328 1 97.69 557 GLU B N 1
ATOM 9867 C CA . GLU B 1 557 ? -19.031 6.625 23.672 1 97.69 557 GLU B CA 1
ATOM 9868 C C . GLU B 1 557 ? -20.234 6.656 22.734 1 97.69 557 GLU B C 1
ATOM 9870 O O . GLU B 1 557 ? -21.359 6.895 23.156 1 97.69 557 GLU B O 1
ATOM 9875 N N . CYS B 1 558 ? -19.953 6.418 21.453 1 97.69 558 CYS B N 1
ATOM 9876 C CA . CYS B 1 558 ? -21.016 6.363 20.469 1 97.69 558 CYS B CA 1
ATOM 9877 C C . CYS B 1 558 ? -22.016 5.25 20.797 1 97.69 558 CYS B C 1
ATOM 9879 O O . CYS B 1 558 ? -23.219 5.461 20.75 1 97.69 558 CYS B O 1
ATOM 9881 N N . ILE B 1 559 ? -21.531 4.098 21.172 1 98 559 ILE B N 1
ATOM 9882 C CA . ILE B 1 559 ? -22.359 2.932 21.469 1 98 559 ILE B CA 1
ATOM 9883 C C . ILE B 1 559 ? -23.234 3.219 22.688 1 98 559 ILE B C 1
ATOM 9885 O O . ILE B 1 559 ? -24.359 2.727 22.766 1 98 559 ILE B O 1
ATOM 9889 N N . GLN B 1 560 ? -22.781 4.055 23.547 1 96.88 560 GLN B N 1
ATOM 9890 C CA . GLN B 1 560 ? -23.453 4.309 24.812 1 96.88 560 GLN B CA 1
ATOM 9891 C C . GLN B 1 560 ? -24.609 5.285 24.625 1 96.88 560 GLN B C 1
ATOM 9893 O O . GLN B 1 560 ? -25.438 5.465 25.531 1 96.88 560 GLN B O 1
ATOM 9898 N N . ASN B 1 561 ? -24.703 5.875 23.5 1 95.38 561 ASN B N 1
ATOM 9899 C CA . ASN B 1 561 ? -25.859 6.707 23.219 1 95.38 561 ASN B CA 1
ATOM 9900 C C . ASN B 1 561 ? -27.172 5.934 23.422 1 95.38 561 ASN B C 1
ATOM 9902 O O . ASN B 1 561 ? -27.391 4.918 22.766 1 95.38 561 ASN B O 1
ATOM 9906 N N . PRO B 1 562 ? -28.125 6.398 24.234 1 95.25 562 PRO B N 1
ATOM 9907 C CA . PRO B 1 562 ? -29.344 5.645 24.562 1 95.25 562 PRO B CA 1
ATOM 9908 C C . PRO B 1 562 ? -30.359 5.641 23.422 1 95.25 562 PRO B C 1
ATOM 9910 O O . PRO B 1 562 ? -31.312 4.867 23.453 1 95.25 562 PRO B O 1
ATOM 9913 N N . LEU B 1 563 ? -30.125 6.375 22.438 1 93.81 563 LEU B N 1
ATOM 9914 C CA . LEU B 1 563 ? -31.094 6.516 21.359 1 93.81 563 LEU B CA 1
ATOM 9915 C C . LEU B 1 563 ? -30.984 5.359 20.375 1 93.81 563 LEU B C 1
ATOM 9917 O O . LEU B 1 563 ? -31.875 5.152 19.547 1 93.81 563 LEU B O 1
ATOM 9921 N N . TRP B 1 564 ? -29.922 4.539 20.5 1 96.94 564 TRP B N 1
ATOM 9922 C CA . TRP B 1 564 ? -29.766 3.404 19.594 1 96.94 564 TRP B CA 1
ATOM 9923 C C . TRP B 1 564 ? -30.844 2.355 19.859 1 96.94 564 TRP B C 1
ATOM 9925 O O . TRP B 1 564 ? -31.172 2.066 21.016 1 96.94 564 TRP B O 1
ATOM 9935 N N . ARG B 1 565 ? -31.359 1.83 18.797 1 96 565 ARG B N 1
ATOM 9936 C CA . ARG B 1 565 ? -32.125 0.604 18.938 1 96 565 ARG B CA 1
ATOM 9937 C C . ARG B 1 565 ? -31.25 -0.564 19.344 1 96 565 ARG B C 1
ATOM 9939 O O . ARG B 1 565 ? -30.047 -0.553 19.094 1 96 565 ARG B O 1
ATOM 9946 N N . SER B 1 566 ? -31.875 -1.548 19.953 1 97.06 566 SER B N 1
ATOM 9947 C CA . SER B 1 566 ? -31.109 -2.672 20.484 1 97.06 566 SER B CA 1
ATOM 9948 C C . SER B 1 566 ? -30.297 -3.355 19.375 1 97.06 566 SER B C 1
ATOM 9950 O O . SER B 1 566 ? -29.125 -3.711 19.594 1 97.06 566 SER B O 1
ATOM 9952 N N . GLU B 1 567 ? -30.875 -3.586 18.203 1 97.44 567 GLU B N 1
ATOM 9953 C CA . GLU B 1 567 ? -30.188 -4.254 17.109 1 97.44 567 GLU B CA 1
ATOM 9954 C C . GLU B 1 567 ? -29.031 -3.408 16.594 1 97.44 567 GLU B C 1
ATOM 9956 O O . GLU B 1 567 ? -27.984 -3.945 16.203 1 97.44 567 GLU B O 1
ATOM 9961 N N . GLU B 1 568 ? -29.234 -2.098 16.562 1 98.19 568 GLU B N 1
ATOM 9962 C CA . GLU B 1 568 ? -28.172 -1.189 16.141 1 98.19 568 GLU B CA 1
ATOM 9963 C C . GLU B 1 568 ? -27 -1.207 17.125 1 98.19 568 GLU B C 1
ATOM 9965 O O . GLU B 1 568 ? -25.844 -1.292 16.719 1 98.19 568 GLU B O 1
ATOM 9970 N N . ARG B 1 569 ? -27.297 -1.126 18.406 1 98.19 569 ARG B N 1
ATOM 9971 C CA . ARG B 1 569 ? -26.281 -1.158 19.453 1 98.19 569 ARG B CA 1
ATOM 9972 C C . ARG B 1 569 ? -25.484 -2.457 19.406 1 98.19 569 ARG B C 1
ATOM 9974 O O . ARG B 1 569 ? -24.266 -2.447 19.562 1 98.19 569 ARG B O 1
ATOM 9981 N N . ASN B 1 570 ? -26.219 -3.531 19.188 1 98.12 570 ASN B N 1
ATOM 9982 C CA . ASN B 1 570 ? -25.578 -4.84 19.156 1 98.12 570 ASN B CA 1
ATOM 9983 C C . ASN B 1 570 ? -24.562 -4.926 18.016 1 98.12 570 ASN B C 1
ATOM 9985 O O . ASN B 1 570 ? -23.438 -5.398 18.234 1 98.12 570 ASN B O 1
ATOM 9989 N N . ILE B 1 571 ? -24.953 -4.496 16.828 1 98.44 571 ILE B N 1
ATOM 9990 C CA . ILE B 1 571 ? -24.047 -4.613 15.68 1 98.44 571 ILE B CA 1
ATOM 9991 C C . ILE B 1 571 ? -22.875 -3.645 15.836 1 98.44 571 ILE B C 1
ATOM 9993 O O . ILE B 1 571 ? -21.75 -3.973 15.484 1 98.44 571 ILE B O 1
ATOM 9997 N N . LEU B 1 572 ? -23.094 -2.441 16.312 1 98.81 572 LEU B N 1
ATOM 9998 C CA . LEU B 1 572 ? -22.016 -1.484 16.547 1 98.81 572 LEU B CA 1
ATOM 9999 C C . LEU B 1 572 ? -21.047 -2.008 17.609 1 98.81 572 LEU B C 1
ATOM 10001 O O . LEU B 1 572 ? -19.844 -1.794 17.516 1 98.81 572 LEU B O 1
ATOM 10005 N N . THR B 1 573 ? -21.578 -2.676 18.625 1 98.81 573 THR B N 1
ATOM 10006 C CA . THR B 1 573 ? -20.75 -3.26 19.672 1 98.81 573 THR B CA 1
ATOM 10007 C C . THR B 1 573 ? -19.828 -4.328 19.109 1 98.81 573 THR B C 1
ATOM 10009 O O . THR B 1 573 ? -18.641 -4.387 19.453 1 98.81 573 THR B O 1
ATOM 10012 N N . LYS B 1 574 ? -20.359 -5.207 18.234 1 98.81 574 LYS B N 1
ATOM 10013 C CA . LYS B 1 574 ? -19.547 -6.227 17.578 1 98.81 574 LYS B CA 1
ATOM 10014 C C . LYS B 1 574 ? -18.406 -5.594 16.781 1 98.81 574 LYS B C 1
ATOM 10016 O O . LYS B 1 574 ? -17.266 -6.07 16.828 1 98.81 574 LYS B O 1
ATOM 10021 N N . LEU B 1 575 ? -18.719 -4.52 16.062 1 98.94 575 LEU B N 1
ATOM 10022 C CA . LEU B 1 575 ? -17.719 -3.818 15.266 1 98.94 575 LEU B CA 1
ATOM 10023 C C . LEU B 1 575 ? -16.656 -3.189 16.172 1 98.94 575 LEU B C 1
ATOM 10025 O O . LEU B 1 575 ? -15.461 -3.26 15.867 1 98.94 575 LEU B O 1
ATOM 10029 N N . CYS B 1 576 ? -17.047 -2.572 17.25 1 98.94 576 CYS B N 1
ATOM 10030 C CA . CYS B 1 576 ? -16.125 -1.959 18.188 1 98.94 576 CYS B CA 1
ATOM 10031 C C . CYS B 1 576 ? -15.211 -3.004 18.812 1 98.94 576 CYS B C 1
ATOM 10033 O O . CYS B 1 576 ? -14.008 -2.783 18.938 1 98.94 576 CYS B O 1
ATOM 10035 N N . SER B 1 577 ? -15.836 -4.148 19.188 1 98.94 577 SER B N 1
ATOM 10036 C CA . SER B 1 577 ? -15.062 -5.246 19.766 1 98.94 577 SER B CA 1
ATOM 10037 C C . SER B 1 577 ? -14.023 -5.762 18.781 1 98.94 577 SER B C 1
ATOM 10039 O O . SER B 1 577 ? -12.875 -6.016 19.156 1 98.94 577 SER B O 1
ATOM 10041 N N . LEU B 1 578 ? -14.438 -5.945 17.547 1 98.94 578 LEU B N 1
ATOM 10042 C CA . LEU B 1 578 ? -13.508 -6.43 16.547 1 98.94 578 LEU B CA 1
ATOM 10043 C C . LEU B 1 578 ? -12.367 -5.438 16.328 1 98.94 578 LEU B C 1
ATOM 10045 O O . LEU B 1 578 ? -11.211 -5.832 16.203 1 98.94 578 LEU B O 1
ATOM 10049 N N . TYR B 1 579 ? -12.711 -4.109 16.297 1 98.88 579 TYR B N 1
ATOM 10050 C CA . TYR B 1 579 ? -11.695 -3.072 16.141 1 98.88 579 TYR B CA 1
ATOM 10051 C C . TYR B 1 579 ? -10.648 -3.172 17.25 1 98.88 579 TYR B C 1
ATOM 10053 O O . TYR B 1 579 ? -9.453 -3.217 16.969 1 98.88 579 TYR B O 1
ATOM 10061 N N . GLY B 1 580 ? -11.086 -3.246 18.5 1 98.88 580 GLY B N 1
ATOM 10062 C CA . GLY B 1 580 ? -10.18 -3.316 19.641 1 98.88 580 GLY B CA 1
ATOM 10063 C C . GLY B 1 580 ? -9.375 -4.602 19.672 1 98.88 580 GLY B C 1
ATOM 10064 O O . GLY B 1 580 ? -8.164 -4.574 19.906 1 98.88 580 GLY B O 1
ATOM 10065 N N . ALA B 1 581 ? -10.047 -5.742 19.406 1 98.88 581 ALA B N 1
ATOM 10066 C CA . ALA B 1 581 ? -9.406 -7.051 19.516 1 98.88 581 ALA B CA 1
ATOM 10067 C C . ALA B 1 581 ? -8.273 -7.195 18.5 1 98.88 581 ALA B C 1
ATOM 10069 O O . ALA B 1 581 ? -7.223 -7.758 18.812 1 98.88 581 ALA B O 1
ATOM 10070 N N . VAL B 1 582 ? -8.492 -6.684 17.344 1 98.75 582 VAL B N 1
ATOM 10071 C CA . VAL B 1 582 ? -7.5 -6.793 16.281 1 98.75 582 VAL B CA 1
ATOM 10072 C C . VAL B 1 582 ? -6.254 -5.988 16.641 1 98.75 582 VAL B C 1
ATOM 10074 O O . VAL B 1 582 ? -5.129 -6.441 16.422 1 98.75 582 VAL B O 1
ATOM 10077 N N . ILE B 1 583 ? -6.422 -4.82 17.203 1 98.56 583 ILE B N 1
ATOM 10078 C CA . ILE B 1 583 ? -5.301 -3.973 17.594 1 98.56 583 ILE B CA 1
ATOM 10079 C C . ILE B 1 583 ? -4.516 -4.648 18.719 1 98.56 583 ILE B C 1
ATOM 10081 O O . ILE B 1 583 ? -3.285 -4.703 18.672 1 98.56 583 ILE B O 1
ATOM 10085 N N . LEU B 1 584 ? -5.246 -5.168 19.688 1 98.69 584 LEU B N 1
ATOM 10086 C CA . LEU B 1 584 ? -4.598 -5.781 20.844 1 98.69 584 LEU B CA 1
ATOM 10087 C C . LEU B 1 584 ? -3.867 -7.055 20.453 1 98.69 584 LEU B C 1
ATOM 10089 O O . LEU B 1 584 ? -2.801 -7.359 20.984 1 98.69 584 LEU B O 1
ATOM 10093 N N . GLU B 1 585 ? -4.469 -7.844 19.516 1 98.69 585 GLU B N 1
ATOM 10094 C CA . GLU B 1 585 ? -3.834 -9.07 19.047 1 98.69 585 GLU B CA 1
ATOM 10095 C C . GLU B 1 585 ? -2.457 -8.781 18.453 1 98.69 585 GLU B C 1
ATOM 10097 O O . GLU B 1 585 ? -1.514 -9.547 18.656 1 98.69 585 GLU B O 1
ATOM 10102 N N . LYS B 1 586 ? -2.303 -7.691 17.844 1 97.94 586 LYS B N 1
ATOM 10103 C CA . LYS B 1 586 ? -1.045 -7.32 17.203 1 97.94 586 LYS B CA 1
ATOM 10104 C C . LYS B 1 586 ? -0.01 -6.879 18.234 1 97.94 586 LYS B C 1
ATOM 10106 O O . LYS B 1 586 ? 1.177 -6.762 17.922 1 97.94 586 LYS B O 1
ATOM 10111 N N . ARG B 1 587 ? -0.416 -6.691 19.422 1 98.44 587 ARG B N 1
ATOM 10112 C CA . ARG B 1 587 ? 0.462 -6.176 20.469 1 98.44 587 ARG B CA 1
ATOM 10113 C C . ARG B 1 587 ? 0.697 -7.227 21.547 1 98.44 587 ARG B C 1
ATOM 10115 O O . ARG B 1 587 ? 1.127 -6.895 22.656 1 98.44 587 ARG B O 1
ATOM 10122 N N . LEU B 1 588 ? 0.447 -8.484 21.25 1 98.31 588 LEU B N 1
ATOM 10123 C CA . LEU B 1 588 ? 0.58 -9.562 22.219 1 98.31 588 LEU B CA 1
ATOM 10124 C C . LEU B 1 588 ? 1.992 -9.609 22.797 1 98.31 588 LEU B C 1
ATOM 10126 O O . LEU B 1 588 ? 2.174 -9.859 23.984 1 98.31 588 LEU B O 1
ATOM 10130 N N . GLY B 1 589 ? 3.025 -9.367 21.906 1 97.81 589 GLY B N 1
ATOM 10131 C CA . GLY B 1 589 ? 4.398 -9.344 22.391 1 97.81 589 GLY B CA 1
ATOM 10132 C C . GLY B 1 589 ? 4.617 -8.352 23.516 1 97.81 589 GLY B C 1
ATOM 10133 O O . GLY B 1 589 ? 5.352 -8.641 24.469 1 97.81 589 GLY B O 1
ATOM 10134 N N . ASP B 1 590 ? 3.961 -7.242 23.469 1 98 590 ASP B N 1
ATOM 10135 C CA . ASP B 1 590 ? 4.086 -6.188 24.469 1 98 590 ASP B CA 1
ATOM 10136 C C . ASP B 1 590 ? 3.385 -6.578 25.766 1 98 590 ASP B C 1
ATOM 10138 O O . ASP B 1 590 ? 3.891 -6.305 26.859 1 98 590 ASP B O 1
ATOM 10142 N N . PHE B 1 591 ? 2.207 -7.188 25.672 1 98.19 591 PHE B N 1
ATOM 10143 C CA . PHE B 1 591 ? 1.46 -7.613 26.844 1 98.19 591 PHE B CA 1
ATOM 10144 C C . PHE B 1 591 ? 2.242 -8.656 27.641 1 98.19 591 PHE B C 1
ATOM 10146 O O . PHE B 1 591 ? 2.281 -8.609 28.859 1 98.19 591 PHE B O 1
ATOM 10153 N N . TYR B 1 592 ? 2.854 -9.586 26.859 1 97.12 592 TYR B N 1
ATOM 10154 C CA . TYR B 1 592 ? 3.609 -10.648 27.516 1 97.12 592 TYR B CA 1
ATOM 10155 C C . TYR B 1 592 ? 4.926 -10.117 28.078 1 97.12 592 TYR B C 1
ATOM 10157 O O . TYR B 1 592 ? 5.277 -10.391 29.234 1 97.12 592 TYR B O 1
ATOM 10165 N N . ALA B 1 593 ? 5.648 -9.336 27.281 1 96 593 ALA B N 1
ATOM 10166 C CA . ALA B 1 593 ? 6.93 -8.773 27.688 1 96 593 ALA B CA 1
ATOM 10167 C C . ALA B 1 593 ? 6.754 -7.836 28.891 1 96 593 ALA B C 1
ATOM 10169 O O . ALA B 1 593 ? 7.617 -7.77 29.766 1 96 593 ALA B O 1
ATOM 10170 N N . GLY B 1 594 ? 5.594 -7.09 28.891 1 95.81 594 GLY B N 1
ATOM 10171 C CA . GLY B 1 594 ? 5.34 -6.113 29.938 1 95.81 594 GLY B CA 1
ATOM 10172 C C . GLY B 1 594 ? 4.766 -6.727 31.203 1 95.81 594 GLY B C 1
ATOM 10173 O O . GLY B 1 594 ? 4.613 -6.043 32.219 1 95.81 594 GLY B O 1
ATOM 10174 N N . GLY B 1 595 ? 4.418 -7.969 31.172 1 95.69 595 GLY B N 1
ATOM 10175 C CA . GLY B 1 595 ? 3.977 -8.68 32.375 1 95.69 595 GLY B CA 1
ATOM 10176 C C . GLY B 1 595 ? 2.477 -8.594 32.594 1 95.69 595 GLY B C 1
ATOM 10177 O O . GLY B 1 595 ? 1.965 -9.086 33.594 1 95.69 595 GLY B O 1
ATOM 10178 N N . TYR B 1 596 ? 1.785 -7.926 31.656 1 97.62 596 TYR B N 1
ATOM 10179 C CA . TYR B 1 596 ? 0.331 -7.895 31.766 1 97.62 596 TYR B CA 1
ATOM 10180 C C . TYR B 1 596 ? -0.258 -9.289 31.609 1 97.62 596 TYR B C 1
ATOM 10182 O O . TYR B 1 596 ? -1.165 -9.672 32.344 1 97.62 596 TYR B O 1
ATOM 10190 N N . ALA B 1 597 ? 0.253 -10.016 30.562 1 96.44 597 ALA B N 1
ATOM 10191 C CA . ALA B 1 597 ? -0.163 -11.391 30.297 1 96.44 597 ALA B CA 1
ATOM 10192 C C . ALA B 1 597 ? 0.968 -12.375 30.594 1 96.44 597 ALA B C 1
ATOM 10194 O O . ALA B 1 597 ? 2.139 -11.984 30.641 1 96.44 597 ALA B O 1
ATOM 10195 N N . SER B 1 598 ? 0.638 -13.578 30.922 1 92.88 598 SER B N 1
ATOM 10196 C CA . SER B 1 598 ? 1.57 -14.688 31.078 1 92.88 598 SER B CA 1
ATOM 10197 C C . SER B 1 598 ? 1.176 -15.867 30.203 1 92.88 598 SER B C 1
ATOM 10199 O O . SER B 1 598 ? 0.089 -15.883 29.625 1 92.88 598 SER B O 1
ATOM 10201 N N . THR B 1 599 ? 2.016 -16.797 30.078 1 88.94 599 THR B N 1
ATOM 10202 C CA . THR B 1 599 ? 1.727 -17.984 29.266 1 88.94 599 THR B CA 1
ATOM 10203 C C . THR B 1 599 ? 0.466 -18.688 29.766 1 88.94 599 THR B C 1
ATOM 10205 O O . THR B 1 599 ? -0.257 -19.312 28.984 1 88.94 599 THR B O 1
ATOM 10208 N N . LYS B 1 600 ? 0.201 -18.5 30.984 1 90.94 600 LYS B N 1
ATOM 10209 C CA . LYS B 1 600 ? -0.941 -19.188 31.594 1 90.94 600 LYS B CA 1
ATOM 10210 C C . LYS B 1 600 ? -2.23 -18.406 31.375 1 90.94 600 LYS B C 1
ATOM 10212 O O . LYS B 1 600 ? -3.328 -18.938 31.531 1 90.94 600 LYS B O 1
ATOM 10217 N N . SER B 1 601 ? -2.08 -17.125 31.047 1 92.44 601 SER B N 1
ATOM 10218 C CA . SER B 1 601 ? -3.262 -16.281 30.906 1 92.44 601 SER B CA 1
ATOM 10219 C C . SER B 1 601 ? -4.023 -16.609 29.625 1 92.44 601 SER B C 1
ATOM 10221 O O . SER B 1 601 ? -5.219 -16.328 29.516 1 92.44 601 SER B O 1
ATOM 10223 N N . ASN B 1 602 ? -3.42 -17.109 28.578 1 95.06 602 ASN B N 1
ATOM 10224 C CA . ASN B 1 602 ? -3.998 -17.516 27.297 1 95.06 602 ASN B CA 1
ATOM 10225 C C . ASN B 1 602 ? -4.605 -16.312 26.562 1 95.06 602 ASN B C 1
ATOM 10227 O O . ASN B 1 602 ? -5.621 -16.453 25.875 1 95.06 602 ASN B O 1
ATOM 10231 N N . MET B 1 603 ? -4.07 -15.141 26.828 1 97.56 603 MET B N 1
ATOM 10232 C CA . MET B 1 603 ? -4.59 -13.93 26.188 1 97.56 603 MET B CA 1
ATOM 10233 C C . MET B 1 603 ? -4.59 -14.07 24.672 1 97.56 603 MET B C 1
ATOM 10235 O O . MET B 1 603 ? -5.535 -13.648 24 1 97.56 603 MET B O 1
ATOM 10239 N N . ASP B 1 604 ? -3.494 -14.695 24.109 1 97.81 604 ASP B N 1
ATOM 10240 C CA . ASP B 1 604 ? -3.365 -14.875 22.672 1 97.81 604 ASP B CA 1
ATOM 10241 C C . ASP B 1 604 ? -4.5 -15.742 22.125 1 97.81 604 ASP B C 1
ATOM 10243 O O . ASP B 1 604 ? -5.164 -15.359 21.156 1 97.81 604 ASP B O 1
ATOM 10247 N N . SER B 1 605 ? -4.797 -16.844 22.766 1 97.5 605 SER B N 1
ATOM 10248 C CA . SER B 1 605 ? -5.828 -17.766 22.297 1 97.5 605 SER B CA 1
ATOM 10249 C C . SER B 1 605 ? -7.215 -17.141 22.391 1 97.5 605 SER B C 1
ATOM 10251 O O . SER B 1 605 ? -8.039 -17.312 21.5 1 97.5 605 SER B O 1
ATOM 10253 N N . LEU B 1 606 ? -7.477 -16.438 23.484 1 98.31 606 LEU B N 1
ATOM 10254 C CA . LEU B 1 606 ? -8.781 -15.82 23.703 1 98.31 606 LEU B CA 1
ATOM 10255 C C . LEU B 1 606 ? -9.047 -14.742 22.656 1 98.31 606 LEU B C 1
ATOM 10257 O O . LEU B 1 606 ? -10.133 -14.695 22.062 1 98.31 606 LEU B O 1
ATOM 10261 N N . LEU B 1 607 ? -8.078 -13.852 22.391 1 98.62 607 LEU B N 1
ATOM 10262 C CA . LEU B 1 607 ? -8.234 -12.797 21.391 1 98.62 607 LEU B CA 1
ATOM 10263 C C . LEU B 1 607 ? -8.422 -13.375 20 1 98.62 607 LEU B C 1
ATOM 10265 O O . LEU B 1 607 ? -9.312 -12.961 19.25 1 98.62 607 LEU B O 1
ATOM 10269 N N . ARG B 1 608 ? -7.582 -14.344 19.656 1 98.56 608 ARG B N 1
ATOM 10270 C CA . ARG B 1 608 ? -7.605 -14.914 18.312 1 98.56 608 ARG B CA 1
ATOM 10271 C C . ARG B 1 608 ? -8.898 -15.68 18.062 1 98.56 608 ARG B C 1
ATOM 10273 O O . ARG B 1 608 ? -9.508 -15.547 17 1 98.56 608 ARG B O 1
ATOM 10280 N N . GLU B 1 609 ? -9.305 -16.453 19.031 1 98.38 609 GLU B N 1
ATOM 10281 C CA . GLU B 1 609 ? -10.594 -17.141 18.922 1 98.38 609 GLU B CA 1
ATOM 10282 C C . GLU B 1 609 ? -11.742 -16.156 18.828 1 98.38 609 GLU B C 1
ATOM 10284 O O . GLU B 1 609 ? -12.664 -16.344 18.031 1 98.38 609 GLU B O 1
ATOM 10289 N N . GLY B 1 610 ? -11.695 -15.102 19.688 1 98.81 610 GLY B N 1
ATOM 10290 C CA . GLY B 1 610 ? -12.719 -14.078 19.641 1 98.81 610 GLY B CA 1
ATOM 10291 C C . GLY B 1 610 ? -12.812 -13.383 18.297 1 98.81 610 GLY B C 1
ATOM 10292 O O . GLY B 1 610 ? -13.914 -13.109 17.812 1 98.81 610 GLY B O 1
ATOM 10293 N N . ILE B 1 611 ? -11.711 -13.07 17.688 1 98.88 611 ILE B N 1
ATOM 10294 C CA . ILE B 1 611 ? -11.664 -12.422 16.391 1 98.88 611 ILE B CA 1
ATOM 10295 C C . ILE B 1 611 ? -12.312 -13.32 15.344 1 98.88 611 ILE B C 1
ATOM 10297 O O . ILE B 1 611 ? -13.117 -12.859 14.523 1 98.88 611 ILE B O 1
ATOM 10301 N N . ILE B 1 612 ? -11.992 -14.602 15.352 1 98.62 612 ILE B N 1
ATOM 10302 C CA . ILE B 1 612 ? -12.555 -15.562 14.398 1 98.62 612 ILE B CA 1
ATOM 10303 C C . ILE B 1 612 ? -14.07 -15.633 14.57 1 98.62 612 ILE B C 1
ATOM 10305 O O . ILE B 1 612 ? -14.812 -15.625 13.586 1 98.62 612 ILE B O 1
ATOM 10309 N N . ILE B 1 613 ? -14.5 -15.625 15.82 1 98.56 613 ILE B N 1
ATOM 10310 C CA . ILE B 1 613 ? -15.93 -15.719 16.125 1 98.56 613 ILE B CA 1
ATOM 10311 C C . ILE B 1 613 ? -16.641 -14.469 15.617 1 98.56 613 ILE B C 1
ATOM 10313 O O . ILE B 1 613 ? -17.688 -14.562 14.969 1 98.56 613 ILE B O 1
ATOM 10317 N N . LEU B 1 614 ? -16.078 -13.305 15.906 1 98.81 614 LEU B N 1
ATOM 10318 C CA . LEU B 1 614 ? -16.703 -12.047 15.469 1 98.81 614 LEU B CA 1
ATOM 10319 C C . LEU B 1 614 ? -16.766 -11.969 13.953 1 98.81 614 LEU B C 1
ATOM 10321 O O . LEU B 1 614 ? -17.766 -11.523 13.391 1 98.81 614 LEU B O 1
ATOM 10325 N N . CYS B 1 615 ? -15.688 -12.406 13.297 1 98.81 615 CYS B N 1
ATOM 10326 C CA . CYS B 1 615 ? -15.672 -12.391 11.836 1 98.81 615 CYS B CA 1
ATOM 10327 C C . CYS B 1 615 ? -16.75 -13.297 11.273 1 98.81 615 CYS B C 1
ATOM 10329 O O . CYS B 1 615 ? -17.453 -12.93 10.32 1 98.81 615 CYS B O 1
ATOM 10331 N N . LYS B 1 616 ? -16.891 -14.43 11.859 1 98.31 616 LYS B N 1
ATOM 10332 C CA . LYS B 1 616 ? -17.922 -15.359 11.406 1 98.31 616 LYS B CA 1
ATOM 10333 C C . LYS B 1 616 ? -19.328 -14.766 11.594 1 98.31 616 LYS B C 1
ATOM 10335 O O . LYS B 1 616 ? -20.172 -14.883 10.711 1 98.31 616 LYS B O 1
ATOM 10340 N N . GLN B 1 617 ? -19.516 -14.094 12.688 1 98.25 617 GLN B N 1
ATOM 10341 C CA . GLN B 1 617 ? -20.812 -13.484 12.984 1 98.25 617 GLN B CA 1
ATOM 10342 C C . GLN B 1 617 ? -21.109 -12.352 12.008 1 98.25 617 GLN B C 1
ATOM 10344 O O . GLN B 1 617 ? -22.281 -12.109 11.68 1 98.25 617 GLN B O 1
ATOM 10349 N N . LEU B 1 618 ? -20.141 -11.727 11.469 1 98.69 618 LEU B N 1
ATOM 10350 C CA . LEU B 1 618 ? -20.312 -10.531 10.648 1 98.69 618 LEU B CA 1
ATOM 10351 C C . LEU B 1 618 ? -20.641 -10.914 9.203 1 98.69 618 LEU B C 1
ATOM 10353 O O . LEU B 1 618 ? -21.062 -10.07 8.414 1 98.69 618 LEU B O 1
ATOM 10357 N N . VAL B 1 619 ? -20.469 -12.18 8.812 1 98.56 619 VAL B N 1
ATOM 10358 C CA . VAL B 1 619 ? -20.734 -12.609 7.445 1 98.56 619 VAL B CA 1
ATOM 10359 C C . VAL B 1 619 ? -22.156 -12.258 7.051 1 98.56 619 VAL B C 1
ATOM 10361 O O . VAL B 1 619 ? -22.391 -11.742 5.953 1 98.56 619 VAL B O 1
ATOM 10364 N N . ARG B 1 620 ? -23.094 -12.461 7.996 1 97.31 620 ARG B N 1
ATOM 10365 C CA . ARG B 1 620 ? -24.516 -12.266 7.688 1 97.31 620 ARG B CA 1
ATOM 10366 C C . ARG B 1 620 ? -24.891 -10.797 7.773 1 97.31 620 ARG B C 1
ATOM 10368 O O . ARG B 1 620 ? -26 -10.414 7.363 1 97.31 620 ARG B O 1
ATOM 10375 N N . GLU B 1 621 ? -23.969 -9.953 8.297 1 98.62 621 GLU B N 1
ATOM 10376 C CA . GLU B 1 621 ? -24.281 -8.547 8.539 1 98.62 621 GLU B CA 1
ATOM 10377 C C . GLU B 1 621 ? -23.547 -7.645 7.555 1 98.62 621 GLU B C 1
ATOM 10379 O O . GLU B 1 621 ? -23.922 -6.484 7.371 1 98.62 621 GLU B O 1
ATOM 10384 N N . ALA B 1 622 ? -22.484 -8.141 6.91 1 98.81 622 ALA B N 1
ATOM 10385 C CA . ALA B 1 622 ? -21.469 -7.332 6.254 1 98.81 622 ALA B CA 1
ATOM 10386 C C . ALA B 1 622 ? -22.062 -6.547 5.086 1 98.81 622 ALA B C 1
ATOM 10388 O O . ALA B 1 622 ? -21.766 -5.363 4.91 1 98.81 622 ALA B O 1
ATOM 10389 N N . VAL B 1 623 ? -22.906 -7.152 4.23 1 98.88 623 VAL B N 1
ATOM 10390 C CA . VAL B 1 623 ? -23.469 -6.484 3.062 1 98.88 623 VAL B CA 1
ATOM 10391 C C . VAL B 1 623 ? -24.359 -5.328 3.504 1 98.88 623 VAL B C 1
ATOM 10393 O O . VAL B 1 623 ? -24.266 -4.227 2.955 1 98.88 623 VAL B O 1
ATOM 10396 N N . ALA B 1 624 ? -25.172 -5.57 4.531 1 98.81 624 ALA B N 1
ATOM 10397 C CA . ALA B 1 624 ? -26.031 -4.508 5.047 1 98.81 624 ALA B CA 1
ATOM 10398 C C . ALA B 1 624 ? -25.203 -3.383 5.664 1 98.81 624 ALA B C 1
ATOM 10400 O O . ALA B 1 624 ? -25.562 -2.207 5.539 1 98.81 624 ALA B O 1
ATOM 10401 N N . LEU B 1 625 ? -24.125 -3.76 6.348 1 98.88 625 LEU B N 1
ATOM 10402 C CA . LEU B 1 625 ? -23.266 -2.77 6.992 1 98.88 625 LEU B CA 1
ATOM 10403 C C . LEU B 1 625 ? -22.625 -1.862 5.953 1 98.88 625 LEU B C 1
ATOM 10405 O O . LEU B 1 625 ? -22.469 -0.661 6.18 1 98.88 625 LEU B O 1
ATOM 10409 N N . VAL B 1 626 ? -22.203 -2.402 4.793 1 98.88 626 VAL B N 1
ATOM 10410 C CA . VAL B 1 626 ? -21.594 -1.536 3.785 1 98.88 626 VAL B CA 1
ATOM 10411 C C . VAL B 1 626 ? -22.688 -0.759 3.047 1 98.88 626 VAL B C 1
ATOM 10413 O O . VAL B 1 626 ? -22.422 0.319 2.506 1 98.88 626 VAL B O 1
ATOM 10416 N N . ASP B 1 627 ? -23.906 -1.271 2.98 1 98.62 627 ASP B N 1
ATOM 10417 C CA . ASP B 1 627 ? -25 -0.496 2.406 1 98.62 627 ASP B CA 1
ATOM 10418 C C . ASP B 1 627 ? -25.25 0.784 3.203 1 98.62 627 ASP B C 1
ATOM 10420 O O . ASP B 1 627 ? -25.656 1.803 2.641 1 98.62 627 ASP B O 1
ATOM 10424 N N . VAL B 1 628 ? -24.984 0.722 4.52 1 98.5 628 VAL B N 1
ATOM 10425 C CA . VAL B 1 628 ? -25.078 1.898 5.375 1 98.5 628 VAL B CA 1
ATOM 10426 C C . VAL B 1 628 ? -24.078 2.959 4.914 1 98.5 628 VAL B C 1
ATOM 10428 O O . VAL B 1 628 ? -24.391 4.152 4.902 1 98.5 628 VAL B O 1
ATOM 10431 N N . LEU B 1 629 ? -22.891 2.568 4.508 1 98.19 629 LEU B N 1
ATOM 10432 C CA . LEU B 1 629 ? -21.766 3.451 4.191 1 98.19 629 LEU B CA 1
ATOM 10433 C C . LEU B 1 629 ? -21.844 3.926 2.746 1 98.19 629 LEU B C 1
ATOM 10435 O O . LEU B 1 629 ? -21.312 4.988 2.408 1 98.19 629 LEU B O 1
ATOM 10439 N N . ALA B 1 630 ? -22.484 3.256 1.867 1 97.94 630 ALA B N 1
ATOM 10440 C CA . ALA B 1 630 ? -22.328 3.338 0.417 1 97.94 630 ALA B CA 1
ATOM 10441 C C . ALA B 1 630 ? -23.016 4.586 -0.139 1 97.94 630 ALA B C 1
ATOM 10443 O O . ALA B 1 630 ? -24.141 4.906 0.238 1 97.94 630 ALA B O 1
ATOM 10444 N N . PRO B 1 631 ? -22.359 5.301 -1.067 1 97 631 PRO B N 1
ATOM 10445 C CA . PRO B 1 631 ? -23.062 6.25 -1.926 1 97 631 PRO B CA 1
ATOM 10446 C C . PRO B 1 631 ? -23.844 5.562 -3.043 1 97 631 PRO B C 1
ATOM 10448 O O . PRO B 1 631 ? -23.766 4.344 -3.203 1 97 631 PRO B O 1
ATOM 10451 N N . PRO B 1 632 ? -24.656 6.344 -3.787 1 97.06 632 PRO B N 1
ATOM 10452 C CA . PRO B 1 632 ? -25.297 5.738 -4.953 1 97.06 632 PRO B CA 1
ATOM 10453 C C . PRO B 1 632 ? -24.297 5.18 -5.961 1 97.06 632 PRO B C 1
ATOM 10455 O O . PRO B 1 632 ? -23.156 5.637 -6.02 1 97.06 632 PRO B O 1
ATOM 10458 N N . ASP B 1 633 ? -24.766 4.25 -6.777 1 97.31 633 ASP B N 1
ATOM 10459 C CA . ASP B 1 633 ? -23.875 3.49 -7.66 1 97.31 633 ASP B CA 1
ATOM 10460 C C . ASP B 1 633 ? -23.156 4.41 -8.641 1 97.31 633 ASP B C 1
ATOM 10462 O O . ASP B 1 633 ? -22.016 4.148 -9.008 1 97.31 633 ASP B O 1
ATOM 10466 N N . PHE B 1 634 ? -23.859 5.473 -9.086 1 95.94 634 PHE B N 1
ATOM 10467 C CA . PHE B 1 634 ? -23.219 6.352 -10.055 1 95.94 634 PHE B CA 1
ATOM 10468 C C . PHE B 1 634 ? -22.094 7.137 -9.406 1 95.94 634 PHE B C 1
ATOM 10470 O O . PHE B 1 634 ? -21.203 7.648 -10.102 1 95.94 634 PHE B O 1
ATOM 10477 N N . ILE B 1 635 ? -22.078 7.238 -8.023 1 96.69 635 ILE B N 1
ATOM 10478 C CA . ILE B 1 635 ? -20.969 7.832 -7.27 1 96.69 635 ILE B CA 1
ATOM 10479 C C . ILE B 1 635 ? -19.922 6.762 -6.957 1 96.69 635 ILE B C 1
ATOM 10481 O O . ILE B 1 635 ? -18.719 7.02 -7.051 1 96.69 635 ILE B O 1
ATOM 10485 N N . LEU B 1 636 ? -20.422 5.605 -6.594 1 97.5 636 LEU B N 1
ATOM 10486 C CA . LEU B 1 636 ? -19.531 4.488 -6.309 1 97.5 636 LEU B CA 1
ATOM 10487 C C . LEU B 1 636 ? -18.656 4.168 -7.52 1 97.5 636 LEU B C 1
ATOM 10489 O O . LEU B 1 636 ? -17.469 3.885 -7.375 1 97.5 636 LEU B O 1
ATOM 10493 N N . LYS B 1 637 ? -19.234 4.129 -8.695 1 96.44 637 LYS B N 1
ATOM 10494 C CA . LYS B 1 637 ? -18.594 4.043 -10 1 96.44 637 LYS B CA 1
ATOM 10495 C C . LYS B 1 637 ? -17.688 2.811 -10.086 1 96.44 637 LYS B C 1
ATOM 10497 O O . LYS B 1 637 ? -16.516 2.912 -10.453 1 96.44 637 LYS B O 1
ATOM 10502 N N . SER B 1 638 ? -18.203 1.633 -9.758 1 98.44 638 SER B N 1
ATOM 10503 C CA . SER B 1 638 ? -17.484 0.369 -9.836 1 98.44 638 SER B CA 1
ATOM 10504 C C . SER B 1 638 ? -18.422 -0.785 -10.172 1 98.44 638 SER B C 1
ATOM 10506 O O . SER B 1 638 ? -19.328 -1.104 -9.391 1 98.44 638 SER B O 1
ATOM 10508 N N . PRO B 1 639 ? -18.172 -1.449 -11.305 1 98.44 639 PRO B N 1
ATOM 10509 C CA . PRO B 1 639 ? -18.984 -2.619 -11.648 1 98.44 639 PRO B CA 1
ATOM 10510 C C . PRO B 1 639 ? -18.938 -3.711 -10.586 1 98.44 639 PRO B C 1
ATOM 10512 O O . PRO B 1 639 ? -19.844 -4.531 -10.484 1 98.44 639 PRO B O 1
ATOM 10515 N N . LEU B 1 640 ? -17.875 -3.693 -9.766 1 98.69 640 LEU B N 1
ATOM 10516 C CA . LEU B 1 640 ? -17.688 -4.742 -8.773 1 98.69 640 LEU B CA 1
ATOM 10517 C C . LEU B 1 640 ? -18.547 -4.484 -7.539 1 98.69 640 LEU B C 1
ATOM 10519 O O . LEU B 1 640 ? -18.859 -5.41 -6.781 1 98.69 640 LEU B O 1
ATOM 10523 N N . GLY B 1 641 ? -18.938 -3.209 -7.344 1 98.62 641 GLY B N 1
ATOM 10524 C CA . GLY B 1 641 ? -19.531 -2.857 -6.059 1 98.62 641 GLY B CA 1
ATOM 10525 C C . GLY B 1 641 ? -20.938 -2.324 -6.18 1 98.62 641 GLY B C 1
ATOM 10526 O O . GLY B 1 641 ? -21.484 -1.774 -5.223 1 98.62 641 GLY B O 1
ATOM 10527 N N . MET B 1 642 ? -21.594 -2.428 -7.352 1 98.62 642 MET B N 1
ATOM 10528 C CA . MET B 1 642 ? -22.953 -1.892 -7.527 1 98.62 642 MET B CA 1
ATOM 10529 C C . MET B 1 642 ? -23.938 -2.617 -6.633 1 98.62 642 MET B C 1
ATOM 10531 O O . MET B 1 642 ? -23.781 -3.805 -6.344 1 98.62 642 MET B O 1
ATOM 10535 N N . ALA B 1 643 ? -25 -1.968 -6.285 1 98.56 643 ALA B N 1
ATOM 10536 C CA . ALA B 1 643 ? -25.906 -2.396 -5.223 1 98.56 643 ALA B CA 1
ATOM 10537 C C . ALA B 1 643 ? -26.719 -3.609 -5.66 1 98.56 643 ALA B C 1
ATOM 10539 O O . ALA B 1 643 ? -27.188 -4.387 -4.824 1 98.56 643 ALA B O 1
ATOM 10540 N N . ASP B 1 644 ? -26.922 -3.795 -6.949 1 98.38 644 ASP B N 1
ATOM 10541 C CA . ASP B 1 644 ? -27.734 -4.918 -7.41 1 98.38 644 ASP B CA 1
ATOM 10542 C C . ASP B 1 644 ? -26.938 -6.223 -7.375 1 98.38 644 ASP B C 1
ATOM 10544 O O . ASP B 1 644 ? -27.516 -7.305 -7.492 1 98.38 644 ASP B O 1
ATOM 10548 N N . GLY B 1 645 ? -25.625 -6.176 -7.277 1 98.31 645 GLY B N 1
ATOM 10549 C CA . GLY B 1 645 ? -24.766 -7.348 -7.156 1 98.31 645 GLY B CA 1
ATOM 10550 C C . GLY B 1 645 ? -24.562 -8.078 -8.469 1 98.31 645 GLY B C 1
ATOM 10551 O O . GLY B 1 645 ? -24.078 -9.211 -8.484 1 98.31 645 GLY B O 1
ATOM 10552 N N . GLN B 1 646 ? -24.969 -7.488 -9.578 1 98.38 646 GLN B N 1
ATOM 10553 C CA . GLN B 1 646 ? -24.797 -8.133 -10.875 1 98.38 646 GLN B CA 1
ATOM 10554 C C . GLN B 1 646 ? -23.422 -7.836 -11.461 1 98.38 646 GLN B C 1
ATOM 10556 O O . GLN B 1 646 ? -23.312 -7.215 -12.516 1 98.38 646 GLN B O 1
ATOM 10561 N N . VAL B 1 647 ? -22.453 -8.375 -10.875 1 98.06 647 VAL B N 1
ATOM 10562 C CA . VAL B 1 647 ? -21.047 -8.031 -11.102 1 98.06 647 VAL B CA 1
ATOM 10563 C C . VAL B 1 647 ? -20.656 -8.367 -12.531 1 98.06 647 VAL B C 1
ATOM 10565 O O . VAL B 1 647 ? -20.109 -7.527 -13.25 1 98.06 647 VAL B O 1
ATOM 10568 N N . TYR B 1 648 ? -20.953 -9.547 -13.008 1 97.62 648 TYR B N 1
ATOM 10569 C CA . TYR B 1 648 ? -20.5 -10.008 -14.312 1 97.62 648 TYR B CA 1
ATOM 10570 C C . TYR B 1 648 ? -21.219 -9.266 -15.43 1 97.62 648 TYR B C 1
ATOM 10572 O O . TYR B 1 648 ? -20.625 -8.961 -16.469 1 97.62 648 TYR B O 1
ATOM 10580 N N . LYS B 1 649 ? -22.484 -8.992 -15.164 1 97.94 649 LYS B N 1
ATOM 10581 C CA . LYS B 1 649 ? -23.219 -8.18 -16.125 1 97.94 649 LYS B CA 1
ATOM 10582 C C . LYS B 1 649 ? -22.578 -6.805 -16.281 1 97.94 649 LYS B C 1
ATOM 10584 O O . LYS B 1 649 ? -22.391 -6.34 -17.406 1 97.94 649 LYS B O 1
ATOM 10589 N N . HIS B 1 650 ? -22.266 -6.195 -15.219 1 98.12 650 HIS B N 1
ATOM 10590 C CA . HIS B 1 650 ? -21.734 -4.84 -15.25 1 98.12 650 HIS B CA 1
ATOM 10591 C C . HIS B 1 650 ? -20.312 -4.824 -15.812 1 98.12 650 HIS B C 1
ATOM 10593 O O . HIS B 1 650 ? -19.922 -3.885 -16.516 1 98.12 650 HIS B O 1
ATOM 10599 N N . ILE B 1 651 ? -19.484 -5.848 -15.508 1 98.06 651 ILE B N 1
ATOM 10600 C CA . ILE B 1 651 ? -18.156 -5.945 -16.094 1 98.06 651 ILE B CA 1
ATOM 10601 C C . ILE B 1 651 ? -18.281 -6.055 -17.609 1 98.06 651 ILE B C 1
ATOM 10603 O O . ILE B 1 651 ? -17.578 -5.355 -18.344 1 98.06 651 ILE B O 1
ATOM 10607 N N . LYS B 1 652 ? -19.141 -6.949 -18.047 1 97.81 652 LYS B N 1
ATOM 10608 C CA . LYS B 1 652 ? -19.359 -7.137 -19.484 1 97.81 652 LYS B CA 1
ATOM 10609 C C . LYS B 1 652 ? -19.781 -5.828 -20.141 1 97.81 652 LYS B C 1
ATOM 10611 O O . LYS B 1 652 ? -19.234 -5.449 -21.188 1 97.81 652 LYS B O 1
ATOM 10616 N N . GLU B 1 653 ? -20.734 -5.156 -19.5 1 97.5 653 GLU B N 1
ATOM 10617 C CA . GLU B 1 653 ? -21.25 -3.902 -20.047 1 97.5 653 GLU B CA 1
ATOM 10618 C C . GLU B 1 653 ? -20.141 -2.865 -20.188 1 97.5 653 GLU B C 1
ATOM 10620 O O . GLU B 1 653 ? -20.047 -2.178 -21.203 1 97.5 653 GLU B O 1
ATOM 10625 N N . GLU B 1 654 ? -19.312 -2.783 -19.203 1 96.44 654 GLU B N 1
ATOM 10626 C CA . GLU B 1 654 ? -18.234 -1.798 -19.219 1 96.44 654 GLU B CA 1
ATOM 10627 C C . GLU B 1 654 ? -17.203 -2.119 -20.297 1 96.44 654 GLU B C 1
ATOM 10629 O O . GLU B 1 654 ? -16.672 -1.217 -20.953 1 96.44 654 GLU B O 1
ATOM 10634 N N . ILE B 1 655 ? -16.828 -3.381 -20.484 1 96 655 ILE B N 1
ATOM 10635 C CA . ILE B 1 655 ? -15.828 -3.795 -21.469 1 96 655 ILE B CA 1
ATOM 10636 C C . ILE B 1 655 ? -16.391 -3.625 -22.875 1 96 655 ILE B C 1
ATOM 10638 O O . ILE B 1 655 ? -15.711 -3.123 -23.766 1 96 655 ILE B O 1
ATOM 10642 N N . PHE B 1 656 ? -17.656 -3.961 -23.031 1 95.81 656 PHE B N 1
ATOM 10643 C CA . PHE B 1 656 ? -18.266 -4.02 -24.344 1 95.81 656 PHE B CA 1
ATOM 10644 C C . PHE B 1 656 ? -18.688 -2.631 -24.812 1 95.81 656 PHE B C 1
ATOM 10646 O O . PHE B 1 656 ? -18.953 -2.424 -26 1 95.81 656 PHE B O 1
ATOM 10653 N N . LYS B 1 657 ? -18.719 -1.737 -23.859 1 93.88 657 LYS B N 1
ATOM 10654 C CA . LYS B 1 657 ? -19.094 -0.362 -24.172 1 93.88 657 LYS B CA 1
ATOM 10655 C C . LYS B 1 657 ? -18.078 0.278 -25.125 1 93.88 657 LYS B C 1
ATOM 10657 O O . LYS B 1 657 ? -18.422 1.195 -25.875 1 93.88 657 LYS B O 1
ATOM 10662 N N . HIS B 1 658 ? -16.859 -0.173 -25.141 1 92.06 658 HIS B N 1
ATOM 10663 C CA . HIS B 1 658 ? -15.805 0.383 -25.969 1 92.06 658 HIS B CA 1
ATOM 10664 C C . HIS B 1 658 ? -15.586 -0.457 -27.219 1 92.06 658 HIS B C 1
ATOM 10666 O O . HIS B 1 658 ? -14.852 -1.45 -27.188 1 92.06 658 HIS B O 1
ATOM 10672 N N . LYS B 1 659 ? -15.992 0.062 -28.297 1 91 659 LYS B N 1
ATOM 10673 C CA . LYS B 1 659 ? -15.922 -0.683 -29.547 1 91 659 LYS B CA 1
ATOM 10674 C C . LYS B 1 659 ? -14.469 -1.004 -29.906 1 91 659 LYS B C 1
ATOM 10676 O O . LYS B 1 659 ? -14.195 -2.045 -30.516 1 91 659 LYS B O 1
ATOM 10681 N N . GLU B 1 660 ? -13.609 -0.17 -29.516 1 92.12 660 GLU B N 1
ATOM 10682 C CA . GLU B 1 660 ? -12.188 -0.342 -29.828 1 92.12 660 GLU B CA 1
ATOM 10683 C C . GLU B 1 660 ? -11.641 -1.62 -29.203 1 92.12 660 GLU B C 1
ATOM 10685 O O . GLU B 1 660 ? -10.625 -2.154 -29.656 1 92.12 660 GLU B O 1
ATOM 10690 N N . ASN B 1 661 ? -12.289 -2.139 -28.234 1 94.31 661 ASN B N 1
ATOM 10691 C CA . ASN B 1 661 ? -11.852 -3.359 -27.562 1 94.31 661 ASN B CA 1
ATOM 10692 C C . ASN B 1 661 ? -11.961 -4.57 -28.484 1 94.31 661 ASN B C 1
ATOM 10694 O O . ASN B 1 661 ? -11.312 -5.594 -28.25 1 94.31 661 ASN B O 1
ATOM 10698 N N . PHE B 1 662 ? -12.75 -4.48 -29.562 1 94.62 662 PHE B N 1
ATOM 10699 C CA . PHE B 1 662 ? -13 -5.621 -30.422 1 94.62 662 PHE B CA 1
ATOM 10700 C C . PHE B 1 662 ? -12.297 -5.438 -31.766 1 94.62 662 PHE B C 1
ATOM 10702 O O . PHE B 1 662 ? -12.305 -6.34 -32.594 1 94.62 662 PHE B O 1
ATOM 10709 N N . GLU B 1 663 ? -11.688 -4.32 -31.922 1 94.31 663 GLU B N 1
ATOM 10710 C CA . GLU B 1 663 ? -11.102 -4.004 -33.219 1 94.31 663 GLU B CA 1
ATOM 10711 C C . GLU B 1 663 ? -9.617 -4.344 -33.25 1 94.31 663 GLU B C 1
ATOM 10713 O O . GLU B 1 663 ? -8.922 -4.211 -32.25 1 94.31 663 GLU B O 1
ATOM 10718 N N . ARG B 1 664 ? -9.148 -4.859 -34.375 1 94.06 664 ARG B N 1
ATOM 10719 C CA . ARG B 1 664 ? -7.707 -4.992 -34.531 1 94.06 664 ARG B CA 1
ATOM 10720 C C . ARG B 1 664 ? -7.031 -3.625 -34.562 1 94.06 664 ARG B C 1
ATOM 10722 O O . ARG B 1 664 ? -7.594 -2.658 -35.094 1 94.06 664 ARG B O 1
ATOM 10729 N N . PRO B 1 665 ? -5.883 -3.541 -34.031 1 94.94 665 PRO B N 1
ATOM 10730 C CA . PRO B 1 665 ? -5.234 -2.229 -34 1 94.94 665 PRO B CA 1
ATOM 10731 C C . PRO B 1 665 ? -4.789 -1.766 -35.375 1 94.94 665 PRO B C 1
ATOM 10733 O O . PRO B 1 665 ? -4.523 -2.594 -36.25 1 94.94 665 PRO B O 1
ATOM 10736 N N . SER B 1 666 ? -4.691 -0.453 -35.562 1 95.31 666 SER B N 1
ATOM 10737 C CA . SER B 1 666 ? -4.262 0.101 -36.844 1 95.31 666 SER B CA 1
ATOM 10738 C C . SER B 1 666 ? -2.82 -0.285 -37.156 1 95.31 666 SER B C 1
ATOM 10740 O O . SER B 1 666 ? -2.408 -0.271 -38.312 1 95.31 666 SER B O 1
ATOM 10742 N N . TRP B 1 667 ? -2.062 -0.699 -36.156 1 95.94 667 TRP B N 1
ATOM 10743 C CA . TRP B 1 667 ? -0.657 -1.062 -36.312 1 95.94 667 TRP B CA 1
ATOM 10744 C C . TRP B 1 667 ? -0.488 -2.578 -36.375 1 95.94 667 TRP B C 1
ATOM 10746 O O . TRP B 1 667 ? 0.574 -3.102 -36.031 1 95.94 667 TRP B O 1
ATOM 10756 N N . TRP B 1 668 ? -1.474 -3.338 -36.781 1 95 668 TRP B N 1
ATOM 10757 C CA . TRP B 1 668 ? -1.463 -4.797 -36.719 1 95 668 TRP B CA 1
ATOM 10758 C C . TRP B 1 668 ? -0.381 -5.359 -37.656 1 95 668 TRP B C 1
ATOM 10760 O O . TRP B 1 668 ? 0.159 -6.438 -37.375 1 95 668 TRP B O 1
ATOM 10770 N N . ARG B 1 669 ? 0.031 -4.688 -38.656 1 93.94 669 ARG B N 1
ATOM 10771 C CA . ARG B 1 669 ? 1.048 -5.164 -39.594 1 93.94 669 ARG B CA 1
ATOM 10772 C C . ARG B 1 669 ? 2.416 -5.234 -38.906 1 93.94 669 ARG B C 1
ATOM 10774 O O . ARG B 1 669 ? 3.32 -5.914 -39.406 1 93.94 669 ARG B O 1
ATOM 10781 N N . GLU B 1 670 ? 2.512 -4.57 -37.781 1 93.19 670 GLU B N 1
ATOM 10782 C CA . GLU B 1 670 ? 3.773 -4.559 -37.031 1 93.19 670 GLU B CA 1
ATOM 10783 C C . GLU B 1 670 ? 3.867 -5.746 -36.094 1 93.19 670 GLU B C 1
ATOM 10785 O O . GLU B 1 670 ? 4.918 -5.988 -35.5 1 93.19 670 GLU B O 1
ATOM 10790 N N . ILE B 1 671 ? 2.84 -6.5 -36 1 93.19 671 ILE B N 1
ATOM 10791 C CA . ILE B 1 671 ? 2.764 -7.547 -34.969 1 93.19 671 ILE B CA 1
ATOM 10792 C C . ILE B 1 671 ? 3.41 -8.828 -35.5 1 93.19 671 ILE B C 1
ATOM 10794 O O . ILE B 1 671 ? 4.332 -9.367 -34.906 1 93.19 671 ILE B O 1
ATOM 10798 N N . VAL B 1 672 ? 2.941 -9.305 -36.625 1 87.62 672 VAL B N 1
ATOM 10799 C CA . VAL B 1 672 ? 3.441 -10.562 -37.156 1 87.62 672 VAL B CA 1
ATOM 10800 C C . VAL B 1 672 ? 4.363 -10.289 -38.344 1 87.62 672 VAL B C 1
ATOM 10802 O O . VAL B 1 672 ? 4.184 -9.297 -39.062 1 87.62 672 VAL B O 1
ATOM 10805 N N . ARG B 1 673 ? 5.422 -11.148 -38.438 1 81.5 673 ARG B N 1
ATOM 10806 C CA . ARG B 1 673 ? 6.332 -11.055 -39.562 1 81.5 673 ARG B CA 1
ATOM 10807 C C . ARG B 1 673 ? 5.77 -11.781 -40.781 1 81.5 673 ARG B C 1
ATOM 10809 O O . ARG B 1 673 ? 5.254 -12.898 -40.656 1 81.5 673 ARG B O 1
ATOM 10816 N N . SER B 1 674 ? 5.266 -10.984 -41.875 1 61.88 674 SER B N 1
ATOM 10817 C CA . SER B 1 674 ? 4.758 -11.578 -43.094 1 61.88 674 SER B CA 1
ATOM 10818 C C . SER B 1 674 ? 5.773 -12.547 -43.688 1 61.88 674 SER B C 1
ATOM 10820 O O . SER B 1 674 ? 6.98 -12.336 -43.562 1 61.88 674 SER B O 1
ATOM 10822 N N . LYS B 1 675 ? 5.184 -13.906 -44.062 1 55.72 675 LYS B N 1
ATOM 10823 C CA . LYS B 1 675 ? 5.91 -14.844 -44.906 1 55.72 675 LYS B CA 1
ATOM 10824 C C . LYS B 1 675 ? 6.391 -14.164 -46.188 1 55.72 675 LYS B C 1
ATOM 10826 O O . LYS B 1 675 ? 7.223 -14.711 -46.906 1 55.72 675 LYS B O 1
ATOM 10831 N N . LEU B 1 676 ? 5.711 -13.172 -46.75 1 38.91 676 LEU B N 1
ATOM 10832 C CA . LEU B 1 676 ? 5.992 -12.805 -48.125 1 38.91 676 LEU B CA 1
ATOM 10833 C C . LEU B 1 676 ? 7.199 -11.883 -48.219 1 38.91 676 LEU B C 1
ATOM 10835 O O . LEU B 1 676 ? 7.355 -10.977 -47.375 1 38.91 676 LEU B O 1
#

InterPro domains:
  IPR002655 Acyl-CoA oxidase, C-terminal [PF01756] (495-674)
  IPR006091 Acyl-CoA dehydrogenase/oxidase, middle domain [PF02770] (138-248)
  IPR009100 Acyl-CoA dehydrogenase/oxidase, N-terminal and middle domain superfamily [SSF56645] (13-264)
  IPR012258 Acyl-CoA oxidase [PIRSF000168] (12-670)
  IPR012258 Acyl-CoA oxidase [PTHR10909] (13-659)
  IPR036250 Acyl-CoA dehydrogenase-like, C-terminal [SSF47203] (279-468)
  IPR036250 Acyl-CoA dehydrogenase-like, C-terminal [SSF47203] (485-673)
  IPR046373 Acyl-CoA oxidase/dehydrogenase, middle domain superfamily [G3DSA:2.40.110.10] (137-276)
  IPR055060 Acyl-CoA oxidase, C-alpha1 domain [PF22924] (285-451)

Solvent-accessible surface area (backbone atoms only — not comparable to full-atom values): 68755 Å² total; per-residue (Å²): 123,57,78,78,54,77,83,74,59,76,47,65,46,44,72,39,48,70,53,31,79,54,58,39,62,57,50,34,36,69,73,64,32,60,68,51,53,54,48,48,50,52,51,50,51,49,43,74,71,34,76,80,61,46,96,73,89,62,69,46,66,67,49,34,29,52,50,36,50,51,43,51,48,54,41,61,74,61,59,74,70,51,62,86,78,35,84,61,60,56,47,62,42,41,47,66,45,55,32,49,40,54,47,46,43,39,39,70,38,51,41,47,51,48,45,67,69,31,24,50,82,87,43,49,61,56,45,51,33,37,76,67,33,50,38,40,40,17,60,35,67,33,23,65,50,27,50,84,34,63,88,66,55,60,25,30,30,35,42,36,54,91,74,44,21,28,34,28,33,26,88,48,73,53,34,15,32,31,80,12,54,30,46,19,65,63,33,22,28,29,39,36,52,24,34,32,23,36,70,87,68,48,74,75,42,76,43,49,28,58,39,81,49,20,38,73,87,75,55,44,64,44,84,49,48,52,56,21,28,61,68,66,39,60,42,51,51,35,34,35,30,8,34,36,34,34,52,71,29,76,39,59,57,78,28,47,41,40,54,50,37,45,67,46,69,88,44,50,78,48,63,76,49,81,50,65,69,56,51,51,47,60,69,44,52,65,48,42,57,53,23,39,50,48,25,36,43,28,25,30,49,33,31,50,34,51,24,29,31,51,43,30,25,56,53,44,39,48,55,52,89,43,98,85,42,59,35,36,42,46,76,34,50,54,48,26,65,65,43,46,50,46,51,20,42,36,53,36,39,39,56,29,21,54,53,50,47,51,51,50,52,54,51,52,50,46,68,71,69,58,67,83,89,57,47,67,62,51,51,33,36,50,51,44,49,42,27,47,28,25,12,31,25,36,50,36,26,53,48,30,54,51,41,30,52,46,26,24,57,69,41,41,71,61,22,45,27,44,63,40,35,37,49,57,52,44,42,54,49,54,50,54,46,29,58,82,50,40,33,83,59,27,19,52,51,17,30,51,52,51,52,52,42,50,50,26,50,79,69,71,42,76,72,71,40,78,82,52,81,59,56,66,60,80,48,29,74,67,44,63,71,48,59,66,76,59,88,46,42,73,56,48,48,35,56,69,50,36,48,52,57,48,49,31,54,45,43,50,33,50,50,53,30,51,50,51,45,51,51,36,44,75,72,67,45,51,71,60,53,35,62,42,71,40,24,76,94,20,29,49,53,34,12,44,46,48,25,52,52,50,32,50,48,47,40,54,56,57,58,64,45,80,82,53,50,71,47,52,38,51,54,52,46,53,31,49,18,41,37,46,41,56,58,51,58,75,40,36,30,54,36,32,60,68,57,32,36,50,64,84,45,43,59,67,58,35,41,53,52,38,48,54,52,52,37,59,62,36,56,40,34,46,57,34,56,32,58,42,57,43,67,58,52,87,44,59,50,21,41,48,34,34,71,32,36,56,32,68,62,38,45,50,51,61,38,64,68,42,66,69,27,60,45,68,52,95,63,52,74,74,68,39,54,73,93,119,123,58,78,78,54,79,81,75,58,77,47,66,46,44,71,38,47,71,53,31,78,53,58,40,62,58,51,32,35,68,72,63,32,61,70,51,54,53,49,48,52,54,51,51,52,50,42,74,71,33,74,81,61,46,96,72,87,63,70,46,67,66,49,34,30,50,48,36,51,51,44,51,48,53,43,62,75,61,59,73,67,53,63,87,77,34,84,61,59,55,49,62,42,41,47,65,45,55,32,50,42,54,47,44,43,40,40,70,38,50,42,46,51,49,45,67,70,30,23,49,82,86,43,49,62,56,47,51,34,38,76,68,32,50,39,39,38,16,60,36,68,33,23,65,51,26,50,85,35,64,88,67,54,62,24,30,29,35,43,38,52,90,74,45,20,27,34,28,33,26,87,49,72,54,33,16,32,30,80,13,55,31,45,20,65,62,33,22,28,29,38,37,52,24,34,34,24,36,69,87,68,46,74,76,42,75,43,49,28,57,40,81,48,21,40,70,88,74,56,46,63,42,83,48,46,52,58,20,27,61,68,64,39,61,43,51,52,35,35,34,30,7,35,35,36,33,52,69,28,75,40,60,57,78,28,47,41,41,56,51,35,45,66,45,70,86,41,49,77,46,61,75,49,82,50,65,69,55,50,50,46,60,70,43,52,65,49,43,58,53,24,38,50,46,25,37,44,29,24,30,49,32,30,50,33,52,24,28,30,50,42,30,26,55,52,44,38,49,56,51,89,44,97,86,42,59,35,37,41,46,75,36,50,53,47,25,63,64,43,45,52,46,53,21,43,36,53,35,38,40,56,29,22,55,52,50,47,52,51,51,51,54,52,51,50,46,66,71,68,58,68,83,88,58,48,67,61,51,51,33,36,50,51,44,48,42,25,46,29,25,11,31,24,36,50,37,26,53,48,30,54,51,44,31,53,46,26,24,58,68,40,42,70,60,22,44,28,43,62,40,35,38,50,57,51,44,43,54,50,54,50,54,47,28,58,81,51,40,34,84,59,27,20,51,52,18,30,51,51,50,52,52,42,48,52,27,50,78,71,71,42,77,72,70,39,80,83,50,79,61,57,64,62,81,49,29,73,65,45,62,72,47,58,68,76,59,88,45,42,75,56,48,48,35,56,69,50,37,48,51,56,49,48,32,53,46,42,49,33,49,51,53,28,50,51,51,44,50,51,37,44,74,72,66,45,51,71,62,54,36,61,42,71,39,25,78,94,19,30,49,54,34,11,44,45,50,25,53,49,50,31,48,50,47,41,54,56,58,58,63,44,81,83,54,50,72,49,52,37,50,53,52,47,52,30,49,20,41,37,47,42,56,57,51,58,75,41,36,31,54,35,31,60,71,58,32,35,51,64,86,46,43,59,67,58,36,41,54,52,38,47,53,50,52,37,59,64,37,57,41,34,45,56,34,54,31,57,41,57,44,66,58,51,88,44,59,51,22,39,47,33,36,71,33,37,55,33,68,61,38,46,48,50,63,38,64,69,42,68,70,28,62,44,67,53,94,64,51,76,74,67,41,52,74,93,121

Organism: Apis mellifera (NCBI:txid7460)

Secondary structure (DSSP, 8-state):
-GGGSPPPPPSTTHHHHHH-SS-HHHHHHHHH-HHHHHHHHHHHHHHHH-GGGS-----SHHHHHHHHHHHHHHHHHTT---TTT-TTTTGGGGGT-THHHHHHIIIIIIHHHHHHHH--HHHHHHHHHHHTTS--EEEE--BTTTTT-GGG---EEEEETTTTEEEEE--SGGG-EEEEETTTTT-SEEEEEEEEE-TT--EEEEEEEEEE-B-TTT-PBPTTEEEEE---BSS-TTS-EEEEEESSEEEEGGGB--SSEEE-TT--EEESS--HHHHHHHHHHHHHHHHHHHHHHHHHHHHHHHHHHHHHHHH-EE--SSTT--EEGGGSHHHHHHHHHHHHHHHHHHHHHHHHHHHHHHHHHHHHH--GGGHHHHHHHHHHHHHHHHHHHHHHHHHHHHHHHHHHHHTGGGGGBGGG-HHHHHHHHGGGGTTTS-HHHHHHHHHHHHHHHHHHHHTTPPP--TT-SSGGGGGHHHHHT------SHHHHHSHHHHHHHHHHHHHHHHHHHHHHHHHHHHTT--HHHHHHHTIIIIIHHHHHHHHHHHHHHHHHHHHT-TTS-HHHHHHHHHHHHHHHHHHHHTTHHHHHHTTSS-TTT-HHHHHHHHHHHHHHHHTTTHHHHHHHHPPPHHHH--TTT-TT--HHHHHHHHHHT-GGGGSPPTTGGGTS----/-GGGSPPPPPSTTHHHHHH-SS-HHHHHHHHH-HHHHHHHHHHHHHHHH-GGGS-----SHHHHHHHHHHHHHHHHHTT---TTT-TTTTGGGGGT-THHHHHHIIIIIIHHHHHHHH--HHHHHHHHHHHTTS--EEEE--BTTTTT-GGG---EEEEETTTTEEEEE--SGGG-EEEEETTTTT-SEEEEEEEEE-TT--EEEEEEEEEE-B-TTT-PBPTTEEEEE---BSS-TTS-EEEEEESSEEEEGGGB--SSEEE-TT--EEESS--HHHHHHHHHHHHHHHHHHHHHHHHHHHHHHHHHHHHHHHH-EE--SSTT--EEGGGSHHHHHHHHHHHHHHHHHHHHHHHHHHHHHHHHHHHHH--GGGHHHHHHHHHHHHHHHHHHHHHHHHHHHHHHHHHHHHTGGGGGBGGG-HHHHHHHHGGGGTTTS-HHHHHHHHHHHHHHHHHHHHTTPPP--TT-SSGGGGGHHHHHT------SHHHHHSHHHHHHHHHHHHHHHHHHHHHHHHHHHHTT--HHHHHHHTIIIIIHHHHHHHHHHHHHHHHHHHHT-TTS-HHHHHHHHHHHHHHHHHHHHTTHHHHHHTTSS-TTT-HHHHHHHHHHHHHHHHTTTHHHHHHHHPPPHHHH--TTT-TT--HHHHHHHHHHT-GGGGSPPTTGGGTS----

Nearest PDB structures (foldseek):
  1w07-assembly1_B  TM=9.148E-01  e=4.522E-38  Arabidopsis thaliana
  5ys9-assembly1_A  TM=9.175E-01  e=2.573E-36  Yarrowia lipolytica CLIB122
  7q86-assembly1_A  TM=9.120E-01  e=2.277E-36  Homo sapiens
  5k3i-assembly3_F  TM=8.961E-01  e=6.742E-35  Caenorhabditis elegans
  5k3i-assembly4_H  TM=8.861E-01  e=1.056E-34  Caenorhabditis elegans